Protein AF-0000000086529292 (afdb_homodimer)

Structure (mmCIF, N/CA/C/O backbone):
data_AF-0000000086529292-model_v1
#
loop_
_entity.id
_entity.type
_entity.pdbx_description
1 polymer 'Molybdopterin molybdenumtransferase'
#
loop_
_atom_site.group_PDB
_atom_site.id
_atom_site.type_symbol
_atom_site.label_atom_id
_atom_site.label_alt_id
_atom_site.label_comp_id
_atom_site.label_asym_id
_atom_site.label_entity_id
_atom_site.label_seq_id
_atom_site.pdbx_PDB_ins_code
_atom_site.Cartn_x
_atom_site.Cartn_y
_atom_site.Cartn_z
_atom_site.occupancy
_atom_site.B_iso_or_equiv
_atom_site.auth_seq_id
_atom_site.auth_comp_id
_atom_site.auth_asym_id
_atom_site.auth_atom_id
_atom_site.pdbx_PDB_model_num
ATOM 1 N N . MET A 1 1 ? -21.625 -10.523 17.156 1 22.22 1 MET A N 1
ATOM 2 C CA . MET A 1 1 ? -20.375 -10.18 17.812 1 22.22 1 MET A CA 1
ATOM 3 C C . MET A 1 1 ? -19.688 -9.008 17.125 1 22.22 1 MET A C 1
ATOM 5 O O . MET A 1 1 ? -19.406 -9.07 15.922 1 22.22 1 MET A O 1
ATOM 9 N N . ASN A 1 2 ? -20.062 -7.785 17.391 1 30.23 2 ASN A N 1
ATOM 10 C CA . ASN A 1 2 ? -19.75 -6.531 16.703 1 30.23 2 ASN A CA 1
ATOM 11 C C . ASN A 1 2 ? -18.266 -6.43 16.359 1 30.23 2 ASN A C 1
ATOM 13 O O . ASN A 1 2 ? -17.422 -6.496 17.234 1 30.23 2 ASN A O 1
ATOM 17 N N . ASP A 1 3 ? -17.781 -6.848 15.422 1 37.16 3 ASP A N 1
ATOM 18 C CA . ASP A 1 3 ? -16.406 -6.766 14.922 1 37.16 3 ASP A CA 1
ATOM 19 C C . ASP A 1 3 ? -15.781 -5.422 15.273 1 37.16 3 ASP A C 1
ATOM 21 O O . ASP A 1 3 ? -16.172 -4.387 14.727 1 37.16 3 ASP A O 1
ATOM 25 N N . HIS A 1 4 ? -15.703 -4.918 16.562 1 44.19 4 HIS A N 1
ATOM 26 C CA . HIS A 1 4 ? -15.102 -3.764 17.219 1 44.19 4 HIS A CA 1
ATOM 27 C C . HIS A 1 4 ? -13.984 -3.172 16.375 1 44.19 4 HIS A C 1
ATOM 29 O O . HIS A 1 4 ? -12.992 -3.844 16.078 1 44.19 4 HIS A O 1
ATOM 35 N N . GLU A 1 5 ? -14.406 -2.285 15.57 1 58.16 5 GLU A N 1
ATOM 36 C CA . GLU A 1 5 ? -13.508 -1.469 14.766 1 58.16 5 GLU A CA 1
ATOM 37 C C . GLU A 1 5 ? -12.391 -0.874 15.609 1 58.16 5 GLU A C 1
ATOM 39 O O . GLU A 1 5 ? -12.648 -0.312 16.688 1 58.16 5 GLU A O 1
ATOM 44 N N . ASN A 1 6 ? -11.297 -1.335 15.773 1 75.5 6 ASN A N 1
ATOM 45 C CA . ASN A 1 6 ? -10.094 -0.949 16.5 1 75.5 6 ASN A CA 1
ATOM 46 C C . ASN A 1 6 ? -9.594 0.424 16.062 1 75.5 6 ASN A C 1
ATOM 48 O O . ASN A 1 6 ? -8.719 0.522 15.203 1 75.5 6 ASN A O 1
ATOM 52 N N . PHE A 1 7 ? -10.484 1.601 16.656 1 86.69 7 PHE A N 1
ATOM 53 C CA . PHE A 1 7 ? -9.969 2.943 16.422 1 86.69 7 PHE A CA 1
ATOM 54 C C . PHE A 1 7 ? -10.023 3.77 17.703 1 86.69 7 PHE A C 1
ATOM 56 O O . PHE A 1 7 ? -10.703 3.393 18.672 1 86.69 7 PHE A O 1
ATOM 63 N N . PRO A 1 8 ? -9.273 4.82 17.844 1 92.5 8 PRO A N 1
ATOM 64 C CA . PRO A 1 8 ? -9.336 5.676 19.031 1 92.5 8 PRO A CA 1
ATOM 65 C C . PRO A 1 8 ? -10.75 6.16 19.344 1 92.5 8 PRO A C 1
ATOM 67 O O . PRO A 1 8 ? -11.461 6.617 18.438 1 92.5 8 PRO A O 1
ATOM 70 N N . PHE A 1 9 ? -11.125 6.145 20.547 1 89.56 9 PHE A N 1
ATOM 71 C CA . PHE A 1 9 ? -12.508 6.363 20.953 1 89.56 9 PHE A CA 1
ATOM 72 C C . PHE A 1 9 ? -12.961 7.773 20.594 1 89.56 9 PHE A C 1
ATOM 74 O O . PHE A 1 9 ? -14.141 8 20.312 1 89.56 9 PHE A O 1
ATOM 81 N N . TRP A 1 10 ? -12.062 8.766 20.625 1 92.62 10 TRP A N 1
ATOM 82 C CA . TRP A 1 10 ? -12.469 10.148 20.375 1 92.62 10 TRP A CA 1
ATOM 83 C C . TRP A 1 10 ? -12.742 10.367 18.891 1 92.62 10 TRP A C 1
ATOM 85 O O . TRP A 1 10 ? -13.234 11.43 18.5 1 92.62 10 TRP A O 1
ATOM 95 N N . LEU A 1 11 ? -12.469 9.414 18.047 1 94.94 11 LEU A N 1
ATOM 96 C CA . LEU A 1 11 ? -12.719 9.539 16.609 1 94.94 11 LEU A CA 1
ATOM 97 C C . LEU A 1 11 ? -14.078 8.953 16.25 1 94.94 11 LEU A C 1
ATOM 99 O O . LEU A 1 11 ? -14.5 9.023 15.086 1 94.94 11 LEU A O 1
ATOM 103 N N . ASP A 1 12 ? -14.766 8.461 17.156 1 89.06 12 ASP A N 1
ATOM 104 C CA . ASP A 1 12 ? -16.078 7.863 16.891 1 89.06 12 ASP A CA 1
ATOM 105 C C . ASP A 1 12 ? -17.031 8.891 16.312 1 89.06 12 ASP A C 1
ATOM 107 O O . ASP A 1 12 ? -17.641 8.656 15.258 1 89.06 12 ASP A O 1
ATOM 111 N N . GLN A 1 13 ? -17.172 10.016 16.953 1 87.25 13 GLN A N 1
ATOM 112 C CA . GLN A 1 13 ? -18.078 11.055 16.5 1 87.25 13 GLN A CA 1
ATOM 113 C C . GLN A 1 13 ? -17.656 11.602 15.133 1 87.25 13 GLN A C 1
ATOM 115 O O . GLN A 1 13 ? -18.484 11.695 14.219 1 87.25 13 GLN A O 1
ATOM 120 N N . PRO A 1 14 ? -16.375 11.945 14.977 1 92.06 14 PRO A N 1
ATOM 121 C CA . PRO A 1 14 ? -15.945 12.375 13.648 1 92.06 14 PRO A CA 1
ATOM 122 C C . PRO A 1 14 ? -16.281 11.352 12.555 1 92.06 14 PRO A C 1
ATOM 124 O O . PRO A 1 14 ? -16.703 11.734 11.461 1 92.06 14 PRO A O 1
ATOM 127 N N . TYR A 1 15 ? -16.109 10.102 12.789 1 91.75 15 TYR A N 1
ATOM 128 C CA . TYR A 1 15 ? -16.359 9.062 11.805 1 91.75 15 TYR A CA 1
ATOM 129 C C . TYR A 1 15 ? -17.844 8.969 11.477 1 91.75 15 TYR A C 1
ATOM 131 O O . TYR A 1 15 ? -18.219 8.758 10.32 1 91.75 15 TYR A O 1
ATOM 139 N N . LYS A 1 16 ? -18.672 9.148 12.422 1 85.81 16 LYS A N 1
ATOM 140 C CA . LYS A 1 16 ? -20.109 9.148 12.195 1 85.81 16 LYS A CA 1
ATOM 141 C C . LYS A 1 16 ? -20.531 10.336 11.336 1 85.81 16 LYS A C 1
ATOM 143 O O . LYS A 1 16 ? -21.359 10.195 10.438 1 85.81 16 LYS A O 1
ATOM 148 N N . LEU A 1 17 ? -19.906 11.422 11.633 1 86.19 17 LEU A N 1
ATOM 149 C CA . LEU A 1 17 ? -20.25 12.641 10.898 1 86.19 17 LEU A 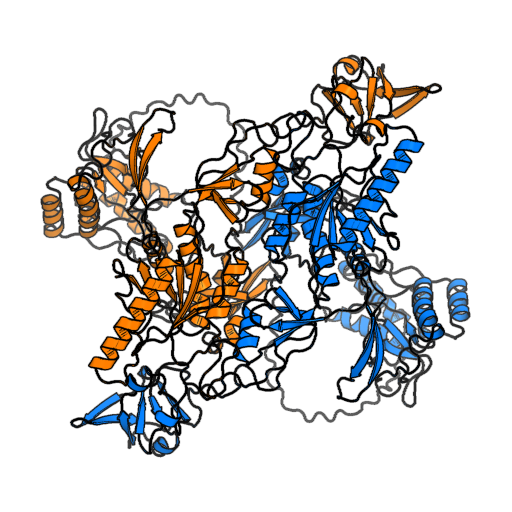CA 1
ATOM 150 C C . LEU A 1 17 ? -19.766 12.547 9.453 1 86.19 17 LEU A C 1
ATOM 152 O O . LEU A 1 17 ? -20.344 13.188 8.57 1 86.19 17 LEU A O 1
ATOM 156 N N . CYS A 1 18 ? -18.797 11.742 9.18 1 87.94 18 CYS A N 1
ATOM 157 C CA . CYS A 1 18 ? -18.281 11.57 7.824 1 87.94 18 CYS A CA 1
ATOM 158 C C . CYS A 1 18 ? -19.344 10.969 6.918 1 87.94 18 CYS A C 1
ATOM 160 O O . CYS A 1 18 ? -19.297 11.133 5.699 1 87.94 18 CYS A O 1
ATOM 162 N N . ARG A 1 19 ? -20.328 10.32 7.418 1 82.62 19 ARG A N 1
ATOM 163 C CA . ARG A 1 19 ? -21.406 9.727 6.621 1 82.62 19 ARG A CA 1
ATOM 164 C C . ARG A 1 19 ? -22.25 10.812 5.965 1 82.62 19 ARG A C 1
ATOM 166 O O . ARG A 1 19 ? -22.859 10.578 4.918 1 82.62 19 ARG A O 1
ATOM 173 N N . ARG A 1 20 ? -22.234 11.922 6.562 1 81.69 20 ARG A N 1
ATOM 174 C CA . ARG A 1 20 ? -23.047 13.023 6.074 1 81.69 20 ARG A CA 1
ATOM 175 C C . ARG A 1 20 ? -22.453 13.641 4.812 1 81.69 20 ARG A C 1
ATOM 177 O O . ARG A 1 20 ? -23.125 14.391 4.105 1 81.69 20 ARG A O 1
ATOM 184 N N . VAL A 1 21 ? -21.297 13.203 4.547 1 83.69 21 VAL A N 1
ATOM 185 C CA . VAL A 1 21 ? -20.625 13.742 3.367 1 83.69 21 VAL A CA 1
ATOM 186 C C . VAL A 1 21 ? -21.203 13.102 2.107 1 83.69 21 VAL A C 1
ATOM 188 O O . VAL A 1 21 ? -21.062 13.641 1.009 1 83.69 21 VAL A O 1
ATOM 191 N N . VAL A 1 22 ? -21.859 12.039 2.172 1 85.94 22 VAL A N 1
ATOM 192 C CA . VAL A 1 22 ? -22.328 11.25 1.041 1 85.94 22 VAL A CA 1
ATOM 193 C C . VAL A 1 22 ? -23.562 11.891 0.438 1 85.94 22 VAL A C 1
ATOM 195 O O . VAL A 1 22 ? -24.547 12.133 1.141 1 85.94 22 VAL A O 1
ATOM 198 N N . PRO A 1 23 ? -23.531 12.242 -0.928 1 85.06 23 PRO A N 1
ATOM 199 C CA . PRO A 1 23 ? -24.672 12.875 -1.575 1 85.06 23 PRO A CA 1
ATOM 200 C C . PRO A 1 23 ? -25.812 11.898 -1.842 1 85.06 23 PRO A C 1
ATOM 202 O O . PRO A 1 23 ? -26.203 11.688 -2.996 1 85.06 23 PRO A O 1
ATOM 205 N N . GLY A 1 24 ? -26.156 11.094 -0.945 1 85.38 24 GLY A N 1
ATOM 206 C CA . GLY A 1 24 ? -27.344 10.273 -1.109 1 85.38 24 GLY A CA 1
ATOM 207 C C . GLY A 1 24 ? -27.031 8.82 -1.379 1 85.38 24 GLY A C 1
ATOM 208 O O . GLY A 1 24 ? -26.078 8.266 -0.823 1 85.38 24 GLY A O 1
ATOM 209 N N . ALA A 1 25 ? -27.875 8.305 -2.322 1 84.56 25 ALA A N 1
ATOM 210 C CA . ALA A 1 25 ? -27.812 6.863 -2.549 1 84.56 25 ALA A CA 1
ATOM 211 C C . ALA A 1 25 ? -26.641 6.492 -3.449 1 84.56 25 ALA A C 1
ATOM 213 O O . ALA A 1 25 ? -26.141 7.332 -4.211 1 84.56 25 ALA A O 1
ATOM 214 N N . MET A 1 26 ? -26.344 5.234 -3.373 1 86.75 26 MET A N 1
ATOM 215 C CA . MET A 1 26 ? -25.234 4.676 -4.141 1 86.75 26 MET A CA 1
ATOM 216 C C . MET A 1 26 ? -25.516 4.781 -5.641 1 86.75 26 MET A C 1
ATOM 218 O O . MET A 1 26 ? -26.609 4.492 -6.098 1 86.75 26 MET A O 1
ATOM 222 N N . GLN A 1 27 ? -24.562 5.316 -6.32 1 88.88 27 GLN A N 1
ATOM 223 C CA . GLN A 1 27 ? -24.562 5.242 -7.777 1 88.88 27 GLN A CA 1
ATOM 224 C C . GLN A 1 27 ? -23.609 4.148 -8.266 1 88.88 27 GLN A C 1
ATOM 226 O O . GLN A 1 27 ? -22.547 3.941 -7.688 1 88.88 27 GLN A O 1
ATOM 231 N N . SER A 1 28 ? -24.078 3.402 -9.266 1 92.44 28 SER A N 1
ATOM 232 C CA . SER A 1 28 ? -23.266 2.27 -9.719 1 92.44 28 SER A CA 1
ATOM 233 C C . SER A 1 28 ? -23 2.342 -11.219 1 92.44 28 SER A C 1
ATOM 235 O O . SER A 1 28 ? -23.641 3.131 -11.93 1 92.44 28 SER A O 1
ATOM 237 N N . GLU A 1 29 ? -22 1.696 -11.68 1 95.75 29 GLU A N 1
ATOM 238 C CA . GLU A 1 29 ? -21.656 1.511 -13.086 1 95.75 29 GLU A CA 1
ATOM 239 C C . GLU A 1 29 ? -21.125 0.1 -13.344 1 95.75 29 GLU A C 1
ATOM 241 O O . GLU A 1 29 ? -20.656 -0.567 -12.422 1 95.75 29 GLU A O 1
ATOM 246 N N . THR A 1 30 ? -21.312 -0.378 -14.539 1 97.38 30 THR A N 1
ATOM 247 C CA . THR A 1 30 ? -20.812 -1.688 -14.938 1 97.38 30 THR A CA 1
ATOM 248 C C . THR A 1 30 ? -19.5 -1.554 -15.703 1 97.38 30 THR A C 1
ATOM 250 O O . THR A 1 30 ? -19.422 -0.794 -16.672 1 97.38 30 THR A O 1
ATOM 253 N N . ILE A 1 31 ? -18.516 -2.262 -15.227 1 96.62 31 ILE A N 1
ATOM 254 C CA . ILE A 1 31 ? -17.219 -2.189 -15.875 1 96.62 31 ILE A CA 1
ATOM 255 C C . ILE A 1 31 ? -16.656 -3.598 -16.078 1 96.62 31 ILE A C 1
ATOM 257 O O . ILE A 1 31 ? -17.125 -4.547 -15.438 1 96.62 31 ILE A O 1
ATOM 261 N N . PRO A 1 32 ? -15.711 -3.717 -17.016 1 94.94 32 PRO A N 1
ATOM 262 C CA . PRO A 1 32 ? -15.023 -5.004 -17.125 1 94.94 32 PRO A CA 1
ATOM 263 C C . PRO A 1 32 ? -14.258 -5.371 -15.852 1 94.94 32 PRO A C 1
ATOM 265 O O . PRO A 1 32 ? -13.68 -4.496 -15.203 1 94.94 32 PRO A O 1
ATOM 268 N N . VAL A 1 33 ? -14.219 -6.625 -15.469 1 95 33 VAL A N 1
ATOM 269 C CA . VAL A 1 33 ? -13.578 -7.09 -14.25 1 95 33 VAL A CA 1
ATOM 270 C C . VAL A 1 33 ? -12.094 -6.723 -14.273 1 95 33 VAL A C 1
ATOM 272 O O . VAL A 1 33 ? -11.5 -6.453 -13.227 1 95 33 VAL A O 1
ATOM 275 N N . GLU A 1 34 ? -11.484 -6.574 -15.422 1 90.81 34 GLU A N 1
ATOM 276 C CA . GLU A 1 34 ? -10.07 -6.238 -15.562 1 90.81 34 GLU A CA 1
ATOM 277 C C . GLU A 1 34 ? -9.781 -4.828 -15.055 1 90.81 34 GLU A C 1
ATOM 279 O O . GLU A 1 34 ? -8.656 -4.523 -14.664 1 90.81 34 GLU A O 1
ATOM 284 N N . ASP A 1 35 ? -10.766 -4.023 -15.031 1 91.94 35 ASP A N 1
ATOM 285 C CA . ASP A 1 35 ? -10.609 -2.629 -14.625 1 91.94 35 ASP A CA 1
ATOM 286 C C . ASP A 1 35 ? -11.18 -2.393 -13.234 1 91.94 35 ASP A C 1
ATOM 288 O O . ASP A 1 35 ? -11.32 -1.246 -12.797 1 91.94 35 ASP A O 1
ATOM 292 N N . ALA A 1 36 ? -11.438 -3.436 -12.523 1 95.12 36 ALA A N 1
ATOM 293 C CA . ALA A 1 36 ? -12.227 -3.285 -11.305 1 95.12 36 ALA A CA 1
ATOM 294 C C . ALA A 1 36 ? -11.328 -3.201 -10.07 1 95.12 36 ALA A C 1
ATOM 296 O O . ALA A 1 36 ? -11.82 -3.1 -8.945 1 95.12 36 ALA A O 1
ATOM 297 N N . LEU A 1 37 ? -10.039 -3.17 -10.258 1 93 37 LEU A N 1
ATOM 298 C CA . LEU A 1 37 ? -9.117 -3.115 -9.133 1 93 37 LEU A CA 1
ATOM 299 C C . LEU A 1 37 ? -9.414 -1.906 -8.25 1 93 37 LEU A C 1
ATOM 301 O O . LEU A 1 37 ? -9.602 -0.795 -8.75 1 93 37 LEU A O 1
ATOM 305 N N . THR A 1 38 ? -9.531 -2.084 -6.891 1 92.75 38 THR A N 1
ATOM 306 C CA . THR A 1 38 ? -9.695 -1.096 -5.832 1 92.75 38 THR A CA 1
ATOM 307 C C . THR A 1 38 ? -11.117 -0.537 -5.836 1 92.75 38 THR A C 1
ATOM 309 O O . THR A 1 38 ? -11.477 0.272 -4.977 1 92.75 38 THR A O 1
ATOM 312 N N . ARG A 1 39 ? -11.922 -0.928 -6.82 1 96.25 39 ARG A N 1
ATOM 313 C CA . ARG A 1 39 ? -13.32 -0.51 -6.828 1 96.25 39 ARG A CA 1
ATOM 314 C C . ARG A 1 39 ? -14.117 -1.249 -5.758 1 96.25 39 ARG A C 1
ATOM 316 O O . ARG A 1 39 ? -13.602 -2.164 -5.113 1 96.25 39 ARG A O 1
ATOM 323 N N . VAL A 1 40 ? -15.344 -0.766 -5.508 1 96.56 40 VAL A N 1
ATOM 324 C CA . VAL A 1 40 ? -16.234 -1.371 -4.516 1 96.56 40 VAL A CA 1
ATOM 325 C C . VAL A 1 40 ? -17.453 -1.966 -5.207 1 96.56 40 VAL A C 1
ATOM 327 O O . VAL A 1 40 ? -18.062 -1.317 -6.059 1 96.56 40 VAL A O 1
ATOM 330 N N . THR A 1 41 ? -17.766 -3.232 -4.879 1 97.5 41 THR A N 1
ATOM 331 C CA . THR A 1 41 ? -18.906 -3.889 -5.504 1 97.5 41 THR A CA 1
ATOM 332 C C . THR A 1 41 ? -20.203 -3.164 -5.152 1 97.5 41 THR A C 1
ATOM 334 O O . THR A 1 41 ? -20.422 -2.791 -3.994 1 97.5 41 THR A O 1
ATOM 337 N N . ALA A 1 42 ? -21.062 -2.947 -6.133 1 96.38 42 ALA A N 1
ATOM 338 C CA . ALA A 1 42 ? -22.359 -2.285 -5.922 1 96.38 42 ALA A CA 1
ATOM 339 C C . ALA A 1 42 ? -23.469 -3.305 -5.684 1 96.38 42 ALA A C 1
ATOM 341 O O . ALA A 1 42 ? -24.562 -2.945 -5.25 1 96.38 42 ALA A O 1
ATOM 342 N N . ALA A 1 43 ? -23.219 -4.562 -6.004 1 94.25 43 ALA A N 1
ATOM 343 C CA . ALA A 1 43 ? -24.156 -5.672 -5.82 1 94.25 43 ALA A CA 1
ATOM 344 C C . ALA A 1 43 ? -23.406 -6.961 -5.477 1 94.25 43 ALA A C 1
ATOM 346 O O . ALA A 1 43 ? -22.188 -7.047 -5.648 1 94.25 43 ALA A O 1
ATOM 347 N N . ASP A 1 44 ? -24.125 -7.879 -4.922 1 94.81 44 ASP A N 1
ATOM 348 C CA . ASP A 1 44 ? -23.547 -9.203 -4.715 1 94.81 44 ASP A CA 1
ATOM 349 C C . ASP A 1 44 ? -23.094 -9.812 -6.035 1 94.81 44 ASP A C 1
ATOM 351 O O . ASP A 1 44 ? -23.766 -9.688 -7.055 1 94.81 44 ASP A O 1
ATOM 355 N N . VAL A 1 45 ? -21.969 -10.422 -6.023 1 97.62 45 VAL A N 1
ATOM 356 C CA . VAL A 1 45 ? -21.438 -11.062 -7.223 1 97.62 45 VAL A CA 1
ATOM 357 C C . VAL A 1 45 ? -21.406 -12.57 -7.035 1 97.62 45 VAL A C 1
ATOM 359 O O . VAL A 1 45 ? -20.828 -13.078 -6.07 1 97.62 45 VAL A O 1
ATOM 362 N N . PHE A 1 46 ? -22.016 -13.297 -7.914 1 96.94 46 PHE A N 1
ATOM 363 C CA . PHE A 1 46 ? -22.109 -14.75 -7.848 1 96.94 46 PHE A CA 1
ATOM 364 C C . PHE A 1 46 ? -21.266 -15.398 -8.938 1 96.94 46 PHE A C 1
ATOM 366 O O . PHE A 1 46 ? -21.031 -14.797 -9.984 1 96.94 46 PHE A O 1
ATOM 373 N N . ALA A 1 47 ? -20.828 -16.578 -8.695 1 97 47 ALA A N 1
ATOM 374 C CA . ALA A 1 47 ? -20 -17.312 -9.648 1 97 47 ALA A CA 1
ATOM 375 C C . ALA A 1 47 ? -20.828 -17.828 -10.82 1 97 47 ALA A C 1
ATOM 377 O O . ALA A 1 47 ? -21.719 -18.672 -10.633 1 97 47 ALA A O 1
ATOM 378 N N . PRO A 1 48 ? -20.547 -17.422 -12.023 1 94.88 48 PRO A N 1
ATOM 379 C CA . PRO A 1 48 ? -21.266 -17.953 -13.18 1 94.88 48 PRO A CA 1
ATOM 380 C C . PRO A 1 48 ? -20.859 -19.391 -13.508 1 94.88 48 PRO A C 1
ATOM 382 O O . PRO A 1 48 ? -21.656 -20.141 -14.102 1 94.88 48 PRO A O 1
ATOM 385 N N . GLU A 1 49 ? -19.641 -19.766 -13.156 1 94.5 49 GLU A N 1
ATOM 386 C CA . GLU A 1 49 ? -19.109 -21.078 -13.5 1 94.5 49 GLU A CA 1
ATOM 387 C C . GLU A 1 49 ? -18.406 -21.719 -12.312 1 94.5 49 GLU A C 1
ATOM 389 O O . GLU A 1 49 ? -18.016 -21.031 -11.359 1 94.5 49 GLU A O 1
ATOM 394 N N . ASN A 1 50 ? -18.297 -23.047 -12.391 1 95.38 50 ASN A N 1
ATOM 395 C CA . ASN A 1 50 ? -17.484 -23.766 -11.422 1 95.38 50 ASN A CA 1
ATOM 396 C C . ASN A 1 50 ? -16 -23.469 -11.602 1 95.38 50 ASN A C 1
ATOM 398 O O . ASN A 1 50 ? -15.531 -23.281 -12.727 1 95.38 50 ASN A O 1
ATOM 402 N N . VAL A 1 51 ? -15.297 -23.438 -10.492 1 94 51 VAL A N 1
ATOM 403 C CA . VAL A 1 51 ? -13.844 -23.359 -10.516 1 94 51 VAL A CA 1
ATOM 404 C C . VAL A 1 51 ? -13.25 -24.531 -9.734 1 94 51 VAL A C 1
ATOM 406 O O . VAL A 1 51 ? -13.453 -24.641 -8.523 1 94 51 VAL A O 1
ATOM 409 N N . PRO A 1 52 ? -12.57 -25.359 -10.305 1 93.31 52 PRO A N 1
ATOM 410 C CA . PRO A 1 52 ? -12.406 -25.469 -11.758 1 93.31 52 PRO A CA 1
ATOM 411 C C . PRO A 1 52 ? -13.672 -25.953 -12.461 1 93.31 52 PRO A C 1
ATOM 413 O O . PRO A 1 52 ? -14.562 -26.516 -11.82 1 93.31 52 PRO A O 1
ATOM 416 N N . PRO A 1 53 ? -13.742 -25.688 -13.789 1 93.56 53 PRO A N 1
ATOM 417 C CA . PRO A 1 53 ? -14.938 -26.109 -14.523 1 93.56 53 PRO A CA 1
ATOM 418 C C . PRO A 1 53 ? -14.93 -27.609 -14.852 1 93.56 53 PRO A C 1
ATOM 420 O O . PRO A 1 53 ? -15.984 -28.172 -15.133 1 93.56 53 PRO A O 1
ATOM 423 N N . VAL A 1 54 ? -13.734 -28.234 -14.93 1 94.12 54 VAL A N 1
ATOM 424 C CA . VAL A 1 54 ? -13.555 -29.656 -15.211 1 94.12 54 VAL A CA 1
ATOM 425 C C . VAL A 1 54 ? -12.633 -30.281 -14.156 1 94.12 54 VAL A C 1
ATOM 427 O O . VAL A 1 54 ? -11.938 -29.562 -13.438 1 94.12 54 VAL A O 1
ATOM 430 N N . PRO A 1 55 ? -12.711 -31.578 -14 1 95.31 55 PRO A N 1
ATOM 431 C CA . PRO A 1 55 ? -11.797 -32.188 -13.039 1 95.31 55 PRO A CA 1
ATOM 432 C C . PRO A 1 55 ? -10.328 -32 -13.398 1 95.31 55 PRO A C 1
ATOM 434 O O . PRO A 1 55 ? -9.969 -32.094 -14.578 1 95.31 55 PRO A O 1
ATOM 437 N N . LEU A 1 56 ? -9.531 -31.703 -12.352 1 93.81 56 LEU A N 1
ATOM 438 C CA . LEU A 1 56 ? -8.094 -31.5 -12.539 1 93.81 56 LEU A CA 1
ATOM 439 C C . LEU A 1 56 ? -7.301 -32.531 -11.75 1 93.81 56 LEU A C 1
ATOM 441 O O . LEU A 1 56 ? -7.805 -33.094 -10.773 1 93.81 56 LEU A O 1
ATOM 445 N N . ALA A 1 57 ? -6.086 -32.719 -12.234 1 93 57 ALA A N 1
ATOM 446 C CA . ALA A 1 57 ? -5.164 -33.562 -11.461 1 93 57 ALA A CA 1
ATOM 447 C C . ALA A 1 57 ? -4.641 -32.812 -10.242 1 93 57 ALA A C 1
ATOM 449 O O . ALA A 1 57 ? -4.129 -31.688 -10.367 1 93 57 ALA A O 1
ATOM 450 N N . ALA A 1 58 ? -4.699 -33.406 -9.078 1 91.44 58 ALA A N 1
ATOM 451 C CA . ALA A 1 58 ? -4.227 -32.75 -7.855 1 91.44 58 ALA A CA 1
ATOM 452 C C . ALA A 1 58 ? -2.717 -32.906 -7.703 1 91.44 58 ALA A C 1
ATOM 454 O O . ALA A 1 58 ? -2.074 -32.125 -7.008 1 91.44 58 ALA A O 1
ATOM 455 N N . VAL A 1 59 ? -2.193 -33.938 -8.312 1 88.38 59 VAL A N 1
ATOM 456 C CA . VAL A 1 59 ? -0.771 -34.25 -8.211 1 88.38 59 VAL A CA 1
ATOM 457 C C . VAL A 1 59 ? -0.226 -34.656 -9.578 1 88.38 59 VAL A C 1
ATOM 459 O O . VAL A 1 59 ? -0.993 -34.969 -10.492 1 88.38 59 VAL A O 1
ATOM 462 N N . GLU A 1 60 ? 1.076 -34.562 -9.641 1 87.81 60 GLU A N 1
ATOM 463 C CA . GLU A 1 60 ? 1.722 -35.156 -10.812 1 87.81 60 GLU A CA 1
ATOM 464 C C . GLU A 1 60 ? 1.661 -36.656 -10.773 1 87.81 60 GLU A C 1
ATOM 466 O O . GLU A 1 60 ? 2.014 -37.281 -9.766 1 87.81 60 GLU A O 1
ATOM 471 N N . GLY A 1 61 ? 1.169 -37.25 -11.812 1 90.5 61 GLY A N 1
ATOM 472 C CA . GLY A 1 61 ? 1.083 -38.688 -11.828 1 90.5 61 GLY A CA 1
ATOM 473 C C . GLY A 1 61 ? 0.426 -39.25 -13.078 1 90.5 61 GLY A C 1
ATOM 474 O O . GLY A 1 61 ? 0.697 -38.781 -14.18 1 90.5 61 GLY A O 1
ATOM 475 N N . TYR A 1 62 ? -0.321 -40.312 -12.852 1 92.69 62 TYR A N 1
ATOM 476 C CA . TYR A 1 62 ? -0.957 -41.031 -13.953 1 92.69 62 TYR A CA 1
ATOM 477 C C . TYR A 1 62 ? -2.469 -41.094 -13.773 1 92.69 62 TYR A C 1
ATOM 479 O O . TYR A 1 62 ? -2.965 -41.562 -12.75 1 92.69 62 TYR A O 1
ATOM 487 N N . ALA A 1 63 ? -3.119 -40.562 -14.797 1 94.88 63 ALA A N 1
ATOM 488 C CA . ALA A 1 63 ? -4.578 -40.594 -14.789 1 94.88 63 ALA A CA 1
ATOM 489 C C . ALA A 1 63 ? -5.121 -41.906 -15.328 1 94.88 63 ALA A C 1
ATOM 491 O O . ALA A 1 63 ? -4.594 -42.438 -16.297 1 94.88 63 ALA A O 1
ATOM 492 N N . MET A 1 64 ? -6.141 -42.406 -14.688 1 95.69 64 MET A N 1
ATOM 493 C CA . MET A 1 64 ? -6.723 -43.688 -15.07 1 95.69 64 MET A CA 1
ATOM 494 C C . MET A 1 64 ? -8.164 -43.781 -14.578 1 95.69 64 MET A C 1
ATOM 496 O O . MET A 1 64 ? -8.648 -42.906 -13.867 1 95.69 64 MET A O 1
ATOM 500 N N . ARG A 1 65 ? -8.797 -44.875 -15.062 1 96.31 65 ARG A N 1
ATOM 501 C CA . ARG A 1 65 ? -10.117 -45.219 -14.539 1 96.31 65 ARG A CA 1
ATOM 502 C C . ARG A 1 65 ? -10.008 -46 -13.25 1 96.31 65 ARG A C 1
ATOM 504 O O . ARG A 1 65 ? -9.391 -47.094 -13.227 1 96.31 65 ARG A O 1
ATOM 511 N N . ALA A 1 66 ? -10.656 -45.531 -12.25 1 95.75 66 ALA A N 1
ATOM 512 C CA . ALA A 1 66 ? -10.625 -46.219 -10.977 1 95.75 66 ALA A CA 1
ATOM 513 C C . ALA A 1 66 ? -11.188 -47.656 -11.125 1 95.75 66 ALA A C 1
ATOM 515 O O . ALA A 1 66 ? -10.695 -48.594 -10.492 1 95.75 66 ALA A O 1
ATOM 516 N N . SER A 1 67 ? -12.18 -47.844 -11.914 1 95.38 67 SER A N 1
ATOM 517 C CA . SER A 1 67 ? -12.852 -49.125 -12.117 1 95.38 67 SER A CA 1
ATOM 518 C C . SER A 1 67 ? -11.891 -50.156 -12.664 1 95.38 67 SER A C 1
ATOM 520 O O . SER A 1 67 ? -12.055 -51.375 -12.406 1 95.38 67 SER A O 1
ATOM 522 N N . ASP A 1 68 ? -10.883 -49.688 -13.406 1 95.44 68 ASP A N 1
ATOM 523 C CA . ASP A 1 68 ? -9.914 -50.625 -14 1 95.44 68 ASP A CA 1
ATOM 524 C C . ASP A 1 68 ? -8.977 -51.188 -12.945 1 95.44 68 ASP A C 1
ATOM 526 O O . ASP A 1 68 ? -8.266 -52.156 -13.195 1 95.44 68 ASP A O 1
ATOM 530 N N . THR A 1 69 ? -8.984 -50.625 -11.742 1 93.38 69 THR A N 1
ATOM 531 C CA . THR A 1 69 ? -8.07 -51.062 -10.695 1 93.38 69 THR A CA 1
ATOM 532 C C . THR A 1 69 ? -8.812 -51.844 -9.609 1 93.38 69 THR A C 1
ATOM 534 O O . THR A 1 69 ? -8.219 -52.219 -8.594 1 93.38 69 THR A O 1
ATOM 537 N N . ALA A 1 70 ? -10.125 -52.062 -9.742 1 91.94 70 ALA A N 1
ATOM 538 C CA . ALA A 1 70 ? -11.008 -52.594 -8.703 1 91.94 70 ALA A CA 1
ATOM 539 C C . ALA A 1 70 ? -10.492 -53.938 -8.188 1 91.94 70 ALA A C 1
ATOM 541 O O . ALA A 1 70 ? -10.664 -54.25 -7.008 1 91.94 70 ALA A O 1
ATOM 542 N N . HIS A 1 71 ? -9.828 -54.688 -8.953 1 90.94 71 HIS A N 1
ATOM 543 C CA . HIS A 1 71 ? -9.422 -56.031 -8.57 1 90.94 71 HIS A CA 1
ATOM 544 C C . HIS A 1 71 ? -7.941 -56.094 -8.203 1 90.94 71 HIS A C 1
ATOM 546 O O . HIS A 1 71 ? -7.379 -57.188 -8.031 1 90.94 71 HIS A O 1
ATOM 552 N N . ALA A 1 72 ? -7.332 -54.969 -8.164 1 91.5 72 ALA A N 1
ATOM 553 C CA . ALA A 1 72 ? -5.914 -54.938 -7.812 1 91.5 72 ALA A CA 1
ATOM 554 C C . ALA A 1 72 ? -5.688 -55.406 -6.379 1 91.5 72 ALA A C 1
ATOM 556 O O . ALA A 1 72 ? -6.426 -55 -5.469 1 91.5 72 ALA A O 1
ATOM 557 N N . ALA A 1 73 ? -4.773 -56.281 -6.168 1 89.75 73 ALA A N 1
ATOM 558 C CA . ALA A 1 73 ? -4.395 -56.781 -4.852 1 89.75 73 ALA A CA 1
ATOM 559 C C . ALA A 1 73 ? -2.889 -57 -4.766 1 89.75 73 ALA A C 1
ATOM 561 O O . ALA A 1 73 ? -2.203 -57.062 -5.789 1 89.75 73 ALA A O 1
ATOM 562 N N . GLN A 1 74 ? -2.318 -57.062 -3.535 1 87.38 74 GLN A N 1
ATOM 563 C CA . GLN A 1 74 ? -0.889 -57.25 -3.309 1 87.38 74 GLN A CA 1
ATOM 564 C C . GLN A 1 74 ? -0.383 -58.5 -4.004 1 87.38 74 GLN A C 1
ATOM 566 O O . GLN A 1 74 ? 0.704 -58.5 -4.586 1 87.38 74 GLN A O 1
ATOM 571 N N . GLY A 1 75 ? -1.138 -59.562 -3.863 1 84.31 75 GLY A N 1
ATOM 572 C CA . GLY A 1 75 ? -0.726 -60.812 -4.473 1 84.31 75 GLY A CA 1
ATOM 573 C C . GLY A 1 75 ? -1.106 -60.938 -5.938 1 84.31 75 GLY A C 1
ATOM 574 O O . GLY A 1 75 ? -0.591 -61.781 -6.66 1 84.31 75 GLY A O 1
ATOM 575 N N . ALA A 1 76 ? -2.004 -60.031 -6.395 1 90.69 76 ALA A N 1
ATOM 576 C CA . ALA A 1 76 ? -2.482 -60.062 -7.777 1 90.69 76 ALA A CA 1
ATOM 577 C C . ALA A 1 76 ? -2.6 -58.625 -8.32 1 90.69 76 ALA A C 1
ATOM 579 O O . ALA A 1 76 ? -3.707 -58.094 -8.484 1 90.69 76 ALA A O 1
ATOM 580 N N . PRO A 1 77 ? -1.458 -58.062 -8.695 1 89.5 77 PRO A N 1
ATOM 581 C CA . PRO A 1 77 ? -1.489 -56.656 -9.18 1 89.5 77 PRO A CA 1
ATOM 582 C C . PRO A 1 77 ? -2.164 -56.531 -10.539 1 89.5 77 PRO A C 1
ATOM 584 O O . PRO A 1 77 ? -2.18 -57.5 -11.32 1 89.5 77 PRO A O 1
ATOM 587 N N . VAL A 1 78 ? -2.764 -55.438 -10.812 1 91.5 78 VAL A N 1
ATOM 588 C CA . VAL A 1 78 ? -3.367 -55.125 -12.102 1 91.5 78 VAL A CA 1
ATOM 589 C C . VAL A 1 78 ? -2.377 -54.312 -12.945 1 91.5 78 VAL A C 1
ATOM 591 O O . VAL A 1 78 ? -1.663 -53.438 -12.438 1 91.5 78 VAL A O 1
ATOM 594 N N . GLU A 1 79 ? -2.369 -54.656 -14.211 1 90.25 79 GLU A N 1
ATOM 595 C CA . GLU A 1 79 ? -1.479 -53.969 -15.148 1 90.25 79 GLU A CA 1
ATOM 596 C C . GLU A 1 79 ? -2.26 -53.094 -16.094 1 90.25 79 GLU A C 1
ATOM 598 O O . GLU A 1 79 ? -3.219 -53.531 -16.734 1 90.25 79 GLU A O 1
ATOM 603 N N . LEU A 1 80 ? -1.82 -51.844 -16.109 1 92.12 80 LEU A N 1
ATOM 604 C CA . LEU A 1 80 ? -2.42 -50.906 -17.047 1 92.12 80 LEU A CA 1
ATOM 605 C C . LEU A 1 80 ? -1.399 -50.438 -18.078 1 92.12 80 LEU A C 1
ATOM 607 O O . LEU A 1 80 ? -0.235 -50.219 -17.75 1 92.12 80 LEU A O 1
ATOM 611 N N . GLU A 1 81 ? -1.873 -50.406 -19.344 1 90.94 81 GLU A N 1
ATOM 612 C CA . GLU A 1 81 ? -0.999 -49.844 -20.391 1 90.94 81 GLU A CA 1
ATOM 613 C C . GLU A 1 81 ? -0.817 -48.344 -20.219 1 90.94 81 GLU A C 1
ATOM 615 O O . GLU A 1 81 ? -1.782 -47.625 -19.953 1 90.94 81 GLU A O 1
ATOM 620 N N . PHE A 1 82 ? 0.409 -48 -20.297 1 85.44 82 PHE A N 1
ATOM 621 C CA . PHE A 1 82 ? 0.767 -46.594 -20.047 1 85.44 82 PHE A CA 1
ATOM 622 C C . PHE A 1 82 ? 1.235 -45.938 -21.328 1 85.44 82 PHE A C 1
ATOM 624 O O . PHE A 1 82 ? 1.98 -46.531 -22.109 1 85.44 82 PHE A O 1
ATOM 631 N N . GLN A 1 83 ? 0.653 -44.688 -21.594 1 80.94 83 GLN A N 1
ATOM 632 C CA . GLN A 1 83 ? 1.105 -43.875 -22.719 1 80.94 83 GLN A CA 1
ATOM 633 C C . GLN A 1 83 ? 1.484 -42.469 -22.266 1 80.94 83 GLN A C 1
ATOM 635 O O . GLN A 1 83 ? 0.955 -41.969 -21.266 1 80.94 83 GLN A O 1
ATOM 640 N N . PHE A 1 84 ? 2.471 -41.906 -22.953 1 77.69 84 PHE A N 1
ATOM 641 C CA . PHE A 1 84 ? 2.865 -40.531 -22.672 1 77.69 84 PHE A CA 1
ATOM 642 C C . PHE A 1 84 ? 1.956 -39.562 -23.406 1 77.69 84 PHE A C 1
ATOM 644 O O . PHE A 1 84 ? 1.581 -39.781 -24.547 1 77.69 84 PHE A O 1
ATOM 651 N N . SER A 1 85 ? 1.43 -38.594 -22.672 1 75.31 85 SER A N 1
ATOM 652 C CA . SER A 1 85 ? 0.529 -37.625 -23.25 1 75.31 85 SER A CA 1
ATOM 653 C C . SER A 1 85 ? 1.207 -36.25 -23.359 1 75.31 85 SER A C 1
ATOM 655 O O . SER A 1 85 ? 0.548 -35.25 -23.641 1 75.31 85 SER A O 1
ATOM 657 N N . ARG A 1 86 ? 2.449 -36.219 -23.25 1 74.81 86 ARG A N 1
ATOM 658 C CA . ARG A 1 86 ? 3.16 -34.938 -23.109 1 74.81 86 ARG A CA 1
ATOM 659 C C . ARG A 1 86 ? 2.986 -34.062 -24.359 1 74.81 86 ARG A C 1
ATOM 661 O O . ARG A 1 86 ? 2.758 -32.875 -24.25 1 74.81 86 ARG A O 1
ATOM 668 N N . ARG A 1 87 ? 3.029 -34.656 -25.469 1 77 87 ARG A N 1
ATOM 669 C CA . ARG A 1 87 ? 2.918 -33.906 -26.719 1 77 87 ARG A CA 1
ATOM 670 C C . ARG A 1 87 ? 1.52 -33.312 -26.875 1 77 87 ARG A C 1
ATOM 672 O O . ARG A 1 87 ? 1.364 -32.188 -27.328 1 77 87 ARG A O 1
ATOM 679 N N . ALA A 1 88 ? 0.574 -34.094 -26.438 1 81.44 88 ALA A N 1
ATOM 680 C CA . ALA A 1 88 ? -0.806 -33.625 -26.562 1 81.44 88 ALA A CA 1
ATOM 681 C C . ALA A 1 88 ? -1.083 -32.469 -25.609 1 81.44 88 ALA A C 1
ATOM 683 O O . ALA A 1 88 ? -1.854 -31.562 -25.922 1 81.44 88 ALA A O 1
ATOM 684 N N . LEU A 1 89 ? -0.413 -32.5 -24.516 1 84.62 89 LEU A N 1
ATOM 685 C CA . LEU A 1 89 ? -0.589 -31.453 -23.516 1 84.62 89 LEU A CA 1
ATOM 686 C C . LEU A 1 89 ? 0.024 -30.141 -24 1 84.62 89 LEU A C 1
ATOM 688 O O . LEU A 1 89 ? -0.424 -29.062 -23.609 1 84.62 89 LEU A O 1
ATOM 692 N N . ALA A 1 90 ? 1.042 -30.297 -24.812 1 84.5 90 ALA A N 1
ATOM 693 C CA . ALA A 1 90 ? 1.738 -29.141 -25.359 1 84.5 90 ALA A CA 1
ATOM 694 C C . ALA A 1 90 ? 1.153 -28.734 -26.719 1 84.5 90 ALA A C 1
ATOM 696 O O . ALA A 1 90 ? 1.891 -28.531 -27.688 1 84.5 90 ALA A O 1
ATOM 697 N N . SER A 1 91 ? -0.167 -28.766 -26.766 1 85 91 SER A N 1
ATOM 698 C CA . SER A 1 91 ? -0.891 -28.438 -27.984 1 85 91 SER A CA 1
ATOM 699 C C . SER A 1 91 ? -2.246 -27.812 -27.672 1 85 91 SER A C 1
ATOM 701 O O . SER A 1 91 ? -2.875 -28.156 -26.672 1 85 91 SER A O 1
ATOM 703 N N . PRO A 1 92 ? -2.646 -26.859 -28.531 1 81.31 92 PRO A N 1
ATOM 704 C CA . PRO A 1 92 ? -3.994 -26.297 -28.359 1 81.31 92 PRO A CA 1
ATOM 705 C C . PRO A 1 92 ? -5.086 -27.359 -28.531 1 81.31 92 PRO A C 1
ATOM 707 O O . PRO A 1 92 ? -6.238 -27.125 -28.156 1 81.31 92 PRO A O 1
ATOM 710 N N . ALA A 1 93 ? -4.746 -28.469 -29.078 1 77.62 93 ALA A N 1
ATOM 711 C CA . ALA A 1 93 ? -5.707 -29.547 -29.328 1 77.62 93 ALA A CA 1
ATOM 712 C C . ALA A 1 93 ? -5.742 -30.531 -28.156 1 77.62 93 ALA A C 1
ATOM 714 O O . ALA A 1 93 ? -6.352 -31.594 -28.266 1 77.62 93 ALA A O 1
ATOM 715 N N . GLY A 1 94 ? -5.164 -30.141 -27.109 1 80 94 GLY A N 1
ATOM 716 C CA . GLY A 1 94 ? -5.02 -31.062 -26 1 80 94 GLY A CA 1
ATOM 717 C C . GLY A 1 94 ? -6.211 -31.062 -25.047 1 80 94 GLY A C 1
ATOM 718 O O . GLY A 1 94 ? -6.043 -31.062 -23.828 1 80 94 GLY A O 1
ATOM 719 N N . SER A 1 95 ? -7.449 -31.109 -25.625 1 87.25 95 SER A N 1
ATOM 720 C CA . SER A 1 95 ? -8.664 -31.156 -24.812 1 87.25 95 SER A CA 1
ATOM 721 C C . SER A 1 95 ? -8.812 -32.5 -24.125 1 87.25 95 SER A C 1
ATOM 723 O O . SER A 1 95 ? -8.211 -33.5 -24.531 1 87.25 95 SER A O 1
ATOM 725 N N . PRO A 1 96 ? -9.508 -32.469 -23.016 1 91 96 PRO A N 1
ATOM 726 C CA . PRO A 1 96 ? -9.766 -33.75 -22.344 1 91 96 PRO A CA 1
ATOM 727 C C . PRO A 1 96 ? -10.359 -34.781 -23.281 1 91 96 PRO A C 1
ATOM 729 O O . PRO A 1 96 ? -10 -35.969 -23.203 1 91 96 PRO A O 1
ATOM 732 N N . ALA A 1 97 ? -11.164 -34.344 -24.172 1 90.69 97 ALA A N 1
ATOM 733 C CA . ALA A 1 97 ? -11.781 -35.25 -25.125 1 90.69 97 ALA A CA 1
ATOM 734 C C . ALA A 1 97 ? -10.75 -35.844 -26.094 1 90.69 97 ALA A C 1
ATOM 736 O O . ALA A 1 97 ? -10.789 -37.031 -26.438 1 90.69 97 ALA A O 1
ATOM 737 N N . ALA A 1 98 ? -9.867 -35 -26.547 1 88.5 98 ALA A N 1
ATOM 738 C CA . ALA A 1 98 ? -8.836 -35.438 -27.484 1 88.5 98 ALA A CA 1
ATOM 739 C C . ALA A 1 98 ? -7.84 -36.375 -26.812 1 88.5 98 ALA A C 1
ATOM 741 O O . ALA A 1 98 ? -7.203 -37.188 -27.484 1 88.5 98 ALA A O 1
ATOM 742 N N . ARG A 1 99 ? -7.777 -36.312 -25.516 1 90 99 ARG A N 1
ATOM 743 C CA . ARG A 1 99 ? -6.84 -37.156 -24.75 1 90 99 ARG A CA 1
ATOM 744 C C . ARG A 1 99 ? -7.566 -38.281 -24.031 1 90 99 ARG A C 1
ATOM 746 O O . ARG A 1 99 ? -7.039 -38.844 -23.078 1 90 99 ARG A O 1
ATOM 753 N N . ALA A 1 100 ? -8.688 -38.562 -24.5 1 92.56 100 ALA A N 1
ATOM 754 C CA . ALA A 1 100 ? -9.508 -39.562 -23.828 1 92.56 100 ALA A CA 1
ATOM 755 C C . ALA A 1 100 ? -8.773 -40.906 -23.719 1 92.56 100 ALA A C 1
ATOM 757 O O . ALA A 1 100 ? -8.078 -41.312 -24.641 1 92.56 100 ALA A O 1
ATOM 758 N N . ILE A 1 101 ? -8.977 -41.594 -22.562 1 93.75 101 ILE A N 1
ATOM 759 C CA . ILE A 1 101 ? -8.289 -42.875 -22.391 1 93.75 101 ILE A CA 1
ATOM 760 C C . ILE A 1 101 ? -9.297 -44 -22.484 1 93.75 101 ILE A C 1
ATOM 762 O O . ILE A 1 101 ? -10.477 -43.844 -22.156 1 93.75 101 ILE A O 1
ATOM 766 N N . GLY A 1 102 ? -8.805 -45.156 -23 1 91.94 102 GLY A N 1
ATOM 767 C CA . GLY A 1 102 ? -9.602 -46.375 -23.031 1 91.94 102 GLY A CA 1
ATOM 768 C C . GLY A 1 102 ? -9.484 -47.188 -21.75 1 91.94 102 GLY A C 1
ATOM 769 O O . GLY A 1 102 ? -8.883 -46.75 -20.781 1 91.94 102 GLY A O 1
ATOM 770 N N . ALA A 1 103 ? -10.125 -48.375 -21.781 1 93 103 ALA A N 1
ATOM 771 C CA . ALA A 1 103 ? -10.047 -49.281 -20.656 1 93 103 ALA A CA 1
ATOM 772 C C . ALA A 1 103 ? -8.617 -49.781 -20.453 1 93 103 ALA A C 1
ATOM 774 O O . ALA A 1 103 ? -7.895 -50.031 -21.422 1 93 103 ALA A O 1
ATOM 775 N N . GLN A 1 104 ? -8.211 -49.938 -19.203 1 93.25 104 GLN A N 1
ATOM 776 C CA . GLN A 1 104 ? -6.922 -50.5 -18.797 1 93.25 104 GLN A CA 1
ATOM 777 C C . GLN A 1 104 ? -5.766 -49.688 -19.344 1 93.25 104 GLN A C 1
ATOM 779 O O . GLN A 1 104 ? -4.75 -50.219 -19.766 1 93.25 104 GLN A O 1
ATOM 784 N N . CYS A 1 105 ? -6.055 -48.438 -19.484 1 92.94 105 CYS A N 1
ATOM 785 C CA . CYS A 1 105 ? -5.023 -47.5 -19.953 1 92.94 105 CYS A CA 1
ATOM 786 C C . CYS A 1 105 ? -4.789 -46.406 -18.953 1 92.94 105 CYS A C 1
ATOM 788 O O . CYS A 1 105 ? -5.707 -46 -18.234 1 92.94 105 CYS A O 1
ATOM 790 N N . ALA A 1 106 ? -3.57 -45.938 -18.844 1 93.06 106 ALA A N 1
ATOM 791 C CA . ALA A 1 106 ? -3.18 -44.781 -18.016 1 93.06 106 ALA A CA 1
ATOM 792 C C . ALA A 1 106 ? -2.336 -43.812 -18.812 1 93.06 106 ALA A C 1
ATOM 794 O O . ALA A 1 106 ? -1.659 -44.188 -19.766 1 93.06 106 ALA A O 1
ATOM 795 N N . VAL A 1 107 ? -2.461 -42.594 -18.484 1 91.44 107 VAL A N 1
ATOM 796 C CA . VAL A 1 107 ? -1.672 -41.562 -19.141 1 91.44 107 VAL A CA 1
ATOM 797 C C . VAL A 1 107 ? -1.054 -40.625 -18.094 1 91.44 107 VAL A C 1
ATOM 799 O O . VAL A 1 107 ? -1.629 -40.438 -17.031 1 91.44 107 VAL A O 1
ATOM 802 N N . ASP A 1 108 ? 0.095 -40.094 -18.422 1 89.56 108 ASP A N 1
ATOM 803 C CA . ASP A 1 108 ? 0.732 -39.156 -17.5 1 89.56 108 ASP A CA 1
ATOM 804 C C . ASP A 1 108 ? 0.029 -37.781 -17.531 1 89.56 108 ASP A C 1
ATOM 806 O O . ASP A 1 108 ? -0.455 -37.375 -18.578 1 89.56 108 ASP A O 1
ATOM 810 N N . VAL A 1 109 ? -0.025 -37.094 -16.391 1 90.5 109 VAL A N 1
ATOM 811 C CA . VAL A 1 109 ? -0.688 -35.812 -16.281 1 90.5 109 VAL A CA 1
ATOM 812 C C . VAL A 1 109 ? 0.04 -34.938 -15.266 1 90.5 109 VAL A C 1
ATOM 814 O O . VAL A 1 109 ? 0.419 -35.406 -14.188 1 90.5 109 VAL A O 1
ATOM 817 N N . PRO A 1 110 ? 0.346 -33.688 -15.625 1 89.06 110 PRO A N 1
ATOM 818 C CA . PRO A 1 110 ? 0.904 -32.75 -14.641 1 89.06 110 PRO A CA 1
ATOM 819 C C . PRO A 1 110 ? -0.135 -32.25 -13.633 1 89.06 110 PRO A C 1
ATOM 821 O O . PRO A 1 110 ? -1.337 -32.438 -13.844 1 89.06 110 PRO A O 1
ATOM 824 N N . PRO A 1 111 ? 0.386 -31.672 -12.547 1 88.62 111 PRO A N 1
ATOM 825 C CA . PRO A 1 111 ? -0.563 -31.141 -11.562 1 88.62 111 PRO A CA 1
ATOM 826 C C . PRO A 1 111 ? -1.413 -30 -12.125 1 88.62 111 PRO A C 1
ATOM 828 O O . PRO A 1 111 ? -0.919 -29.172 -12.898 1 88.62 111 PRO A O 1
ATOM 831 N N . TYR A 1 112 ? -2.691 -29.984 -11.734 1 89.38 112 TYR A N 1
ATOM 832 C CA . TYR A 1 112 ? -3.66 -28.922 -11.961 1 89.38 112 TYR A CA 1
ATOM 833 C C . TYR A 1 112 ? -4.07 -28.859 -13.43 1 89.38 112 TYR A C 1
ATOM 835 O O . TYR A 1 112 ? -4.637 -27.859 -13.883 1 89.38 112 TYR A O 1
ATOM 843 N N . PHE A 1 113 ? -3.762 -29.875 -14.172 1 90.5 113 PHE A N 1
ATOM 844 C CA . PHE A 1 113 ? -4.234 -29.969 -15.555 1 90.5 113 PHE A CA 1
ATOM 845 C C . PHE A 1 113 ? -5.531 -30.766 -15.625 1 90.5 113 PHE A C 1
ATOM 847 O O . PHE A 1 113 ? -5.77 -31.641 -14.797 1 90.5 113 PHE A O 1
ATOM 854 N N . PRO A 1 114 ? -6.332 -30.5 -16.656 1 92.69 114 PRO A N 1
ATOM 855 C CA . PRO A 1 114 ? -7.562 -31.266 -16.812 1 92.69 114 PRO A CA 1
ATOM 856 C C . PRO A 1 114 ? -7.293 -32.75 -17.031 1 92.69 114 PRO A C 1
ATOM 858 O O . PRO A 1 114 ? -6.352 -33.125 -17.75 1 92.69 114 PRO A O 1
ATOM 861 N N . LEU A 1 115 ? -8.133 -33.562 -16.453 1 94.94 115 LEU A N 1
ATOM 862 C CA . LEU A 1 115 ? -8.039 -35 -16.656 1 94.94 115 LEU A CA 1
ATOM 863 C C . LEU A 1 115 ? -8.523 -35.375 -18.047 1 94.94 115 LEU A C 1
ATOM 865 O O . LEU A 1 115 ? -9.453 -34.75 -18.578 1 94.94 115 LEU A O 1
ATOM 869 N N . PRO A 1 116 ? -7.816 -36.344 -18.609 1 94.88 116 PRO A N 1
ATOM 870 C CA . PRO A 1 116 ? -8.391 -36.875 -19.844 1 94.88 116 PRO A CA 1
ATOM 871 C C . PRO A 1 116 ? -9.789 -37.469 -19.641 1 94.88 116 PRO A C 1
ATOM 873 O O . PRO A 1 116 ? -10.109 -37.969 -18.562 1 94.88 116 PRO A O 1
ATOM 876 N N . GLU A 1 117 ? -10.531 -37.344 -20.734 1 94.44 117 GLU A N 1
ATOM 877 C CA . GLU A 1 117 ? -11.883 -37.906 -20.656 1 94.44 117 GLU A CA 1
ATOM 878 C C . GLU A 1 117 ? -11.867 -39.375 -20.234 1 94.44 117 GLU A C 1
ATOM 880 O O . GLU A 1 117 ? -11 -40.125 -20.672 1 94.44 117 GLU A O 1
ATOM 885 N N . ASN A 1 118 ? -12.703 -39.781 -19.328 1 95.44 118 ASN A N 1
ATOM 886 C CA . ASN A 1 118 ? -12.93 -41.125 -18.812 1 95.44 118 ASN A CA 1
ATOM 887 C C . ASN A 1 118 ? -12.016 -41.438 -17.625 1 95.44 118 ASN A C 1
ATOM 889 O O . ASN A 1 118 ? -12.156 -42.469 -16.984 1 95.44 118 ASN A O 1
ATOM 893 N N . ALA A 1 119 ? -11.039 -40.625 -17.391 1 96.12 119 ALA A N 1
ATOM 894 C CA . ALA A 1 119 ? -10.219 -40.812 -16.203 1 96.12 119 ALA A CA 1
ATOM 895 C C . ALA A 1 119 ? -10.883 -40.156 -14.984 1 96.12 119 ALA A C 1
ATOM 897 O O . ALA A 1 119 ? -11.461 -39.094 -15.086 1 96.12 119 ALA A O 1
ATOM 898 N N . ASP A 1 120 ? -10.781 -40.844 -13.797 1 96.62 120 ASP A N 1
ATOM 899 C CA . ASP A 1 120 ? -11.414 -40.281 -12.609 1 96.62 120 ASP A CA 1
ATOM 900 C C . ASP A 1 120 ? -10.531 -40.469 -11.375 1 96.62 120 ASP A C 1
ATOM 902 O O . ASP A 1 120 ? -10.977 -40.281 -10.25 1 96.62 120 ASP A O 1
ATOM 906 N N . ALA A 1 121 ? -9.328 -40.875 -11.609 1 96.06 121 ALA A N 1
ATOM 907 C CA . ALA A 1 121 ? -8.359 -41 -10.531 1 96.06 121 ALA A CA 1
ATOM 908 C C . ALA A 1 121 ? -6.941 -40.75 -11.031 1 96.06 121 ALA A C 1
ATOM 910 O O . ALA A 1 121 ? -6.66 -40.906 -12.227 1 96.06 121 ALA A O 1
ATOM 911 N N . VAL A 1 122 ? -6.125 -40.312 -10.148 1 95.12 122 VAL A N 1
ATOM 912 C CA . VAL A 1 122 ? -4.719 -40.094 -10.469 1 95.12 122 VAL A CA 1
ATOM 913 C C . VAL A 1 122 ? -3.838 -40.781 -9.422 1 95.12 122 VAL A C 1
ATOM 915 O O . VAL A 1 122 ? -4.098 -40.688 -8.219 1 95.12 122 VAL A O 1
ATOM 918 N N . VAL A 1 123 ? -2.869 -41.5 -9.836 1 92.62 123 VAL A N 1
ATOM 919 C CA . VAL A 1 123 ? -1.866 -42.062 -8.953 1 92.62 123 VAL A CA 1
ATOM 920 C C . VAL A 1 123 ? -0.573 -41.25 -9.031 1 92.62 123 VAL A C 1
ATOM 922 O O . VAL A 1 123 ? -0.072 -41 -10.125 1 92.62 123 VAL A O 1
ATOM 925 N N . PRO A 1 124 ? -0.058 -40.906 -7.875 1 90.5 124 PRO A N 1
ATOM 926 C CA . PRO A 1 124 ? 1.177 -40.125 -7.895 1 90.5 124 PRO A CA 1
ATOM 927 C C . PRO A 1 124 ? 2.344 -40.875 -8.531 1 90.5 124 PRO A C 1
ATOM 929 O O . PRO A 1 124 ? 2.449 -42.094 -8.398 1 90.5 124 PRO A O 1
ATOM 932 N N . LYS A 1 125 ? 3.199 -40.094 -9.195 1 84.12 125 LYS A N 1
ATOM 933 C CA . LYS A 1 125 ? 4.348 -40.656 -9.914 1 84.12 125 LYS A CA 1
ATOM 934 C C . LYS A 1 125 ? 5.289 -41.375 -8.953 1 84.12 125 LYS A C 1
ATOM 936 O O . LYS A 1 125 ? 5.91 -42.375 -9.328 1 84.12 125 LYS A O 1
ATOM 941 N N . SER A 1 126 ? 5.457 -40.875 -7.746 1 76.25 126 SER A N 1
ATOM 942 C CA . SER A 1 126 ? 6.383 -41.438 -6.773 1 76.25 126 SER A CA 1
ATOM 943 C C . SER A 1 126 ? 5.957 -42.844 -6.344 1 76.25 126 SER A C 1
ATOM 945 O O . SER A 1 126 ? 6.785 -43.656 -5.914 1 76.25 126 SER A O 1
ATOM 947 N N . ASP A 1 127 ? 4.836 -43.25 -6.609 1 68.38 127 ASP A N 1
ATOM 948 C CA . ASP A 1 127 ? 4.273 -44.469 -6.035 1 68.38 127 ASP A CA 1
ATOM 949 C C . ASP A 1 127 ? 4.277 -45.625 -7.051 1 68.38 127 ASP A C 1
ATOM 951 O O . ASP A 1 127 ? 3.83 -46.719 -6.746 1 68.38 127 ASP A O 1
ATOM 955 N N . LEU A 1 128 ? 4.77 -45.406 -8.18 1 71.94 128 LEU A N 1
ATOM 956 C CA . LEU A 1 128 ? 4.43 -46.469 -9.117 1 71.94 128 LEU A CA 1
ATOM 957 C C . LEU A 1 128 ? 5.676 -46.969 -9.828 1 71.94 128 LEU A C 1
ATOM 959 O O . LEU A 1 128 ? 6.613 -46.219 -10.078 1 71.94 128 LEU A O 1
ATOM 963 N N . GLU A 1 129 ? 5.617 -48.281 -9.992 1 72.94 129 GLU A N 1
ATOM 964 C CA . GLU A 1 129 ? 6.613 -49.031 -10.766 1 72.94 129 GLU A CA 1
ATOM 965 C C . GLU A 1 129 ? 6.203 -49.125 -12.227 1 72.94 129 GLU A C 1
ATOM 967 O O . GLU A 1 129 ? 5.059 -49.469 -12.531 1 72.94 129 GLU A O 1
ATOM 972 N N . VAL A 1 130 ? 7.02 -48.625 -13.117 1 77 130 VAL A N 1
ATOM 973 C CA . VAL A 1 130 ? 6.766 -48.781 -14.547 1 77 130 VAL A CA 1
ATOM 974 C C . VAL A 1 130 ? 7.531 -49.969 -15.094 1 77 130 VAL A C 1
ATOM 976 O O . VAL A 1 130 ? 8.719 -50.156 -14.812 1 77 130 VAL A O 1
ATOM 979 N N . SER A 1 131 ? 6.832 -50.875 -15.656 1 78.94 131 SER A N 1
ATOM 980 C CA . SER A 1 131 ? 7.469 -52 -16.328 1 78.94 131 SER A CA 1
ATOM 981 C C . SER A 1 131 ? 7.41 -51.844 -17.844 1 78.94 131 SER A C 1
ATOM 983 O O . SER A 1 131 ? 6.5 -51.219 -18.375 1 78.94 131 SER A O 1
ATOM 985 N N . TYR A 1 132 ? 8.406 -52.312 -18.5 1 80 132 TYR A N 1
ATOM 986 C CA . TYR A 1 132 ? 8.508 -52.188 -19.953 1 80 132 TYR A CA 1
ATOM 987 C C . TYR A 1 132 ? 8.461 -53.562 -20.609 1 80 132 TYR A C 1
ATOM 989 O O . TYR A 1 132 ? 9.062 -54.5 -20.109 1 80 132 TYR A O 1
ATOM 997 N N . ARG A 1 133 ? 7.535 -53.688 -21.562 1 78.88 133 ARG A N 1
ATOM 998 C CA . ARG A 1 133 ? 7.504 -54.844 -22.438 1 78.88 133 ARG A CA 1
ATOM 999 C C . ARG A 1 133 ? 7.598 -54.438 -23.891 1 78.88 133 ARG A C 1
ATOM 1001 O O . ARG A 1 133 ? 6.594 -54.062 -24.5 1 78.88 133 ARG A O 1
ATOM 1008 N N . GLY A 1 134 ? 8.68 -54.562 -24.531 1 72.94 134 GLY A N 1
ATOM 1009 C CA . GLY A 1 134 ? 8.898 -54.062 -25.875 1 72.94 134 GLY A CA 1
ATOM 1010 C C . GLY A 1 134 ? 8.758 -52.562 -25.969 1 72.94 134 GLY A C 1
ATOM 1011 O O . GLY A 1 134 ? 9.43 -51.812 -25.234 1 72.94 134 GLY A O 1
ATOM 1012 N N . ALA A 1 135 ? 7.867 -52.219 -26.844 1 77.44 135 ALA A N 1
ATOM 1013 C CA . ALA A 1 135 ? 7.641 -50.812 -27.062 1 77.44 135 ALA A CA 1
ATOM 1014 C C . ALA A 1 135 ? 6.516 -50.281 -26.172 1 77.44 135 ALA A C 1
ATOM 1016 O O . ALA A 1 135 ? 6.199 -49.094 -26.203 1 77.44 135 ALA A O 1
ATOM 1017 N N . ARG A 1 136 ? 6.023 -51.281 -25.391 1 82.06 136 ARG A N 1
ATOM 1018 C CA . ARG A 1 136 ? 4.879 -50.875 -24.562 1 82.06 136 ARG A CA 1
ATOM 1019 C C . ARG A 1 136 ? 5.277 -50.75 -23.094 1 82.06 136 ARG A C 1
ATOM 1021 O O . ARG A 1 136 ? 6.176 -51.469 -22.625 1 82.06 136 ARG A O 1
ATOM 1028 N N . SER A 1 137 ? 4.734 -49.75 -22.438 1 86.25 137 SER A N 1
ATOM 1029 C CA . SER A 1 137 ? 4.965 -49.531 -21.016 1 86.25 137 SER A CA 1
ATOM 1030 C C . SER A 1 137 ? 3.723 -49.844 -20.203 1 86.25 137 SER A C 1
ATOM 1032 O O . SER A 1 137 ? 2.598 -49.594 -20.641 1 86.25 137 SER A O 1
ATOM 1034 N N . PHE A 1 138 ? 3.98 -50.469 -19.047 1 88.88 138 PHE A N 1
ATOM 1035 C CA . PHE A 1 138 ? 2.863 -50.844 -18.188 1 88.88 138 PHE A CA 1
ATOM 1036 C C . PHE A 1 138 ? 3.061 -50.344 -16.766 1 88.88 138 PHE A C 1
ATOM 1038 O O . PHE A 1 138 ? 4.191 -50.281 -16.281 1 88.88 138 PHE A O 1
ATOM 1045 N N . LEU A 1 139 ? 1.954 -49.906 -16.125 1 90.31 139 LEU A N 1
ATOM 1046 C CA . LEU A 1 139 ? 1.916 -49.531 -14.719 1 90.31 139 LEU A CA 1
ATOM 1047 C C . LEU A 1 139 ? 1.332 -50.688 -13.875 1 90.31 139 LEU A C 1
ATOM 1049 O O . LEU A 1 139 ? 0.314 -51.25 -14.242 1 90.31 139 LEU A O 1
ATOM 1053 N N . LEU A 1 140 ? 2.029 -51 -12.82 1 89.31 140 LEU A N 1
ATOM 1054 C CA . LEU A 1 140 ? 1.554 -52.031 -11.922 1 89.31 140 LEU A CA 1
ATOM 1055 C C . LEU A 1 140 ? 0.921 -51.438 -10.672 1 89.31 140 LEU A C 1
ATOM 1057 O O . LEU A 1 140 ? 1.55 -50.656 -9.977 1 89.31 140 LEU A O 1
ATOM 1061 N N . LEU A 1 141 ? -0.331 -51.812 -10.453 1 90.94 141 LEU A N 1
ATOM 1062 C CA . LEU A 1 141 ? -1.037 -51.344 -9.266 1 90.94 141 LEU A CA 1
ATOM 1063 C C . LEU A 1 141 ? -1.312 -52.5 -8.305 1 90.94 141 LEU A C 1
ATOM 1065 O O . LEU A 1 141 ? -1.862 -53.531 -8.703 1 90.94 141 LEU A O 1
ATOM 1069 N N . HIS A 1 142 ? -0.987 -52.281 -7.047 1 90.38 142 HIS A N 1
ATOM 1070 C CA . HIS A 1 142 ? -1.096 -53.344 -6.047 1 90.38 142 HIS A CA 1
ATOM 1071 C C . HIS A 1 142 ? -2.32 -53.125 -5.16 1 90.38 142 HIS A C 1
ATOM 1073 O O . HIS A 1 142 ? -2.584 -53.938 -4.27 1 90.38 142 HIS A O 1
ATOM 1079 N N . ALA A 1 143 ? -3.033 -52.125 -5.309 1 90.81 143 ALA A N 1
ATOM 1080 C CA . ALA A 1 143 ? -4.254 -51.812 -4.566 1 90.81 143 ALA A CA 1
ATOM 1081 C C . ALA A 1 143 ? -5.238 -51.031 -5.43 1 90.81 143 ALA A C 1
ATOM 1083 O O . ALA A 1 143 ? -4.832 -50.281 -6.328 1 90.81 143 ALA A O 1
ATOM 1084 N N . PRO A 1 144 ? -6.516 -51.25 -5.184 1 93.12 144 PRO A N 1
ATOM 1085 C CA . PRO A 1 144 ? -7.508 -50.469 -5.945 1 93.12 144 PRO A CA 1
ATOM 1086 C C . PRO A 1 144 ? -7.5 -49 -5.598 1 93.12 144 PRO A C 1
ATOM 1088 O O . PRO A 1 144 ? -7.129 -48.625 -4.484 1 93.12 144 PRO A O 1
ATOM 1091 N N . LEU A 1 145 ? -7.844 -48.188 -6.617 1 92.88 145 LEU A N 1
ATOM 1092 C CA . LEU A 1 145 ? -8.023 -46.781 -6.414 1 92.88 145 LEU A CA 1
ATOM 1093 C C . LEU A 1 145 ? -9.5 -46.406 -6.324 1 92.88 145 LEU A C 1
ATOM 1095 O O . LEU A 1 145 ? -10.344 -47.062 -6.953 1 92.88 145 LEU A O 1
ATOM 1099 N N . SER A 1 146 ? -9.773 -45.406 -5.527 1 94.19 146 SER A N 1
ATOM 1100 C CA . SER A 1 146 ? -11.141 -44.906 -5.457 1 94.19 146 SER A CA 1
ATOM 1101 C C . SER A 1 146 ? -11.367 -43.781 -6.48 1 94.19 146 SER A C 1
ATOM 1103 O O . SER A 1 146 ? -10.469 -43 -6.754 1 94.19 146 SER A O 1
ATOM 1105 N N . ALA A 1 147 ? -12.594 -43.844 -7.008 1 94.75 147 ALA A N 1
ATOM 1106 C CA . ALA A 1 147 ? -12.945 -42.719 -7.875 1 94.75 147 ALA A CA 1
ATOM 1107 C C . ALA A 1 147 ? -12.797 -41.406 -7.137 1 94.75 147 ALA A C 1
ATOM 1109 O O . ALA A 1 147 ? -13.258 -41.25 -5.996 1 94.75 147 ALA A O 1
ATOM 1110 N N . GLY A 1 148 ? -12.086 -40.375 -7.766 1 94.69 148 GLY A N 1
ATOM 1111 C CA . GLY A 1 148 ? -11.898 -39.062 -7.152 1 94.69 148 GLY A CA 1
ATOM 1112 C C . GLY A 1 148 ? -10.578 -38.938 -6.41 1 94.69 148 GLY A C 1
ATOM 1113 O O . GLY A 1 148 ? -10.211 -37.844 -5.965 1 94.69 148 GLY A O 1
ATOM 1114 N N . GLN A 1 149 ? -9.922 -40.062 -6.336 1 94.38 149 GLN A N 1
ATOM 1115 C CA . GLN A 1 149 ? -8.648 -40 -5.621 1 94.38 149 GLN A CA 1
ATOM 1116 C C . GLN A 1 149 ? -7.645 -39.125 -6.336 1 94.38 149 GLN A C 1
ATOM 1118 O O . GLN A 1 149 ? -7.375 -39.281 -7.527 1 94.38 149 GLN A O 1
ATOM 1123 N N . HIS A 1 150 ? -7.117 -38.125 -5.609 1 94.12 150 HIS A N 1
ATOM 1124 C CA . HIS A 1 150 ? -6.152 -37.156 -6.105 1 94.12 150 HIS A CA 1
ATOM 1125 C C . HIS A 1 150 ? -6.711 -36.375 -7.301 1 94.12 150 HIS A C 1
ATOM 1127 O O . HIS A 1 150 ? -6.008 -36.156 -8.289 1 94.12 150 HIS A O 1
ATOM 1133 N N . VAL A 1 151 ? -7.973 -36.125 -7.246 1 95.19 151 VAL A N 1
ATOM 1134 C CA . VAL A 1 151 ? -8.664 -35.344 -8.258 1 95.19 151 VAL A CA 1
ATOM 1135 C C . VAL A 1 151 ? -9.281 -34.094 -7.617 1 95.19 151 VAL A C 1
ATOM 1137 O O . VAL A 1 151 ? -9.844 -34.188 -6.523 1 95.19 151 VAL A O 1
ATOM 1140 N N . ILE A 1 152 ? -9.047 -33 -8.211 1 94.25 152 ILE A N 1
ATOM 1141 C CA . ILE A 1 152 ? -9.734 -31.781 -7.812 1 94.25 152 ILE A CA 1
ATOM 1142 C C . ILE A 1 152 ? -11.078 -31.688 -8.523 1 94.25 152 ILE A C 1
ATOM 1144 O O . ILE A 1 152 ? -11.141 -31.516 -9.742 1 94.25 152 ILE A O 1
ATOM 1148 N N . ALA A 1 153 ? -12.109 -31.781 -7.75 1 94.38 153 ALA A N 1
ATOM 1149 C CA . ALA A 1 153 ? -13.461 -31.844 -8.312 1 94.38 153 ALA A CA 1
ATOM 1150 C C . ALA A 1 153 ? -13.891 -30.5 -8.867 1 94.38 153 ALA A C 1
ATOM 1152 O O . ALA A 1 153 ? -13.469 -29.453 -8.367 1 94.38 153 ALA A O 1
ATOM 1153 N N . PRO A 1 154 ? -14.742 -30.531 -9.961 1 94.38 154 PRO A N 1
ATOM 1154 C CA . PRO A 1 154 ? -15.312 -29.25 -10.43 1 94.38 154 PRO A CA 1
ATOM 1155 C C . PRO A 1 154 ? -16.047 -28.5 -9.328 1 94.38 154 PRO A C 1
ATOM 1157 O O . PRO A 1 154 ? -16.766 -29.109 -8.531 1 94.38 154 PRO A O 1
ATOM 1160 N N . GLY A 1 155 ? -15.758 -27.156 -9.203 1 94 155 GLY A N 1
ATOM 1161 C CA . GLY A 1 155 ? -16.469 -26.312 -8.25 1 94 155 GLY A CA 1
ATOM 1162 C C . GLY A 1 155 ? -15.906 -26.422 -6.84 1 94 155 GLY A C 1
ATOM 1163 O O . GLY A 1 155 ? -16.469 -25.859 -5.898 1 94 155 GLY A O 1
ATOM 1164 N N . SER A 1 156 ? -14.867 -27.172 -6.691 1 91.62 156 SER A N 1
ATOM 1165 C CA . SER A 1 156 ? -14.297 -27.375 -5.363 1 91.62 156 SER A CA 1
ATOM 1166 C C . SER A 1 156 ? -13.781 -26.062 -4.777 1 91.62 156 SER A C 1
ATOM 1168 O O . SER A 1 156 ? -13.797 -25.875 -3.561 1 91.62 156 SER A O 1
ATOM 1170 N N . GLU A 1 157 ? -13.328 -25.172 -5.598 1 92.25 157 GLU A N 1
ATOM 1171 C CA . GLU A 1 157 ? -12.852 -23.875 -5.129 1 92.25 157 GLU A CA 1
ATOM 1172 C C . GLU A 1 157 ? -13.984 -22.859 -5.035 1 92.25 157 GLU A C 1
ATOM 1174 O O . GLU A 1 157 ? -14.188 -22.234 -3.99 1 92.25 157 GLU A O 1
ATOM 1179 N N . PHE A 1 158 ? -14.633 -22.641 -6.133 1 93.81 158 PHE A N 1
ATOM 1180 C CA . PHE A 1 158 ? -15.828 -21.812 -6.195 1 93.81 158 PHE A CA 1
ATOM 1181 C C . PHE A 1 158 ? -16.953 -22.547 -6.922 1 93.81 158 PHE A C 1
ATOM 1183 O O . PHE A 1 158 ? -16.781 -23 -8.055 1 93.81 158 PHE A O 1
ATOM 1190 N N . ARG A 1 159 ? -18.016 -22.578 -6.297 1 95.12 159 ARG A N 1
ATOM 1191 C CA . ARG A 1 159 ? -19.156 -23.297 -6.855 1 95.12 159 ARG A CA 1
ATOM 1192 C C . ARG A 1 159 ? -20.047 -22.359 -7.672 1 95.12 159 ARG A C 1
ATOM 1194 O O . ARG A 1 159 ? -20.312 -21.234 -7.262 1 95.12 159 ARG A O 1
ATOM 1201 N N . GLN A 1 160 ? -20.469 -22.906 -8.836 1 96.06 160 GLN A N 1
ATOM 1202 C CA . GLN A 1 160 ? -21.422 -22.156 -9.641 1 96.06 160 GLN A CA 1
ATOM 1203 C C . GLN A 1 160 ? -22.641 -21.75 -8.805 1 96.06 160 GLN A C 1
ATOM 1205 O O . GLN A 1 160 ? -23.203 -22.578 -8.086 1 96.06 160 GLN A O 1
ATOM 1210 N N . GLY A 1 161 ? -22.875 -20.484 -8.844 1 95.38 161 GLY A N 1
ATOM 1211 C CA . GLY A 1 161 ? -24.016 -19.969 -8.078 1 95.38 161 GLY A CA 1
ATOM 1212 C C . GLY A 1 161 ? -23.625 -19.5 -6.691 1 95.38 161 GLY A C 1
ATOM 1213 O O . GLY A 1 161 ? -24.422 -18.844 -6.012 1 95.38 161 GLY A O 1
ATOM 1214 N N . GLY A 1 162 ? -22.438 -19.828 -6.289 1 94.69 162 GLY A N 1
ATOM 1215 C CA . GLY A 1 162 ? -21.984 -19.391 -4.977 1 94.69 162 GLY A CA 1
ATOM 1216 C C . GLY A 1 162 ? -21.641 -17.922 -4.93 1 94.69 162 GLY A C 1
ATOM 1217 O O . GLY A 1 162 ? -21.281 -17.328 -5.953 1 94.69 162 GLY A O 1
ATOM 1218 N N . LEU A 1 163 ? -21.719 -17.281 -3.756 1 94.81 163 LEU A N 1
ATOM 1219 C CA . LEU A 1 163 ? -21.359 -15.875 -3.555 1 94.81 163 LEU A CA 1
ATOM 1220 C C . LEU A 1 163 ? -19.844 -15.695 -3.58 1 94.81 163 LEU A C 1
ATOM 1222 O O . LEU A 1 163 ? -19.125 -16.344 -2.812 1 94.81 163 LEU A O 1
ATOM 1226 N N . LEU A 1 164 ? -19.375 -14.938 -4.512 1 95.81 164 LEU A N 1
ATOM 1227 C CA . LEU A 1 164 ? -17.938 -14.641 -4.59 1 95.81 164 LEU A CA 1
ATOM 1228 C C . LEU A 1 164 ? -17.578 -13.438 -3.727 1 95.81 164 LEU A C 1
ATOM 1230 O O . LEU A 1 164 ? -16.672 -13.508 -2.898 1 95.81 164 LEU A O 1
ATOM 1234 N N . LEU A 1 165 ? -18.312 -12.289 -3.939 1 95.81 165 LEU A N 1
ATOM 1235 C CA . LEU A 1 165 ? -18.109 -11.055 -3.186 1 95.81 165 LEU A CA 1
ATOM 1236 C C . LEU A 1 165 ? -19.453 -10.414 -2.834 1 95.81 165 LEU A C 1
ATOM 1238 O O . LEU A 1 165 ? -20.328 -10.273 -3.695 1 95.81 165 LEU A O 1
ATOM 1242 N N . PRO A 1 166 ? -19.594 -10.055 -1.622 1 94.06 166 PRO A N 1
ATOM 1243 C CA . PRO A 1 166 ? -20.812 -9.328 -1.257 1 94.06 166 PRO A CA 1
ATOM 1244 C C . PRO A 1 166 ? -20.781 -7.867 -1.717 1 94.06 166 PRO A C 1
ATOM 1246 O O . PRO A 1 166 ? -19.719 -7.34 -2.041 1 94.06 166 PRO A O 1
ATOM 1249 N N . ARG A 1 167 ? -21.922 -7.336 -1.743 1 94.38 167 ARG A N 1
ATOM 1250 C CA . ARG A 1 167 ? -22.047 -5.898 -1.984 1 94.38 167 ARG A CA 1
ATOM 1251 C C . ARG A 1 167 ? -21.234 -5.102 -0.974 1 94.38 167 ARG A C 1
ATOM 1253 O O . ARG A 1 167 ? -21.219 -5.43 0.215 1 94.38 167 ARG A O 1
ATOM 1260 N N . GLY A 1 168 ? -20.5 -4.039 -1.46 1 94.94 168 GLY A N 1
ATOM 1261 C CA . GLY A 1 168 ? -19.734 -3.174 -0.58 1 94.94 168 GLY A CA 1
ATOM 1262 C C . GLY A 1 168 ? -18.312 -3.662 -0.353 1 94.94 168 GLY A C 1
ATOM 1263 O O . GLY A 1 168 ? -17.594 -3.129 0.496 1 94.94 168 GLY A O 1
ATOM 1264 N N . SER A 1 169 ? -17.875 -4.684 -1.138 1 94.31 169 SER A N 1
ATOM 1265 C CA . SER A 1 169 ? -16.531 -5.23 -0.99 1 94.31 169 SER A CA 1
ATOM 1266 C C . SER A 1 169 ? -15.547 -4.516 -1.907 1 94.31 169 SER A C 1
ATOM 1268 O O . SER A 1 169 ? -15.828 -4.312 -3.09 1 94.31 169 SER A O 1
ATOM 1270 N N . ARG A 1 170 ? -14.484 -4.129 -1.289 1 94.56 170 ARG A N 1
ATOM 1271 C CA . ARG A 1 170 ? -13.406 -3.594 -2.119 1 94.56 170 ARG A CA 1
ATOM 1272 C C . ARG A 1 170 ? -12.703 -4.707 -2.891 1 94.56 170 ARG A C 1
ATOM 1274 O O . ARG A 1 170 ? -12.336 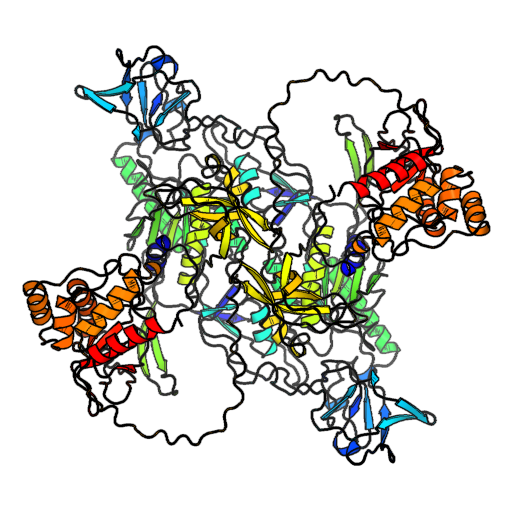-5.73 -2.312 1 94.56 170 ARG A O 1
ATOM 1281 N N . ILE A 1 171 ? -12.477 -4.539 -4.145 1 95.62 171 ILE A N 1
ATOM 1282 C CA . ILE A 1 171 ? -11.891 -5.555 -5.008 1 95.62 171 ILE A CA 1
ATOM 1283 C C . ILE A 1 171 ? -10.367 -5.43 -4.988 1 95.62 171 ILE A C 1
ATOM 1285 O O . ILE A 1 171 ? -9.805 -4.535 -5.625 1 95.62 171 ILE A O 1
ATOM 1289 N N . THR A 1 172 ? -9.766 -6.328 -4.262 1 93.5 172 THR A N 1
ATOM 1290 C CA . THR A 1 172 ? -8.312 -6.418 -4.227 1 93.5 172 THR A CA 1
ATOM 1291 C C . THR A 1 172 ? -7.793 -7.266 -5.383 1 93.5 172 THR A C 1
ATOM 1293 O O . THR A 1 172 ? -8.578 -7.816 -6.156 1 93.5 172 THR A O 1
ATOM 1296 N N . ALA A 1 173 ? -6.465 -7.309 -5.543 1 94.19 173 ALA A N 1
ATOM 1297 C CA . ALA A 1 173 ? -5.871 -8.141 -6.586 1 94.19 173 ALA A CA 1
ATOM 1298 C C . ALA A 1 173 ? -6.297 -9.602 -6.43 1 94.19 173 ALA A C 1
ATOM 1300 O O . ALA A 1 173 ? -6.605 -10.273 -7.414 1 94.19 173 ALA A O 1
ATOM 1301 N N . GLU A 1 174 ? -6.352 -10.055 -5.219 1 94.25 174 GLU A N 1
ATOM 1302 C CA . GLU A 1 174 ? -6.727 -11.43 -4.902 1 94.25 174 GLU A CA 1
ATOM 1303 C C . GLU A 1 174 ? -8.195 -11.695 -5.23 1 94.25 174 GLU A C 1
ATOM 1305 O O . GLU A 1 174 ? -8.523 -12.711 -5.844 1 94.25 174 GLU A O 1
ATOM 1310 N N . ARG A 1 175 ? -9 -10.773 -4.918 1 95 175 ARG A N 1
ATOM 1311 C CA . ARG A 1 175 ? -10.43 -10.93 -5.172 1 95 175 ARG A CA 1
ATOM 1312 C C . ARG A 1 175 ? -10.742 -10.82 -6.66 1 95 175 ARG A C 1
ATOM 1314 O O . ARG A 1 175 ? -11.641 -11.492 -7.164 1 95 175 ARG A O 1
ATOM 1321 N N . GLN A 1 176 ? -10.023 -10.008 -7.324 1 95.62 176 GLN A N 1
ATOM 1322 C CA . GLN A 1 176 ? -10.219 -9.844 -8.766 1 95.62 176 GLN A CA 1
ATOM 1323 C C . GLN A 1 176 ? -9.961 -11.156 -9.5 1 95.62 176 GLN A C 1
ATOM 1325 O O . GLN A 1 176 ? -10.68 -11.492 -10.445 1 95.62 176 GLN A O 1
ATOM 1330 N N . ILE A 1 177 ? -8.945 -11.867 -9.109 1 93.81 177 ILE A N 1
ATOM 1331 C CA . ILE A 1 177 ? -8.641 -13.086 -9.852 1 93.81 177 ILE A CA 1
ATOM 1332 C C . ILE A 1 177 ? -9.68 -14.156 -9.531 1 93.81 177 ILE A C 1
ATOM 1334 O O . ILE A 1 177 ? -9.969 -15.016 -10.359 1 93.81 177 ILE A O 1
ATOM 1338 N N . ALA A 1 178 ? -10.258 -14.102 -8.297 1 95.38 178 ALA A N 1
ATOM 1339 C CA . ALA A 1 178 ? -11.375 -14.992 -8 1 95.38 178 ALA A CA 1
ATOM 1340 C C . ALA A 1 178 ? -12.547 -14.742 -8.953 1 95.38 178 ALA A C 1
ATOM 1342 O O . ALA A 1 178 ? -13.133 -15.68 -9.492 1 95.38 178 ALA A O 1
ATOM 1343 N N . LEU A 1 179 ? -12.836 -13.477 -9.164 1 96.5 179 LEU A N 1
ATOM 1344 C CA . LEU A 1 179 ? -13.898 -13.094 -10.086 1 96.5 179 LEU A CA 1
ATOM 1345 C C . LEU A 1 179 ? -13.594 -13.578 -11.5 1 96.5 179 LEU A C 1
ATOM 1347 O O . LEU A 1 179 ? -14.453 -14.188 -12.148 1 96.5 179 LEU A O 1
ATOM 1351 N N . THR A 1 180 ? -12.383 -13.383 -11.906 1 94.69 180 THR A N 1
ATOM 1352 C CA . THR A 1 180 ? -11.961 -13.773 -13.25 1 94.69 180 THR A CA 1
ATOM 1353 C C . THR A 1 180 ? -12.031 -15.289 -13.414 1 94.69 180 THR A C 1
ATOM 1355 O O . THR A 1 180 ? -12.547 -15.781 -14.414 1 94.69 180 THR A O 1
ATOM 1358 N N . ALA A 1 181 ? -11.523 -15.977 -12.445 1 94 181 ALA A N 1
ATOM 1359 C CA . ALA A 1 181 ? -11.5 -17.438 -12.5 1 94 181 ALA A CA 1
ATOM 1360 C C . ALA A 1 181 ? -12.914 -18 -12.602 1 94 181 ALA A C 1
ATOM 1362 O O . ALA A 1 181 ? -13.133 -19.016 -13.289 1 94 181 ALA A O 1
ATOM 1363 N N . ALA A 1 182 ? -13.812 -17.359 -11.93 1 95 182 ALA A N 1
ATOM 1364 C CA . ALA A 1 182 ? -15.188 -17.859 -11.883 1 95 182 ALA A CA 1
ATOM 1365 C C . ALA A 1 182 ? -15.961 -17.453 -13.133 1 95 182 ALA A C 1
ATOM 1367 O O . ALA A 1 182 ? -17.141 -17.766 -13.266 1 95 182 ALA A O 1
ATOM 1368 N N . GLY A 1 183 ? -15.359 -16.703 -14.008 1 93.25 183 GLY A N 1
ATOM 1369 C CA . GLY A 1 183 ? -15.969 -16.406 -15.289 1 93.25 183 GLY A CA 1
ATOM 1370 C C . GLY A 1 183 ? -16.703 -15.078 -15.305 1 93.25 183 GLY A C 1
ATOM 1371 O O . GLY A 1 183 ? -17.484 -14.812 -16.219 1 93.25 183 GLY A O 1
ATOM 1372 N N . VAL A 1 184 ? -16.5 -14.273 -14.305 1 95.5 184 VAL A N 1
ATOM 1373 C CA . VAL A 1 184 ? -17.141 -12.961 -14.281 1 95.5 184 VAL A CA 1
ATOM 1374 C C . VAL A 1 184 ? -16.484 -12.055 -15.32 1 95.5 184 VAL A C 1
ATOM 1376 O O . VAL A 1 184 ? -15.258 -11.875 -15.328 1 95.5 184 VAL A O 1
ATOM 1379 N N . ARG A 1 185 ? -17.266 -11.469 -16.203 1 93.88 185 ARG A N 1
ATOM 1380 C CA . ARG A 1 185 ? -16.734 -10.617 -17.266 1 93.88 185 ARG A CA 1
ATOM 1381 C C . ARG A 1 185 ? -16.938 -9.141 -16.922 1 93.88 185 ARG A C 1
ATOM 1383 O O . ARG A 1 185 ? -16 -8.344 -17.047 1 93.88 185 ARG A O 1
ATOM 1390 N N . ASP A 1 186 ? -18.141 -8.883 -16.531 1 96 186 ASP A N 1
ATOM 1391 C CA . ASP A 1 186 ? -18.516 -7.535 -16.109 1 96 186 ASP A CA 1
ATOM 1392 C C . ASP A 1 186 ? -19 -7.512 -14.664 1 96 186 ASP A C 1
ATOM 1394 O O . ASP A 1 186 ? -19.516 -8.508 -14.164 1 96 186 ASP A O 1
ATOM 1398 N N . ILE A 1 187 ? -18.781 -6.457 -14.047 1 97.06 187 ILE A N 1
ATOM 1399 C CA . ILE A 1 187 ? -19.141 -6.348 -12.633 1 97.06 187 ILE A CA 1
ATOM 1400 C C . ILE A 1 187 ? -19.75 -4.973 -12.359 1 97.06 187 ILE A C 1
ATOM 1402 O O . ILE A 1 187 ? -19.297 -3.969 -12.922 1 97.06 187 ILE A O 1
ATOM 1406 N N . GLU A 1 188 ? -20.75 -4.934 -11.562 1 97.75 188 GLU A N 1
ATOM 1407 C CA . GLU A 1 188 ? -21.344 -3.68 -11.117 1 97.75 188 GLU A CA 1
ATOM 1408 C C . GLU A 1 188 ? -20.609 -3.119 -9.906 1 97.75 188 GLU A C 1
ATOM 1410 O O . GLU A 1 188 ? -20.547 -3.771 -8.859 1 97.75 188 GLU A O 1
ATOM 1415 N N . VAL A 1 189 ? -20.031 -1.936 -10.023 1 97.94 189 VAL A N 1
ATOM 1416 C CA . VAL A 1 189 ? -19.266 -1.301 -8.953 1 97.94 189 VAL A CA 1
ATOM 1417 C C . VAL A 1 189 ? -19.828 0.09 -8.672 1 97.94 189 VAL A C 1
ATOM 1419 O O . VAL A 1 189 ? -20.578 0.64 -9.484 1 97.94 189 VAL A O 1
ATOM 1422 N N . THR A 1 190 ? -19.516 0.6 -7.516 1 96.25 190 THR A N 1
ATOM 1423 C CA . THR A 1 190 ? -19.906 1.966 -7.188 1 96.25 190 THR A CA 1
ATOM 1424 C C . THR A 1 190 ? -19.141 2.971 -8.055 1 96.25 190 THR A C 1
ATOM 1426 O O . THR A 1 190 ? -17.984 2.732 -8.422 1 96.25 190 THR A O 1
ATOM 1429 N N . LYS A 1 191 ? -19.828 4.035 -8.367 1 94.44 191 LYS A N 1
ATOM 1430 C CA . LYS A 1 191 ? -19.172 5.078 -9.141 1 94.44 191 LYS A CA 1
ATOM 1431 C C . LYS A 1 191 ? -18 5.676 -8.367 1 94.44 191 LYS A C 1
ATOM 1433 O O . LYS A 1 191 ? -18.141 5.996 -7.184 1 94.44 191 LYS A O 1
ATOM 1438 N N . ARG A 1 192 ? -16.922 5.715 -8.992 1 94.44 192 ARG A N 1
ATOM 1439 C CA . ARG A 1 192 ? -15.727 6.301 -8.383 1 94.44 192 ARG A CA 1
ATOM 1440 C C . ARG A 1 192 ? -15.75 7.82 -8.484 1 94.44 192 ARG A C 1
ATOM 1442 O O . ARG A 1 192 ? -15.969 8.375 -9.562 1 94.44 192 ARG A O 1
ATOM 1449 N N . PRO A 1 193 ? -15.484 8.531 -7.43 1 95.56 193 PRO A N 1
ATOM 1450 C CA . PRO A 1 193 ? -15.523 10 -7.48 1 95.56 193 PRO A CA 1
ATOM 1451 C C . PRO A 1 193 ? -14.328 10.594 -8.227 1 95.56 193 PRO A C 1
ATOM 1453 O O . PRO A 1 193 ? -13.203 10.109 -8.078 1 95.56 193 PRO A O 1
ATOM 1456 N N . ARG A 1 194 ? -14.594 11.594 -9.078 1 96.56 194 ARG A N 1
ATOM 1457 C CA . ARG A 1 194 ? -13.531 12.445 -9.602 1 96.56 194 ARG A CA 1
ATOM 1458 C C . ARG A 1 194 ? -13 13.383 -8.523 1 96.56 194 ARG A C 1
ATOM 1460 O O . ARG A 1 194 ? -13.734 14.234 -8.008 1 96.56 194 ARG A O 1
ATOM 1467 N N . ILE A 1 195 ? -11.688 13.219 -8.172 1 98.06 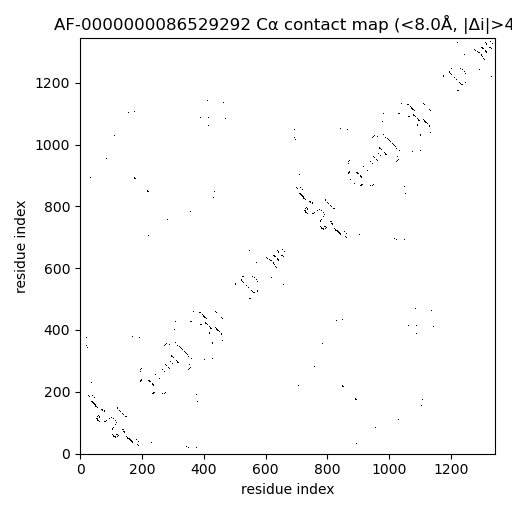195 ILE A N 1
ATOM 1468 C CA . ILE A 1 195 ? -11.141 13.914 -7.012 1 98.06 195 ILE A CA 1
ATOM 1469 C C . ILE A 1 195 ? -10.297 15.102 -7.473 1 98.06 195 ILE A C 1
ATOM 1471 O O . ILE A 1 195 ? -9.461 14.961 -8.367 1 98.06 195 ILE A O 1
ATOM 1475 N N . GLY A 1 196 ? -10.547 16.297 -6.938 1 97.81 196 GLY A N 1
ATOM 1476 C CA . GLY A 1 196 ? -9.703 17.469 -7.086 1 97.81 196 GLY A CA 1
ATOM 1477 C C . GLY A 1 196 ? -9.07 17.922 -5.785 1 97.81 196 GLY A C 1
ATOM 1478 O O . GLY A 1 196 ? -9.695 17.859 -4.727 1 97.81 196 GLY A O 1
ATOM 1479 N N . VAL A 1 197 ? -7.805 18.25 -5.852 1 97.88 197 VAL A N 1
ATOM 1480 C CA . VAL A 1 197 ? -7.094 18.812 -4.703 1 97.88 197 VAL A CA 1
ATOM 1481 C C . VAL A 1 197 ? -6.977 20.328 -4.855 1 97.88 197 VAL A C 1
ATOM 1483 O O . VAL A 1 197 ? -6.488 20.812 -5.875 1 97.88 197 VAL A O 1
ATOM 1486 N N . VAL A 1 198 ? -7.398 21.062 -3.834 1 96.44 198 VAL A N 1
ATOM 1487 C CA . VAL A 1 198 ? -7.453 22.516 -3.914 1 96.44 198 VAL A CA 1
ATOM 1488 C C . VAL A 1 198 ? -6.734 23.125 -2.713 1 96.44 198 VAL A C 1
ATOM 1490 O O . VAL A 1 198 ? -7.031 22.781 -1.565 1 96.44 198 VAL A O 1
ATOM 1493 N N . ILE A 1 199 ? -5.852 23.984 -2.957 1 95.81 199 ILE A N 1
ATOM 1494 C CA . ILE A 1 199 ? -5.133 24.703 -1.909 1 95.81 199 ILE A CA 1
ATOM 1495 C C . ILE A 1 199 ? -5.527 26.172 -1.928 1 95.81 199 ILE A C 1
ATOM 1497 O O . ILE A 1 199 ? -5.398 26.844 -2.955 1 95.81 199 ILE A O 1
ATOM 1501 N N . ALA A 1 200 ? -6.078 26.656 -0.862 1 92.56 200 ALA A N 1
ATOM 1502 C CA . ALA A 1 200 ? -6.434 28.062 -0.7 1 92.56 200 ALA A CA 1
ATOM 1503 C C . ALA A 1 200 ? -5.605 28.719 0.402 1 92.56 200 ALA A C 1
ATOM 1505 O O . ALA A 1 200 ? -5.777 28.406 1.583 1 92.56 200 ALA A O 1
ATOM 1506 N N . GLY A 1 201 ? -4.707 29.516 0.065 1 88.06 201 GLY A N 1
ATOM 1507 C CA . GLY A 1 201 ? -3.854 30.203 1.026 1 88.06 201 GLY A CA 1
ATOM 1508 C C . GLY A 1 201 ? -3.105 31.375 0.43 1 88.06 201 GLY A C 1
ATOM 1509 O O . GLY A 1 201 ? -3.33 31.734 -0.726 1 88.06 201 GLY A O 1
ATOM 1510 N N . TYR A 1 202 ? -2.303 32.031 1.313 1 84.56 202 TYR A N 1
ATOM 1511 C CA . TYR A 1 202 ? -1.559 33.219 0.896 1 84.56 202 TYR A CA 1
ATOM 1512 C C . TYR A 1 202 ? -0.07 32.906 0.78 1 84.56 202 TYR A C 1
ATOM 1514 O O . TYR A 1 202 ? 0.608 33.438 -0.11 1 84.56 202 TYR A O 1
ATOM 1522 N N . GLU A 1 203 ? 0.348 32.125 1.712 1 84.31 203 GLU A N 1
ATOM 1523 C CA . GLU A 1 203 ? 1.781 31.875 1.86 1 84.31 203 GLU A CA 1
ATOM 1524 C C . GLU A 1 203 ? 2.244 30.719 0.997 1 84.31 203 GLU A C 1
ATOM 1526 O O . GLU A 1 203 ? 3.391 30.688 0.542 1 84.31 203 GLU A O 1
ATOM 1531 N N . GLN A 1 204 ? 1.438 29.766 0.85 1 85.94 204 GLN A N 1
ATOM 1532 C CA . GLN A 1 204 ? 1.8 28.562 0.111 1 85.94 204 GLN A CA 1
ATOM 1533 C C . GLN A 1 204 ? 1.627 28.766 -1.392 1 85.94 204 GLN A C 1
ATOM 1535 O O . GLN A 1 204 ? 0.574 29.219 -1.845 1 85.94 204 GLN A O 1
ATOM 1540 N N . CYS A 1 205 ? 2.703 28.453 -2.096 1 88.56 205 CYS A N 1
ATOM 1541 C CA . CYS A 1 205 ? 2.699 28.672 -3.537 1 88.56 205 CYS A CA 1
ATOM 1542 C C . CYS A 1 205 ? 2.855 27.344 -4.289 1 88.56 205 CYS A C 1
ATOM 1544 O O . CYS A 1 205 ? 3.43 26.391 -3.762 1 88.56 205 CYS A O 1
ATOM 1546 N N . ALA A 1 206 ? 2.262 27.406 -5.496 1 87.69 206 ALA A N 1
ATOM 1547 C CA . ALA A 1 206 ? 2.477 26.266 -6.375 1 87.69 206 ALA A CA 1
ATOM 1548 C C . ALA A 1 206 ? 3.965 26.031 -6.617 1 87.69 206 ALA A C 1
ATOM 1550 O O . ALA A 1 206 ? 4.754 26.984 -6.625 1 87.69 206 ALA A O 1
ATOM 1551 N N . PRO A 1 207 ? 4.199 24.734 -6.848 1 78.06 207 PRO A N 1
ATOM 1552 C CA . PRO A 1 207 ? 5.602 24.453 -7.16 1 78.06 207 PRO A CA 1
ATOM 1553 C C . PRO A 1 207 ? 6.07 25.156 -8.438 1 78.06 207 PRO A C 1
ATOM 1555 O O . PRO A 1 207 ? 5.285 25.344 -9.367 1 78.06 207 PRO A O 1
ATOM 1558 N N . ARG A 1 208 ? 7.184 25.719 -8.547 1 79.75 208 ARG A N 1
ATOM 1559 C CA . ARG A 1 208 ? 7.848 26.297 -9.711 1 79.75 208 ARG A CA 1
ATOM 1560 C C . ARG A 1 208 ? 7.359 27.719 -9.953 1 79.75 208 ARG A C 1
ATOM 1562 O O . ARG A 1 208 ? 7.52 28.25 -11.055 1 79.75 208 ARG A O 1
ATOM 1569 N N . THR A 1 209 ? 6.664 28.25 -9.094 1 82.62 209 THR A N 1
ATOM 1570 C CA . THR A 1 209 ? 6.254 29.641 -9.211 1 82.62 209 THR A CA 1
ATOM 1571 C C . THR A 1 209 ? 7.262 30.562 -8.523 1 82.62 209 THR A C 1
ATOM 1573 O O . THR A 1 209 ? 7.934 30.156 -7.578 1 82.62 209 THR A O 1
ATOM 1576 N N . VAL A 1 210 ? 7.348 31.688 -9.102 1 84.12 210 VAL A N 1
ATOM 1577 C CA . VAL A 1 210 ? 8.18 32.719 -8.469 1 84.12 210 VAL A CA 1
ATOM 1578 C C . VAL A 1 210 ? 7.543 33.156 -7.152 1 84.12 210 VAL A C 1
ATOM 1580 O O . VAL A 1 210 ? 6.332 33.375 -7.082 1 84.12 210 VAL A O 1
ATOM 1583 N N . ARG A 1 211 ? 8.406 33.125 -6.152 1 86 211 ARG A N 1
ATOM 1584 C CA . ARG A 1 211 ? 7.879 33.469 -4.832 1 86 211 ARG A CA 1
ATOM 1585 C C . ARG A 1 211 ? 8.852 34.344 -4.055 1 86 211 ARG A C 1
ATOM 1587 O O . ARG A 1 211 ? 10.055 34.344 -4.324 1 86 211 ARG A O 1
ATOM 1594 N N . GLU A 1 212 ? 8.242 35.125 -3.17 1 87.44 212 GLU A N 1
ATOM 1595 C CA . GLU A 1 212 ? 9.078 35.875 -2.217 1 87.44 212 GLU A CA 1
ATOM 1596 C C . GLU A 1 212 ? 9.68 34.906 -1.18 1 87.44 212 GLU A C 1
ATOM 1598 O O . GLU A 1 212 ? 9.219 33.781 -1.02 1 87.44 212 GLU A O 1
ATOM 1603 N N . ARG A 1 213 ? 10.625 35.375 -0.51 1 84.69 213 ARG A N 1
ATOM 1604 C CA . ARG A 1 213 ? 11.367 34.5 0.417 1 84.69 213 ARG A CA 1
ATOM 1605 C C . ARG A 1 213 ? 10.461 34 1.522 1 84.69 213 ARG A C 1
ATOM 1607 O O . ARG A 1 213 ? 10.656 32.875 2.018 1 84.69 213 ARG A O 1
ATOM 1614 N N . TRP A 1 214 ? 9.516 34.844 1.874 1 87.69 214 TRP A N 1
ATOM 1615 C CA . TRP A 1 214 ? 8.672 34.469 3.002 1 87.69 214 TRP A CA 1
ATOM 1616 C C . TRP A 1 214 ? 7.582 33.5 2.564 1 87.69 214 TRP A C 1
ATOM 1618 O O . TRP A 1 214 ? 6.953 32.844 3.398 1 87.69 214 TRP A O 1
ATOM 1628 N N . GLN A 1 215 ? 7.402 33.469 1.265 1 89.75 215 GLN A N 1
ATOM 1629 C CA . GLN A 1 215 ? 6.469 32.469 0.716 1 89.75 215 GLN A CA 1
ATOM 1630 C C . GLN A 1 215 ? 7.133 31.109 0.566 1 89.75 215 GLN A C 1
ATOM 1632 O O . GLN A 1 215 ? 8.312 31.031 0.216 1 89.75 215 GLN A O 1
ATOM 1637 N N . ARG A 1 216 ? 6.41 30.109 0.894 1 90.19 216 ARG A N 1
ATOM 1638 C CA . ARG A 1 216 ? 6.953 28.75 0.878 1 90.19 216 ARG A CA 1
ATOM 1639 C C . ARG A 1 216 ? 6.262 27.891 -0.182 1 90.19 216 ARG A C 1
ATOM 1641 O O . ARG A 1 216 ? 5.086 28.109 -0.485 1 90.19 216 ARG A O 1
ATOM 1648 N N . PRO A 1 217 ? 7.02 26.938 -0.74 1 92.56 217 PRO A N 1
ATOM 1649 C CA . PRO A 1 217 ? 6.344 25.984 -1.625 1 92.56 217 PRO A CA 1
ATOM 1650 C C . PRO A 1 217 ? 5.262 25.172 -0.909 1 92.56 217 PRO A C 1
ATOM 1652 O O . PRO A 1 217 ? 5.445 24.781 0.243 1 92.56 217 PRO A O 1
ATOM 1655 N N . ASP A 1 218 ? 4.18 25.016 -1.615 1 94.12 218 ASP A N 1
ATOM 1656 C CA . ASP A 1 218 ? 3.094 24.219 -1.05 1 94.12 218 ASP A CA 1
ATOM 1657 C C . ASP A 1 218 ? 3.504 22.75 -0.897 1 94.12 218 ASP A C 1
ATOM 1659 O O . ASP A 1 218 ? 3.975 22.125 -1.853 1 94.12 218 ASP A O 1
ATOM 1663 N N . THR A 1 219 ? 3.314 22.234 0.29 1 94.5 219 THR A N 1
ATOM 1664 C CA . THR A 1 219 ? 3.617 20.828 0.545 1 94.5 219 THR A CA 1
ATOM 1665 C C . THR A 1 219 ? 2.34 20.031 0.821 1 94.5 219 THR A C 1
ATOM 1667 O O . THR A 1 219 ? 2.32 18.812 0.699 1 94.5 219 THR A O 1
ATOM 1670 N N . SER A 1 220 ? 1.292 20.688 1.14 1 95.56 220 SER A N 1
ATOM 1671 C CA . SER A 1 220 ? 0.049 20 1.486 1 95.56 220 SER A CA 1
ATOM 1672 C C . SER A 1 220 ? -0.602 19.375 0.255 1 95.56 220 SER A C 1
ATOM 1674 O O . SER A 1 220 ? -0.99 18.203 0.274 1 95.56 220 SER A O 1
ATOM 1676 N N . GLY A 1 221 ? -0.712 20.188 -0.764 1 96 221 GLY A N 1
ATOM 1677 C CA . GLY A 1 221 ? -1.321 19.703 -1.994 1 96 221 GLY A CA 1
ATOM 1678 C C . GLY A 1 221 ? -0.645 18.469 -2.553 1 96 221 GLY A C 1
ATOM 1679 O O . GLY A 1 221 ? -1.283 17.422 -2.713 1 96 221 GLY A O 1
ATOM 1680 N N . PRO A 1 222 ? 0.633 18.547 -2.771 1 94.81 222 PRO A N 1
ATOM 1681 C CA . PRO A 1 222 ? 1.363 17.391 -3.271 1 94.81 222 PRO A CA 1
ATOM 1682 C C . PRO A 1 222 ? 1.244 16.172 -2.35 1 94.81 222 PRO A C 1
ATOM 1684 O O . PRO A 1 222 ? 1.167 15.039 -2.822 1 94.81 222 PRO A O 1
ATOM 1687 N N . TYR A 1 223 ? 1.29 16.375 -1.063 1 96.25 223 TYR A N 1
ATOM 1688 C CA . TYR A 1 223 ? 1.151 15.266 -0.138 1 96.25 223 TYR A CA 1
ATOM 1689 C C . TYR A 1 223 ? -0.203 14.586 -0.302 1 96.25 223 TYR A C 1
ATOM 1691 O O . TYR A 1 223 ? -0.282 13.359 -0.394 1 96.25 223 TYR A O 1
ATOM 1699 N N . ILE A 1 224 ? -1.234 15.383 -0.305 1 97.5 224 ILE A N 1
ATOM 1700 C CA . ILE A 1 224 ? -2.584 14.859 -0.484 1 97.5 224 ILE A CA 1
ATOM 1701 C C . ILE A 1 224 ? -2.66 14.062 -1.785 1 97.5 224 ILE A C 1
ATOM 1703 O O . ILE A 1 224 ? -3.143 12.93 -1.798 1 97.5 224 ILE A O 1
ATOM 1707 N N . ARG A 1 225 ? -2.217 14.672 -2.84 1 96.44 225 ARG A N 1
ATOM 1708 C CA . ARG A 1 225 ? -2.242 14.031 -4.152 1 96.44 225 ARG A CA 1
ATOM 1709 C C . ARG A 1 225 ? -1.487 12.711 -4.129 1 96.44 225 ARG A C 1
ATOM 1711 O O . ARG A 1 225 ? -1.994 11.695 -4.609 1 96.44 225 ARG A O 1
ATOM 1718 N N . ALA A 1 226 ? -0.347 12.719 -3.549 1 94.44 226 ALA A N 1
ATOM 1719 C CA . ALA A 1 226 ? 0.504 11.531 -3.523 1 94.44 226 ALA A CA 1
ATOM 1720 C C . ALA A 1 226 ? -0.152 10.406 -2.73 1 94.44 226 ALA A C 1
ATOM 1722 O O . ALA A 1 226 ? -0.125 9.242 -3.15 1 94.44 226 ALA A O 1
ATOM 1723 N N . VAL A 1 227 ? -0.688 10.695 -1.57 1 95.12 227 VAL A N 1
ATOM 1724 C CA . VAL A 1 227 ? -1.309 9.688 -0.717 1 95.12 227 VAL A CA 1
ATOM 1725 C C . VAL A 1 227 ? -2.543 9.109 -1.408 1 95.12 227 VAL A C 1
ATOM 1727 O O . VAL A 1 227 ? -2.77 7.902 -1.381 1 95.12 227 VAL A O 1
ATOM 1730 N N . LEU A 1 228 ? -3.328 9.961 -2.088 1 95.81 228 LEU A N 1
ATOM 1731 C CA . LEU A 1 228 ? -4.492 9.492 -2.828 1 95.81 228 LEU A CA 1
ATOM 1732 C C . LEU A 1 228 ? -4.078 8.57 -3.965 1 95.81 228 LEU A C 1
ATOM 1734 O O . LEU A 1 228 ? -4.723 7.543 -4.207 1 95.81 228 LEU A O 1
ATOM 1738 N N . GLN A 1 229 ? -3.029 8.898 -4.633 1 92.06 229 GLN A N 1
ATOM 1739 C CA . GLN A 1 229 ? -2.518 8.047 -5.699 1 92.06 229 GLN A CA 1
ATOM 1740 C C . GLN A 1 229 ? -2.066 6.695 -5.156 1 92.06 229 GLN A C 1
ATOM 1742 O O . GLN A 1 229 ? -2.342 5.656 -5.762 1 92.06 229 GLN A O 1
ATOM 1747 N N . ARG A 1 230 ? -1.44 6.758 -4.086 1 89 230 ARG A N 1
ATOM 1748 C CA . ARG A 1 230 ? -1.028 5.516 -3.441 1 89 230 ARG A CA 1
ATOM 1749 C C . ARG A 1 230 ? -2.234 4.641 -3.117 1 89 230 ARG A C 1
ATOM 1751 O O . ARG A 1 230 ? -2.152 3.41 -3.189 1 89 230 ARG A O 1
ATOM 1758 N N . TRP A 1 231 ? -3.289 5.27 -2.762 1 91 231 TRP A N 1
ATOM 1759 C CA . TRP A 1 231 ? -4.5 4.539 -2.404 1 91 231 TRP A CA 1
ATOM 1760 C C . TRP A 1 231 ? -5.262 4.102 -3.65 1 91 231 TRP A C 1
ATOM 1762 O O . TRP A 1 231 ? -6.348 3.525 -3.555 1 91 231 TRP A O 1
ATOM 1772 N N . GLY A 1 232 ? -4.777 4.395 -4.859 1 88 232 GLY A N 1
ATOM 1773 C CA . GLY A 1 232 ? -5.32 3.852 -6.094 1 88 232 GLY A CA 1
ATOM 1774 C C . GLY A 1 232 ? -6.219 4.824 -6.832 1 88 232 GLY A C 1
ATOM 1775 O O . GLY A 1 232 ? -6.871 4.457 -7.809 1 88 232 GLY A O 1
ATOM 1776 N N . TYR A 1 233 ? -6.273 6.086 -6.434 1 93.62 233 TYR A N 1
ATOM 1777 C CA . TYR A 1 233 ? -7.133 7.062 -7.09 1 93.62 233 TYR A CA 1
ATOM 1778 C C . TYR A 1 233 ? -6.363 7.836 -8.156 1 93.62 233 TYR A C 1
ATOM 1780 O O . TYR A 1 233 ? -5.152 8.031 -8.039 1 93.62 233 TYR A O 1
ATOM 1788 N N . GLU A 1 234 ? -7.09 8.203 -9.164 1 91.56 234 GLU A N 1
ATOM 1789 C CA . GLU A 1 234 ? -6.547 9.125 -10.164 1 91.56 234 GLU A CA 1
ATOM 1790 C C . GLU A 1 234 ? -6.773 10.578 -9.758 1 91.56 234 GLU A C 1
ATOM 1792 O O . GLU A 1 234 ? -7.914 11 -9.547 1 91.56 234 GLU A O 1
ATOM 1797 N N . VAL A 1 235 ? -5.648 11.25 -9.578 1 94.75 235 VAL A N 1
ATOM 1798 C CA . VAL A 1 235 ? -5.746 12.633 -9.141 1 94.75 235 VAL A CA 1
ATOM 1799 C C . VAL A 1 235 ? -4.949 13.531 -10.086 1 94.75 235 VAL A C 1
ATOM 1801 O O . VAL A 1 235 ? -3.777 13.273 -10.359 1 94.75 235 VAL A O 1
ATOM 1804 N N . GLY A 1 236 ? -5.602 14.586 -10.609 1 91.75 236 GLY A N 1
ATOM 1805 C CA . GLY A 1 236 ? -4.938 15.555 -11.477 1 91.75 236 GLY A CA 1
ATOM 1806 C C . GLY A 1 236 ? -4.027 16.5 -10.719 1 91.75 236 GLY A C 1
ATOM 1807 O O . GLY A 1 236 ? -3.682 16.25 -9.562 1 91.75 236 GLY A O 1
ATOM 1808 N N . SER A 1 237 ? -3.641 17.531 -11.359 1 93 237 SER A N 1
ATOM 1809 C CA . SER A 1 237 ? -2.768 18.531 -10.758 1 93 237 SER A CA 1
ATOM 1810 C C . SER A 1 237 ? -3.494 19.312 -9.664 1 93 237 SER A C 1
ATOM 1812 O O . SER A 1 237 ? -4.719 19.453 -9.703 1 93 237 SER A O 1
ATOM 1814 N N . VAL A 1 238 ? -2.725 19.844 -8.727 1 95.38 238 VAL A N 1
ATOM 1815 C CA . VAL A 1 238 ? -3.271 20.609 -7.617 1 95.38 238 VAL A CA 1
ATOM 1816 C C . VAL A 1 238 ? -3.771 21.953 -8.117 1 95.38 238 VAL A C 1
ATOM 1818 O O . VAL A 1 238 ? -3.111 22.609 -8.938 1 95.38 238 VAL A O 1
ATOM 1821 N N . GLU A 1 239 ? -4.969 22.328 -7.695 1 94.69 239 GLU A N 1
ATOM 1822 C CA . GLU A 1 239 ? -5.543 23.641 -8 1 94.69 239 GLU A CA 1
ATOM 1823 C C . GLU A 1 239 ? -5.27 24.641 -6.875 1 94.69 239 GLU A C 1
ATOM 1825 O O . GLU A 1 239 ? -5.477 24.328 -5.699 1 94.69 239 GLU A O 1
ATOM 1830 N N . TYR A 1 240 ? -4.805 25.766 -7.285 1 93.31 240 TYR A N 1
ATOM 1831 C CA . TYR A 1 240 ? -4.535 26.828 -6.312 1 93.31 240 TYR A CA 1
ATOM 1832 C C . TYR A 1 240 ? -5.504 27.984 -6.484 1 93.31 240 TYR A C 1
ATOM 1834 O O . TYR A 1 240 ? -5.656 28.516 -7.586 1 93.31 240 TYR A O 1
ATOM 1842 N N . ILE A 1 241 ? -6.168 28.359 -5.363 1 91.88 241 ILE A N 1
ATOM 1843 C CA . ILE A 1 241 ? -7.086 29.484 -5.406 1 91.88 241 ILE A CA 1
ATOM 1844 C C . ILE A 1 241 ? -6.754 30.469 -4.281 1 91.88 241 ILE A C 1
ATOM 1846 O O . ILE A 1 241 ? -6.309 30.062 -3.207 1 91.88 241 ILE A O 1
ATOM 1850 N N . GLU A 1 242 ? -7.02 31.703 -4.512 1 88.94 242 GLU A N 1
ATOM 1851 C CA . GLU A 1 242 ? -6.727 32.75 -3.52 1 88.94 242 GLU A CA 1
ATOM 1852 C C . GLU A 1 242 ? -7.953 33.031 -2.666 1 88.94 242 GLU A C 1
ATOM 1854 O O . GLU A 1 242 ? -9.023 33.344 -3.197 1 88.94 242 GLU A O 1
ATOM 1859 N N . PRO A 1 243 ? -7.727 32.969 -1.39 1 90.81 243 PRO A N 1
ATOM 1860 C CA . PRO A 1 243 ? -8.836 33.375 -0.532 1 90.81 243 PRO A CA 1
ATOM 1861 C C . PRO A 1 243 ? -9.062 34.906 -0.57 1 90.81 243 PRO A C 1
ATOM 1863 O O . PRO A 1 243 ? -8.211 35.625 -1.063 1 90.81 243 PRO A O 1
ATOM 1866 N N . PRO A 1 244 ? -10.211 35.312 -0.072 1 90.19 244 PRO A N 1
ATOM 1867 C CA . PRO A 1 244 ? -10.492 36.75 -0.051 1 90.19 244 PRO A CA 1
ATOM 1868 C C . PRO A 1 244 ? -9.453 37.531 0.735 1 90.19 244 PRO A C 1
ATOM 1870 O O . PRO A 1 244 ? -9.023 37.094 1.806 1 90.19 244 PRO A O 1
ATOM 1873 N N . ASP A 1 245 ? -9.039 38.688 0.171 1 90.56 245 ASP A N 1
ATOM 1874 C CA . ASP A 1 245 ? -8.078 39.562 0.812 1 90.56 245 ASP A CA 1
ATOM 1875 C C . ASP A 1 245 ? -8.758 40.469 1.854 1 90.56 245 ASP A C 1
ATOM 1877 O O . ASP A 1 245 ? -9.398 41.438 1.51 1 90.56 245 ASP A O 1
ATOM 1881 N N . MET A 1 246 ? -8.438 40.219 3.072 1 87.62 246 MET A N 1
ATOM 1882 C CA . MET A 1 246 ? -9.156 40.875 4.156 1 87.62 246 MET A CA 1
ATOM 1883 C C . MET A 1 246 ? -8.562 42.25 4.434 1 87.62 246 MET A C 1
ATOM 1885 O O . MET A 1 246 ? -9.148 43.062 5.18 1 87.62 246 MET A O 1
ATOM 1889 N N . ALA A 1 247 ? -7.398 42.5 3.818 1 85.69 247 ALA A N 1
ATOM 1890 C CA . ALA A 1 247 ? -6.777 43.812 4.016 1 85.69 247 ALA A CA 1
ATOM 1891 C C . ALA A 1 247 ? -7.434 44.875 3.133 1 85.69 247 ALA A C 1
ATOM 1893 O O . ALA A 1 247 ? -7.234 46.062 3.338 1 85.69 247 ALA A O 1
ATOM 1894 N N . ARG A 1 248 ? -8.344 44.5 2.26 1 88.31 248 ARG A N 1
ATOM 1895 C CA . ARG A 1 248 ? -8.992 45.406 1.32 1 88.31 248 ARG A CA 1
ATOM 1896 C C . ARG A 1 248 ? -10.242 46.031 1.936 1 88.31 248 ARG A C 1
ATOM 1898 O O . ARG A 1 248 ? -10.727 45.562 2.971 1 88.31 248 ARG A O 1
ATOM 1905 N N . PRO A 1 249 ? -10.711 47.031 1.263 1 90.44 249 PRO A N 1
ATOM 1906 C CA . PRO A 1 249 ? -11.969 47.625 1.74 1 90.44 249 PRO A CA 1
ATOM 1907 C C . PRO A 1 249 ? -13.133 46.656 1.654 1 90.44 249 PRO A C 1
ATOM 1909 O O . PRO A 1 249 ? -13.109 45.719 0.846 1 90.44 249 PRO A O 1
ATOM 1912 N N . PRO A 1 250 ? -14.125 46.875 2.449 1 90 250 PRO A N 1
ATOM 1913 C CA . PRO A 1 250 ? -15.227 45.938 2.604 1 90 250 PRO A CA 1
ATOM 1914 C C . PRO A 1 250 ? -15.867 45.562 1.272 1 90 250 PRO A C 1
ATOM 1916 O O . PRO A 1 250 ? -16.188 44.375 1.041 1 90 250 PRO A O 1
ATOM 1919 N N . LEU A 1 251 ? -16.062 46.562 0.396 1 91 251 LEU A N 1
ATOM 1920 C CA . LEU A 1 251 ? -16.688 46.25 -0.883 1 91 251 LEU A CA 1
ATOM 1921 C C . LEU A 1 251 ? -15.828 45.344 -1.722 1 91 251 LEU A C 1
ATOM 1923 O O . LEU A 1 251 ? -16.344 44.438 -2.398 1 91 251 LEU A O 1
ATOM 1927 N N . GLU A 1 252 ? -14.531 45.562 -1.64 1 91.12 252 GLU A N 1
ATOM 1928 C CA . GLU A 1 252 ? -13.609 44.719 -2.385 1 91.12 252 GLU A CA 1
ATOM 1929 C C . GLU A 1 252 ? -13.523 43.344 -1.762 1 91.12 252 GLU A C 1
ATOM 1931 O O . GLU A 1 252 ? -13.367 42.344 -2.473 1 91.12 252 GLU A O 1
ATOM 1936 N N . VAL A 1 253 ? -13.609 43.281 -0.471 1 89.62 253 VAL A N 1
ATOM 1937 C CA . VAL A 1 253 ? -13.625 41.969 0.215 1 89.62 253 VAL A CA 1
ATOM 1938 C C . VAL A 1 253 ? -14.836 41.188 -0.225 1 89.62 253 VAL A C 1
ATOM 1940 O O . VAL A 1 253 ? -14.734 39.969 -0.474 1 89.62 253 VAL A O 1
ATOM 1943 N N . GLN A 1 254 ? -15.93 41.812 -0.354 1 90.31 254 GLN A N 1
ATOM 1944 C CA . GLN A 1 254 ? -17.156 41.156 -0.794 1 90.31 254 GLN A CA 1
ATOM 1945 C C . GLN A 1 254 ? -17.016 40.656 -2.221 1 90.31 254 GLN A C 1
ATOM 1947 O O . GLN A 1 254 ? -17.484 39.562 -2.537 1 90.31 254 GLN A O 1
ATOM 1952 N N . GLN A 1 255 ? -16.359 41.469 -3.006 1 92.12 255 GLN A N 1
ATOM 1953 C CA . GLN A 1 255 ? -16.109 41.031 -4.379 1 92.12 255 GLN A CA 1
ATOM 1954 C C . GLN A 1 255 ? -15.18 39.844 -4.422 1 92.12 255 GLN A C 1
ATOM 1956 O O . GLN A 1 255 ? -15.383 38.906 -5.223 1 92.12 255 GLN A O 1
ATOM 1961 N N . ASN A 1 256 ? -14.211 39.844 -3.555 1 90.94 256 ASN A N 1
ATOM 1962 C CA . ASN A 1 256 ? -13.297 38.719 -3.457 1 90.94 256 ASN A CA 1
ATOM 1963 C C . ASN A 1 256 ? -14.023 37.438 -2.992 1 90.94 256 ASN A C 1
ATOM 1965 O O . ASN A 1 256 ? -13.75 36.344 -3.482 1 90.94 256 ASN A O 1
ATOM 1969 N N . GLU A 1 257 ? -14.859 37.625 -2.074 1 88.88 257 GLU A N 1
ATOM 1970 C CA . GLU A 1 257 ? -15.633 36.5 -1.561 1 88.88 257 GLU A CA 1
ATOM 1971 C C . GLU A 1 257 ? -16.516 35.875 -2.65 1 88.88 257 GLU A C 1
ATOM 1973 O O . GLU A 1 257 ? -16.594 34.656 -2.764 1 88.88 257 GLU A O 1
ATOM 1978 N N . TYR A 1 258 ? -17.125 36.75 -3.367 1 90.31 258 TYR A N 1
ATOM 1979 C CA . TYR A 1 258 ? -17.953 36.281 -4.473 1 90.31 258 TYR A CA 1
ATOM 1980 C C . TYR A 1 258 ? -17.109 35.531 -5.5 1 90.31 258 TYR A C 1
ATOM 1982 O O . TYR A 1 258 ? -17.516 34.469 -5.984 1 90.31 258 TYR A O 1
ATOM 1990 N N . ALA A 1 259 ? -16 36.062 -5.812 1 92.38 259 ALA A N 1
ATOM 1991 C CA . ALA A 1 259 ? -15.109 35.438 -6.773 1 92.38 259 ALA A CA 1
ATOM 1992 C C . ALA A 1 259 ? -14.641 34.062 -6.27 1 92.38 259 ALA A C 1
ATOM 1994 O O . ALA A 1 259 ? -14.523 33.125 -7.047 1 92.38 259 ALA A O 1
ATOM 1995 N N . PHE A 1 260 ? -14.391 34 -5.098 1 92.56 260 PHE A N 1
ATOM 1996 C CA . PHE A 1 260 ? -13.953 32.781 -4.469 1 92.56 260 PHE A CA 1
ATOM 1997 C C . PHE A 1 260 ? -15.039 31.703 -4.559 1 92.56 260 PHE A C 1
ATOM 1999 O O . PHE A 1 260 ? -14.766 30.562 -4.934 1 92.56 260 PHE A O 1
ATOM 2006 N N . LYS A 1 261 ? -16.188 32.031 -4.211 1 88.88 261 LYS A N 1
ATOM 2007 C CA . LYS A 1 261 ? -17.312 31.109 -4.266 1 88.88 261 LYS A CA 1
ATOM 2008 C C . LYS A 1 261 ? -17.578 30.656 -5.699 1 88.88 261 LYS A C 1
ATOM 2010 O O . LYS A 1 261 ? -17.938 29.5 -5.93 1 88.88 261 LYS A O 1
ATOM 2015 N N . LYS A 1 262 ? -17.484 31.594 -6.582 1 91.62 262 LYS A N 1
ATOM 2016 C CA . LYS A 1 262 ? -17.656 31.25 -7.992 1 91.62 262 LYS A CA 1
ATOM 2017 C C . LYS A 1 262 ? -16.641 30.219 -8.445 1 91.62 262 LYS A C 1
ATOM 2019 O O . LYS A 1 262 ? -16.969 29.281 -9.172 1 91.62 262 LYS A O 1
ATOM 2024 N N . LYS A 1 263 ? -15.438 30.406 -8.062 1 93.81 263 LYS A N 1
ATOM 2025 C CA . LYS A 1 263 ? -14.391 29.453 -8.398 1 93.81 263 LYS A CA 1
ATOM 2026 C C . LYS A 1 263 ? -14.688 28.078 -7.809 1 93.81 263 LYS A C 1
ATOM 2028 O O . LYS A 1 263 ? -14.477 27.062 -8.461 1 93.81 263 LYS A O 1
ATOM 2033 N N . LEU A 1 264 ? -15.133 28.047 -6.633 1 91.75 264 LEU A N 1
ATOM 2034 C CA . LEU A 1 264 ? -15.484 26.781 -5.984 1 91.75 264 LEU A CA 1
ATOM 2035 C C . LEU A 1 264 ? -16.641 26.094 -6.715 1 91.75 264 LEU A C 1
ATOM 2037 O O . LEU A 1 264 ? -16.656 24.875 -6.832 1 91.75 264 LEU A O 1
ATOM 2041 N N . ALA A 1 265 ? -17.562 26.891 -7.137 1 92.12 265 ALA A N 1
ATOM 2042 C CA . ALA A 1 265 ? -18.688 26.344 -7.906 1 92.12 265 ALA A CA 1
ATOM 2043 C C . ALA A 1 265 ? -18.203 25.719 -9.211 1 92.12 265 ALA A C 1
ATOM 2045 O O . ALA A 1 265 ? -18.703 24.688 -9.633 1 92.12 265 ALA A O 1
ATOM 2046 N N . GLU A 1 266 ? -17.266 26.391 -9.82 1 95 266 GLU A N 1
ATOM 2047 C CA . GLU A 1 266 ? -16.672 25.844 -11.039 1 95 266 GLU A CA 1
ATOM 2048 C C . GLU A 1 266 ? -15.969 24.516 -10.773 1 95 266 GLU A C 1
ATOM 2050 O O . GLU A 1 266 ? -16.094 23.578 -11.562 1 95 266 GLU A O 1
ATOM 2055 N N . LEU A 1 267 ? -15.258 24.469 -9.719 1 94.81 267 LEU A N 1
ATOM 2056 C CA . LEU A 1 267 ? -14.562 23.234 -9.352 1 94.81 267 LEU A CA 1
ATOM 2057 C C . LEU A 1 267 ? -15.555 22.125 -9.023 1 94.81 267 LEU A C 1
ATOM 2059 O O . LEU A 1 267 ? -15.312 20.953 -9.336 1 94.81 267 LEU A O 1
ATOM 2063 N N . ALA A 1 268 ? -16.656 22.484 -8.453 1 93.12 268 ALA A N 1
ATOM 2064 C CA . ALA A 1 268 ? -17.688 21.516 -8.109 1 93.12 268 ALA A CA 1
ATOM 2065 C C . ALA A 1 268 ? -18.281 20.875 -9.359 1 93.12 268 ALA A C 1
ATOM 2067 O O . ALA A 1 268 ? -18.859 19.781 -9.305 1 93.12 268 ALA A O 1
ATOM 2068 N N . GLN A 1 269 ? -18.234 21.594 -10.477 1 95 269 GLN A N 1
ATOM 2069 C CA . GLN A 1 269 ? -18.719 21.031 -11.742 1 95 269 GLN A CA 1
ATOM 2070 C C . GLN A 1 269 ? -17.75 20.016 -12.305 1 95 269 GLN A C 1
ATOM 2072 O O . GLN A 1 269 ? -18.141 19.094 -13.023 1 95 269 GLN A O 1
ATOM 2077 N N . ARG A 1 270 ? -16.547 20.109 -11.906 1 95.81 270 ARG A N 1
ATOM 2078 C CA . ARG A 1 270 ? -15.484 19.281 -12.484 1 95.81 270 ARG A CA 1
ATOM 2079 C C . ARG A 1 270 ? -15.219 18.062 -11.617 1 95.81 270 ARG A C 1
ATOM 2081 O O . ARG A 1 270 ? -14.836 17 -12.133 1 95.81 270 ARG A O 1
ATOM 2088 N N . TYR A 1 271 ? -15.367 18.219 -10.336 1 96.44 271 TYR A N 1
ATOM 2089 C CA . TYR A 1 271 ? -14.977 17.156 -9.406 1 96.44 271 TYR A CA 1
ATOM 2090 C C . TYR A 1 271 ? -16.172 16.703 -8.57 1 96.44 271 TYR A C 1
ATOM 2092 O O . TYR A 1 271 ? -17.078 17.484 -8.297 1 96.44 271 TYR A O 1
ATOM 2100 N N . ASP A 1 272 ? -16.172 15.422 -8.203 1 95.62 272 ASP A N 1
ATOM 2101 C CA . ASP A 1 272 ? -17.172 14.875 -7.289 1 95.62 272 ASP A CA 1
ATOM 2102 C C . ASP A 1 272 ? -16.734 15.023 -5.836 1 95.62 272 ASP A C 1
ATOM 2104 O O . ASP A 1 272 ? -17.562 15.078 -4.93 1 95.62 272 ASP A O 1
ATOM 2108 N N . LEU A 1 273 ? -15.469 15.016 -5.605 1 96.38 273 LEU A N 1
ATOM 2109 C CA . LEU A 1 273 ? -14.852 15.234 -4.297 1 96.38 273 LEU A CA 1
ATOM 2110 C C . LEU A 1 273 ? -13.727 16.266 -4.395 1 96.38 273 LEU A C 1
ATOM 2112 O O . LEU A 1 273 ? -12.812 16.109 -5.211 1 96.38 273 LEU A O 1
ATOM 2116 N N . ILE A 1 274 ? -13.82 17.297 -3.637 1 95.88 274 ILE A N 1
ATOM 2117 C CA . ILE A 1 274 ? -12.773 18.297 -3.527 1 95.88 274 ILE A CA 1
ATOM 2118 C C . ILE A 1 274 ? -12.102 18.203 -2.156 1 95.88 274 ILE A C 1
ATOM 2120 O O . ILE A 1 274 ? -12.766 18.375 -1.127 1 95.88 274 ILE A O 1
ATOM 2124 N N . VAL A 1 275 ? -10.852 17.844 -2.143 1 97.25 275 VAL A N 1
ATOM 2125 C CA . VAL A 1 275 ? -10.062 17.844 -0.915 1 97.25 275 VAL A CA 1
ATOM 2126 C C . VAL A 1 275 ? -9.289 19.156 -0.806 1 97.25 275 VAL A C 1
ATOM 2128 O O . VAL A 1 275 ? -8.406 19.438 -1.624 1 97.25 275 VAL A O 1
ATOM 2131 N N . GLY A 1 276 ? -9.602 19.906 0.19 1 95.19 276 GLY A N 1
ATOM 2132 C CA . GLY A 1 276 ? -9.016 21.234 0.338 1 95.19 276 GLY A CA 1
ATOM 2133 C C . GLY A 1 276 ? -8.055 21.328 1.507 1 95.19 276 GLY A C 1
ATOM 2134 O O . GLY A 1 276 ? -8.156 20.562 2.465 1 95.19 276 GLY A O 1
ATOM 2135 N N . ALA A 1 277 ? -7.109 22.203 1.406 1 95.06 277 ALA A N 1
ATOM 2136 C CA . ALA A 1 277 ? -6.18 22.594 2.463 1 95.06 277 ALA A CA 1
ATOM 2137 C C . ALA A 1 277 ? -5.625 24 2.219 1 95.06 277 ALA A C 1
ATOM 2139 O O . ALA A 1 277 ? -6.039 24.672 1.279 1 95.06 277 ALA A O 1
ATOM 2140 N N . GLY A 1 278 ? -4.754 24.469 3.186 1 90.94 278 GLY A N 1
ATOM 2141 C CA . GLY A 1 278 ? -4.082 25.734 2.957 1 90.94 278 GLY A CA 1
ATOM 2142 C C . GLY A 1 278 ? -4.02 26.609 4.195 1 90.94 278 GLY A C 1
ATOM 2143 O O . GLY A 1 278 ? -2.945 27.078 4.574 1 90.94 278 GLY A O 1
ATOM 2144 N N . LEU A 1 279 ? -5.18 26.969 4.734 1 88.06 279 LEU A N 1
ATOM 2145 C CA . LEU A 1 279 ? -5.219 27.828 5.914 1 88.06 279 LEU A CA 1
ATOM 2146 C C . LEU A 1 279 ? -5.523 27.016 7.168 1 88.06 279 LEU A C 1
ATOM 2148 O O . LEU A 1 279 ? -6.32 26.078 7.129 1 88.06 279 LEU A O 1
ATOM 2152 N N . PRO A 1 280 ? -4.891 27.422 8.234 1 86.75 280 PRO A N 1
ATOM 2153 C CA . PRO A 1 280 ? -5.262 26.766 9.484 1 86.75 280 PRO A CA 1
ATOM 2154 C C . PRO A 1 280 ? -6.629 27.203 10 1 86.75 280 PRO A C 1
ATOM 2156 O O . PRO A 1 280 ? -7.18 28.203 9.531 1 86.75 280 PRO A O 1
ATOM 2159 N N . ALA A 1 281 ? -7.141 26.422 10.891 1 84.19 281 ALA A N 1
ATOM 2160 C CA . ALA A 1 281 ? -8.445 26.75 11.469 1 84.19 281 ALA A CA 1
ATOM 2161 C C . ALA A 1 281 ? -8.289 27.5 12.789 1 84.19 281 ALA A C 1
ATOM 2163 O O . ALA A 1 281 ? -8.867 27.109 13.805 1 84.19 281 ALA A O 1
ATOM 2164 N N . VAL A 1 282 ? -7.5 28.453 12.758 1 79.62 282 VAL A N 1
ATOM 2165 C CA . VAL A 1 282 ? -7.277 29.312 13.914 1 79.62 282 VAL A CA 1
ATOM 2166 C C . VAL A 1 282 ? -7.555 30.766 13.539 1 79.62 282 VAL A C 1
ATOM 2168 O O . VAL A 1 282 ? -7.551 31.125 12.352 1 79.62 282 VAL A O 1
ATOM 2171 N N . PRO A 1 283 ? -7.906 31.547 14.516 1 76.38 283 PRO A N 1
ATOM 2172 C CA . PRO A 1 283 ? -8.055 32.969 14.188 1 76.38 283 PRO A CA 1
ATOM 2173 C C . PRO A 1 283 ? -6.797 33.562 13.547 1 76.38 283 PRO A C 1
ATOM 2175 O O . PRO A 1 283 ? -5.68 33.219 13.93 1 76.38 283 PRO A O 1
ATOM 2178 N N . PRO A 1 284 ? -7 34.344 12.555 1 78.12 284 PRO A N 1
ATOM 2179 C CA . PRO A 1 284 ? -8.219 34.875 11.961 1 78.12 284 PRO A CA 1
ATOM 2180 C C . PRO A 1 284 ? -8.75 34.031 10.805 1 78.12 284 PRO A C 1
ATOM 2182 O O . PRO A 1 284 ? -9.656 34.469 10.086 1 78.12 284 PRO A O 1
ATOM 2185 N N . PHE A 1 285 ? -8.25 32.906 10.68 1 84.75 285 PHE A N 1
ATOM 2186 C CA . PHE A 1 285 ? -8.508 32.125 9.469 1 84.75 285 PHE A CA 1
ATOM 2187 C C . PHE A 1 285 ? -9.711 31.219 9.648 1 84.75 285 PHE A C 1
ATOM 2189 O O . PHE A 1 285 ? -10.117 30.531 8.711 1 84.75 285 PHE A O 1
ATOM 2196 N N . ARG A 1 286 ? -10.32 31.203 10.75 1 78.38 286 ARG A N 1
ATOM 2197 C CA . ARG A 1 286 ? -11.359 30.234 11.094 1 78.38 286 ARG A CA 1
ATOM 2198 C C . ARG A 1 286 ? -12.523 30.312 10.117 1 78.38 286 ARG A C 1
ATOM 2200 O O . ARG A 1 286 ? -13.164 29.312 9.828 1 78.38 286 ARG A O 1
ATOM 2207 N N . ASN A 1 287 ? -12.789 31.469 9.625 1 80.88 287 ASN A N 1
ATOM 2208 C CA . ASN A 1 287 ? -13.906 31.656 8.703 1 80.88 287 ASN A CA 1
ATOM 2209 C C . ASN A 1 287 ? -13.445 32.25 7.383 1 80.88 287 ASN A C 1
ATOM 2211 O O . ASN A 1 287 ? -14.133 33.094 6.812 1 80.88 287 ASN A O 1
ATOM 2215 N N . LEU A 1 288 ? -12.305 31.828 7.027 1 85.81 288 LEU A N 1
ATOM 2216 C CA . LEU A 1 288 ? -11.742 32.344 5.789 1 85.81 288 LEU A CA 1
ATOM 2217 C C . LEU A 1 288 ? -11.43 31.219 4.816 1 85.81 288 LEU A C 1
ATOM 2219 O O . LEU A 1 288 ? -11.055 30.125 5.234 1 85.81 288 LEU A O 1
ATOM 2223 N N . GLY A 1 289 ? -11.57 31.5 3.518 1 87.06 289 GLY A N 1
ATOM 2224 C CA . GLY A 1 289 ? -11.258 30.5 2.5 1 87.06 289 GLY A CA 1
ATOM 2225 C C . GLY A 1 289 ? -12.109 29.25 2.604 1 87.06 289 GLY A C 1
ATOM 2226 O O . GLY A 1 289 ? -13.336 29.344 2.668 1 87.06 289 GLY A O 1
ATOM 2227 N N . LEU A 1 290 ? -11.438 28.109 2.691 1 87.69 290 LEU A N 1
ATOM 2228 C CA . LEU A 1 290 ? -12.148 26.844 2.723 1 87.69 290 LEU A CA 1
ATOM 2229 C C . LEU A 1 290 ? -12.656 26.531 4.129 1 87.69 290 LEU A C 1
ATOM 2231 O O . LEU A 1 290 ? -13.43 25.594 4.324 1 87.69 290 LEU A O 1
ATOM 2235 N N . ASN A 1 291 ? -12.258 27.375 5.051 1 83 291 ASN A N 1
ATOM 2236 C CA . ASN A 1 291 ? -12.734 27.219 6.422 1 83 291 ASN A CA 1
ATOM 2237 C C . ASN A 1 291 ? -14.102 27.859 6.613 1 83 291 ASN A C 1
ATOM 2239 O O . ASN A 1 291 ? -14.719 27.719 7.672 1 83 291 ASN A O 1
ATOM 2243 N N . MET A 1 292 ? -14.555 28.453 5.539 1 78.56 292 MET A N 1
ATOM 2244 C CA . MET A 1 292 ? -15.844 29.141 5.637 1 78.56 292 MET A CA 1
ATOM 2245 C C . MET A 1 292 ? -16.984 28.141 5.816 1 78.56 292 MET A C 1
ATOM 2247 O O . MET A 1 292 ? -17.016 27.109 5.148 1 78.56 292 MET A O 1
ATOM 2251 N N . PRO A 1 293 ? -17.781 28.344 6.77 1 64.81 293 PRO A N 1
ATOM 2252 C CA . PRO A 1 293 ? -18.906 27.422 6.973 1 64.81 293 PRO A CA 1
ATOM 2253 C C . PRO A 1 293 ? -19.797 27.297 5.734 1 64.81 293 PRO A C 1
ATOM 2255 O O . PRO A 1 293 ? -20.297 26.203 5.449 1 64.81 293 PRO A O 1
ATOM 2258 N N . LEU A 1 294 ? -20.078 28.328 5.086 1 63.34 294 LEU A N 1
ATOM 2259 C CA . LEU A 1 294 ? -21.062 28.25 4 1 63.34 294 LEU A CA 1
ATOM 2260 C C . LEU A 1 294 ? -20.375 28.391 2.645 1 63.34 294 LEU A C 1
ATOM 2262 O O . LEU A 1 294 ? -20.656 29.328 1.893 1 63.34 294 LEU A O 1
ATOM 2266 N N . VAL A 1 295 ? -19.453 27.375 2.557 1 65.44 295 VAL A N 1
ATOM 2267 C CA . VAL A 1 295 ? -18.844 27.391 1.23 1 65.44 295 VAL A CA 1
ATOM 2268 C C . VAL A 1 295 ? -19.828 26.828 0.204 1 65.44 295 VAL A C 1
ATOM 2270 O O . VAL A 1 295 ? -19.906 27.344 -0.917 1 65.44 295 VAL A O 1
ATOM 2273 N N . TYR A 1 296 ? -20.516 25.797 0.641 1 68.69 296 TYR A N 1
ATOM 2274 C CA . TYR A 1 296 ? -21.562 25.219 -0.19 1 68.69 296 TYR A CA 1
ATOM 2275 C C . TYR A 1 296 ? -22.906 25.266 0.514 1 68.69 296 TYR A C 1
ATOM 2277 O O . TYR A 1 296 ? -22.984 25.594 1.703 1 68.69 296 TYR A O 1
ATOM 2285 N N . ALA A 1 297 ? -23.906 25.141 -0.243 1 56.94 297 ALA A N 1
ATOM 2286 C CA . ALA A 1 297 ? -25.297 25.312 0.192 1 56.94 297 ALA A CA 1
ATOM 2287 C C . ALA A 1 297 ? -25.625 24.375 1.355 1 56.94 297 ALA A C 1
ATOM 2289 O O . ALA A 1 297 ? -26.391 24.75 2.252 1 56.94 297 ALA A O 1
ATOM 2290 N N . TYR A 1 298 ? -25.125 23.156 1.266 1 57.22 298 TYR A N 1
ATOM 2291 C CA . TYR A 1 298 ? -25.469 22.172 2.279 1 57.22 298 TYR A CA 1
ATOM 2292 C C . TYR A 1 298 ? -24.297 21.938 3.223 1 57.22 298 TYR A C 1
ATOM 2294 O O . TYR A 1 298 ? -23.781 20.812 3.312 1 57.22 298 TYR A O 1
ATOM 2302 N N . ASP A 1 299 ? -23.469 23.125 3.777 1 59.69 299 ASP A N 1
ATOM 2303 C CA . ASP A 1 299 ? -22.109 23.172 4.316 1 59.69 299 ASP A CA 1
ATOM 2304 C C . ASP A 1 299 ? -22.125 22.969 5.828 1 59.69 299 ASP A C 1
ATOM 2306 O O . ASP A 1 299 ? -21.062 22.922 6.457 1 59.69 299 ASP A O 1
ATOM 2310 N N . GLU A 1 300 ? -23.141 22.859 6.602 1 56.81 300 GLU A N 1
ATOM 2311 C CA . GLU A 1 300 ? -22.938 23.375 7.953 1 56.81 300 GLU A CA 1
ATOM 2312 C C . GLU A 1 300 ? -21.969 22.5 8.742 1 56.81 300 GLU A C 1
ATOM 2314 O O . GLU A 1 300 ? -21.844 22.641 9.961 1 56.81 300 GLU A O 1
ATOM 2319 N N . THR A 1 301 ? -20.891 21.734 8.031 1 71 301 THR A N 1
ATOM 2320 C CA . THR A 1 301 ? -20.547 20.906 9.188 1 71 301 THR A CA 1
ATOM 2321 C C . THR A 1 301 ? -19.047 21 9.477 1 71 301 THR A C 1
ATOM 2323 O O . THR A 1 301 ? -18.219 20.828 8.578 1 71 301 THR A O 1
ATOM 2326 N N . THR A 1 302 ? -18.672 22 10.383 1 82.5 302 THR A N 1
ATOM 2327 C CA . THR A 1 302 ? -17.375 21.938 11.055 1 82.5 302 THR A CA 1
ATOM 2328 C C . THR A 1 302 ? -17.375 20.812 12.086 1 82.5 302 THR A C 1
ATOM 2330 O O . THR A 1 302 ? -18.281 20.719 12.922 1 82.5 302 THR A O 1
ATOM 2333 N N . VAL A 1 303 ? -16.391 19.969 11.883 1 88.06 303 VAL A N 1
ATOM 2334 C CA . VAL A 1 303 ? -16.25 18.859 12.812 1 88.06 303 VAL A CA 1
ATOM 2335 C C . VAL A 1 303 ? -15.055 19.109 13.734 1 88.06 303 VAL A C 1
ATOM 2337 O O . VAL A 1 303 ? -13.906 19.141 13.273 1 88.06 303 VAL A O 1
ATOM 2340 N N . ASP A 1 304 ? -15.32 19.328 15.016 1 89.19 304 ASP A N 1
ATOM 2341 C CA . ASP A 1 304 ? -14.266 19.469 16.016 1 89.19 304 ASP A CA 1
ATOM 2342 C C . ASP A 1 304 ? -13.859 18.109 16.578 1 89.19 304 ASP A C 1
ATOM 2344 O O . ASP A 1 304 ? -14.719 17.281 16.906 1 89.19 304 ASP A O 1
ATOM 2348 N N . ILE A 1 305 ? -12.609 17.891 16.609 1 93.38 305 ILE A N 1
ATOM 2349 C CA . ILE A 1 305 ? -12.055 16.672 17.188 1 93.38 305 ILE A CA 1
ATOM 2350 C C . ILE A 1 305 ? -11.305 17.016 18.484 1 93.38 305 ILE A C 1
ATOM 2352 O O . ILE A 1 305 ? -10.469 17.906 18.5 1 93.38 305 ILE A O 1
ATOM 2356 N N . LYS A 1 306 ? -11.523 16.344 19.531 1 91.56 306 LYS A N 1
ATOM 2357 C CA . LYS A 1 306 ? -10.875 16.609 20.812 1 91.56 306 LYS A CA 1
ATOM 2358 C C . LYS A 1 306 ? -9.445 16.078 20.828 1 91.56 306 LYS A C 1
ATOM 2360 O O . LYS A 1 306 ? -9.117 15.164 21.594 1 91.56 306 LYS A O 1
ATOM 2365 N N . GLN A 1 307 ? -8.68 16.672 19.938 1 93.19 307 GLN A N 1
ATOM 2366 C CA . GLN A 1 307 ? -7.281 16.281 19.828 1 93.19 307 GLN A CA 1
ATOM 2367 C C . GLN A 1 307 ? -6.406 17.453 19.391 1 93.19 307 GLN A C 1
ATOM 2369 O O . GLN A 1 307 ? -6.918 18.484 18.953 1 93.19 307 GLN A O 1
ATOM 2374 N N . THR A 1 308 ? -5.086 17.297 19.625 1 87.81 308 THR A N 1
ATOM 2375 C CA . THR A 1 308 ? -4.07 18.188 19.078 1 87.81 308 THR A CA 1
ATOM 2376 C C . THR A 1 308 ? -2.875 17.391 18.547 1 87.81 308 THR A C 1
ATOM 2378 O O . THR A 1 308 ? -2.48 16.391 19.141 1 87.81 308 THR A O 1
ATOM 2381 N N . PRO A 1 309 ? -2.236 17.75 17.406 1 89.31 309 PRO A N 1
ATOM 2382 C CA . PRO A 1 309 ? -2.76 18.688 16.406 1 89.31 309 PRO A CA 1
ATOM 2383 C C . PRO A 1 309 ? -3.902 18.078 15.586 1 89.31 309 PRO A C 1
ATOM 2385 O O . PRO A 1 309 ? -4.352 16.969 15.875 1 89.31 309 PRO A O 1
ATOM 2388 N N . ALA A 1 310 ? -4.422 18.812 14.57 1 90 310 ALA A N 1
ATOM 2389 C CA . ALA A 1 310 ? -5.434 18.328 13.633 1 90 310 ALA A CA 1
ATOM 2390 C C . ALA A 1 310 ? -6.777 18.141 14.32 1 90 310 ALA A C 1
ATOM 2392 O O . ALA A 1 310 ? -7.387 17.078 14.227 1 90 310 ALA A O 1
ATOM 2393 N N . ASP A 1 311 ? -7.277 19.234 14.867 1 91.31 311 ASP A N 1
ATOM 2394 C CA . ASP A 1 311 ? -8.414 19.141 15.781 1 91.31 311 ASP A CA 1
ATOM 2395 C C . ASP A 1 311 ? -9.719 19.5 15.078 1 91.31 311 ASP A C 1
ATOM 2397 O O . ASP A 1 311 ? -10.773 19.578 15.711 1 91.31 311 ASP A O 1
ATOM 2401 N N . ARG A 1 312 ? -9.578 19.734 13.852 1 90.44 312 ARG A N 1
ATOM 2402 C CA . ARG A 1 312 ? -10.805 20.141 13.18 1 90.44 312 ARG A CA 1
ATOM 2403 C C . ARG A 1 312 ? -10.719 19.891 11.68 1 90.44 312 ARG A C 1
ATOM 2405 O O . ARG A 1 312 ? -9.633 19.906 11.102 1 90.44 312 ARG A O 1
ATOM 2412 N N . PHE A 1 313 ? -11.891 19.656 11.078 1 90.56 313 PHE A N 1
ATOM 2413 C CA . PHE A 1 313 ? -12.047 19.703 9.633 1 90.56 313 PHE A CA 1
ATOM 2414 C C . PHE A 1 313 ? -13.469 20.094 9.258 1 90.56 313 PHE A C 1
ATOM 2416 O O . PHE A 1 313 ? -14.352 20.141 10.117 1 90.56 313 PHE A O 1
ATOM 2423 N N . ASN A 1 314 ? -13.703 20.484 8.094 1 87.5 314 ASN A N 1
ATOM 2424 C CA . ASN A 1 314 ? -15.062 20.844 7.699 1 87.5 314 ASN A CA 1
ATOM 2425 C C . ASN A 1 314 ? -15.414 20.266 6.328 1 87.5 314 ASN A C 1
ATOM 2427 O O . ASN A 1 314 ? -14.523 19.906 5.559 1 87.5 314 ASN A O 1
ATOM 2431 N N . PHE A 1 315 ? -16.656 20.094 6.141 1 87.56 315 PHE A N 1
ATOM 2432 C CA . PHE A 1 315 ? -17.109 19.578 4.855 1 87.56 315 PHE A CA 1
ATOM 2433 C C . PHE A 1 315 ? -18.391 20.281 4.41 1 87.56 315 PHE A C 1
ATOM 2435 O O . PHE A 1 315 ? -19.062 20.938 5.207 1 87.56 315 PHE A O 1
ATOM 2442 N N . GLY A 1 316 ? -18.578 20.219 3.152 1 87.19 316 GLY A N 1
ATOM 2443 C CA . GLY A 1 316 ? -19.766 20.766 2.52 1 87.19 316 GLY A CA 1
ATOM 2444 C C . GLY A 1 316 ? -20.125 20.094 1.212 1 87.19 316 GLY A C 1
ATOM 2445 O O . GLY A 1 316 ? -19.312 19.344 0.656 1 87.19 316 GLY A O 1
ATOM 2446 N N . ARG A 1 317 ? -21.406 20.281 0.804 1 89.5 317 ARG A N 1
ATOM 2447 C CA . ARG A 1 317 ? -21.875 19.75 -0.467 1 89.5 317 ARG A CA 1
ATOM 2448 C C . ARG A 1 317 ? -22.375 20.859 -1.381 1 89.5 317 ARG A C 1
ATOM 2450 O O . ARG A 1 317 ? -23.031 21.797 -0.921 1 89.5 317 ARG A O 1
ATOM 2457 N N . SER A 1 318 ? -22.109 20.734 -2.621 1 90 318 SER A N 1
ATOM 2458 C CA . SER A 1 318 ? -22.516 21.734 -3.607 1 90 318 SER A CA 1
ATOM 2459 C C . SER A 1 318 ? -24 21.641 -3.912 1 90 318 SER A C 1
ATOM 2461 O O . SER A 1 318 ? -24.688 20.75 -3.426 1 90 318 SER A O 1
ATOM 2463 N N . ASP A 1 319 ? -24.328 22.609 -4.719 1 87.88 319 ASP A N 1
ATOM 2464 C CA . ASP A 1 319 ? -25.656 22.5 -5.324 1 87.88 319 ASP A CA 1
ATOM 2465 C C . ASP A 1 319 ? -25.734 21.312 -6.277 1 87.88 319 ASP A C 1
ATOM 2467 O O . ASP A 1 319 ? -24.703 20.812 -6.734 1 87.88 319 ASP A O 1
ATOM 2471 N N . ASN A 1 320 ? -27.016 20.891 -6.539 1 90.38 320 ASN A N 1
ATOM 2472 C CA . ASN A 1 320 ? -27.219 19.797 -7.488 1 90.38 320 ASN A CA 1
ATOM 2473 C C . ASN A 1 320 ? -26.766 20.188 -8.891 1 90.38 320 ASN A C 1
ATOM 2475 O O . ASN A 1 320 ? -27.141 21.234 -9.414 1 90.38 320 ASN A O 1
ATOM 2479 N N . ARG A 1 321 ? -25.906 19.344 -9.484 1 91.62 321 ARG A N 1
ATOM 2480 C CA . ARG A 1 321 ? -25.484 19.562 -10.859 1 91.62 321 ARG A CA 1
ATOM 2481 C C . ARG A 1 321 ? -26.562 19.125 -11.844 1 91.62 321 ARG A C 1
ATOM 2483 O O . ARG A 1 321 ? -26.625 19.656 -12.961 1 91.62 321 ARG A O 1
ATOM 2490 N N . SER A 1 322 ? -27.328 18.109 -11.484 1 91.31 322 SER A N 1
ATOM 2491 C CA . SER A 1 322 ? -28.469 17.562 -12.219 1 91.31 322 SER A CA 1
ATOM 2492 C C . SER A 1 322 ? -29.594 17.188 -11.266 1 91.31 322 SER A C 1
ATOM 2494 O O . SER A 1 322 ? -29.391 17.094 -10.055 1 91.31 322 SER A O 1
ATOM 2496 N N . PRO A 1 323 ? -30.781 17.047 -11.734 1 90.44 323 PRO A N 1
ATOM 2497 C CA . PRO A 1 323 ? -31.875 16.672 -10.844 1 90.44 323 PRO A CA 1
ATOM 2498 C C . PRO A 1 323 ? -31.625 15.359 -10.117 1 90.44 323 PRO A C 1
ATOM 2500 O O . PRO A 1 323 ? -31.047 14.43 -10.688 1 90.44 323 PRO A O 1
ATOM 2503 N N . PRO A 1 324 ? -31.984 15.328 -8.875 1 89.38 324 PRO A N 1
ATOM 2504 C CA . PRO A 1 324 ? -31.812 14.094 -8.102 1 89.38 324 PRO A CA 1
ATOM 2505 C C . PRO A 1 324 ? -32.469 12.883 -8.773 1 89.38 324 PRO A C 1
ATOM 2507 O O . PRO A 1 324 ? -33.531 13.008 -9.391 1 89.38 324 PRO A O 1
ATOM 2510 N N . LYS A 1 325 ? -31.781 11.758 -8.734 1 86.19 325 LYS A N 1
ATOM 2511 C CA . LYS A 1 325 ? -32.281 10.508 -9.289 1 86.19 325 LYS A CA 1
ATOM 2512 C C . LYS A 1 325 ? -32.938 9.648 -8.203 1 86.19 325 LYS A C 1
ATOM 2514 O O . LYS A 1 325 ? -32.312 9.383 -7.168 1 86.19 325 LYS A O 1
ATOM 2519 N N . LYS A 1 326 ? -34.156 9.148 -8.508 1 83 326 LYS A N 1
ATOM 2520 C CA . LYS A 1 326 ? -34.875 8.32 -7.566 1 83 326 LYS A CA 1
ATOM 2521 C C . LYS A 1 326 ? -35 6.879 -8.07 1 83 326 LYS A C 1
ATOM 2523 O O . LYS A 1 326 ? -35.312 6.645 -9.234 1 83 326 LYS A O 1
ATOM 2528 N N . THR A 1 327 ? -34.344 6.027 -7.344 1 78.06 327 THR A N 1
ATOM 2529 C CA . THR A 1 327 ? -34.406 4.613 -7.699 1 78.06 327 THR A CA 1
ATOM 2530 C C . THR A 1 327 ? -35.188 3.824 -6.641 1 78.06 327 THR A C 1
ATOM 2532 O O . THR A 1 327 ? -34.938 3.98 -5.445 1 78.06 327 THR A O 1
ATOM 2535 N N . MET A 1 328 ? -36.031 3.004 -7.18 1 73.88 328 MET A N 1
ATOM 2536 C CA . MET A 1 328 ? -36.844 2.156 -6.289 1 73.88 328 MET A CA 1
ATOM 2537 C C . MET A 1 328 ? -36.125 0.822 -6.051 1 73.88 328 MET A C 1
ATOM 2539 O O . MET A 1 328 ? -35.75 0.14 -7 1 73.88 328 MET A O 1
ATOM 2543 N N . LEU A 1 329 ? -35.656 0.604 -4.945 1 68.69 329 LEU A N 1
ATOM 2544 C CA . LEU A 1 329 ? -35.031 -0.683 -4.625 1 68.69 329 LEU A CA 1
ATOM 2545 C C . LEU A 1 329 ? -36.062 -1.615 -3.971 1 68.69 329 LEU A C 1
ATOM 2547 O O . LEU A 1 329 ? -36.75 -1.218 -3.041 1 68.69 329 LEU A O 1
ATOM 2551 N N . THR A 1 330 ? -36.156 -2.77 -4.688 1 65.62 330 THR A N 1
ATOM 2552 C CA . THR A 1 330 ? -37.031 -3.797 -4.137 1 65.62 330 THR A CA 1
ATOM 2553 C C . THR A 1 330 ? -36.312 -4.594 -3.051 1 65.62 330 THR A C 1
ATOM 2555 O O . THR A 1 330 ? -35.219 -5.094 -3.266 1 65.62 330 THR A O 1
ATOM 2558 N N . LEU A 1 331 ? -36.688 -4.398 -1.91 1 59.19 331 LEU A N 1
ATOM 2559 C CA . LEU A 1 331 ? -36.094 -5.141 -0.803 1 59.19 331 LEU A CA 1
ATOM 2560 C C . LEU A 1 331 ? -36.531 -6.594 -0.815 1 59.19 331 LEU A C 1
ATOM 2562 O O . LEU A 1 331 ? -37.719 -6.883 -1.064 1 59.19 331 LEU A O 1
ATOM 2566 N N . THR A 1 332 ? -35.594 -7.5 -1.232 1 58.09 332 THR A N 1
ATOM 2567 C CA . THR A 1 332 ? -35.938 -8.922 -1.163 1 58.09 332 THR A CA 1
ATOM 2568 C C . THR A 1 332 ? -35.625 -9.469 0.23 1 58.09 332 THR A C 1
ATOM 2570 O O . THR A 1 332 ? -34.562 -9.227 0.791 1 58.09 332 THR A O 1
ATOM 2573 N N . ARG A 1 333 ? -36.562 -9.977 0.825 1 46.88 333 ARG A N 1
ATOM 2574 C CA . ARG A 1 333 ? -36.375 -10.633 2.121 1 46.88 333 ARG A CA 1
ATOM 2575 C C . ARG A 1 333 ? -35.438 -11.812 2.02 1 46.88 333 ARG A C 1
ATOM 2577 O O . ARG A 1 333 ? -35.219 -12.344 0.931 1 46.88 333 ARG A O 1
ATOM 2584 N N . PRO A 1 334 ? -34.531 -12.039 3.012 1 48.22 334 PRO A N 1
ATOM 2585 C CA . PRO A 1 334 ? -33.625 -13.18 2.934 1 48.22 334 PRO A CA 1
ATOM 2586 C C . PRO A 1 334 ? -34.281 -14.43 2.354 1 48.22 334 PRO A C 1
ATOM 2588 O O . PRO A 1 334 ? -33.594 -15.25 1.724 1 48.22 334 PRO A O 1
ATOM 2591 N N . ASP A 1 335 ? -35.594 -14.664 2.473 1 46.31 335 ASP A N 1
ATOM 2592 C CA . ASP A 1 335 ? -36.281 -15.852 1.983 1 46.31 335 ASP A CA 1
ATOM 2593 C C . ASP A 1 335 ? -36.625 -15.719 0.501 1 46.31 335 ASP A C 1
ATOM 2595 O O . ASP A 1 335 ? -37.219 -16.609 -0.087 1 46.31 335 ASP A O 1
ATOM 2599 N N . GLY A 1 336 ? -36.219 -14.742 -0.152 1 51.72 336 GLY A N 1
ATOM 2600 C CA . GLY A 1 336 ? -36.438 -14.578 -1.581 1 51.72 336 GLY A CA 1
ATOM 2601 C C . GLY A 1 336 ? -37.719 -13.805 -1.908 1 51.72 336 GLY A C 1
ATOM 2602 O O . GLY A 1 336 ? -37.969 -13.508 -3.074 1 51.72 336 GLY A O 1
ATOM 2603 N N . THR A 1 337 ? -38.562 -13.711 -0.96 1 56.75 337 THR A N 1
ATOM 2604 C CA . THR A 1 337 ? -39.812 -13.039 -1.238 1 56.75 337 THR A CA 1
ATOM 2605 C C . THR A 1 337 ? -39.625 -11.531 -1.354 1 56.75 337 THR A C 1
ATOM 2607 O O . THR A 1 337 ? -38.688 -10.969 -0.75 1 56.75 337 THR A O 1
ATOM 2610 N N . GLN A 1 338 ? -40.281 -10.977 -2.402 1 55.84 338 GLN A N 1
ATOM 2611 C CA . GLN A 1 338 ? -40.125 -9.562 -2.729 1 55.84 338 GLN A CA 1
ATOM 2612 C C . GLN A 1 338 ? -40.625 -8.68 -1.574 1 55.84 338 GLN A C 1
ATOM 2614 O O . GLN A 1 338 ? -41.719 -8.844 -1.085 1 55.84 338 GLN A O 1
ATOM 2619 N N . GLY A 1 339 ? -39.812 -8.148 -0.732 1 56.28 339 GLY A N 1
ATOM 2620 C CA . GLY A 1 339 ? -40.156 -7.188 0.295 1 56.28 339 GLY A CA 1
ATOM 2621 C C . GLY A 1 339 ? -40.531 -5.828 -0.264 1 56.28 339 GLY A C 1
ATOM 2622 O O . GLY A 1 339 ? -40.719 -5.676 -1.474 1 56.28 339 GLY A O 1
ATOM 2623 N N . GLY A 1 340 ? -40.812 -4.781 0.664 1 61.72 340 GLY A N 1
ATOM 2624 C CA . GLY A 1 340 ? -41.188 -3.432 0.277 1 61.72 340 GLY A CA 1
ATOM 2625 C C . GLY A 1 340 ? -40.125 -2.736 -0.561 1 61.72 340 GLY A C 1
ATOM 2626 O O . GLY A 1 340 ? -39.156 -3.363 -0.981 1 61.72 340 GLY A O 1
ATOM 2627 N N . THR A 1 341 ? -40.625 -1.702 -1.312 1 65.31 341 THR A N 1
ATOM 2628 C CA . THR A 1 341 ? -39.719 -0.896 -2.131 1 65.31 341 THR A CA 1
ATOM 2629 C C . THR A 1 341 ? -39.188 0.293 -1.338 1 65.31 341 THR A C 1
ATOM 2631 O O . THR A 1 341 ? -39.906 0.84 -0.482 1 65.31 341 THR A O 1
ATOM 2634 N N . THR A 1 342 ? -37.938 0.452 -1.149 1 68.5 342 THR A N 1
ATOM 2635 C CA . THR A 1 342 ? -37.344 1.646 -0.579 1 68.5 342 THR A CA 1
ATOM 2636 C C . THR A 1 342 ? -36.844 2.574 -1.682 1 68.5 342 THR A C 1
ATOM 2638 O O . THR A 1 342 ? -36.312 2.113 -2.701 1 68.5 342 THR A O 1
ATOM 2641 N N . LEU A 1 343 ? -37.344 3.889 -1.428 1 75.94 343 LEU A N 1
ATOM 2642 C CA . LEU A 1 343 ? -36.875 4.887 -2.389 1 75.94 343 LEU A CA 1
ATOM 2643 C C . LEU A 1 343 ? -35.469 5.375 -2.037 1 75.94 343 LEU A C 1
ATOM 2645 O O . LEU A 1 343 ? -35.219 5.82 -0.914 1 75.94 343 LEU A O 1
ATOM 2649 N N . LEU A 1 344 ? -34.594 5.125 -2.875 1 80.88 344 LEU A N 1
ATOM 2650 C CA . LEU A 1 344 ? -33.25 5.641 -2.736 1 80.88 344 LEU A CA 1
ATOM 2651 C C . LEU A 1 344 ? -33.031 6.848 -3.646 1 80.88 344 LEU A C 1
ATOM 2653 O O . LEU A 1 344 ? -33.406 6.82 -4.82 1 80.88 344 LEU A O 1
ATOM 2657 N N . THR A 1 345 ? -32.656 8.016 -3.035 1 84.69 345 THR A N 1
ATOM 2658 C CA . THR A 1 345 ? -32.375 9.211 -3.814 1 84.69 345 THR A CA 1
ATOM 2659 C C . THR A 1 345 ? -30.891 9.477 -3.885 1 84.69 345 THR A C 1
ATOM 2661 O O . THR A 1 345 ? -30.188 9.398 -2.871 1 84.69 345 THR A O 1
ATOM 2664 N N . SER A 1 346 ? -30.422 9.664 -5.078 1 86.81 346 SER A N 1
ATOM 2665 C CA . SER A 1 346 ? -29.031 10.047 -5.293 1 86.81 346 SER A CA 1
ATOM 2666 C C . SER A 1 346 ? -28.922 11.484 -5.809 1 86.81 346 SER A C 1
ATOM 2668 O O . SER A 1 346 ? -29.734 11.914 -6.633 1 86.81 346 SER A O 1
ATOM 2670 N N . TYR A 1 347 ? -28 12.25 -5.219 1 87.94 347 TYR A N 1
ATOM 2671 C CA . TYR A 1 347 ? -27.781 13.633 -5.613 1 87.94 347 TYR A CA 1
ATOM 2672 C C . TYR A 1 347 ? -26.469 13.766 -6.383 1 87.94 347 TYR A C 1
ATOM 2674 O O . TYR A 1 347 ? -25.453 13.164 -6.016 1 87.94 347 TYR A O 1
ATOM 2682 N N . ASP A 1 348 ? -26.578 14.484 -7.473 1 90.81 348 ASP A N 1
ATOM 2683 C CA . ASP A 1 348 ? -25.375 14.812 -8.234 1 90.81 348 ASP A CA 1
ATOM 2684 C C . ASP A 1 348 ? -24.703 16.078 -7.695 1 90.81 348 ASP A C 1
ATOM 2686 O O . ASP A 1 348 ? -24.875 17.156 -8.258 1 90.81 348 ASP A O 1
ATOM 2690 N N . GLN A 1 349 ? -24 15.906 -6.609 1 91.19 349 GLN A N 1
ATOM 2691 C CA . GLN A 1 349 ? -23.344 17 -5.898 1 91.19 349 GLN A CA 1
ATOM 2692 C C . GLN A 1 349 ? -21.844 16.719 -5.719 1 91.19 349 GLN A C 1
ATOM 2694 O O . GLN A 1 349 ? -21.422 15.562 -5.723 1 91.19 349 GLN A O 1
ATOM 2699 N N . ALA A 1 350 ? -21.172 17.797 -5.648 1 92.38 350 ALA A N 1
ATOM 2700 C CA . ALA A 1 350 ? -19.781 17.688 -5.23 1 92.38 350 ALA A CA 1
ATOM 2701 C C . ALA A 1 350 ? -19.656 17.797 -3.713 1 92.38 350 ALA A C 1
ATOM 2703 O O . ALA A 1 350 ? -20.359 18.594 -3.082 1 92.38 350 ALA A O 1
ATOM 2704 N N . THR A 1 351 ? -18.828 17.016 -3.207 1 92.25 351 THR A N 1
ATOM 2705 C CA . THR A 1 351 ? -18.5 17.094 -1.788 1 92.25 351 THR A CA 1
ATOM 2706 C C . THR A 1 351 ? -17.141 17.766 -1.583 1 92.25 351 THR A C 1
ATOM 2708 O O . THR A 1 351 ? -16.188 17.5 -2.311 1 92.25 351 THR A O 1
ATOM 2711 N N . LEU A 1 352 ? -17.078 18.703 -0.62 1 93.12 352 LEU A N 1
ATOM 2712 C CA . LEU A 1 352 ? -15.828 19.344 -0.217 1 93.12 352 LEU A CA 1
ATOM 2713 C C . LEU A 1 352 ? -15.414 18.891 1.18 1 93.12 352 LEU A C 1
ATOM 2715 O O . LEU A 1 352 ? -16.234 18.875 2.104 1 93.12 352 LEU A O 1
ATOM 2719 N N . ILE A 1 353 ? -14.219 18.406 1.303 1 94 353 ILE A N 1
ATOM 2720 C CA . ILE A 1 353 ? -13.586 18.156 2.596 1 94 353 ILE A CA 1
ATOM 2721 C C . ILE A 1 353 ? -12.352 19.047 2.742 1 94 353 ILE A C 1
ATOM 2723 O O . ILE A 1 353 ? -11.398 18.922 1.971 1 94 353 ILE A O 1
ATOM 2727 N N . ASN A 1 354 ? -12.398 19.891 3.713 1 94.19 354 ASN A N 1
ATOM 2728 C CA . ASN A 1 354 ? -11.273 20.781 3.982 1 94.19 354 ASN A CA 1
ATOM 2729 C C . ASN A 1 354 ? -10.445 20.297 5.168 1 94.19 354 ASN A C 1
ATOM 2731 O O . ASN A 1 354 ? -10.977 20.062 6.254 1 94.19 354 ASN A O 1
ATOM 2735 N N . LEU A 1 355 ? -9.18 20.125 4.918 1 95.44 355 LEU A N 1
ATOM 2736 C CA . LEU A 1 355 ? -8.227 19.703 5.945 1 95.44 355 LEU A CA 1
ATOM 2737 C C . LEU A 1 355 ? -7.363 20.891 6.383 1 95.44 355 LEU A C 1
ATOM 2739 O O . LEU A 1 355 ? -6.277 21.109 5.836 1 95.44 355 LEU A O 1
ATOM 2743 N N . PRO A 1 356 ? -7.734 21.562 7.426 1 92.06 356 PRO A N 1
ATOM 2744 C CA . PRO A 1 356 ? -7.016 22.781 7.812 1 92.06 356 PRO A CA 1
ATOM 2745 C C . PRO A 1 356 ? -5.695 22.484 8.516 1 92.06 356 PRO A C 1
ATOM 2747 O O . PRO A 1 356 ? -5.547 21.438 9.141 1 92.06 356 PRO A O 1
ATOM 2750 N N . GLY A 1 357 ? -4.77 23.438 8.367 1 87.06 357 GLY A N 1
ATOM 2751 C CA . GLY A 1 357 ? -3.539 23.344 9.133 1 87.06 357 GLY A CA 1
ATOM 2752 C C . GLY A 1 357 ? -2.293 23.328 8.266 1 87.06 357 GLY A C 1
ATOM 2753 O O . GLY A 1 357 ? -2.373 23.516 7.055 1 87.06 357 GLY A O 1
ATOM 2754 N N . HIS A 1 358 ? -1.203 23.219 9.055 1 89.12 358 HIS A N 1
ATOM 2755 C CA . HIS A 1 358 ? 0.068 23.016 8.367 1 89.12 358 HIS A CA 1
ATOM 2756 C C . HIS A 1 358 ? 0.203 21.578 7.875 1 89.12 358 HIS A C 1
ATOM 2758 O O . HIS A 1 358 ? -0.645 20.734 8.172 1 89.12 358 HIS A O 1
ATOM 2764 N N . THR A 1 359 ? 1.199 21.344 7.109 1 92.62 359 THR A N 1
ATOM 2765 C CA . THR A 1 359 ? 1.333 20.094 6.391 1 92.62 359 THR A CA 1
ATOM 2766 C C . THR A 1 359 ? 1.213 18.906 7.344 1 92.62 359 THR A C 1
ATOM 2768 O O . THR A 1 359 ? 0.599 17.891 7.012 1 92.62 359 THR A O 1
ATOM 2771 N N . SER A 1 360 ? 1.794 18.984 8.5 1 93.94 360 SER A N 1
ATOM 2772 C CA . SER A 1 360 ? 1.72 17.891 9.461 1 93.94 360 SER A CA 1
ATOM 2773 C C . SER A 1 360 ? 0.278 17.609 9.867 1 93.94 360 SER A C 1
ATOM 2775 O O . SER A 1 360 ? -0.149 16.453 9.914 1 93.94 360 SER A O 1
ATOM 2777 N N . ALA A 1 361 ? -0.441 18.656 10.188 1 94.5 361 ALA A N 1
ATOM 2778 C CA . ALA A 1 361 ? -1.847 18.5 10.547 1 94.5 361 ALA A CA 1
ATOM 2779 C C . ALA A 1 361 ? -2.65 17.922 9.383 1 94.5 361 ALA A C 1
ATOM 2781 O O . ALA A 1 361 ? -3.512 17.062 9.578 1 94.5 361 ALA A O 1
ATOM 2782 N N . VAL A 1 362 ? -2.389 18.453 8.234 1 96.31 362 VAL A N 1
ATOM 2783 C CA . VAL A 1 362 ? -3.047 17.953 7.031 1 96.31 362 VAL A CA 1
ATOM 2784 C C . VAL A 1 362 ? -2.775 16.453 6.883 1 96.31 362 VAL A C 1
ATOM 2786 O O . VAL A 1 362 ? -3.693 15.68 6.613 1 96.31 362 VAL A O 1
ATOM 2789 N N . ALA A 1 363 ? -1.543 16.047 7.074 1 96.88 363 ALA A N 1
ATOM 2790 C CA . ALA A 1 363 ? -1.161 14.641 6.957 1 96.88 363 ALA A CA 1
ATOM 2791 C C . ALA A 1 363 ? -1.893 13.789 7.988 1 96.88 363 ALA A C 1
ATOM 2793 O O . ALA A 1 363 ? -2.357 12.688 7.676 1 96.88 363 ALA A O 1
ATOM 2794 N N . MET A 1 364 ? -2.002 14.281 9.164 1 96.88 364 MET A N 1
ATOM 2795 C CA . MET A 1 364 ? -2.695 13.555 10.227 1 96.88 364 MET A CA 1
ATOM 2796 C C . MET A 1 364 ? -4.164 13.344 9.867 1 96.88 364 MET A C 1
ATOM 2798 O O . MET A 1 364 ? -4.688 12.234 10 1 96.88 364 MET A O 1
ATOM 2802 N N . LEU A 1 365 ? -4.758 14.352 9.375 1 97 365 LEU A N 1
ATOM 2803 C CA . LEU A 1 365 ? -6.164 14.242 8.992 1 97 365 LEU A CA 1
ATOM 2804 C C . LEU A 1 365 ? -6.324 13.352 7.77 1 97 365 LEU A C 1
ATOM 2806 O O . LEU A 1 365 ? -7.312 12.617 7.656 1 97 365 LEU A O 1
ATOM 2810 N N . MET A 1 366 ? -5.363 13.43 6.871 1 96.88 366 MET A N 1
ATOM 2811 C CA . MET A 1 366 ? -5.383 12.57 5.695 1 96.88 366 MET A CA 1
ATOM 2812 C C . MET A 1 366 ? -5.445 11.094 6.094 1 96.88 366 MET A C 1
ATOM 2814 O O . MET A 1 366 ? -6.234 10.328 5.539 1 96.88 366 MET A O 1
ATOM 2818 N N . HIS A 1 367 ? -4.699 10.727 7.016 1 96.62 367 HIS A N 1
ATOM 2819 C CA . HIS A 1 367 ? -4.605 9.32 7.383 1 96.62 367 HIS A CA 1
ATOM 2820 C C . HIS A 1 367 ? -5.719 8.922 8.352 1 96.62 367 HIS A C 1
ATOM 2822 O O . HIS A 1 367 ? -6.242 7.812 8.281 1 96.62 367 HIS A O 1
ATOM 2828 N N . ALA A 1 368 ? -6.141 9.828 9.195 1 96.44 368 ALA A N 1
ATOM 2829 C CA . ALA A 1 368 ? -7.09 9.477 10.25 1 96.44 368 ALA A CA 1
ATOM 2830 C C . ALA A 1 368 ? -8.531 9.625 9.758 1 96.44 368 ALA A C 1
ATOM 2832 O O . ALA A 1 368 ? -9.43 8.93 10.242 1 96.44 368 ALA A O 1
ATOM 2833 N N . ILE A 1 369 ? -8.789 10.477 8.82 1 96.12 369 ILE A N 1
ATOM 2834 C CA . ILE A 1 369 ? -10.172 10.828 8.523 1 96.12 369 ILE A CA 1
ATOM 2835 C C . ILE A 1 369 ? -10.5 10.469 7.074 1 96.12 369 ILE A C 1
ATOM 2837 O O . ILE A 1 369 ? -11.555 9.898 6.793 1 96.12 369 ILE A O 1
ATOM 2841 N N . MET A 1 370 ? -9.648 10.742 6.133 1 96.5 370 MET A N 1
ATOM 2842 C CA . MET A 1 370 ? -9.938 10.711 4.703 1 96.5 370 MET A CA 1
ATOM 2843 C C . MET A 1 370 ? -10.336 9.305 4.258 1 96.5 370 MET A C 1
ATOM 2845 O O . MET A 1 370 ? -11.219 9.141 3.416 1 96.5 370 MET A O 1
ATOM 2849 N N . PRO A 1 371 ? -9.672 8.25 4.816 1 95.75 371 PRO A N 1
ATOM 2850 C CA . PRO A 1 371 ? -10.133 6.922 4.41 1 95.75 371 PRO A CA 1
ATOM 2851 C C . PRO A 1 371 ? -11.609 6.691 4.703 1 95.75 371 PRO A C 1
ATOM 2853 O O . PRO A 1 371 ? -12.312 6.074 3.898 1 95.75 371 PRO A O 1
ATOM 2856 N N . ARG A 1 372 ? -12.062 7.176 5.816 1 94.38 372 ARG A N 1
ATOM 2857 C CA . ARG A 1 372 ? -13.469 7.043 6.184 1 94.38 372 ARG A CA 1
ATOM 2858 C C . ARG A 1 372 ? -14.367 7.766 5.184 1 94.38 372 ARG A C 1
ATOM 2860 O O . ARG A 1 372 ? -15.406 7.242 4.785 1 94.38 372 ARG A O 1
ATOM 2867 N N . VAL A 1 373 ? -13.953 8.922 4.793 1 94.75 373 VAL A N 1
ATOM 2868 C CA . VAL A 1 373 ? -14.703 9.727 3.834 1 94.75 373 VAL A CA 1
ATOM 2869 C C . VAL A 1 373 ? -14.773 9 2.494 1 94.75 373 VAL A C 1
ATOM 2871 O O . VAL A 1 373 ? -15.859 8.844 1.92 1 94.75 373 VAL A O 1
ATOM 2874 N N . LEU A 1 374 ? -13.68 8.539 2.025 1 95.88 374 LEU A N 1
ATOM 2875 C CA . LEU A 1 374 ? -13.602 7.883 0.728 1 95.88 374 LEU A CA 1
ATOM 2876 C C . LEU A 1 374 ? -14.43 6.602 0.718 1 95.88 374 LEU A C 1
ATOM 2878 O O . LEU A 1 374 ? -15.203 6.363 -0.216 1 95.88 374 LEU A O 1
ATOM 2882 N N . ASP A 1 375 ? -14.266 5.805 1.747 1 94.62 375 ASP A N 1
ATOM 2883 C CA . ASP A 1 375 ? -15.023 4.559 1.85 1 94.62 375 ASP A CA 1
ATOM 2884 C C . ASP A 1 375 ? -16.516 4.828 1.925 1 94.62 375 ASP A C 1
ATOM 2886 O O . ASP A 1 375 ? -17.328 4.066 1.377 1 94.62 375 ASP A O 1
ATOM 2890 N N . SER A 1 376 ? -16.859 5.887 2.604 1 93.38 376 SER A N 1
ATOM 2891 C CA . SER A 1 376 ? -18.281 6.258 2.686 1 93.38 376 SER A CA 1
ATOM 2892 C C . SER A 1 376 ? -18.812 6.676 1.323 1 93.38 376 SER A C 1
ATOM 2894 O O . SER A 1 376 ? -19.906 6.246 0.922 1 93.38 376 SER A O 1
ATOM 2896 N N . LEU A 1 377 ? -18.109 7.484 0.604 1 94.38 377 LEU A N 1
ATOM 2897 C CA . LEU A 1 377 ? -18.531 7.957 -0.711 1 94.38 377 LEU A CA 1
ATOM 2898 C C . LEU A 1 377 ? -18.688 6.789 -1.681 1 94.38 377 LEU A C 1
ATOM 2900 O O . LEU A 1 377 ? -19.562 6.824 -2.557 1 94.38 377 LEU A O 1
ATOM 2904 N N . GLU A 1 378 ? -17.891 5.77 -1.45 1 94.81 378 GLU A N 1
ATOM 2905 C CA . GLU A 1 378 ? -17.938 4.613 -2.344 1 94.81 378 GLU A CA 1
ATOM 2906 C C . GLU A 1 378 ? -18.812 3.502 -1.769 1 94.81 378 GLU A C 1
ATOM 2908 O O . GLU A 1 378 ? -18.906 2.42 -2.35 1 94.81 378 GLU A O 1
ATOM 2913 N N . HIS A 1 379 ? -19.344 3.703 -0.629 1 93.56 379 HIS A N 1
ATOM 2914 C CA . HIS A 1 379 ? -20.297 2.803 0.012 1 93.56 379 HIS A CA 1
ATOM 2915 C C . HIS A 1 379 ? -19.656 1.465 0.349 1 93.56 379 HIS A C 1
ATOM 2917 O O . HIS A 1 379 ? -20.25 0.408 0.122 1 93.56 379 HIS A O 1
ATOM 2923 N N . ALA A 1 380 ? -18.453 1.541 0.8 1 93.19 380 ALA A N 1
ATOM 2924 C CA . ALA A 1 380 ? -17.797 0.329 1.295 1 93.19 380 ALA A CA 1
ATOM 2925 C C . ALA A 1 380 ? -18.484 -0.179 2.562 1 93.19 380 ALA A C 1
ATOM 2927 O O . ALA A 1 380 ? -18.844 0.61 3.436 1 93.19 380 ALA A O 1
ATOM 2928 N N . SER A 1 381 ? -18.625 -1.465 2.709 1 89.69 381 SER A N 1
ATOM 2929 C CA . SER A 1 381 ? -19.359 -2.055 3.83 1 89.69 381 SER A CA 1
ATOM 2930 C C . SER A 1 381 ? -18.531 -1.989 5.113 1 89.69 381 SER A C 1
ATOM 2932 O O . SER A 1 381 ? -19.094 -1.945 6.211 1 89.69 381 SER A O 1
ATOM 2934 N N . THR A 1 382 ? -17.219 -1.998 5.004 1 86.94 382 THR A N 1
ATOM 2935 C CA . THR A 1 382 ? -16.297 -1.9 6.141 1 86.94 382 THR A CA 1
ATOM 2936 C C . THR A 1 382 ? -15.344 -0.726 5.965 1 86.94 382 THR A C 1
ATOM 2938 O O . THR A 1 382 ? -14.18 -0.915 5.605 1 86.94 382 THR A O 1
ATOM 2941 N N . PRO A 1 383 ? -15.844 0.434 6.281 1 89.62 383 PRO A N 1
ATOM 2942 C CA . PRO A 1 383 ? -15.016 1.615 6.027 1 89.62 383 PRO A CA 1
ATOM 2943 C C . PRO A 1 383 ? -13.82 1.711 6.969 1 89.62 383 PRO A C 1
ATOM 2945 O O . PRO A 1 383 ? -13.922 1.36 8.148 1 89.62 383 PRO A O 1
ATOM 2948 N N . GLY A 1 384 ? -12.758 2.047 6.461 1 89.44 384 GLY A N 1
ATOM 2949 C CA . GLY A 1 384 ? -11.562 2.314 7.25 1 89.44 384 GLY A CA 1
ATOM 2950 C C . GLY A 1 384 ? -11.555 3.699 7.863 1 89.44 384 GLY A C 1
ATOM 2951 O O . GLY A 1 384 ? -12.594 4.359 7.941 1 89.44 384 GLY A O 1
ATOM 2952 N N . PRO A 1 385 ? -10.367 4.129 8.414 1 91.69 385 PRO A N 1
ATOM 2953 C CA . PRO A 1 385 ? -9.117 3.365 8.484 1 91.69 385 PRO A CA 1
ATOM 2954 C C . PRO A 1 385 ? -9.133 2.311 9.586 1 91.69 385 PRO A C 1
ATOM 2956 O O . PRO A 1 385 ? -9.867 2.449 10.57 1 91.69 385 PRO A O 1
ATOM 2959 N N . HIS A 1 386 ? -8.328 1.328 9.391 1 86.38 386 HIS A N 1
ATOM 2960 C CA . HIS A 1 386 ? -8.18 0.278 10.391 1 86.38 386 HIS A CA 1
ATOM 2961 C C . HIS A 1 386 ? -6.906 0.472 11.211 1 86.38 386 HIS A C 1
ATOM 2963 O O . HIS A 1 386 ? -5.801 0.36 10.68 1 86.38 386 HIS A O 1
ATOM 2969 N N . TRP A 1 387 ? -7.102 0.761 12.453 1 90.19 387 TRP A N 1
ATOM 2970 C CA . TRP A 1 387 ? -5.992 1.044 13.359 1 90.19 387 TRP A CA 1
ATOM 2971 C C . TRP A 1 387 ? -5.391 -0.247 13.906 1 90.19 387 TRP A C 1
ATOM 2973 O O . TRP A 1 387 ? -6.109 -1.21 14.172 1 90.19 387 TRP A O 1
ATOM 2983 N N . GLU A 1 388 ? -4.102 -0.26 14.023 1 84.38 388 GLU A N 1
ATOM 2984 C CA . GLU A 1 388 ? -3.381 -1.39 14.602 1 84.38 388 GLU A CA 1
ATOM 2985 C C . GLU A 1 388 ? -2.934 -1.087 16.031 1 84.38 388 GLU A C 1
ATOM 2987 O O . GLU A 1 388 ? -2.811 0.078 16.406 1 84.38 388 GLU A O 1
ATOM 2992 N N . SER A 1 389 ? -2.684 -2.127 16.75 1 83.56 389 SER A N 1
ATOM 2993 C CA . SER A 1 389 ? -2.236 -1.968 18.125 1 83.56 389 SER A CA 1
ATOM 2994 C C . SER A 1 389 ? -0.751 -2.281 18.266 1 83.56 389 SER A C 1
ATOM 2996 O O . SER A 1 389 ? -0.237 -3.186 17.609 1 83.56 389 SER A O 1
ATOM 2998 N N . GLY A 1 390 ? -0.083 -1.517 19.047 1 83.81 390 GLY A N 1
ATOM 2999 C CA . GLY A 1 390 ? 1.299 -1.723 19.453 1 83.81 390 GLY A CA 1
ATOM 3000 C C . GLY A 1 390 ? 1.599 -1.19 20.844 1 83.81 390 GLY A C 1
ATOM 3001 O O . GLY A 1 390 ? 0.688 -0.788 21.562 1 83.81 390 GLY A O 1
ATOM 3002 N N . ILE A 1 391 ? 2.91 -1.308 21.25 1 84.94 391 ILE A N 1
ATOM 3003 C CA . ILE A 1 391 ? 3.293 -0.8 22.562 1 84.94 391 ILE A CA 1
ATOM 3004 C C . ILE A 1 391 ? 4.332 0.307 22.406 1 84.94 391 ILE A C 1
ATOM 3006 O O . ILE A 1 391 ? 5.137 0.283 21.469 1 84.94 391 ILE A O 1
ATOM 3010 N N . VAL A 1 392 ? 4.273 1.248 23.297 1 89.06 392 VAL A N 1
ATOM 3011 C CA . VAL A 1 392 ? 5.285 2.301 23.281 1 89.06 392 VAL A CA 1
ATOM 3012 C C . VAL A 1 392 ? 6.523 1.836 24.047 1 89.06 392 VAL A C 1
ATOM 3014 O O . VAL A 1 392 ? 6.41 1.107 25.031 1 89.06 392 VAL A O 1
ATOM 3017 N N . ASP A 1 393 ? 7.648 2.307 23.594 1 83.44 393 ASP A N 1
ATOM 3018 C CA . ASP A 1 393 ? 8.883 1.812 24.188 1 83.44 393 ASP A CA 1
ATOM 3019 C C . ASP A 1 393 ? 9.383 2.75 25.297 1 83.44 393 ASP A C 1
ATOM 3021 O O . ASP A 1 393 ? 10.414 2.502 25.906 1 83.44 393 ASP A O 1
ATOM 3025 N N . HIS A 1 394 ? 8.727 3.914 25.5 1 89.06 394 HIS A N 1
ATOM 3026 C CA . HIS A 1 394 ? 9.117 4.906 26.5 1 89.06 394 HIS A CA 1
ATOM 3027 C C . HIS A 1 394 ? 7.895 5.602 27.094 1 89.06 394 HIS A C 1
ATOM 3029 O O . HIS A 1 394 ? 6.773 5.398 26.625 1 89.06 394 HIS A O 1
ATOM 3035 N N . GLY A 1 395 ? 8.25 6.246 28.203 1 90.94 395 GLY A N 1
ATOM 3036 C CA . GLY A 1 395 ? 7.18 7.051 28.766 1 90.94 395 GLY A CA 1
ATOM 3037 C C . GLY A 1 395 ? 6.754 8.195 27.875 1 90.94 395 GLY A C 1
ATOM 3038 O O . GLY A 1 395 ? 7.59 8.836 27.234 1 90.94 395 GLY A O 1
ATOM 3039 N N . VAL A 1 396 ? 5.414 8.359 27.875 1 92.56 396 VAL A N 1
ATOM 3040 C CA . VAL A 1 396 ? 4.883 9.406 27 1 92.56 396 VAL A CA 1
ATOM 3041 C C . VAL A 1 396 ? 4.074 10.406 27.828 1 92.56 396 VAL A C 1
ATOM 3043 O O . VAL A 1 396 ? 3.117 10.031 28.516 1 92.56 396 VAL A O 1
ATOM 3046 N N . GLU A 1 397 ? 4.516 11.664 27.719 1 90.88 397 GLU A N 1
ATOM 3047 C CA . GLU A 1 397 ? 3.74 12.719 28.375 1 90.88 397 GLU A CA 1
ATOM 3048 C C . GLU A 1 397 ? 2.381 12.898 27.703 1 90.88 397 GLU A C 1
ATOM 3050 O O . GLU A 1 397 ? 2.271 12.805 26.484 1 90.88 397 GLU A O 1
ATOM 3055 N N . ARG A 1 398 ? 1.399 13.109 28.578 1 90.94 398 ARG A N 1
ATOM 3056 C CA . ARG A 1 398 ? 0.037 13.258 28.078 1 90.94 398 ARG A CA 1
ATOM 3057 C C . ARG A 1 398 ? -0.571 14.578 28.531 1 90.94 398 ARG A C 1
ATOM 3059 O O . ARG A 1 398 ? -0.214 15.102 29.578 1 90.94 398 ARG A O 1
ATOM 3066 N N . ASP A 1 399 ? -1.354 15.094 27.625 1 90.44 399 ASP A N 1
ATOM 3067 C CA . ASP A 1 399 ? -2.195 16.219 28.016 1 90.44 399 ASP A CA 1
ATOM 3068 C C . ASP A 1 399 ? -3.428 15.75 28.781 1 90.44 399 ASP A C 1
ATOM 3070 O O . ASP A 1 399 ? -4.012 14.719 28.453 1 90.44 399 ASP A O 1
ATOM 3074 N N . ALA A 1 400 ? -3.818 16.547 29.766 1 89.19 400 ALA A N 1
ATOM 3075 C CA . ALA A 1 400 ? -4.922 16.141 30.641 1 89.19 400 ALA A CA 1
ATOM 3076 C C . ALA A 1 400 ? -6.262 16.297 29.922 1 89.19 400 ALA A C 1
ATOM 3078 O O . ALA A 1 400 ? -7.219 15.57 30.219 1 89.19 400 ALA A O 1
ATOM 3079 N N . ARG A 1 401 ? -6.305 17.141 29 1 89.06 401 ARG A N 1
ATOM 3080 C CA . ARG A 1 401 ? -7.605 17.484 28.438 1 89.06 401 ARG A CA 1
ATOM 3081 C C . ARG A 1 401 ? -7.727 17.031 27 1 89.06 401 ARG A C 1
ATOM 3083 O O . ARG A 1 401 ? -8.812 16.656 26.547 1 89.06 401 ARG A O 1
ATOM 3090 N N . LEU A 1 402 ? -6.676 17.078 26.312 1 93.31 402 LEU A N 1
ATOM 3091 C CA . LEU A 1 402 ? -6.738 16.812 24.875 1 93.31 402 LEU A CA 1
ATOM 3092 C C . LEU A 1 402 ? -5.984 15.539 24.516 1 93.31 402 LEU A C 1
ATOM 3094 O O . LEU A 1 402 ? -4.914 15.273 25.078 1 93.31 402 LEU A O 1
ATOM 3098 N N . ASN A 1 403 ? -6.68 14.75 23.656 1 95.62 403 ASN A N 1
ATOM 3099 C CA . ASN A 1 403 ? -5.961 13.633 23.047 1 95.62 403 ASN A CA 1
ATOM 3100 C C . ASN A 1 403 ? -4.895 14.125 22.062 1 95.62 403 ASN A C 1
ATOM 3102 O O . ASN A 1 403 ? -4.883 15.297 21.688 1 95.62 403 ASN A O 1
ATOM 3106 N N . ALA A 1 404 ? -3.994 13.18 21.719 1 94.88 404 ALA A N 1
ATOM 3107 C CA . ALA A 1 404 ? -2.906 13.633 20.859 1 94.88 404 ALA A CA 1
ATOM 3108 C C . ALA A 1 404 ? -2.684 12.672 19.703 1 94.88 404 ALA A C 1
ATOM 3110 O O . ALA A 1 404 ? -2.838 11.453 19.859 1 94.88 404 ALA A O 1
ATOM 3111 N N . MET A 1 405 ? -2.422 13.25 18.594 1 95.56 405 MET A N 1
ATOM 3112 C CA . MET A 1 405 ? -1.862 12.539 17.453 1 95.56 405 MET A CA 1
ATOM 3113 C C . MET A 1 405 ? -0.37 12.82 17.312 1 95.56 405 MET A C 1
ATOM 3115 O O . MET A 1 405 ? 0.039 13.977 17.188 1 95.56 405 MET A O 1
ATOM 3119 N N . ARG A 1 406 ? 0.428 11.711 17.297 1 95.62 406 ARG A N 1
ATOM 3120 C CA . ARG A 1 406 ? 1.878 11.875 17.281 1 95.62 406 ARG A CA 1
ATOM 3121 C C . ARG A 1 406 ? 2.512 11.031 16.188 1 95.62 406 ARG A C 1
ATOM 3123 O O . ARG A 1 406 ? 1.976 9.984 15.805 1 95.62 406 ARG A O 1
ATOM 3130 N N . TRP A 1 407 ? 3.627 11.539 15.727 1 95.75 407 TRP A N 1
ATOM 3131 C CA . TRP A 1 407 ? 4.406 10.773 14.766 1 95.75 407 TRP A CA 1
ATOM 3132 C C . TRP A 1 407 ? 5.355 9.812 15.477 1 95.75 407 TRP A C 1
ATOM 3134 O O . TRP A 1 407 ? 5.926 10.156 16.516 1 95.75 407 TRP A O 1
ATOM 3144 N N . GLY A 1 408 ? 5.52 8.609 14.883 1 94.5 408 GLY A N 1
ATOM 3145 C CA . GLY A 1 408 ? 6.422 7.641 15.484 1 94.5 408 GLY A CA 1
ATOM 3146 C C . GLY A 1 408 ? 7.051 6.703 14.469 1 94.5 408 GLY A C 1
ATOM 3147 O O . GLY A 1 408 ? 6.797 6.816 13.273 1 94.5 408 GLY A O 1
ATOM 3148 N N . ASN A 1 409 ? 7.961 5.938 14.961 1 92.88 409 ASN A N 1
ATOM 3149 C CA . ASN A 1 409 ? 8.617 4.879 14.195 1 92.88 409 ASN A CA 1
ATOM 3150 C C . ASN A 1 409 ? 8.266 3.496 14.742 1 92.88 409 ASN A C 1
ATOM 3152 O O . ASN A 1 409 ? 8.039 3.334 15.938 1 92.88 409 ASN A O 1
ATOM 3156 N N . LEU A 1 410 ? 8.172 2.592 13.789 1 88.12 410 LEU A N 1
ATOM 3157 C CA . LEU A 1 410 ? 7.809 1.223 14.141 1 88.12 410 LEU A CA 1
ATOM 3158 C C . LEU A 1 410 ? 9.047 0.345 14.258 1 88.12 410 LEU A C 1
ATOM 3160 O O . LEU A 1 410 ? 9.898 0.344 13.367 1 88.12 410 LEU A O 1
ATOM 3164 N N . HIS A 1 411 ? 9.125 -0.302 15.359 1 82.75 411 HIS A N 1
ATOM 3165 C CA . HIS A 1 411 ? 10.219 -1.226 15.633 1 82.75 411 HIS A CA 1
ATOM 3166 C C . HIS A 1 411 ? 9.695 -2.605 16.016 1 82.75 411 HIS A C 1
ATOM 3168 O O . HIS A 1 411 ? 8.531 -2.75 16.391 1 82.75 411 HIS A O 1
ATOM 3174 N N . ARG A 1 412 ? 10.594 -3.539 15.789 1 74.69 412 ARG A N 1
ATOM 3175 C CA . ARG A 1 412 ? 10.266 -4.891 16.234 1 74.69 412 ARG A CA 1
ATOM 3176 C C . ARG A 1 412 ? 10.945 -5.203 17.562 1 74.69 412 ARG A C 1
ATOM 3178 O O . ARG A 1 412 ? 12.164 -5.082 17.688 1 74.69 412 ARG A O 1
ATOM 3185 N N . GLY A 1 413 ? 10.062 -5.516 18.438 1 65.12 413 GLY A N 1
ATOM 3186 C CA . GLY A 1 413 ? 10.594 -5.891 19.734 1 65.12 413 GLY A CA 1
ATOM 3187 C C . GLY A 1 413 ? 11.156 -7.301 19.766 1 65.12 413 GLY A C 1
ATOM 3188 O O . GLY A 1 413 ? 10.969 -8.07 18.828 1 65.12 413 GLY A O 1
ATOM 3189 N N . VAL A 1 414 ? 11.938 -7.656 20.875 1 57.47 414 VAL A N 1
ATOM 3190 C CA . VAL A 1 414 ? 12.562 -8.961 21.078 1 57.47 414 VAL A CA 1
ATOM 3191 C C . VAL A 1 414 ? 11.484 -10.047 21.141 1 57.47 414 VAL A C 1
ATOM 3193 O O . VAL A 1 414 ? 11.695 -11.156 20.656 1 57.47 414 VAL A O 1
ATOM 3196 N N . ASP A 1 415 ? 10.352 -9.586 21.641 1 55.41 415 ASP A N 1
ATOM 3197 C CA . ASP A 1 415 ? 9.266 -10.555 21.812 1 55.41 415 ASP A CA 1
ATOM 3198 C C . ASP A 1 415 ? 8.367 -10.602 20.578 1 55.41 415 ASP A C 1
ATOM 3200 O O . ASP A 1 415 ? 7.348 -11.289 20.578 1 55.41 415 ASP A O 1
ATOM 3204 N N . GLY A 1 416 ? 8.734 -9.883 19.547 1 63.12 416 GLY A N 1
ATOM 3205 C CA . GLY A 1 416 ? 7.938 -9.883 18.328 1 63.12 416 GLY A CA 1
ATOM 3206 C C . GLY A 1 416 ? 6.859 -8.82 18.328 1 63.12 416 GLY A C 1
ATOM 3207 O O . GLY A 1 416 ? 6.152 -8.641 17.344 1 63.12 416 GLY A O 1
ATOM 3208 N N . ASN A 1 417 ? 6.754 -8.172 19.438 1 67.69 417 ASN A N 1
ATOM 3209 C CA . ASN A 1 417 ? 5.758 -7.109 19.516 1 67.69 417 ASN A CA 1
ATOM 3210 C C . ASN A 1 417 ? 6.145 -5.918 18.641 1 67.69 417 ASN A C 1
ATOM 3212 O O . ASN A 1 417 ? 7.332 -5.66 18.422 1 67.69 417 ASN A O 1
ATOM 3216 N N . LEU A 1 418 ? 5.031 -5.371 18.125 1 80.38 418 LEU A N 1
ATOM 3217 C CA . LEU A 1 418 ? 5.277 -4.109 17.438 1 80.38 418 LEU A CA 1
ATOM 3218 C C . LEU A 1 418 ? 5.504 -2.979 18.438 1 80.38 418 LEU A C 1
ATOM 3220 O O . LEU A 1 418 ? 4.656 -2.723 19.281 1 80.38 418 LEU A O 1
ATOM 3224 N N . VAL A 1 419 ? 6.641 -2.422 18.391 1 85.69 419 VAL A N 1
ATOM 3225 C CA . VAL A 1 419 ? 7.027 -1.36 19.312 1 85.69 419 VAL A CA 1
ATOM 3226 C C . VAL A 1 419 ? 7.035 -0.018 18.578 1 85.69 419 VAL A C 1
ATOM 3228 O O . VAL A 1 419 ? 7.637 0.109 17.516 1 85.69 419 VAL A O 1
ATOM 3231 N N . VAL A 1 420 ? 6.363 0.91 19.219 1 91.19 420 VAL A N 1
ATOM 3232 C CA . VAL A 1 420 ? 6.289 2.254 18.656 1 91.19 420 VAL A CA 1
ATOM 3233 C C . VAL A 1 420 ? 7.195 3.195 19.453 1 91.19 420 VAL A C 1
ATOM 3235 O O . VAL A 1 420 ? 7.141 3.238 20.688 1 91.19 420 VAL A O 1
ATOM 3238 N N . ARG A 1 421 ? 8.039 3.906 18.766 1 91.88 421 ARG A N 1
ATOM 3239 C CA . ARG A 1 421 ? 8.844 4.98 19.344 1 91.88 421 ARG A CA 1
ATOM 3240 C C . ARG A 1 421 ? 8.422 6.336 18.781 1 91.88 421 ARG A C 1
ATOM 3242 O O . ARG A 1 421 ? 8.5 6.57 17.578 1 91.88 421 ARG A O 1
ATOM 3249 N N . LEU A 1 422 ? 8.039 7.207 19.672 1 93.81 422 LEU A N 1
ATOM 3250 C CA . LEU A 1 422 ? 7.578 8.523 19.234 1 93.81 422 LEU A CA 1
ATOM 3251 C C . LEU A 1 422 ? 8.758 9.406 18.844 1 93.81 422 LEU A C 1
ATOM 3253 O O . LEU A 1 422 ? 9.812 9.359 19.484 1 93.81 422 LEU A O 1
ATOM 3257 N N . LEU A 1 423 ? 8.531 10.141 17.828 1 91.31 423 LEU A N 1
ATOM 3258 C CA . LEU A 1 423 ? 9.477 11.195 17.5 1 91.31 423 LEU A CA 1
ATOM 3259 C C . LEU A 1 423 ? 9.398 12.336 18.516 1 91.31 423 LEU A C 1
ATOM 3261 O O . LEU A 1 423 ? 8.414 12.453 19.25 1 91.31 423 LEU A O 1
ATOM 3265 N N . PRO A 1 424 ? 10.484 13.094 18.531 1 84.19 424 PRO A N 1
ATOM 3266 C CA . PRO A 1 424 ? 10.414 14.242 19.438 1 84.19 424 PRO A CA 1
ATOM 3267 C C . PRO A 1 424 ? 9.234 15.164 19.141 1 84.19 424 PRO A C 1
ATOM 3269 O O . PRO A 1 424 ? 8.883 15.352 17.984 1 84.19 424 PRO A O 1
ATOM 3272 N N . SER A 1 425 ? 8.695 15.719 20.203 1 72.94 425 SER A N 1
ATOM 3273 C CA . SER A 1 425 ? 7.445 16.469 20.109 1 72.94 425 SER A CA 1
ATOM 3274 C C . SER A 1 425 ? 7.586 17.672 19.188 1 72.94 425 SER A C 1
ATOM 3276 O O . SER A 1 425 ? 6.621 18.078 18.547 1 72.94 425 SER A O 1
ATOM 3278 N N . ASP A 1 426 ? 8.68 18.234 19.234 1 69.44 426 ASP A N 1
ATOM 3279 C CA . ASP A 1 426 ? 8.875 19.406 18.391 1 69.44 426 ASP A CA 1
ATOM 3280 C C . ASP A 1 426 ? 8.766 19.031 16.906 1 69.44 426 ASP A C 1
ATOM 3282 O O . ASP A 1 426 ? 8.586 19.906 16.062 1 69.44 426 ASP A O 1
ATOM 3286 N N . ALA A 1 427 ? 8.625 17.781 16.734 1 70.56 427 ALA A N 1
ATOM 3287 C CA . ALA A 1 427 ? 8.578 17.312 15.359 1 70.56 427 ALA A CA 1
ATOM 3288 C C . ALA A 1 427 ? 7.133 17.156 14.883 1 70.56 427 ALA A C 1
ATOM 3290 O O . ALA A 1 427 ? 6.879 17.062 13.68 1 70.56 427 ALA A O 1
ATOM 3291 N N . ASP A 1 428 ? 6.18 17.312 15.703 1 74.06 428 ASP A N 1
ATOM 3292 C CA . ASP A 1 428 ? 4.812 16.938 15.352 1 74.06 428 ASP A CA 1
ATOM 3293 C C . ASP A 1 428 ? 4.172 18 14.445 1 74.06 428 ASP A C 1
ATOM 3295 O O . ASP A 1 428 ? 3.242 17.688 13.695 1 74.06 428 ASP A O 1
ATOM 3299 N N . GLY A 1 429 ? 4.734 19.141 14.477 1 75.31 429 GLY A N 1
ATOM 3300 C CA . GLY A 1 429 ? 4.141 20.188 13.648 1 75.31 429 GLY A CA 1
ATOM 3301 C C . GLY A 1 429 ? 4.949 20.484 12.398 1 75.31 429 GLY A C 1
ATOM 3302 O O . GLY A 1 429 ? 4.527 21.281 11.555 1 75.31 429 GLY A O 1
ATOM 3303 N N . LEU A 1 430 ? 6.008 19.797 12.289 1 85.88 430 LEU A N 1
ATOM 3304 C CA . LEU A 1 430 ? 6.953 20.156 11.234 1 85.88 430 LEU A CA 1
ATOM 3305 C C . LEU A 1 430 ? 6.953 19.125 10.125 1 85.88 430 LEU A C 1
ATOM 3307 O O . LEU A 1 430 ? 6.508 17.984 10.328 1 85.88 430 LEU A O 1
ATOM 3311 N N . ILE A 1 431 ? 7.312 19.547 8.984 1 91.12 431 ILE A N 1
ATOM 3312 C CA . ILE A 1 431 ? 7.391 18.672 7.812 1 91.12 431 ILE A CA 1
ATOM 3313 C C . ILE A 1 431 ? 8.359 17.531 8.078 1 91.12 431 ILE A C 1
ATOM 3315 O O . ILE A 1 431 ? 8.117 16.391 7.645 1 91.12 431 ILE A O 1
ATOM 3319 N N . SER A 1 432 ? 9.367 17.828 8.828 1 89.38 432 SER A N 1
ATOM 3320 C CA . SER A 1 432 ? 10.383 16.828 9.133 1 89.38 432 SER A CA 1
ATOM 3321 C C . SER A 1 432 ? 9.797 15.672 9.93 1 89.38 432 SER A C 1
ATOM 3323 O O . SER A 1 432 ? 10.234 14.523 9.789 1 89.38 432 SER A O 1
ATOM 3325 N N . GLY A 1 433 ? 8.859 15.969 10.781 1 91.06 433 GLY A N 1
ATOM 3326 C CA . GLY A 1 433 ? 8.188 14.914 11.523 1 91.06 433 GLY A CA 1
ATOM 3327 C C . GLY A 1 433 ? 7.473 13.922 10.617 1 91.06 433 GLY A C 1
ATOM 3328 O O . GLY A 1 433 ? 7.586 12.711 10.812 1 91.06 433 GLY A O 1
ATOM 3329 N N . VAL A 1 434 ? 6.789 14.406 9.641 1 93.75 434 VAL A N 1
ATOM 3330 C CA . VAL A 1 434 ? 6.078 13.562 8.68 1 93.75 434 VAL A CA 1
ATOM 3331 C C . VAL A 1 434 ? 7.074 12.719 7.898 1 93.75 434 VAL A C 1
ATOM 3333 O O . VAL A 1 434 ? 6.859 11.516 7.699 1 93.75 434 VAL A O 1
ATOM 3336 N N . VAL A 1 435 ? 8.133 13.328 7.516 1 92.31 435 VAL A N 1
ATOM 3337 C CA . VAL A 1 435 ? 9.125 12.695 6.652 1 92.31 435 VAL A CA 1
ATOM 3338 C C . VAL A 1 435 ? 9.812 11.555 7.402 1 92.31 435 VAL A C 1
ATOM 3340 O O . VAL A 1 435 ? 10.117 10.516 6.816 1 92.31 435 VAL A O 1
ATOM 3343 N N . ARG A 1 436 ? 9.992 11.688 8.641 1 90.44 436 ARG A N 1
ATOM 3344 C CA . ARG A 1 436 ? 10.742 10.719 9.43 1 90.44 436 ARG A CA 1
ATOM 3345 C C . ARG A 1 436 ? 9.812 9.648 10 1 90.44 436 ARG A C 1
ATOM 3347 O O . ARG A 1 436 ? 10.281 8.633 10.523 1 90.44 436 ARG A O 1
ATOM 3354 N N . ALA A 1 437 ? 8.578 9.812 9.859 1 93.62 437 ALA A N 1
ATOM 3355 C CA . ALA A 1 437 ? 7.609 8.945 10.539 1 93.62 437 ALA A CA 1
ATOM 3356 C C . ALA A 1 437 ? 7.301 7.707 9.703 1 93.62 437 ALA A C 1
ATOM 3358 O O . ALA A 1 437 ? 7.285 7.77 8.469 1 93.62 437 ALA A O 1
ATOM 3359 N N . ASP A 1 438 ? 6.965 6.594 10.469 1 91.44 438 ASP A N 1
ATOM 3360 C CA . ASP A 1 438 ? 6.406 5.387 9.875 1 91.44 438 ASP A CA 1
ATOM 3361 C C . ASP A 1 438 ? 4.91 5.27 10.164 1 91.44 438 ASP A C 1
ATOM 3363 O O . ASP A 1 438 ? 4.176 4.633 9.406 1 91.44 438 ASP A O 1
ATOM 3367 N N . VAL A 1 439 ? 4.621 5.836 11.297 1 94.19 439 VAL A N 1
ATOM 3368 C CA . VAL A 1 439 ? 3.256 5.609 11.758 1 94.19 439 VAL A CA 1
ATOM 3369 C C . VAL A 1 439 ? 2.703 6.891 12.383 1 94.19 439 VAL A C 1
ATOM 3371 O O . VAL A 1 439 ? 3.467 7.762 12.805 1 94.19 439 VAL A O 1
ATOM 3374 N N . LEU A 1 440 ? 1.41 7.023 12.352 1 96.44 440 LEU A N 1
ATOM 3375 C CA . LEU A 1 440 ? 0.636 7.973 13.141 1 96.44 440 LEU A CA 1
ATOM 3376 C C . LEU A 1 440 ? 0.092 7.305 14.406 1 96.44 440 LEU A C 1
ATOM 3378 O O . LEU A 1 440 ? -0.598 6.285 14.32 1 96.44 440 LEU A O 1
ATOM 3382 N N . VAL A 1 441 ? 0.367 7.859 15.586 1 95.88 441 VAL A N 1
ATOM 3383 C CA . VAL A 1 441 ? 0.048 7.223 16.859 1 95.88 441 VAL A CA 1
ATOM 3384 C C . VAL A 1 441 ? -1.009 8.039 17.594 1 95.88 441 VAL A C 1
ATOM 3386 O O . VAL A 1 441 ? -0.899 9.266 17.688 1 95.88 441 VAL A O 1
ATOM 3389 N N . ALA A 1 442 ? -1.977 7.355 18.094 1 96.75 442 ALA A N 1
ATOM 3390 C CA . ALA A 1 442 ? -3.02 7.98 18.906 1 96.75 442 ALA A CA 1
ATOM 3391 C C . ALA A 1 442 ? -2.703 7.867 20.391 1 96.75 442 ALA A C 1
ATOM 3393 O O . ALA A 1 442 ? -2.555 6.766 20.922 1 96.75 442 ALA A O 1
ATOM 3394 N N . ILE A 1 443 ? -2.639 9.016 21.062 1 95.81 443 ILE A N 1
ATOM 3395 C CA . ILE A 1 443 ? -2.363 9.062 22.484 1 95.81 443 ILE A CA 1
ATOM 3396 C C . ILE A 1 443 ? -3.574 9.633 23.234 1 95.81 443 ILE A C 1
ATOM 3398 O O . ILE A 1 443 ? -3.883 10.82 23.109 1 95.81 443 ILE A O 1
ATOM 3402 N N . PRO A 1 444 ? -4.164 8.859 24 1 94.81 444 PRO A N 1
ATOM 3403 C CA . PRO A 1 444 ? -5.316 9.367 24.75 1 94.81 444 PRO A CA 1
ATOM 3404 C C . PRO A 1 444 ? -4.918 10.344 25.859 1 94.81 444 PRO A C 1
ATOM 3406 O O . PRO A 1 444 ? -3.834 10.219 26.438 1 94.81 444 PRO A O 1
ATOM 3409 N N . SER A 1 445 ? -5.801 11.273 26.078 1 94.19 445 SER A N 1
ATOM 3410 C CA . SER A 1 445 ? -5.582 12.211 27.172 1 94.19 445 SER A CA 1
ATOM 3411 C C . SER A 1 445 ? -5.547 11.492 28.516 1 94.19 445 SER A C 1
ATOM 3413 O O . SER A 1 445 ? -6.047 10.375 28.641 1 94.19 445 SER A O 1
ATOM 3415 N N . GLY A 1 446 ? -4.734 12.172 29.422 1 91.31 446 GLY A N 1
ATOM 3416 C CA . GLY A 1 446 ? -4.609 11.594 30.75 1 91.31 446 GLY A CA 1
ATOM 3417 C C . GLY A 1 446 ? -3.822 12.461 31.719 1 91.31 446 GLY A C 1
ATOM 3418 O O . GLY A 1 446 ? -3.035 13.312 31.281 1 91.31 446 GLY A O 1
ATOM 3419 N N . GLU A 1 447 ? -4.016 12.219 33 1 88.56 447 GLU A N 1
ATOM 3420 C CA . GLU A 1 447 ? -3.365 13.016 34.031 1 88.56 447 GLU A CA 1
ATOM 3421 C C . GLU A 1 447 ? -1.923 12.562 34.25 1 88.56 447 GLU A C 1
ATOM 3423 O O . GLU A 1 447 ? -1.072 13.359 34.656 1 88.56 447 GLU A O 1
ATOM 3428 N N . PHE A 1 448 ? -1.673 11.336 33.938 1 90.06 448 PHE A N 1
ATOM 3429 C CA . PHE A 1 448 ? -0.335 10.797 34.156 1 90.06 448 PHE A CA 1
ATOM 3430 C C . PHE A 1 448 ? 0.26 10.312 32.844 1 90.06 448 PHE A C 1
ATOM 3432 O O . PHE A 1 448 ? -0.474 9.945 31.906 1 90.06 448 PHE A O 1
ATOM 3439 N N . PRO A 1 449 ? 1.556 10.359 32.781 1 92.25 449 PRO A N 1
ATOM 3440 C CA . PRO A 1 449 ? 2.199 9.867 31.547 1 92.25 449 PRO A CA 1
ATOM 3441 C C . PRO A 1 449 ? 1.918 8.391 31.281 1 92.25 449 PRO A C 1
ATOM 3443 O O . PRO A 1 449 ? 1.656 7.633 32.219 1 92.25 449 PRO A O 1
ATOM 3446 N N . LEU A 1 450 ? 1.866 8.047 29.984 1 91.81 450 LEU A N 1
ATOM 3447 C CA . LEU A 1 450 ? 1.794 6.641 29.609 1 91.81 450 LEU A CA 1
ATOM 3448 C C . LEU A 1 450 ? 3.1 5.922 29.922 1 91.81 450 LEU A C 1
ATOM 3450 O O . LEU A 1 450 ? 4.18 6.406 29.594 1 91.81 450 LEU A O 1
ATOM 3454 N N . ALA A 1 451 ? 2.998 4.812 30.578 1 90 451 ALA A N 1
ATOM 3455 C CA . ALA A 1 451 ? 4.184 4.043 30.938 1 90 451 ALA A CA 1
ATOM 3456 C C . ALA A 1 451 ? 4.734 3.285 29.719 1 90 451 ALA A C 1
ATOM 3458 O O . ALA A 1 451 ? 3.996 2.988 28.781 1 90 451 ALA A O 1
ATOM 3459 N N . ALA A 1 452 ? 6.016 3.105 29.812 1 88.69 452 ALA A N 1
ATOM 3460 C CA . ALA A 1 452 ? 6.602 2.221 28.797 1 88.69 452 ALA A CA 1
ATOM 3461 C C . ALA A 1 452 ? 5.902 0.865 28.797 1 88.69 452 ALA A C 1
ATOM 3463 O O . ALA A 1 452 ? 5.582 0.318 29.844 1 88.69 452 ALA A O 1
ATOM 3464 N N . GLY A 1 453 ? 5.598 0.418 27.609 1 83.19 453 GLY A N 1
ATOM 3465 C CA . GLY A 1 453 ? 4.906 -0.855 27.484 1 83.19 453 GLY A CA 1
ATOM 3466 C C . GLY A 1 453 ? 3.404 -0.706 27.328 1 83.19 453 GLY A C 1
ATOM 3467 O O . GLY A 1 453 ? 2.705 -1.676 27.031 1 83.19 453 GLY A O 1
ATOM 3468 N N . ALA A 1 454 ? 2.977 0.457 27.484 1 86.62 454 ALA A N 1
ATOM 3469 C CA . ALA A 1 454 ? 1.541 0.69 27.359 1 86.62 454 ALA A CA 1
ATOM 3470 C C . ALA A 1 454 ? 1.09 0.497 25.906 1 86.62 454 ALA A C 1
ATOM 3472 O O . ALA A 1 454 ? 1.839 0.79 24.969 1 86.62 454 ALA A O 1
ATOM 3473 N N . SER A 1 455 ? -0.171 0.004 25.766 1 86.06 455 SER A N 1
ATOM 3474 C CA . SER A 1 455 ? -0.744 -0.221 24.438 1 86.06 455 SER A CA 1
ATOM 3475 C C . SER A 1 455 ? -1.22 1.086 23.812 1 86.06 455 SER A C 1
ATOM 3477 O O . SER A 1 455 ? -1.796 1.934 24.5 1 86.06 455 SER A O 1
ATOM 3479 N N . VAL A 1 456 ? -0.894 1.229 22.531 1 91.38 456 VAL A N 1
ATOM 3480 C CA . VAL A 1 456 ? -1.355 2.389 21.781 1 91.38 456 VAL A CA 1
ATOM 3481 C C . VAL A 1 456 ? -1.871 1.939 20.406 1 91.38 456 VAL A C 1
ATOM 3483 O O . VAL A 1 456 ? -1.542 0.846 19.938 1 91.38 456 VAL A O 1
ATOM 3486 N N . LEU A 1 457 ? -2.76 2.744 19.875 1 91.94 457 LEU A N 1
ATOM 3487 C CA . LEU A 1 457 ? -3.24 2.523 18.516 1 91.94 457 LEU A CA 1
ATOM 3488 C C . LEU A 1 457 ? -2.449 3.361 17.516 1 91.94 457 LEU A C 1
ATOM 3490 O O . LEU A 1 457 ? -2.096 4.508 17.797 1 91.94 457 LEU A O 1
ATOM 3494 N N . PHE A 1 458 ? -2.131 2.729 16.359 1 93.06 458 PHE A N 1
ATOM 3495 C CA . PHE A 1 458 ? -1.395 3.482 15.359 1 93.06 458 PHE A CA 1
ATOM 3496 C C . PHE A 1 458 ? -1.859 3.111 13.953 1 93.06 458 PHE A C 1
ATOM 3498 O O . PHE A 1 458 ? -2.527 2.092 13.766 1 93.06 458 PHE A O 1
ATOM 3505 N N . LEU A 1 459 ? -1.577 3.994 12.953 1 94 459 LEU A N 1
ATOM 3506 C CA . LEU A 1 459 ? -1.786 3.791 11.523 1 94 459 LEU A CA 1
ATOM 3507 C C . LEU A 1 459 ? -0.459 3.805 10.773 1 94 459 LEU A C 1
ATOM 3509 O O . LEU A 1 459 ? 0.338 4.73 10.93 1 94 459 LEU A O 1
ATOM 3513 N N . ARG A 1 460 ? -0.252 2.764 9.977 1 91.56 460 ARG A N 1
ATOM 3514 C CA . ARG A 1 460 ? 0.923 2.791 9.109 1 91.56 460 ARG A CA 1
ATOM 3515 C C . ARG A 1 460 ? 0.743 3.791 7.977 1 91.56 460 ARG A C 1
ATOM 3517 O O . ARG A 1 460 ? -0.34 3.893 7.395 1 91.56 460 ARG A O 1
ATOM 3524 N N . LEU A 1 461 ? 1.798 4.527 7.691 1 91.88 461 LEU A N 1
ATOM 3525 C CA . LEU A 1 461 ? 1.711 5.527 6.633 1 91.88 461 LEU A CA 1
ATOM 3526 C C . LEU A 1 461 ? 1.796 4.875 5.258 1 91.88 461 LEU A C 1
ATOM 3528 O O . LEU A 1 461 ? 1.272 5.406 4.277 1 91.88 461 LEU A O 1
ATOM 3532 N N . ASP A 1 462 ? 2.381 3.719 5.141 1 85.06 462 ASP A N 1
ATOM 3533 C CA . ASP A 1 462 ? 2.578 3.055 3.857 1 85.06 462 ASP A CA 1
ATOM 3534 C C . ASP A 1 462 ? 1.437 2.084 3.559 1 85.06 462 ASP A C 1
ATOM 3536 O O . ASP A 1 462 ? 1.543 1.251 2.656 1 85.06 462 ASP A O 1
ATOM 3540 N N . ARG A 1 463 ? 0.366 2.195 4.172 1 80.06 463 ARG A N 1
ATOM 3541 C CA . ARG A 1 463 ? -0.747 1.263 4.027 1 80.06 463 ARG A CA 1
ATOM 3542 C C . ARG A 1 463 ? -1.555 1.564 2.77 1 80.06 463 ARG A C 1
ATOM 3544 O O . ARG A 1 463 ? -1.55 2.695 2.277 1 80.06 463 ARG A O 1
ATOM 3551 N N . ASP A 1 464 ? -2.201 0.478 2.334 1 74.25 464 ASP A N 1
ATOM 3552 C CA . ASP A 1 464 ? -3.221 0.627 1.301 1 74.25 464 ASP A CA 1
ATOM 3553 C C . ASP A 1 464 ? -4.602 0.834 1.919 1 74.25 464 ASP A C 1
ATOM 3555 O O . ASP A 1 464 ? -4.805 0.564 3.105 1 74.25 464 ASP A O 1
ATOM 3559 N N . LEU A 1 465 ? -5.492 1.391 1.108 1 66.94 465 LEU A N 1
ATOM 3560 C CA . LEU A 1 465 ? -6.84 1.65 1.6 1 66.94 465 LEU A CA 1
ATOM 3561 C C . LEU A 1 465 ? -7.551 0.347 1.953 1 66.94 465 LEU A C 1
ATOM 3563 O O . LEU A 1 465 ? -8.43 0.33 2.814 1 66.94 465 LEU A O 1
ATOM 3567 N N . ALA A 1 466 ? -7.152 -0.741 1.305 1 67 466 ALA A N 1
ATOM 3568 C CA . ALA A 1 466 ? -7.852 -2.012 1.486 1 67 466 ALA A CA 1
ATOM 3569 C C . ALA A 1 466 ? -7.199 -2.844 2.588 1 67 466 ALA A C 1
ATOM 3571 O O . ALA A 1 466 ? -7.684 -3.926 2.926 1 67 466 ALA A O 1
ATOM 3572 N N . SER A 1 467 ? -6.184 -2.316 3.156 1 69.5 467 SER A N 1
ATOM 3573 C CA . SER A 1 467 ? -5.449 -3.094 4.148 1 69.5 467 SER A CA 1
ATOM 3574 C C . SER A 1 467 ? -6.277 -3.301 5.41 1 69.5 467 SER A C 1
ATOM 3576 O O . SER A 1 467 ? -6.895 -2.361 5.918 1 69.5 467 SER A O 1
ATOM 3578 N N . GLU A 1 468 ? -6.477 -4.582 5.703 1 65.06 468 GLU A N 1
ATOM 3579 C CA . GLU A 1 468 ? -7.152 -4.926 6.949 1 65.06 468 GLU A CA 1
ATOM 3580 C C . GLU A 1 468 ? -6.148 -5.344 8.023 1 65.06 468 GLU A C 1
ATOM 3582 O O . GLU A 1 468 ? -5.129 -5.961 7.715 1 65.06 468 GLU A O 1
ATOM 3587 N N . PRO A 1 469 ? -6.34 -4.848 9.211 1 58.88 469 PRO A N 1
ATOM 3588 C CA . PRO A 1 469 ? -5.449 -5.281 10.289 1 58.88 469 PRO A CA 1
ATOM 3589 C C . PRO A 1 469 ? -5.547 -6.777 10.562 1 58.88 469 PRO A C 1
ATOM 3591 O O . PRO A 1 469 ? -6.543 -7.414 10.211 1 58.88 469 PRO A O 1
ATOM 3594 N N . PRO A 1 470 ? -4.441 -7.293 11.109 1 60.16 470 PRO A N 1
ATOM 3595 C CA . PRO A 1 470 ? -4.504 -8.695 11.516 1 60.16 470 PRO A CA 1
ATOM 3596 C C . PRO A 1 470 ? -5.691 -8.992 12.43 1 60.16 470 PRO A C 1
ATOM 3598 O O . PRO A 1 470 ? -6.047 -8.164 13.273 1 60.16 470 PRO A O 1
ATOM 3601 N N . ARG A 1 471 ? -6.402 -10.102 12.148 1 63.94 471 ARG A N 1
ATOM 3602 C CA . ARG A 1 471 ? -7.562 -10.547 12.906 1 63.94 471 ARG A CA 1
ATOM 3603 C C . ARG A 1 471 ? -7.152 -11.047 14.289 1 63.94 471 ARG A C 1
ATOM 3605 O O . ARG A 1 471 ? -6.047 -11.562 14.469 1 63.94 471 ARG A O 1
ATOM 3612 N N . PRO A 1 472 ? -7.898 -10.734 15.352 1 53.09 472 PRO A N 1
ATOM 3613 C CA . PRO A 1 472 ? -7.566 -11.297 16.656 1 53.09 472 PRO A CA 1
ATOM 3614 C C . PRO A 1 472 ? -7.574 -12.82 16.672 1 53.09 472 PRO A C 1
ATOM 3616 O O . PRO A 1 472 ? -8.352 -13.438 15.93 1 53.09 472 PRO A O 1
ATOM 3619 N N . VAL A 1 473 ? -6.523 -13.555 17.219 1 49.5 473 VAL A N 1
ATOM 3620 C CA . VAL A 1 473 ? -6.5 -15.008 17.328 1 49.5 473 VAL A CA 1
ATOM 3621 C C . VAL A 1 473 ? -7.758 -15.492 18.047 1 49.5 473 VAL A C 1
ATOM 3623 O O . VAL A 1 473 ? -8.102 -15 19.125 1 49.5 473 VAL A O 1
ATOM 3626 N N . ALA A 1 474 ? -8.688 -16.125 17.438 1 40.97 474 ALA A N 1
ATOM 3627 C CA . ALA A 1 474 ? -9.781 -16.75 18.188 1 40.97 474 ALA A CA 1
ATOM 3628 C C . ALA A 1 474 ? -9.242 -17.672 19.281 1 40.97 474 ALA A C 1
ATOM 3630 O O . ALA A 1 474 ? -8.266 -18.406 19.062 1 40.97 474 ALA A O 1
ATOM 3631 N N . ALA A 1 475 ? -9.516 -17.703 20.562 1 34.31 475 ALA A N 1
ATOM 3632 C CA . ALA A 1 475 ? -9.25 -18.734 21.562 1 34.31 475 ALA A CA 1
ATOM 3633 C C . ALA A 1 475 ? -9.586 -20.125 21 1 34.31 475 ALA A C 1
ATOM 3635 O O . ALA A 1 475 ? -10.648 -20.312 20.406 1 34.31 475 ALA A O 1
ATOM 3636 N N . ALA A 1 476 ? -8.688 -21.078 20.891 1 30.41 476 ALA A N 1
ATOM 3637 C CA . ALA A 1 476 ? -8.938 -22.484 20.594 1 30.41 476 ALA A CA 1
ATOM 3638 C C . ALA A 1 476 ? -10.211 -22.984 21.281 1 30.41 476 ALA A C 1
ATOM 3640 O O . ALA A 1 476 ? -10.273 -23 22.516 1 30.41 476 ALA A O 1
ATOM 3641 N N . VAL A 1 477 ? -11.297 -23.078 20.844 1 27.72 477 VAL A N 1
ATOM 3642 C CA . VAL A 1 477 ? -12.328 -23.953 21.391 1 27.72 477 VAL A CA 1
ATOM 3643 C C . VAL A 1 477 ? -11.789 -25.391 21.484 1 27.72 477 VAL A C 1
ATOM 3645 O O . VAL A 1 477 ? -11.25 -25.922 20.516 1 27.72 477 VAL A O 1
ATOM 3648 N N . GLU A 1 478 ? -11.312 -25.969 22.625 1 28.22 478 GLU A N 1
ATOM 3649 C CA . GLU A 1 478 ? -11.211 -27.406 22.875 1 28.22 478 GLU A CA 1
ATOM 3650 C C . GLU A 1 478 ? -12.266 -28.188 22.109 1 28.22 478 GLU A C 1
ATOM 3652 O O . GLU A 1 478 ? -13.453 -27.859 22.172 1 28.22 478 GLU A O 1
ATOM 3657 N N . ALA A 1 479 ? -11.844 -28.953 21.172 1 29.56 479 ALA A N 1
ATOM 3658 C CA . ALA A 1 479 ? -12.695 -29.969 20.562 1 29.56 479 ALA A CA 1
ATOM 3659 C C . ALA A 1 479 ? -13.523 -30.688 21.625 1 29.56 479 ALA A C 1
ATOM 3661 O O . ALA A 1 479 ? -12.977 -31.422 22.453 1 29.56 479 ALA A O 1
ATOM 3662 N N . ALA A 1 480 ? -14.586 -30.281 22.203 1 27.77 480 ALA A N 1
ATOM 3663 C CA . ALA A 1 480 ? -15.531 -31.141 22.906 1 27.77 480 ALA A CA 1
ATOM 3664 C C . ALA A 1 480 ? -15.797 -32.438 22.125 1 27.77 480 ALA A C 1
ATOM 3666 O O . ALA A 1 480 ? -15.93 -32.406 20.906 1 27.77 480 ALA A O 1
ATOM 3667 N N . THR A 1 481 ? -15.305 -33.594 22.531 1 28.52 481 THR A N 1
ATOM 3668 C CA . THR A 1 481 ? -15.789 -34.906 22.219 1 28.52 481 THR A CA 1
ATOM 3669 C C . THR A 1 481 ? -17.266 -34.875 21.844 1 28.52 481 THR A C 1
ATOM 3671 O O . THR A 1 481 ? -18.047 -34.156 22.438 1 28.52 481 THR A O 1
ATOM 3674 N N . PRO A 1 482 ? -17.531 -35.438 20.625 1 25.72 482 PRO A N 1
ATOM 3675 C CA . PRO A 1 482 ? -18.953 -35.469 20.25 1 25.72 482 PRO A CA 1
ATOM 3676 C C . PRO A 1 482 ? -19.844 -35.969 21.391 1 25.72 482 PRO A C 1
ATOM 3678 O O . PRO A 1 482 ? -19.641 -37.062 21.906 1 25.72 482 PRO A O 1
ATOM 3681 N N . SER A 1 483 ? -20.062 -35.344 22.422 1 26.59 483 SER A N 1
ATOM 3682 C CA . SER A 1 483 ? -21.016 -35.906 23.359 1 26.59 483 SER A CA 1
ATOM 3683 C C . SER A 1 483 ? -22.188 -36.562 22.625 1 26.59 483 SER A C 1
ATOM 3685 O O . SER A 1 483 ? -22.547 -36.125 21.516 1 26.59 483 SER A O 1
ATOM 3687 N N . PRO A 1 484 ? -22.438 -37.906 22.828 1 27.03 484 PRO A N 1
ATOM 3688 C CA . PRO A 1 484 ? -23.578 -38.594 22.25 1 27.03 484 PRO A CA 1
ATOM 3689 C C . PRO A 1 484 ? -24.766 -37.688 21.938 1 27.03 484 PRO A C 1
ATOM 3691 O O . PRO A 1 484 ? -24.906 -36.625 22.562 1 27.03 484 PRO A O 1
ATOM 3694 N N . VAL A 1 485 ? -25.125 -37.75 20.719 1 25.64 485 VAL A N 1
ATOM 3695 C CA . VAL A 1 485 ? -26.391 -37.156 20.266 1 25.64 485 VAL A CA 1
ATOM 3696 C C . VAL A 1 485 ? -27.469 -37.344 21.328 1 25.64 485 VAL A C 1
ATOM 3698 O O . VAL A 1 485 ? -27.938 -38.469 21.547 1 25.64 485 VAL A O 1
ATOM 3701 N N . VAL A 1 486 ? -27.156 -37.062 22.578 1 24.3 486 VAL A N 1
ATOM 3702 C CA . VAL A 1 486 ? -28.312 -37.188 23.453 1 24.3 486 VAL A CA 1
ATOM 3703 C C . VAL A 1 486 ? -29.516 -36.469 22.797 1 24.3 486 VAL A C 1
ATOM 3705 O O . VAL A 1 486 ? -29.375 -35.375 22.281 1 24.3 486 VAL A O 1
ATOM 3708 N N . ASP A 1 487 ? -30.469 -37.312 22.141 1 24.12 487 ASP A N 1
ATOM 3709 C CA . ASP A 1 487 ? -31.844 -37.031 21.75 1 24.12 487 ASP A CA 1
ATOM 3710 C C . ASP A 1 487 ? -32.469 -36 22.672 1 24.12 487 ASP A C 1
ATOM 3712 O O . ASP A 1 487 ? -33 -36.312 23.734 1 24.12 487 ASP A O 1
ATOM 3716 N N . ALA A 1 488 ? -31.719 -35.125 23.016 1 22.56 488 ALA A N 1
ATOM 3717 C CA . ALA A 1 488 ? -32.375 -34.281 24 1 22.56 488 ALA A CA 1
ATOM 3718 C C . ALA A 1 488 ? -33.656 -33.656 23.422 1 22.56 488 ALA A C 1
ATOM 3720 O O . ALA A 1 488 ? -33.625 -32.938 22.422 1 22.56 488 ALA A O 1
ATOM 3721 N N . ARG A 1 489 ? -34.719 -34.438 23.516 1 24.73 489 ARG A N 1
ATOM 3722 C CA . ARG A 1 489 ? -36.062 -33.906 23.625 1 24.73 489 ARG A CA 1
ATOM 3723 C C . ARG A 1 489 ? -36.062 -32.531 24.281 1 24.73 489 ARG A C 1
ATOM 3725 O O . ARG A 1 489 ? -35.625 -32.375 25.406 1 24.73 489 ARG A O 1
ATOM 3732 N N . VAL A 1 490 ? -35.75 -31.594 23.516 1 24.05 490 VAL A N 1
ATOM 3733 C CA . VAL A 1 490 ? -36.094 -30.203 23.844 1 24.05 490 VAL A CA 1
ATOM 3734 C C . VAL A 1 490 ? -37.438 -30.188 24.594 1 24.05 490 VAL A C 1
ATOM 3736 O O . VAL A 1 490 ? -38.469 -30.5 24.016 1 24.05 490 VAL A O 1
ATOM 3739 N N . THR A 1 491 ? -37.344 -30.875 25.719 1 23.47 491 THR A N 1
ATOM 3740 C CA . THR A 1 491 ? -38.469 -30.562 26.594 1 23.47 491 THR A CA 1
ATOM 3741 C C . THR A 1 491 ? -38.656 -29.047 26.688 1 23.47 491 THR A C 1
ATOM 3743 O O . THR A 1 491 ? -37.688 -28.297 26.859 1 23.47 491 THR A O 1
ATOM 3746 N N . THR A 1 492 ? -39.688 -28.516 26.031 1 25.81 492 THR A N 1
ATOM 3747 C CA . THR A 1 492 ? -40.438 -27.281 26.281 1 25.81 492 THR A CA 1
ATOM 3748 C C . THR A 1 492 ? -40.438 -26.953 27.781 1 25.81 492 THR A C 1
ATOM 3750 O O . THR A 1 492 ? -41.25 -27.516 28.531 1 25.81 492 THR A O 1
ATOM 3753 N N . ARG A 1 493 ? -39.312 -27.125 28.391 1 25.36 493 ARG A N 1
ATOM 3754 C CA . ARG A 1 493 ? -39.469 -26.766 29.797 1 25.36 493 ARG A CA 1
ATOM 3755 C C . ARG A 1 493 ? -40.219 -25.438 29.922 1 25.36 493 ARG A C 1
ATOM 3757 O O . ARG A 1 493 ? -40 -24.516 29.141 1 25.36 493 ARG A O 1
ATOM 3764 N N . ASN A 1 494 ? -41.375 -25.562 30.594 1 27.55 494 ASN A N 1
ATOM 3765 C CA . ASN A 1 494 ? -42.219 -24.469 31.047 1 27.55 494 ASN A CA 1
ATOM 3766 C C . ASN A 1 494 ? -41.375 -23.312 31.625 1 27.55 494 ASN A C 1
ATOM 3768 O O . ASN A 1 494 ? -40.656 -23.5 32.594 1 27.55 494 ASN A O 1
ATOM 3772 N N . ILE A 1 495 ? -40.781 -22.578 30.891 1 30 495 ILE A N 1
ATOM 3773 C CA . ILE A 1 495 ? -40.188 -21.266 31.141 1 30 495 ILE A CA 1
ATOM 3774 C C . ILE A 1 495 ? -40.938 -20.578 32.281 1 30 495 ILE A C 1
ATOM 3776 O O . ILE A 1 495 ? -40.75 -19.391 32.531 1 30 495 ILE A O 1
ATOM 3780 N N . ASP A 1 496 ? -42.031 -21.375 32.812 1 30 496 ASP A N 1
ATOM 3781 C CA . ASP A 1 496 ? -42.812 -20.703 33.812 1 30 496 ASP A CA 1
ATOM 3782 C C . ASP A 1 496 ? -42.062 -20.609 35.125 1 30 496 ASP A C 1
ATOM 3784 O O . ASP A 1 496 ? -42.688 -20.359 36.188 1 30 496 ASP A O 1
ATOM 3788 N N . ASP A 1 497 ? -41 -21.281 35.312 1 32.94 497 ASP A N 1
ATOM 3789 C CA . ASP A 1 497 ? -40.719 -21.141 36.75 1 32.94 497 ASP A CA 1
ATOM 3790 C C . ASP A 1 497 ? -40.562 -19.672 37.125 1 32.94 497 ASP A C 1
ATOM 3792 O O . ASP A 1 497 ? -39.5 -19.078 36.875 1 32.94 497 ASP A O 1
ATOM 3796 N N . ALA A 1 498 ? -41.562 -18.953 37.469 1 34.81 498 ALA A N 1
ATOM 3797 C CA . ALA A 1 498 ? -41.781 -17.625 38.031 1 34.81 498 ALA A CA 1
ATOM 3798 C C . ALA A 1 498 ? -41 -17.469 39.344 1 34.81 498 ALA A C 1
ATOM 3800 O O . ALA A 1 498 ? -41.562 -17.578 40.438 1 34.81 498 ALA A O 1
ATOM 3801 N N . ARG A 1 499 ? -39.875 -18.078 39.562 1 38.28 499 ARG A N 1
ATOM 3802 C CA . ARG A 1 499 ? -39.281 -17.562 40.781 1 38.28 499 ARG A CA 1
ATOM 3803 C C . ARG A 1 499 ? -39.188 -16.031 40.75 1 38.28 499 ARG A C 1
ATOM 3805 O O . ARG A 1 499 ? -38.938 -15.445 39.688 1 38.28 499 ARG A O 1
ATOM 3812 N N . SER A 1 500 ? -39.781 -15.359 41.562 1 53.72 500 SER A N 1
ATOM 3813 C CA . SER A 1 500 ? -39.844 -13.914 41.781 1 53.72 500 SER A CA 1
ATOM 3814 C C . SER A 1 500 ? -38.438 -13.312 41.75 1 53.72 500 SER A C 1
ATOM 3816 O O . SER A 1 500 ? -37.594 -13.617 42.594 1 53.72 500 SER A O 1
ATOM 3818 N N . ILE A 1 501 ? -37.812 -13.047 40.625 1 66.75 501 ILE A N 1
ATOM 3819 C CA . ILE A 1 501 ? -36.531 -12.336 40.469 1 66.75 501 ILE A CA 1
ATOM 3820 C C . ILE A 1 501 ? -36.625 -11 41.219 1 66.75 501 ILE A C 1
ATOM 3822 O O . ILE A 1 501 ? -37.469 -10.172 40.938 1 66.75 501 ILE A O 1
ATOM 3826 N N . ASP A 1 502 ? -35.938 -11.039 42.344 1 77.5 502 ASP A N 1
ATOM 3827 C CA . ASP A 1 502 ? -35.812 -9.805 43.094 1 77.5 502 ASP A CA 1
ATOM 3828 C C . ASP A 1 502 ? -34.875 -8.812 42.406 1 77.5 502 ASP A C 1
ATOM 3830 O O . ASP A 1 502 ? -33.688 -9.023 42.344 1 77.5 502 ASP A O 1
ATOM 3834 N N . LEU A 1 503 ? -35.438 -7.848 41.781 1 85.12 503 LEU A N 1
ATOM 3835 C CA . LEU A 1 503 ? -34.75 -6.82 41 1 85.12 503 LEU A CA 1
ATOM 3836 C C . LEU A 1 503 ? -33.656 -6.16 41.844 1 85.12 503 LEU A C 1
ATOM 3838 O O . LEU A 1 503 ? -32.562 -5.895 41.312 1 85.12 503 LEU A O 1
ATOM 3842 N N . ARG A 1 504 ? -33.875 -5.945 43.094 1 84.12 504 ARG A N 1
ATOM 3843 C CA . ARG A 1 504 ? -32.906 -5.285 43.969 1 84.12 504 ARG A CA 1
ATOM 3844 C C . ARG A 1 504 ? -31.688 -6.172 44.188 1 84.12 504 ARG A C 1
ATOM 3846 O O . ARG A 1 504 ? -30.547 -5.688 44.219 1 84.12 504 ARG A O 1
ATOM 3853 N N . ASP A 1 505 ? -31.984 -7.387 44.375 1 82.5 505 ASP A N 1
ATOM 3854 C CA . ASP A 1 505 ? -30.875 -8.32 44.531 1 82.5 505 ASP A CA 1
ATOM 3855 C C . ASP A 1 505 ? -30.031 -8.406 43.25 1 82.5 505 ASP A C 1
ATOM 3857 O O . ASP A 1 505 ? -28.797 -8.484 43.312 1 82.5 505 ASP A O 1
ATOM 3861 N N . THR A 1 506 ? -30.703 -8.406 42.156 1 85.56 506 THR A N 1
ATOM 3862 C CA . THR A 1 506 ? -29.984 -8.461 40.875 1 85.56 506 THR A CA 1
ATOM 3863 C C . THR A 1 506 ? -29.109 -7.23 40.688 1 85.56 506 THR A C 1
ATOM 3865 O O . THR A 1 506 ? -27.953 -7.348 40.281 1 85.56 506 THR A O 1
ATOM 3868 N N . TRP A 1 507 ? -29.578 -6.078 41 1 90.25 507 TRP A N 1
ATOM 3869 C CA . TRP A 1 507 ? -28.781 -4.855 40.875 1 90.25 507 TRP A CA 1
ATOM 3870 C C . TRP A 1 507 ? -27.641 -4.852 41.875 1 90.25 507 TRP A C 1
ATOM 3872 O O . TRP A 1 507 ? -26.531 -4.406 41.562 1 90.25 507 TRP A O 1
ATOM 3882 N N . ARG A 1 508 ? -27.875 -5.367 43.062 1 84.62 508 ARG A N 1
ATOM 3883 C CA . ARG A 1 508 ? -26.797 -5.48 44.062 1 84.62 508 ARG A CA 1
ATOM 3884 C C . ARG A 1 508 ? -25.656 -6.363 43.531 1 84.62 508 ARG A C 1
ATOM 3886 O O . ARG A 1 508 ? -24.484 -6.055 43.719 1 84.62 508 ARG A O 1
ATOM 3893 N N . GLN A 1 509 ? -26.094 -7.406 42.906 1 83.62 509 GLN A N 1
ATOM 3894 C CA . GLN A 1 509 ? -25.109 -8.281 42.281 1 83.62 509 GLN A CA 1
ATOM 3895 C C . GLN A 1 509 ? -24.312 -7.555 41.188 1 83.62 509 GLN A C 1
ATOM 3897 O O . GLN A 1 509 ? -23.094 -7.668 41.125 1 83.62 509 GLN A O 1
ATOM 3902 N N . LEU A 1 510 ? -24.953 -6.824 40.375 1 86.88 510 LEU A N 1
ATOM 3903 C CA . LEU A 1 510 ? -24.312 -6.09 39.281 1 86.88 510 LEU A CA 1
ATOM 3904 C C . LEU A 1 510 ? -23.406 -4.984 39.844 1 86.88 510 LEU A C 1
ATOM 3906 O O . LEU A 1 510 ? -22.281 -4.801 39.375 1 86.88 510 LEU A O 1
ATOM 3910 N N . GLU A 1 511 ? -23.922 -4.305 40.812 1 85.44 511 GLU A N 1
ATOM 3911 C CA . GLU A 1 511 ? -23.141 -3.27 41.5 1 85.44 511 GLU A CA 1
ATOM 3912 C C . GLU A 1 511 ? -21.859 -3.848 42.094 1 85.44 511 GLU A C 1
ATOM 3914 O O . GLU A 1 511 ? -20.781 -3.252 41.969 1 85.44 511 GLU A O 1
ATOM 3919 N N . ALA A 1 512 ? -22.031 -4.961 42.688 1 81.06 512 ALA A N 1
ATOM 3920 C CA . ALA A 1 512 ? -20.875 -5.633 43.281 1 81.06 512 ALA A CA 1
ATOM 3921 C C . ALA A 1 512 ? -19.875 -6.047 42.188 1 81.06 512 ALA A C 1
ATOM 3923 O O . ALA A 1 512 ? -18.672 -5.918 42.375 1 81.06 512 ALA A O 1
ATOM 3924 N N . ALA A 1 513 ? -20.406 -6.508 41.156 1 81.06 513 ALA A N 1
ATOM 3925 C CA . ALA A 1 513 ? -19.547 -6.918 40.031 1 81.06 513 ALA A CA 1
ATOM 3926 C C . ALA A 1 513 ? -18.797 -5.723 39.469 1 81.06 513 ALA A C 1
ATOM 3928 O O . ALA A 1 513 ? -17.609 -5.82 39.156 1 81.06 513 ALA A O 1
ATOM 3929 N N . PHE A 1 514 ? -19.453 -4.609 39.312 1 81.19 514 PHE A N 1
ATOM 3930 C CA . PHE A 1 514 ? -18.844 -3.408 38.75 1 81.19 514 PHE A CA 1
ATOM 3931 C C . PHE A 1 514 ? -17.844 -2.807 39.75 1 81.19 514 PHE A C 1
ATOM 3933 O O . PHE A 1 514 ? -16.844 -2.225 39.344 1 81.19 514 PHE A O 1
ATOM 3940 N N . ALA A 1 515 ? -18.172 -2.971 41 1 78.25 515 ALA A N 1
ATOM 3941 C CA . ALA A 1 515 ? -17.266 -2.504 42.031 1 78.25 515 ALA A CA 1
ATOM 3942 C C . ALA A 1 515 ? -16.016 -3.375 42.094 1 78.25 515 ALA A C 1
ATOM 3944 O O . ALA A 1 515 ? -14.914 -2.875 42.344 1 78.25 515 ALA A O 1
ATOM 3945 N N . ALA A 1 516 ? -16.203 -4.609 41.812 1 78 516 ALA A N 1
ATOM 3946 C CA . ALA A 1 516 ? -15.078 -5.547 41.875 1 78 516 ALA A CA 1
ATOM 3947 C C . ALA A 1 516 ? -14.156 -5.344 40.656 1 78 516 ALA A C 1
ATOM 3949 O O . ALA A 1 516 ? -12.938 -5.523 40.781 1 78 516 ALA A O 1
ATOM 3950 N N . ASP A 1 517 ? -14.766 -4.984 39.562 1 75.75 517 ASP A N 1
ATOM 3951 C CA . ASP A 1 517 ? -14 -4.738 38.344 1 75.75 517 ASP A CA 1
ATOM 3952 C C . ASP A 1 517 ? -14.516 -3.502 37.625 1 75.75 517 ASP A C 1
ATOM 3954 O O . ASP A 1 517 ? -15.453 -3.59 36.844 1 75.75 517 ASP A O 1
ATOM 3958 N N . ALA A 1 518 ? -13.875 -2.48 37.812 1 70.94 518 ALA A N 1
ATOM 3959 C CA . ALA A 1 518 ? -14.297 -1.193 37.25 1 70.94 518 ALA A CA 1
ATOM 3960 C C . ALA A 1 518 ? -14.141 -1.155 35.75 1 70.94 518 ALA A C 1
ATOM 3962 O O . ALA A 1 518 ? -14.766 -0.337 35.062 1 70.94 518 ALA A O 1
ATOM 3963 N N . SER A 1 519 ? -13.375 -1.998 35.281 1 72.44 519 SER A N 1
ATOM 3964 C CA . SER A 1 519 ? -13.156 -2.014 33.844 1 72.44 519 SER A CA 1
ATOM 3965 C C . SER A 1 519 ? -14.383 -2.539 33.094 1 72.44 519 SER A C 1
ATOM 3967 O O . SER A 1 519 ? -14.531 -2.311 31.891 1 72.44 519 SER A O 1
ATOM 3969 N N . ARG A 1 520 ? -15.266 -3.066 33.812 1 75.62 520 ARG A N 1
ATOM 3970 C CA . ARG A 1 520 ? -16.453 -3.646 33.188 1 75.62 520 ARG A CA 1
ATOM 3971 C C . ARG A 1 520 ? -17.422 -2.557 32.75 1 75.62 520 ARG A C 1
ATOM 3973 O O . ARG A 1 520 ? -18.109 -2.707 31.734 1 75.62 520 ARG A O 1
ATOM 3980 N N . LEU A 1 521 ? -17.484 -1.526 33.562 1 78.56 521 LEU A N 1
ATOM 3981 C CA . LEU A 1 521 ? -18.312 -0.378 33.188 1 78.56 521 LEU A CA 1
ATOM 3982 C C . LEU A 1 521 ? -17.656 0.924 33.625 1 78.56 521 LEU A C 1
ATOM 3984 O O . LEU A 1 521 ? -17.969 1.449 34.719 1 78.56 521 LEU A O 1
ATOM 3988 N N . PRO A 1 522 ? -16.797 1.305 32.75 1 73.19 522 PRO A N 1
ATOM 3989 C CA . PRO A 1 522 ? -16.141 2.561 33.094 1 73.19 522 PRO A CA 1
ATOM 3990 C C . PRO A 1 522 ? -17.109 3.729 33.219 1 73.19 522 PRO A C 1
ATOM 3992 O O . PRO A 1 522 ? -17.984 3.904 32.375 1 73.19 522 PRO A O 1
ATOM 3995 N N . GLY A 1 523 ? -17.094 4.539 34.344 1 76.69 523 GLY A N 1
ATOM 3996 C CA . GLY A 1 523 ? -17.984 5.637 34.656 1 76.69 523 GLY A CA 1
ATOM 3997 C C . GLY A 1 523 ? -19.125 5.242 35.594 1 76.69 523 GLY A C 1
ATOM 3998 O O . GLY A 1 523 ? -19.75 6.105 36.219 1 76.69 523 GLY A O 1
ATOM 3999 N N . GLY A 1 524 ? -19.422 3.959 35.469 1 81.5 524 GLY A N 1
ATOM 4000 C CA . GLY A 1 524 ? -20.391 3.418 36.406 1 81.5 524 GLY A CA 1
ATOM 4001 C C . GLY A 1 524 ? -21.828 3.729 36.031 1 81.5 524 GLY A C 1
ATOM 4002 O O . GLY A 1 524 ? -22.125 4 34.875 1 81.5 524 GLY A O 1
ATOM 4003 N N . LEU A 1 525 ? -22.75 3.637 37.062 1 86.94 525 LEU A N 1
ATOM 4004 C CA . LEU A 1 525 ? -24.188 3.795 36.875 1 86.94 525 LEU A CA 1
ATOM 4005 C C . LEU A 1 525 ? -24.656 5.141 37.438 1 86.94 525 LEU A C 1
ATOM 4007 O O . LEU A 1 525 ? -24.062 5.68 38.375 1 86.94 525 LEU A O 1
ATOM 4011 N N . ASN A 1 526 ? -25.625 5.684 36.781 1 88.12 526 ASN A N 1
ATOM 4012 C CA . ASN A 1 526 ? -26.234 6.91 37.25 1 88.12 526 ASN A CA 1
ATOM 4013 C C . ASN A 1 526 ? -27.031 6.668 38.531 1 88.12 526 ASN A C 1
ATOM 4015 O O . ASN A 1 526 ? -27.422 5.535 38.812 1 88.12 526 ASN A O 1
ATOM 4019 N N . GLY A 1 527 ? -27.172 7.695 39.312 1 84 527 GLY A N 1
ATOM 4020 C CA . GLY A 1 527 ? -28.078 7.629 40.438 1 84 527 GLY A CA 1
ATOM 4021 C C . GLY A 1 527 ? -29.516 7.383 40.031 1 84 527 GLY A C 1
ATOM 4022 O O . GLY A 1 527 ? -29.812 7.188 38.844 1 84 527 GLY A O 1
ATOM 4023 N N . PRO A 1 528 ? -30.453 7.402 40.969 1 86.06 528 PRO A N 1
ATOM 4024 C CA . PRO A 1 528 ? -31.859 7.109 40.688 1 86.06 528 PRO A CA 1
ATOM 4025 C C . PRO A 1 528 ? -32.531 8.227 39.906 1 86.06 528 PRO A C 1
ATOM 4027 O O . PRO A 1 528 ? -32.188 9.398 40.062 1 86.06 528 PRO A O 1
ATOM 4030 N N . ALA A 1 529 ? -33.438 7.828 39.094 1 90.5 529 ALA A N 1
ATOM 4031 C CA . ALA A 1 529 ? -34.344 8.781 38.469 1 90.5 529 ALA A CA 1
ATOM 4032 C C . ALA A 1 529 ? -35.406 9.258 39.469 1 90.5 529 ALA A C 1
ATOM 4034 O O . ALA A 1 529 ? -35.875 8.469 40.281 1 90.5 529 ALA A O 1
ATOM 4035 N N . SER A 1 530 ? -35.781 10.516 39.438 1 87 530 SER A N 1
ATOM 4036 C CA . SER A 1 530 ? -36.812 11.047 40.312 1 87 530 SER A CA 1
ATOM 4037 C C . SER A 1 530 ? -38.188 10.602 39.875 1 87 530 SER A C 1
ATOM 4039 O O . SER A 1 530 ? -38.406 10.242 38.719 1 87 530 SER A O 1
ATOM 4041 N N . ASP A 1 531 ? -39.125 10.586 40.781 1 85.25 531 ASP A N 1
ATOM 4042 C CA . ASP A 1 531 ? -40.5 10.234 40.469 1 85.25 531 ASP A CA 1
ATOM 4043 C C . ASP A 1 531 ? -41.094 11.172 39.438 1 85.25 531 ASP A C 1
ATOM 4045 O O . ASP A 1 531 ? -41.844 10.742 38.562 1 85.25 531 ASP A O 1
ATOM 4049 N N . ASP A 1 532 ? -40.625 12.438 39.469 1 84.19 532 ASP A N 1
ATOM 4050 C CA . ASP A 1 532 ? -41.094 13.406 38.5 1 84.19 532 ASP A CA 1
ATOM 4051 C C . ASP A 1 532 ? -40.594 13.062 37.094 1 84.19 532 ASP A C 1
ATOM 4053 O O . ASP A 1 532 ? -41.312 13.18 36.094 1 84.19 532 ASP A O 1
ATOM 4057 N N . GLU A 1 533 ? -39.375 12.656 37.062 1 85.44 533 GLU A N 1
ATOM 4058 C CA . GLU A 1 533 ? -38.75 12.281 35.781 1 85.44 533 GLU A CA 1
ATOM 4059 C C . GLU A 1 533 ? -39.438 11.055 35.188 1 85.44 533 GLU A C 1
ATOM 4061 O O . GLU A 1 533 ? -39.688 10.992 34 1 85.44 533 GLU A O 1
ATOM 4066 N N . ILE A 1 534 ? -39.75 10.125 36.031 1 90.31 534 ILE A N 1
ATOM 4067 C CA . ILE A 1 534 ? -40.375 8.883 35.594 1 90.31 534 ILE A CA 1
ATOM 4068 C C . ILE A 1 534 ? -41.812 9.164 35.156 1 90.31 534 ILE A C 1
ATOM 4070 O O . ILE A 1 534 ? -42.25 8.648 34.125 1 90.31 534 ILE A O 1
ATOM 4074 N N . ALA A 1 535 ? -42.469 10.062 35.906 1 88.06 535 ALA A N 1
ATOM 4075 C CA . ALA A 1 535 ? -43.844 10.461 35.531 1 88.06 535 ALA A CA 1
ATOM 4076 C C . ALA A 1 535 ? -43.844 11.203 34.188 1 88.06 535 ALA A C 1
ATOM 4078 O O . ALA A 1 535 ? -44.688 10.961 33.344 1 88.06 535 ALA A O 1
ATOM 4079 N N . ALA A 1 536 ? -42.875 12.094 34.062 1 84.06 536 ALA A N 1
ATOM 4080 C CA . ALA A 1 536 ? -42.719 12.828 32.812 1 84.06 536 ALA A CA 1
ATOM 4081 C C . ALA A 1 536 ? -42.469 11.883 31.625 1 84.06 536 ALA A C 1
ATOM 4083 O O . ALA A 1 536 ? -43.031 12.07 30.547 1 84.06 536 ALA A O 1
ATOM 4084 N N . LEU A 1 537 ? -41.719 10.875 31.844 1 91.25 537 LEU A N 1
ATOM 4085 C CA . LEU A 1 537 ? -41.406 9.891 30.812 1 91.25 537 LEU A CA 1
ATOM 4086 C C . LEU A 1 537 ? -42.688 9.117 30.422 1 91.25 537 LEU A C 1
ATOM 4088 O O . LEU A 1 537 ? -43 9.008 29.234 1 91.25 537 LEU A O 1
ATOM 4092 N N . GLN A 1 538 ? -43.406 8.617 31.391 1 90.94 538 GLN A N 1
ATOM 4093 C CA . GLN A 1 538 ? -44.594 7.82 31.125 1 90.94 538 GLN A CA 1
ATOM 4094 C C . GLN A 1 538 ? -45.656 8.664 30.438 1 90.94 538 GLN A C 1
ATOM 4096 O O . GLN A 1 538 ? -46.375 8.18 29.562 1 90.94 538 GLN A O 1
ATOM 4101 N N . THR A 1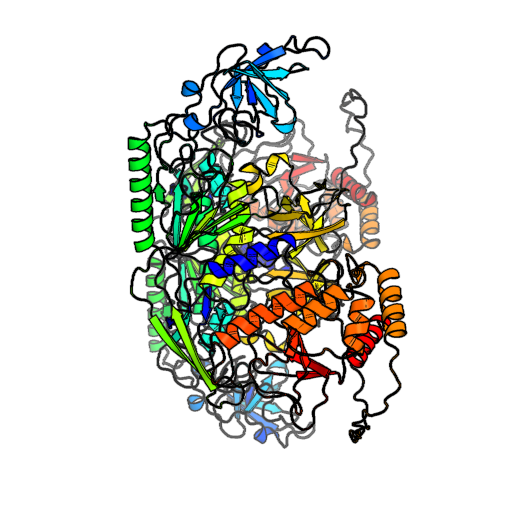 539 ? -45.719 9.945 30.797 1 88.56 539 THR A N 1
ATOM 4102 C CA . THR A 1 539 ? -46.656 10.859 30.156 1 88.56 539 THR A CA 1
ATOM 4103 C C . THR A 1 539 ? -46.281 11.094 28.703 1 88.56 539 THR A C 1
ATOM 4105 O O . THR A 1 539 ? -47.156 11.047 27.812 1 88.56 539 THR A O 1
ATOM 4108 N N . ALA A 1 540 ? -45 11.32 28.469 1 85.31 540 ALA A N 1
ATOM 4109 C CA . ALA A 1 540 ? -44.5 11.578 27.109 1 85.31 540 ALA A CA 1
ATOM 4110 C C . ALA A 1 540 ? -44.719 10.359 26.219 1 85.31 540 ALA A C 1
ATOM 4112 O O . ALA A 1 540 ? -45.062 10.492 25.047 1 85.31 540 ALA A O 1
ATOM 4113 N N . LEU A 1 541 ? -44.562 9.18 26.734 1 89.5 541 LEU A N 1
ATOM 4114 C CA . LEU A 1 541 ? -44.656 7.934 25.984 1 89.5 541 LEU A CA 1
ATOM 4115 C C . LEU A 1 541 ? -46.125 7.535 25.828 1 89.5 541 LEU A C 1
ATOM 4117 O O . LEU A 1 541 ? -46.469 6.668 25.016 1 89.5 541 LEU A O 1
ATOM 4121 N N . ARG A 1 542 ? -47.031 8.133 26.594 1 82.31 542 ARG A N 1
ATOM 4122 C CA . ARG A 1 542 ? -48.469 7.855 26.625 1 82.31 542 ARG A CA 1
ATOM 4123 C C . ARG A 1 542 ? -48.719 6.391 26.953 1 82.31 542 ARG A C 1
ATOM 4125 O O . ARG A 1 542 ? -49.625 5.773 26.391 1 82.31 542 ARG A O 1
ATOM 4132 N N . THR A 1 543 ? -47.812 5.809 27.734 1 84.88 543 THR A N 1
ATOM 4133 C CA . THR A 1 543 ? -47.969 4.422 28.156 1 84.88 543 THR A CA 1
ATOM 4134 C C . THR A 1 543 ? -47.406 4.215 29.547 1 84.88 543 THR A C 1
ATOM 4136 O O . THR A 1 543 ? -46.562 4.996 30 1 84.88 543 THR A O 1
ATOM 4139 N N . GLN A 1 544 ? -47.938 3.254 30.281 1 83.81 544 GLN A N 1
ATOM 4140 C CA . GLN A 1 544 ? -47.406 2.861 31.562 1 83.81 544 GLN A CA 1
ATOM 4141 C C . GLN A 1 544 ? -46.281 1.824 31.406 1 83.81 544 GLN A C 1
ATOM 4143 O O . GLN A 1 544 ? -46.469 0.828 30.703 1 83.81 544 GLN A O 1
ATOM 4148 N N . LEU A 1 545 ? -45.156 2.113 31.984 1 92.06 545 LEU A N 1
ATOM 4149 C CA . LEU A 1 545 ? -44.031 1.19 31.953 1 92.06 545 LEU A CA 1
ATOM 4150 C C . LEU A 1 545 ? -44.188 0.096 33 1 92.06 545 LEU A C 1
ATOM 4152 O O . LEU A 1 545 ? -44.844 0.3 34.031 1 92.06 545 LEU A O 1
ATOM 4156 N N . PRO A 1 546 ? -43.625 -1.115 32.75 1 90.94 546 PRO A N 1
ATOM 4157 C CA . PRO A 1 546 ? -43.688 -2.189 33.75 1 90.94 546 PRO A CA 1
ATOM 4158 C C . PRO A 1 546 ? -43.094 -1.802 35.094 1 90.94 546 PRO A C 1
ATOM 4160 O O . PRO A 1 546 ? -42.062 -1.106 35.125 1 90.94 546 PRO A O 1
ATOM 4163 N N . ASP A 1 547 ? -43.656 -2.281 36.125 1 87.12 547 ASP A N 1
ATOM 4164 C CA . ASP A 1 547 ? -43.25 -1.921 37.469 1 87.12 547 ASP A CA 1
ATOM 4165 C C . ASP A 1 547 ? -41.781 -2.242 37.719 1 87.12 547 ASP A C 1
ATOM 4167 O O . ASP A 1 547 ? -41.031 -1.444 38.312 1 87.12 547 ASP A O 1
ATOM 4171 N N . ALA A 1 548 ? -41.406 -3.398 37.219 1 87.44 548 ALA A N 1
ATOM 4172 C CA . ALA A 1 548 ? -40 -3.801 37.438 1 87.44 548 ALA A CA 1
ATOM 4173 C C . ALA A 1 548 ? -39.031 -2.818 36.781 1 87.44 548 ALA A C 1
ATOM 4175 O O . ALA A 1 548 ? -37.969 -2.516 37.312 1 87.44 548 ALA A O 1
ATOM 4176 N N . PHE A 1 549 ? -39.438 -2.279 35.625 1 93.5 549 PHE A N 1
ATOM 4177 C CA . PHE A 1 549 ? -38.594 -1.342 34.938 1 93.5 549 PHE A CA 1
ATOM 4178 C C . PHE A 1 549 ? -38.562 0.011 35.625 1 93.5 549 PHE A C 1
ATOM 4180 O O . PHE A 1 549 ? -37.5 0.619 35.781 1 93.5 549 PHE A O 1
ATOM 4187 N N . VAL A 1 550 ? -39.688 0.429 36.031 1 91.94 550 VAL A N 1
ATOM 4188 C CA . VAL A 1 550 ? -39.781 1.681 36.781 1 91.94 550 VAL A CA 1
ATOM 4189 C C . VAL A 1 550 ? -38.969 1.592 38.062 1 91.94 550 VAL A C 1
ATOM 4191 O O . VAL A 1 550 ? -38.219 2.525 38.406 1 91.94 550 VAL A O 1
ATOM 4194 N N . ASP A 1 551 ? -39 0.455 38.75 1 90.06 551 ASP A N 1
ATOM 4195 C CA . ASP A 1 551 ? -38.219 0.241 39.938 1 90.06 551 ASP A CA 1
ATOM 4196 C C . ASP A 1 551 ? -36.719 0.273 39.625 1 90.06 551 ASP A C 1
ATOM 4198 O O . ASP A 1 551 ? -35.938 0.794 40.406 1 90.06 551 ASP A O 1
ATOM 4202 N N . SER A 1 552 ? -36.438 -0.311 38.438 1 91.62 552 SER A N 1
ATOM 4203 C CA . SER A 1 552 ? -35.031 -0.295 38.031 1 91.62 552 SER A CA 1
ATOM 4204 C C . SER A 1 552 ? -34.531 1.132 37.812 1 91.62 552 SER A C 1
ATOM 4206 O O . SER A 1 552 ? -33.438 1.476 38.25 1 91.62 552 SER A O 1
ATOM 4208 N N . LEU A 1 553 ? -35.312 1.974 37.188 1 92.81 553 LEU A N 1
ATOM 4209 C CA . LEU A 1 553 ? -34.969 3.371 36.969 1 92.81 553 LEU A CA 1
ATOM 4210 C C . LEU A 1 553 ? -34.812 4.109 38.281 1 92.81 553 LEU A C 1
ATOM 4212 O O . LEU A 1 553 ? -34 5.039 38.406 1 92.81 553 LEU A O 1
ATOM 4216 N N . ARG A 1 554 ? -35.469 3.627 39.344 1 90.31 554 ARG A N 1
ATOM 4217 C CA . ARG A 1 554 ? -35.406 4.223 40.656 1 90.31 554 ARG A CA 1
ATOM 4218 C C . ARG A 1 554 ? -34.125 3.791 41.375 1 90.31 554 ARG A C 1
ATOM 4220 O O . ARG A 1 554 ? -33.719 4.387 42.375 1 90.31 554 ARG A O 1
ATOM 4227 N N . ILE A 1 555 ? -33.5 2.791 40.875 1 90.81 555 ILE A N 1
ATOM 4228 C CA . ILE A 1 555 ? -32.219 2.357 41.406 1 90.81 555 ILE A CA 1
ATOM 4229 C C . ILE A 1 555 ? -31.094 3.016 40.656 1 90.81 555 ILE A C 1
ATOM 4231 O O . ILE A 1 555 ? -30.234 3.68 41.25 1 90.81 555 ILE A O 1
ATOM 4235 N N . HIS A 1 556 ? -31.125 2.855 39.281 1 91.06 556 HIS A N 1
ATOM 4236 C CA . HIS A 1 556 ? -30.156 3.488 38.406 1 91.06 556 HIS A CA 1
ATOM 4237 C C . HIS A 1 556 ? -30.844 4.051 37.156 1 91.06 556 HIS A C 1
ATOM 4239 O O . HIS A 1 556 ? -31.531 3.32 36.438 1 91.06 556 HIS A O 1
ATOM 4245 N N . ASP A 1 557 ? -30.656 5.289 36.938 1 92.5 557 ASP A N 1
ATOM 4246 C CA . ASP A 1 557 ? -31.172 5.953 35.75 1 92.5 557 ASP A CA 1
ATOM 4247 C C . ASP A 1 557 ? -30.172 5.84 34.594 1 92.5 557 ASP A C 1
ATOM 4249 O O . ASP A 1 557 ? -29.625 6.848 34.125 1 92.5 557 ASP A O 1
ATOM 4253 N N . GLY A 1 558 ? -30 4.57 34.188 1 89.31 558 GLY A N 1
ATOM 4254 C CA . GLY A 1 558 ? -29.047 4.316 33.125 1 89.31 558 GLY A CA 1
ATOM 4255 C C . GLY A 1 558 ? -27.609 4.324 33.594 1 89.31 558 GLY A C 1
ATOM 4256 O O . GLY A 1 558 ? -27.328 4.164 34.781 1 89.31 558 GLY A O 1
ATOM 4257 N N . GLN A 1 559 ? -26.734 4.391 32.594 1 86.44 559 GLN A N 1
ATOM 4258 C CA . GLN A 1 559 ? -25.312 4.402 32.906 1 86.44 559 GLN A CA 1
ATOM 4259 C C . GLN A 1 559 ? -24.719 5.789 32.688 1 86.44 559 GLN A C 1
ATOM 4261 O O . GLN A 1 559 ? -25.312 6.629 32 1 86.44 559 GLN A O 1
ATOM 4266 N N . ALA A 1 560 ? -23.625 6.074 33.344 1 80.56 560 ALA A N 1
ATOM 4267 C CA . ALA A 1 560 ? -23.031 7.406 33.375 1 80.56 560 ALA A CA 1
ATOM 4268 C C . ALA A 1 560 ? -22.438 7.75 32 1 80.56 560 ALA A C 1
ATOM 4270 O O . ALA A 1 560 ? -22.578 8.883 31.516 1 80.56 560 ALA A O 1
ATOM 4271 N N . ASP A 1 561 ? -21.891 6.82 31.422 1 75.62 561 ASP A N 1
ATOM 4272 C CA . ASP A 1 561 ? -21.25 7.012 30.125 1 75.62 561 ASP A CA 1
ATOM 4273 C C . ASP A 1 561 ? -21.859 6.086 29.078 1 75.62 561 ASP A C 1
ATOM 4275 O O . ASP A 1 561 ? -21.656 4.871 29.125 1 75.62 561 ASP A O 1
ATOM 4279 N N . SER A 1 562 ? -22.562 6.719 28.109 1 73.19 562 SER A N 1
ATOM 4280 C CA . SER A 1 562 ? -23.312 5.965 27.109 1 73.19 562 SER A CA 1
ATOM 4281 C C . SER A 1 562 ? -22.375 5.312 26.094 1 73.19 562 SER A C 1
ATOM 4283 O O . SER A 1 562 ? -22.812 4.488 25.281 1 73.19 562 SER A O 1
ATOM 4285 N N . GLY A 1 563 ? -21.25 5.633 26.141 1 68.69 563 GLY A N 1
ATOM 4286 C CA . GLY A 1 563 ? -20.266 5.027 25.25 1 68.69 563 GLY A CA 1
ATOM 4287 C C . GLY A 1 563 ? -19.781 3.672 25.734 1 68.69 563 GLY A C 1
ATOM 4288 O O . GLY A 1 563 ? -19.219 2.902 24.969 1 68.69 563 GLY A O 1
ATOM 4289 N N . ASN A 1 564 ? -20.109 3.334 26.953 1 75.25 564 ASN A N 1
ATOM 4290 C CA . ASN A 1 564 ? -19.719 2.059 27.531 1 75.25 564 ASN A CA 1
ATOM 4291 C C . ASN A 1 564 ? -20.812 1.011 27.391 1 75.25 564 ASN A C 1
ATOM 4293 O O . ASN A 1 564 ? -22 1.351 27.328 1 75.25 564 ASN A O 1
ATOM 4297 N N . GLU A 1 565 ? -20.375 -0.262 27.312 1 79.56 565 GLU A N 1
ATOM 4298 C CA . GLU A 1 565 ? -21.328 -1.361 27.172 1 79.56 565 GLU A CA 1
ATOM 4299 C C . GLU A 1 565 ? -21.781 -1.881 28.531 1 79.56 565 GLU A C 1
ATOM 4301 O O . GLU A 1 565 ? -20.953 -2.172 29.391 1 79.56 565 GLU A O 1
ATOM 4306 N N . PHE A 1 566 ? -23.031 -1.949 28.688 1 86.44 566 PHE A N 1
ATOM 4307 C CA . PHE A 1 566 ? -23.641 -2.508 29.891 1 86.44 566 PHE A CA 1
ATOM 4308 C C . PHE A 1 566 ? -23.828 -4.012 29.75 1 86.44 566 PHE A C 1
ATOM 4310 O O . PHE A 1 566 ? -23.453 -4.781 30.641 1 86.44 566 PHE A O 1
ATOM 4317 N N . SER A 1 567 ? -24.391 -4.367 28.625 1 78.25 567 SER A N 1
ATOM 4318 C CA . SER A 1 567 ? -24.609 -5.77 28.281 1 78.25 567 SER A CA 1
ATOM 4319 C C . SER A 1 567 ? -24.391 -6.004 26.781 1 78.25 567 SER A C 1
ATOM 4321 O O . SER A 1 567 ? -25.062 -5.395 25.953 1 78.25 567 SER A O 1
ATOM 4323 N N . GLY A 1 568 ? -23.391 -6.828 26.547 1 71.56 568 GLY A N 1
ATOM 4324 C CA . GLY A 1 568 ? -23.047 -6.992 25.141 1 71.56 568 GLY A CA 1
ATOM 4325 C C . GLY A 1 568 ? -22.531 -5.723 24.5 1 71.56 568 GLY A C 1
ATOM 4326 O O . GLY A 1 568 ? -21.531 -5.152 24.953 1 71.56 568 GLY A O 1
ATOM 4327 N N . SER A 1 569 ? -23.312 -5.227 23.5 1 73.44 569 SER A N 1
ATOM 4328 C CA . SER A 1 569 ? -22.953 -3.994 22.812 1 73.44 569 SER A CA 1
ATOM 4329 C C . SER A 1 569 ? -23.891 -2.854 23.188 1 73.44 569 SER A C 1
ATOM 4331 O O . SER A 1 569 ? -23.797 -1.753 22.641 1 73.44 569 SER A O 1
ATOM 4333 N N . ASP A 1 570 ? -24.594 -3.037 24.219 1 85.56 570 ASP A N 1
ATOM 4334 C CA . ASP A 1 570 ? -25.656 -2.084 24.5 1 85.56 570 ASP A CA 1
ATOM 4335 C C . ASP A 1 570 ? -25.328 -1.226 25.719 1 85.56 570 ASP A C 1
ATOM 4337 O O . ASP A 1 570 ? -24.797 -1.728 26.703 1 85.56 570 ASP A O 1
ATOM 4341 N N . ALA A 1 571 ? -25.594 -0.012 25.609 1 89.25 571 ALA A N 1
ATOM 4342 C CA . ALA A 1 571 ? -25.562 0.906 26.75 1 89.25 571 ALA A CA 1
ATOM 4343 C C . ALA A 1 571 ? -26.953 1.07 27.359 1 89.25 571 ALA A C 1
ATOM 4345 O O . ALA A 1 571 ? -27.953 1.132 26.625 1 89.25 571 ALA A O 1
ATOM 4346 N N . LEU A 1 572 ? -26.938 1.172 28.641 1 91.81 572 LEU A N 1
ATOM 4347 C CA . LEU A 1 572 ? -28.188 1.378 29.359 1 91.81 572 LEU A CA 1
ATOM 4348 C C . LEU A 1 572 ? -28.609 2.844 29.312 1 91.81 572 LEU A C 1
ATOM 4350 O O . LEU A 1 572 ? -27.812 3.729 29.672 1 91.81 572 LEU A O 1
ATOM 4354 N N . LEU A 1 573 ? -29.828 3.078 28.922 1 90.94 573 LEU A N 1
ATOM 4355 C CA . LEU A 1 573 ? -30.312 4.441 28.703 1 90.94 573 LEU A CA 1
ATOM 4356 C C . LEU A 1 573 ? -30.938 4.996 29.984 1 90.94 573 LEU A C 1
ATOM 4358 O O . LEU A 1 573 ? -31.562 4.258 30.734 1 90.94 573 LEU A O 1
ATOM 4362 N N . SER A 1 574 ? -30.719 6.316 30.188 1 90 574 SER A N 1
ATOM 4363 C CA . SER A 1 574 ? -31.453 7.043 31.219 1 90 574 SER A CA 1
ATOM 4364 C C . SER A 1 574 ? -32.875 7.371 30.75 1 90 574 SER A C 1
ATOM 4366 O O . SER A 1 574 ? -33.188 7.219 29.578 1 90 574 SER A O 1
ATOM 4368 N N . ALA A 1 575 ? -33.688 7.848 31.703 1 91 575 ALA A N 1
ATOM 4369 C CA . ALA A 1 575 ? -35.062 8.242 31.391 1 91 575 ALA A CA 1
ATOM 4370 C C . ALA A 1 575 ? -35.062 9.297 30.281 1 91 575 ALA A C 1
ATOM 4372 O O . ALA A 1 575 ? -35.875 9.227 29.359 1 91 575 ALA A O 1
ATOM 4373 N N . HIS A 1 576 ? -34.125 10.172 30.422 1 87.31 576 HIS A N 1
ATOM 4374 C CA . HIS A 1 576 ? -34.031 11.234 29.422 1 87.31 576 HIS A CA 1
ATOM 4375 C C . HIS A 1 576 ? -33.625 10.688 28.062 1 87.31 576 HIS A C 1
ATOM 4377 O O . HIS A 1 576 ? -34.188 11.062 27.031 1 87.31 576 HIS A O 1
ATOM 4383 N N . GLU A 1 577 ? -32.719 9.805 28.094 1 87.38 577 GLU A N 1
ATOM 4384 C CA . GLU A 1 577 ? -32.219 9.219 26.844 1 87.38 577 GLU A CA 1
ATOM 4385 C C . GLU A 1 577 ? -33.25 8.305 26.203 1 87.38 577 GLU A C 1
ATOM 4387 O O . GLU A 1 577 ? -33.344 8.242 24.969 1 87.38 577 GLU A O 1
ATOM 4392 N N . ILE A 1 578 ? -34 7.637 26.984 1 92.19 578 ILE A N 1
ATOM 4393 C CA . ILE A 1 578 ? -35.062 6.793 26.484 1 92.19 578 ILE A CA 1
ATOM 4394 C C . ILE A 1 578 ? -36.062 7.641 25.703 1 92.19 578 ILE A C 1
ATOM 4396 O O . ILE A 1 578 ? -36.438 7.289 24.578 1 92.19 578 ILE A O 1
ATOM 4400 N N . LEU A 1 579 ? -36.438 8.703 26.266 1 88.38 579 LEU A N 1
ATOM 4401 C CA . LEU A 1 579 ? -37.375 9.594 25.609 1 88.38 579 LEU A CA 1
ATOM 4402 C C . LEU A 1 579 ? -36.781 10.148 24.312 1 88.38 579 LEU A C 1
ATOM 4404 O O . LEU A 1 579 ? -37.469 10.227 23.297 1 88.38 579 LEU A O 1
ATOM 4408 N N . ALA A 1 580 ? -35.531 10.516 24.375 1 84.19 580 ALA A N 1
ATOM 4409 C CA . ALA A 1 580 ? -34.875 11.062 23.203 1 84.19 580 ALA A CA 1
ATOM 4410 C C . ALA A 1 580 ? -34.844 10.047 22.062 1 84.19 580 ALA A C 1
ATOM 4412 O O . ALA A 1 580 ? -35.188 10.383 20.922 1 84.19 580 ALA A O 1
ATOM 4413 N N . GLN A 1 581 ? -34.469 8.836 22.359 1 86.62 581 GLN A N 1
ATOM 4414 C CA . GLN A 1 581 ? -34.438 7.785 21.344 1 86.62 581 GLN A CA 1
ATOM 4415 C C . GLN A 1 581 ? -35.812 7.469 20.828 1 86.62 581 GLN A C 1
ATOM 4417 O O . GLN A 1 581 ? -36.031 7.293 19.609 1 86.62 581 GLN A O 1
ATOM 4422 N N . TRP A 1 582 ? -36.781 7.441 21.656 1 89.75 582 TRP A N 1
ATOM 4423 C CA . TRP A 1 582 ? -38.156 7.16 21.297 1 89.75 582 TRP A CA 1
ATOM 4424 C C . TRP A 1 582 ? -38.719 8.25 20.375 1 89.75 582 TRP A C 1
ATOM 4426 O O . TRP A 1 582 ? -39.406 7.953 19.406 1 89.75 582 TRP A O 1
ATOM 4436 N N . ARG A 1 583 ? -38.344 9.422 20.609 1 84.62 583 ARG A N 1
ATOM 4437 C CA . ARG A 1 583 ? -38.812 10.539 19.797 1 84.62 583 ARG A CA 1
ATOM 4438 C C . ARG A 1 583 ? -38.281 10.453 18.375 1 84.62 583 ARG A C 1
ATOM 4440 O O . ARG A 1 583 ? -38.969 10.812 17.422 1 84.62 583 ARG A O 1
ATOM 4447 N N . ILE A 1 584 ? -37.094 10.008 18.328 1 81.94 584 ILE A N 1
ATOM 4448 C CA . ILE A 1 584 ? -36.5 9.82 17 1 81.94 584 ILE A CA 1
ATOM 4449 C C . ILE A 1 584 ? -37.344 8.82 16.203 1 81.94 584 ILE A C 1
ATOM 4451 O O . ILE A 1 584 ? -37.719 9.086 15.062 1 81.94 584 ILE A O 1
ATOM 4455 N N . TRP A 1 585 ? -37.688 7.734 16.797 1 86.44 585 TRP A N 1
ATOM 4456 C CA . TRP A 1 585 ? -38.469 6.703 16.141 1 86.44 585 TRP A CA 1
ATOM 4457 C C . TRP A 1 585 ? -39.906 7.188 15.898 1 86.44 585 TRP A C 1
ATOM 4459 O O . TRP A 1 585 ? -40.5 6.902 14.859 1 86.44 585 TRP A O 1
ATOM 4469 N N . LYS A 1 586 ? -40.438 7.902 16.844 1 85.81 586 LYS A N 1
ATOM 4470 C CA . LYS A 1 586 ? -41.75 8.477 16.672 1 85.81 586 LYS A CA 1
ATOM 4471 C C . LYS A 1 586 ? -41.781 9.406 15.453 1 85.81 586 LYS A C 1
ATOM 4473 O O . LYS A 1 586 ? -42.75 9.383 14.672 1 85.81 586 LYS A O 1
ATOM 4478 N N . GLY A 1 587 ? -40.781 10.227 15.383 1 78.81 587 GLY A N 1
ATOM 4479 C CA . GLY A 1 587 ? -40.688 11.094 14.219 1 78.81 587 GLY A CA 1
ATOM 4480 C C . GLY A 1 587 ? -40.688 10.32 12.906 1 78.81 587 GLY A C 1
ATOM 4481 O O . GLY A 1 587 ? -41.375 10.719 11.953 1 78.81 587 GLY A O 1
ATOM 4482 N N . LEU A 1 588 ? -40.031 9.258 12.914 1 79.81 588 LEU A N 1
ATOM 4483 C CA . LEU A 1 588 ? -39.969 8.422 11.727 1 79.81 588 LEU A CA 1
ATOM 4484 C C . LEU A 1 588 ? -41.312 7.75 11.445 1 79.81 588 LEU A C 1
ATOM 4486 O O . LEU A 1 588 ? -41.75 7.688 10.289 1 79.81 588 LEU A O 1
ATOM 4490 N N . VAL A 1 589 ? -41.969 7.289 12.43 1 82.56 589 VAL A N 1
ATOM 4491 C CA . VAL A 1 589 ? -43.25 6.625 12.297 1 82.56 589 VAL A CA 1
ATOM 4492 C C . VAL A 1 589 ? -44.312 7.641 11.883 1 82.56 589 VAL A C 1
ATOM 4494 O O . VAL A 1 589 ? -45.094 7.387 10.961 1 82.56 589 VAL A O 1
ATOM 4497 N N . ASP A 1 590 ? -44.219 8.766 12.531 1 79.88 590 ASP A N 1
ATOM 4498 C CA . ASP A 1 590 ? -45.188 9.812 12.219 1 79.88 590 ASP A CA 1
ATOM 4499 C C . ASP A 1 590 ? -44.969 10.352 10.805 1 79.88 590 ASP A C 1
ATOM 4501 O O . ASP A 1 590 ? -45.906 10.789 10.148 1 79.88 590 ASP A O 1
ATOM 4505 N N . GLY A 1 591 ? -43.75 10.406 10.477 1 71.69 591 GLY A N 1
ATOM 4506 C CA . GLY A 1 591 ? -43.375 10.875 9.148 1 71.69 591 GLY A CA 1
ATOM 4507 C C . GLY A 1 591 ? -43.719 9.891 8.047 1 71.69 591 GLY A C 1
ATOM 4508 O O . GLY A 1 591 ? -43.562 10.195 6.867 1 71.69 591 GLY A O 1
ATOM 4509 N N . GLY A 1 592 ? -44.125 8.656 8.445 1 73 592 GLY A N 1
ATOM 4510 C CA . GLY A 1 592 ? -44.5 7.625 7.5 1 73 592 GLY A CA 1
ATOM 4511 C C . GLY A 1 592 ? -43.344 6.855 6.926 1 73 592 GLY A C 1
ATOM 4512 O O . GLY A 1 592 ? -43.469 6.211 5.879 1 73 592 GLY A O 1
ATOM 4513 N N . ASP A 1 593 ? -42.281 6.973 7.602 1 70.06 593 ASP A N 1
ATOM 4514 C CA . ASP A 1 593 ? -41.062 6.395 7.082 1 70.06 593 ASP A CA 1
ATOM 4515 C C . ASP A 1 593 ? -41.156 4.871 7.02 1 70.06 593 ASP A C 1
ATOM 4517 O O . ASP A 1 593 ? -40.438 4.234 6.227 1 70.06 593 ASP A O 1
ATOM 4521 N N . PHE A 1 594 ? -42.125 4.34 7.801 1 75.69 594 PHE A N 1
ATOM 4522 C CA . PHE A 1 594 ? -42.219 2.887 7.898 1 75.69 594 PHE A CA 1
ATOM 4523 C C . PHE A 1 594 ? -43.562 2.395 7.41 1 75.69 594 PHE A C 1
ATOM 4525 O O . PHE A 1 594 ? -43.969 1.255 7.68 1 75.69 594 PHE A O 1
ATOM 4532 N N . ASP A 1 595 ? -44.219 3.27 6.738 1 71.75 595 ASP A N 1
ATOM 4533 C CA . ASP A 1 595 ? -45.531 2.873 6.227 1 71.75 595 ASP A CA 1
ATOM 4534 C C . ASP A 1 595 ? -45.406 1.728 5.223 1 71.75 595 ASP A C 1
ATOM 4536 O O . ASP A 1 595 ? -44.594 1.792 4.301 1 71.75 595 ASP A O 1
ATOM 4540 N N . GLY A 1 596 ? -46.094 0.624 5.43 1 71.44 596 GLY A N 1
ATOM 4541 C CA . GLY A 1 596 ? -46.094 -0.534 4.551 1 71.44 596 GLY A CA 1
ATOM 4542 C C . GLY A 1 596 ? -44.938 -1.475 4.812 1 71.44 596 GLY A C 1
ATOM 4543 O O . GLY A 1 596 ? -44.781 -2.484 4.121 1 71.44 596 GLY A O 1
ATOM 4544 N N . MET A 1 597 ? -44.125 -1.188 5.789 1 77.06 597 MET A N 1
ATOM 4545 C CA . MET A 1 597 ? -42.969 -2.033 6.148 1 77.06 597 MET A CA 1
ATOM 4546 C C . MET A 1 597 ? -43.344 -2.988 7.277 1 77.06 597 MET A C 1
ATOM 4548 O O . MET A 1 597 ? -44.031 -2.598 8.234 1 77.06 597 MET A O 1
ATOM 4552 N N . GLU A 1 598 ? -43.062 -4.293 7.016 1 80.56 598 GLU A N 1
ATOM 4553 C CA . GLU A 1 598 ? -43.25 -5.277 8.07 1 80.56 598 GLU A CA 1
ATOM 4554 C C . GLU A 1 598 ? -41.938 -5.902 8.523 1 80.56 598 GLU A C 1
ATOM 4556 O O . GLU A 1 598 ? -40.969 -5.926 7.766 1 80.56 598 GLU A O 1
ATOM 4561 N N . SER A 1 599 ? -41.875 -6.234 9.766 1 82 599 SER A N 1
ATOM 4562 C CA . SER A 1 599 ? -40.719 -6.922 10.352 1 82 599 SER A CA 1
ATOM 4563 C C . SER A 1 599 ? -40.938 -8.43 10.352 1 82 599 SER A C 1
ATOM 4565 O O . SER A 1 599 ? -41.969 -8.922 9.906 1 82 599 SER A O 1
ATOM 4567 N N . GLU A 1 600 ? -39.844 -9.227 10.641 1 79.62 600 GLU A N 1
ATOM 4568 C CA . GLU A 1 600 ? -39.875 -10.672 10.852 1 79.62 600 GLU A CA 1
ATOM 4569 C C . GLU A 1 600 ? -39.656 -11.016 12.328 1 79.62 600 GLU A C 1
ATOM 4571 O O . GLU A 1 600 ? -38.562 -11.398 12.719 1 79.62 600 GLU A O 1
ATOM 4576 N N . PRO A 1 601 ? -40.719 -10.984 12.953 1 86.75 601 PRO A N 1
ATOM 4577 C CA . PRO A 1 601 ? -40.562 -11.133 14.398 1 86.75 601 PRO A CA 1
ATOM 4578 C C . PRO A 1 601 ? -40.625 -12.594 14.852 1 86.75 601 PRO A C 1
ATOM 4580 O O . PRO A 1 601 ? -41.25 -13.43 14.188 1 86.75 601 PRO A O 1
ATOM 4583 N N . ASP A 1 602 ? -39.906 -12.922 15.898 1 86 602 ASP A N 1
ATOM 4584 C CA . ASP A 1 602 ? -40.156 -14.148 16.656 1 86 602 ASP A CA 1
ATOM 4585 C C . ASP A 1 602 ? -41.625 -14.227 17.094 1 86 602 ASP A C 1
ATOM 4587 O O . ASP A 1 602 ? -42.312 -13.195 17.172 1 86 602 ASP A O 1
ATOM 4591 N N . PRO A 1 603 ? -42.062 -15.469 17.312 1 82.69 603 PRO A N 1
ATOM 4592 C CA . PRO A 1 603 ? -43.438 -15.586 17.812 1 82.69 603 PRO A CA 1
ATOM 4593 C C . PRO A 1 603 ? -43.656 -14.742 19.062 1 82.69 603 PRO A C 1
ATOM 4595 O O . PRO A 1 603 ? -42.812 -14.68 19.953 1 82.69 603 PRO A O 1
ATOM 4598 N N . GLY A 1 604 ? -44.812 -14 19.047 1 88.06 604 GLY A N 1
ATOM 4599 C CA . GLY A 1 604 ? -45.188 -13.195 20.203 1 88.06 604 GLY A CA 1
ATOM 4600 C C . GLY A 1 604 ? -44.844 -11.727 20.047 1 88.06 604 GLY A C 1
ATOM 4601 O O . GLY A 1 604 ? -45.125 -10.922 20.938 1 88.06 604 GLY A O 1
ATOM 4602 N N . ILE A 1 605 ? -44.156 -11.359 18.938 1 90.88 605 ILE A N 1
ATOM 4603 C CA . ILE A 1 605 ? -43.812 -9.977 18.625 1 90.88 605 ILE A CA 1
ATOM 4604 C C . ILE A 1 605 ? -44.594 -9.492 17.422 1 90.88 605 ILE A C 1
ATOM 4606 O O . ILE A 1 605 ? -44.781 -10.234 16.453 1 90.88 605 ILE A O 1
ATOM 4610 N N . ARG A 1 606 ? -45.062 -8.266 17.516 1 91.25 606 ARG A N 1
ATOM 4611 C CA . ARG A 1 606 ? -45.812 -7.688 16.391 1 91.25 606 ARG A CA 1
ATOM 4612 C C . ARG A 1 606 ? -44.906 -7.504 15.18 1 91.25 606 ARG A C 1
ATOM 4614 O O . ARG A 1 606 ? -43.688 -7.324 15.328 1 91.25 606 ARG A O 1
ATOM 4621 N N . ASP A 1 607 ? -45.469 -7.465 14.062 1 86.12 607 ASP A N 1
ATOM 4622 C CA . ASP A 1 607 ? -44.688 -7.445 12.828 1 86.12 607 ASP A CA 1
ATOM 4623 C C . ASP A 1 607 ? -44.469 -6.016 12.344 1 86.12 607 ASP A C 1
ATOM 4625 O O . ASP A 1 607 ? -44.094 -5.801 11.188 1 86.12 607 ASP A O 1
ATOM 4629 N N . ASP A 1 608 ? -44.594 -5.043 13.094 1 87 608 ASP A N 1
ATOM 4630 C CA . ASP A 1 608 ? -44.281 -3.654 12.773 1 87 608 ASP A CA 1
ATOM 4631 C C . ASP A 1 608 ? -42.781 -3.473 12.523 1 87 608 ASP A C 1
ATOM 4633 O O . ASP A 1 608 ? -41.969 -4.164 13.125 1 87 608 ASP A O 1
ATOM 4637 N N . TRP A 1 609 ? -42.5 -2.604 11.609 1 85.88 609 TRP A N 1
ATOM 4638 C CA . TRP A 1 609 ? -41.094 -2.236 11.523 1 85.88 609 TRP A CA 1
ATOM 4639 C C . TRP A 1 609 ? -40.625 -1.577 12.812 1 85.88 609 TRP A C 1
ATOM 4641 O O . TRP A 1 609 ? -39.531 -1.891 13.312 1 85.88 609 TRP A O 1
ATOM 4651 N N . TYR A 1 610 ? -41.406 -0.638 13.242 1 87.88 610 TYR A N 1
ATOM 4652 C CA . TYR A 1 610 ? -41.281 -0.119 14.602 1 87.88 610 TYR A CA 1
ATOM 4653 C C . TYR A 1 610 ? -42.625 0.178 15.211 1 87.88 610 TYR A C 1
ATOM 4655 O O . TYR A 1 610 ? -43.531 0.678 14.531 1 87.88 610 TYR A O 1
ATOM 4663 N N . ASN A 1 611 ? -42.75 -0.204 16.422 1 89.75 611 ASN A N 1
ATOM 4664 C CA . ASN A 1 611 ? -43.969 -0.013 17.219 1 89.75 611 ASN A CA 1
ATOM 4665 C C . ASN A 1 611 ? -43.719 0.975 18.359 1 89.75 611 ASN A C 1
ATOM 4667 O O . ASN A 1 611 ? -42.781 0.806 19.156 1 89.75 611 ASN A O 1
ATOM 4671 N N . LEU A 1 612 ? -44.5 2.01 18.281 1 88.5 612 LEU A N 1
ATOM 4672 C CA . LEU A 1 612 ? -44.281 3.076 19.25 1 88.5 612 LEU A CA 1
ATOM 4673 C C . LEU A 1 612 ? -44.469 2.566 20.672 1 88.5 612 LEU A C 1
ATOM 4675 O O . LEU A 1 612 ? -44.094 3.238 21.641 1 88.5 612 LEU A O 1
ATOM 4679 N N . LYS A 1 613 ? -44.906 1.346 20.828 1 91.31 613 LYS A N 1
ATOM 4680 C CA . LYS A 1 613 ? -45.062 0.731 22.141 1 91.31 613 LYS A CA 1
ATOM 4681 C C . LYS A 1 613 ? -43.844 -0.165 22.453 1 91.31 613 LYS A C 1
ATOM 4683 O O . LYS A 1 613 ? -43.844 -0.855 23.469 1 91.31 613 LYS A O 1
ATOM 4688 N N . TRP A 1 614 ? -42.906 -0.19 21.562 1 92.75 614 TRP A N 1
ATOM 4689 C CA . TRP A 1 614 ? -41.594 -0.731 21.844 1 92.75 614 TRP A CA 1
ATOM 4690 C C . TRP A 1 614 ? -40.688 0.339 22.438 1 92.75 614 TRP A C 1
ATOM 4692 O O . TRP A 1 614 ? -40.156 1.181 21.703 1 92.75 614 TRP A O 1
ATOM 4702 N N . ILE A 1 615 ? -40.438 0.294 23.703 1 93.38 615 ILE A N 1
ATOM 4703 C CA . ILE A 1 615 ? -39.719 1.345 24.406 1 93.38 615 ILE A CA 1
ATOM 4704 C C . ILE A 1 615 ? -38.25 0.98 24.484 1 93.38 615 ILE A C 1
ATOM 4706 O O . ILE A 1 615 ? -37.875 0.024 25.172 1 93.38 615 ILE A O 1
ATOM 4710 N N . PRO A 1 616 ? -37.406 1.703 23.828 1 93.19 616 PRO A N 1
ATOM 4711 C CA . PRO A 1 616 ? -35.969 1.398 23.891 1 93.19 616 PRO A CA 1
ATOM 4712 C C . PRO A 1 616 ? -35.375 1.692 25.266 1 93.19 616 PRO A C 1
ATOM 4714 O O . PRO A 1 616 ? -35.688 2.729 25.875 1 93.19 616 PRO A O 1
ATOM 4717 N N . PHE A 1 617 ? -34.562 0.706 25.766 1 93.69 617 PHE A N 1
ATOM 4718 C CA . PHE A 1 617 ? -33.938 0.976 27.031 1 93.69 617 PHE A CA 1
ATOM 4719 C C . PHE A 1 617 ? -32.438 0.732 26.938 1 93.69 617 PHE A C 1
ATOM 4721 O O . PHE A 1 617 ? -31.688 0.959 27.906 1 93.69 617 PHE A O 1
ATOM 4728 N N . THR A 1 618 ? -32 0.323 25.828 1 92.12 618 THR A N 1
ATOM 4729 C CA . THR A 1 618 ? -30.594 0.269 25.531 1 92.12 618 THR A CA 1
ATOM 4730 C C . THR A 1 618 ? -30.312 0.816 24.125 1 92.12 618 THR A C 1
ATOM 4732 O O . THR A 1 618 ? -31.234 1.009 23.328 1 92.12 618 THR A O 1
ATOM 4735 N N . HIS A 1 619 ? -29.172 1.172 23.875 1 86.75 619 HIS A N 1
ATOM 4736 C CA . HIS A 1 619 ? -28.703 1.587 22.562 1 86.75 619 HIS A CA 1
ATOM 4737 C C . HIS A 1 619 ? -27.312 1.045 22.266 1 86.75 619 HIS A C 1
ATOM 4739 O O . HIS A 1 619 ? -26.438 1.045 23.141 1 86.75 619 HIS A O 1
ATOM 4745 N N . ASP A 1 620 ? -27.156 0.571 21.094 1 78.69 620 ASP A N 1
ATOM 4746 C CA . ASP A 1 620 ? -25.875 -0.042 20.797 1 78.69 620 ASP A CA 1
ATOM 4747 C C . ASP A 1 620 ? -24.969 0.915 20.016 1 78.69 620 ASP A C 1
ATOM 4749 O O . ASP A 1 620 ? -23.953 0.505 19.453 1 78.69 620 ASP A O 1
ATOM 4753 N N . GLY A 1 621 ? -25.422 2.146 19.875 1 70.94 621 GLY A N 1
ATOM 4754 C CA . GLY A 1 621 ? -24.641 3.164 19.172 1 70.94 621 GLY A CA 1
ATOM 4755 C C . GLY A 1 621 ? -24.875 3.158 17.672 1 70.94 621 GLY A C 1
ATOM 4756 O O . GLY A 1 621 ? -24.438 4.074 16.969 1 70.94 621 GLY A O 1
ATOM 4757 N N . SER A 1 622 ? -25.578 2.191 17.094 1 64.88 622 SER A N 1
ATOM 4758 C CA . SER A 1 622 ? -25.812 2.031 15.664 1 64.88 622 SER A CA 1
ATOM 4759 C C . SER A 1 622 ? -27.312 2.086 15.344 1 64.88 622 SER A C 1
ATOM 4761 O O . SER A 1 622 ? -27.75 1.578 14.312 1 64.88 622 SER A O 1
ATOM 4763 N N . GLY A 1 623 ? -28.031 2.535 16.203 1 74.31 623 GLY A N 1
ATOM 4764 C CA . GLY A 1 623 ? -29.453 2.689 15.992 1 74.31 623 GLY A CA 1
ATOM 4765 C C . GLY A 1 623 ? -30.266 1.462 16.391 1 74.31 623 GLY A C 1
ATOM 4766 O O . GLY A 1 623 ? -31.469 1.403 16.172 1 74.31 623 GLY A O 1
ATOM 4767 N N . ASN A 1 624 ? -29.641 0.477 16.969 1 82.62 624 ASN A N 1
ATOM 4768 C CA . ASN A 1 624 ? -30.344 -0.695 17.453 1 82.62 624 ASN A CA 1
ATOM 4769 C C . ASN A 1 624 ? -30.641 -0.583 18.953 1 82.62 624 ASN A C 1
ATOM 4771 O O . ASN A 1 624 ? -29.906 0.067 19.688 1 82.62 624 ASN A O 1
ATOM 4775 N N . HIS A 1 625 ? -31.734 -1.272 19.266 1 91.06 625 HIS A N 1
ATOM 4776 C CA . HIS A 1 625 ? -32.188 -1.151 20.656 1 91.06 625 HIS A CA 1
ATOM 4777 C C . HIS A 1 625 ? -32.656 -2.492 21.188 1 91.06 625 HIS A C 1
ATOM 4779 O O . HIS A 1 625 ? -33.156 -3.332 20.438 1 91.06 625 HIS A O 1
ATOM 4785 N N . LEU A 1 626 ? -32.406 -2.646 22.5 1 91.94 626 LEU A N 1
ATOM 4786 C CA . LEU A 1 626 ? -33.344 -3.484 23.25 1 91.94 626 LEU A CA 1
ATOM 4787 C C . LEU A 1 626 ? -34.562 -2.676 23.703 1 91.94 626 LEU A C 1
ATOM 4789 O O . LEU A 1 626 ? -34.406 -1.556 24.188 1 91.94 626 LEU A O 1
ATOM 4793 N N . CYS A 1 627 ? -35.656 -3.258 23.406 1 93.69 627 CYS A N 1
ATOM 4794 C CA . CYS A 1 627 ? -36.906 -2.553 23.734 1 93.69 627 CYS A CA 1
ATOM 4795 C C . CYS A 1 627 ? -37.75 -3.383 24.672 1 93.69 627 CYS A C 1
ATOM 4797 O O . CYS A 1 627 ? -37.75 -4.613 24.609 1 93.69 627 CYS A O 1
ATOM 4799 N N . ILE A 1 628 ? -38.469 -2.709 25.562 1 93.38 628 ILE A N 1
ATOM 4800 C CA . ILE A 1 628 ? -39.531 -3.312 26.328 1 93.38 628 ILE A CA 1
ATOM 4801 C C . ILE A 1 628 ? -40.812 -3.295 25.484 1 93.38 628 ILE A C 1
ATOM 4803 O O . ILE A 1 628 ? -41.312 -2.227 25.125 1 93.38 628 ILE A O 1
ATOM 4807 N N . ASP A 1 629 ? -41.312 -4.457 25.188 1 93.31 629 ASP A N 1
ATOM 4808 C CA . ASP A 1 629 ? -42.469 -4.617 24.344 1 93.31 629 ASP A CA 1
ATOM 4809 C C . ASP A 1 629 ? -43.75 -4.516 25.156 1 93.31 629 ASP A C 1
ATOM 4811 O O . ASP A 1 629 ? -44.094 -5.418 25.938 1 93.31 629 ASP A O 1
ATOM 4815 N N . LEU A 1 630 ? -44.469 -3.449 24.891 1 92.25 630 LEU A N 1
ATOM 4816 C CA . LEU A 1 630 ? -45.688 -3.221 25.641 1 92.25 630 LEU A CA 1
ATOM 4817 C C . LEU A 1 630 ? -46.906 -3.562 24.797 1 92.25 630 LEU A C 1
ATOM 4819 O O . LEU A 1 630 ? -48.031 -3.367 25.219 1 92.25 630 LEU A O 1
ATOM 4823 N N . ASP A 1 631 ? -46.625 -4.023 23.594 1 90.88 631 ASP A N 1
ATOM 4824 C CA . ASP A 1 631 ? -47.688 -4.434 22.672 1 90.88 631 ASP A CA 1
ATOM 4825 C C . ASP A 1 631 ? -47.344 -5.762 22 1 90.88 631 ASP A C 1
ATOM 4827 O O . ASP A 1 631 ? -47.125 -5.816 20.781 1 90.88 631 ASP A O 1
ATOM 4831 N N . PRO A 1 632 ? -47.281 -6.812 22.844 1 90.31 632 PRO A N 1
ATOM 4832 C CA . PRO A 1 632 ? -46.906 -8.109 22.266 1 90.31 632 PRO A CA 1
ATOM 4833 C C . PRO A 1 632 ? -48 -8.711 21.391 1 90.31 632 PRO A C 1
ATOM 4835 O O . PRO A 1 632 ? -49.188 -8.359 21.547 1 90.31 632 PRO A O 1
ATOM 4838 N N . ALA A 1 633 ? -47.656 -9.508 20.469 1 86.81 633 ALA A N 1
ATOM 4839 C CA . ALA A 1 633 ? -48.594 -10.273 19.656 1 86.81 633 ALA A CA 1
ATOM 4840 C C . ALA A 1 633 ? -49.031 -11.539 20.391 1 86.81 633 ALA A C 1
ATOM 4842 O O . ALA A 1 633 ? -48.656 -11.766 21.531 1 86.81 633 ALA A O 1
ATOM 4843 N N . GLU A 1 634 ? -49.969 -12.273 19.719 1 81.31 634 GLU A N 1
ATOM 4844 C CA . GLU A 1 634 ? -50.438 -13.523 20.312 1 81.31 634 GLU A CA 1
ATOM 4845 C C . GLU A 1 634 ? -49.281 -14.453 20.641 1 81.31 634 GLU A C 1
ATOM 4847 O O . GLU A 1 634 ? -48.375 -14.648 19.828 1 81.31 634 GLU A O 1
ATOM 4852 N N . GLY A 1 635 ? -49.188 -14.922 21.828 1 81.94 635 GLY A N 1
ATOM 4853 C CA . GLY A 1 635 ? -48.125 -15.797 22.281 1 81.94 635 GLY A CA 1
ATOM 4854 C C . GLY A 1 635 ? -47 -15.047 22.953 1 81.94 635 GLY A C 1
ATOM 4855 O O . GLY A 1 635 ? -46.062 -15.664 23.484 1 81.94 635 GLY A O 1
ATOM 4856 N N . GLY A 1 636 ? -47.125 -13.758 22.953 1 86.38 636 GLY A N 1
ATOM 4857 C CA . GLY A 1 636 ? -46.125 -12.953 23.625 1 86.38 636 GLY A CA 1
ATOM 4858 C C . GLY A 1 636 ? -46.5 -12.531 25.016 1 86.38 636 GLY A C 1
ATOM 4859 O O . GLY A 1 636 ? -47.625 -12.836 25.484 1 86.38 636 GLY A O 1
ATOM 4860 N N . PHE A 1 637 ? -45.531 -11.836 25.766 1 86.44 637 PHE A N 1
ATOM 4861 C CA . PHE A 1 637 ? -45.688 -11.367 27.141 1 86.44 637 PHE A CA 1
ATOM 4862 C C . PHE A 1 637 ? -45.531 -9.852 27.203 1 86.44 637 PHE A C 1
ATOM 4864 O O . PHE A 1 637 ? -44.562 -9.297 26.672 1 86.44 637 PHE A O 1
ATOM 4871 N N . PRO A 1 638 ? -46.625 -9.266 27.703 1 86.81 638 PRO A N 1
ATOM 4872 C CA . PRO A 1 638 ? -46.406 -7.832 27.922 1 86.81 638 PRO A CA 1
ATOM 4873 C C . PRO A 1 638 ? -45.188 -7.547 28.766 1 86.81 638 PRO A C 1
ATOM 4875 O O . PRO A 1 638 ? -45.031 -8.109 29.859 1 86.81 638 PRO A O 1
ATOM 4878 N N . GLY A 1 639 ? -44.281 -6.738 28.266 1 90.81 639 GLY A N 1
ATOM 4879 C CA . GLY A 1 639 ? -43.062 -6.418 28.984 1 90.81 639 GLY A CA 1
ATOM 4880 C C . GLY A 1 639 ? -41.875 -7.266 28.562 1 90.81 639 GLY A C 1
ATOM 4881 O O . GLY A 1 639 ? -40.781 -7.141 29.109 1 90.81 639 GLY A O 1
ATOM 4882 N N . GLN A 1 640 ? -42.125 -8.133 27.641 1 92.31 640 GLN A N 1
ATOM 4883 C CA . GLN A 1 640 ? -41 -8.906 27.125 1 92.31 640 GLN A CA 1
ATOM 4884 C C . GLN A 1 640 ? -39.938 -7.992 26.531 1 92.31 640 GLN A C 1
ATOM 4886 O O . GLN A 1 640 ? -40.219 -6.871 26.109 1 92.31 640 GLN A O 1
ATOM 4891 N N . VAL A 1 641 ? -38.688 -8.438 26.594 1 93.31 641 VAL A N 1
ATOM 4892 C CA . VAL A 1 641 ? -37.562 -7.703 26.031 1 93.31 641 VAL A CA 1
ATOM 4893 C C . VAL A 1 641 ? -37.25 -8.219 24.625 1 93.31 641 VAL A C 1
ATOM 4895 O O . VAL A 1 641 ? -37.062 -9.414 24.422 1 93.31 641 VAL A O 1
ATOM 4898 N N . ILE A 1 642 ? -37.219 -7.262 23.703 1 93.12 642 ILE A N 1
ATOM 4899 C CA . ILE A 1 642 ? -37 -7.645 22.328 1 93.12 642 ILE A CA 1
ATOM 4900 C C . ILE A 1 642 ? -35.844 -6.836 21.75 1 93.12 642 ILE A C 1
ATOM 4902 O O . ILE A 1 642 ? -35.562 -5.727 22.203 1 93.12 642 ILE A O 1
ATOM 4906 N N . ARG A 1 643 ? -35.188 -7.441 20.797 1 90.88 643 ARG A N 1
ATOM 4907 C CA . ARG A 1 643 ? -34.125 -6.758 20.047 1 90.88 643 ARG A CA 1
ATOM 4908 C C . ARG A 1 643 ? -34.688 -6.16 18.766 1 90.88 643 ARG A C 1
ATOM 4910 O O . ARG A 1 643 ? -35.344 -6.855 17.969 1 90.88 643 ARG A O 1
ATOM 4917 N N . VAL A 1 644 ? -34.469 -4.852 18.578 1 90.31 644 VAL A N 1
ATOM 4918 C CA . VAL A 1 644 ? -34.906 -4.105 17.406 1 90.31 644 VAL A CA 1
ATOM 4919 C C . VAL A 1 644 ? -33.719 -3.557 16.656 1 90.31 644 VAL A C 1
ATOM 4921 O O . VAL A 1 644 ? -32.875 -2.842 17.234 1 90.31 644 VAL A O 1
ATOM 4924 N N . TRP A 1 645 ? -33.656 -3.922 15.461 1 82.44 645 TRP A N 1
ATOM 4925 C CA . TRP A 1 645 ? -32.594 -3.434 14.586 1 82.44 645 TRP A CA 1
ATOM 4926 C C . TRP A 1 645 ? -33.125 -2.32 13.68 1 82.44 645 TRP A C 1
ATOM 4928 O O . TRP A 1 645 ? -34.25 -2.381 13.195 1 82.44 645 TRP A O 1
ATOM 4938 N N . HIS A 1 646 ? -32.281 -1.319 13.516 1 75.81 646 HIS A N 1
ATOM 4939 C CA . HIS A 1 646 ? -32.75 -0.174 12.727 1 75.81 646 HIS A CA 1
ATOM 4940 C C . HIS A 1 646 ? -32.75 -0.497 11.242 1 75.81 646 HIS A C 1
ATOM 4942 O O . HIS A 1 646 ? -33.531 0.076 10.477 1 75.81 646 HIS A O 1
ATOM 4948 N N . ASP A 1 647 ? -31.953 -1.431 10.875 1 67.44 647 ASP A N 1
ATOM 4949 C CA . ASP A 1 647 ? -31.797 -1.677 9.445 1 67.44 647 ASP A CA 1
ATOM 4950 C C . ASP A 1 647 ? -32 -3.15 9.117 1 67.44 647 ASP A C 1
ATOM 4952 O O . ASP A 1 647 ? -31.609 -3.615 8.047 1 67.44 647 ASP A O 1
ATOM 4956 N N . ASP A 1 648 ? -32.531 -3.93 10.062 1 77.38 648 ASP A N 1
ATOM 4957 C CA . ASP A 1 648 ? -32.844 -5.348 9.93 1 77.38 648 ASP A CA 1
ATOM 4958 C C . ASP A 1 648 ? -34.281 -5.633 10.344 1 77.38 648 ASP A C 1
ATOM 4960 O O . ASP A 1 648 ? -34.781 -5.062 11.32 1 77.38 648 ASP A O 1
ATOM 4964 N N . ALA A 1 649 ? -34.906 -6.508 9.555 1 78.25 649 ALA A N 1
ATOM 4965 C CA . ALA A 1 649 ? -36.312 -6.812 9.82 1 78.25 649 ALA A CA 1
ATOM 4966 C C . ALA A 1 649 ? -36.438 -7.781 10.984 1 78.25 649 ALA A C 1
ATOM 4968 O O . ALA A 1 649 ? -37.531 -7.918 11.562 1 78.25 649 ALA A O 1
ATOM 4969 N N . ARG A 1 650 ? -35.5 -8.383 11.422 1 82.88 650 ARG A N 1
ATOM 4970 C CA . ARG A 1 650 ? -35.594 -9.344 12.508 1 82.88 650 ARG A CA 1
ATOM 4971 C C . ARG A 1 650 ? -35.969 -8.656 13.82 1 82.88 650 ARG A C 1
ATOM 4973 O O . ARG A 1 650 ? -35.469 -7.57 14.125 1 82.88 650 ARG A O 1
ATOM 4980 N N . ARG A 1 651 ? -36.875 -9.312 14.391 1 89.5 651 ARG A N 1
ATOM 4981 C CA . ARG A 1 651 ? -37.219 -8.984 15.773 1 89.5 651 ARG A CA 1
ATOM 4982 C C . ARG A 1 651 ? -37.125 -10.219 16.656 1 89.5 651 ARG A C 1
ATOM 4984 O O . ARG A 1 651 ? -37.812 -11.219 16.422 1 89.5 651 ARG A O 1
ATOM 4991 N N . GLU A 1 652 ? -36.219 -10.102 17.609 1 88 652 GLU A N 1
ATOM 4992 C CA . GLU A 1 652 ? -35.969 -11.273 18.438 1 88 652 GLU A CA 1
ATOM 4993 C C . GLU A 1 652 ? -36.375 -11.047 19.891 1 88 652 GLU A C 1
ATOM 4995 O O . GLU A 1 652 ? -36.156 -9.961 20.438 1 88 652 GLU A O 1
ATOM 5000 N N . ARG A 1 653 ? -36.969 -12.133 20.422 1 89.5 653 ARG A N 1
ATOM 5001 C CA . ARG A 1 653 ? -37.219 -12.094 21.859 1 89.5 653 ARG A CA 1
ATOM 5002 C C . ARG A 1 653 ? -36 -12.484 22.656 1 89.5 653 ARG A C 1
ATOM 5004 O O . ARG A 1 653 ? -35.438 -13.578 22.484 1 89.5 653 ARG A O 1
ATOM 5011 N N . ILE A 1 654 ? -35.562 -11.617 23.438 1 90.69 654 ILE A N 1
ATOM 5012 C CA . ILE A 1 654 ? -34.344 -11.797 24.219 1 90.69 654 ILE A CA 1
ATOM 5013 C C . ILE A 1 654 ? -34.688 -12.336 25.609 1 90.69 654 ILE A C 1
ATOM 5015 O O . ILE A 1 654 ? -33.969 -13.164 26.156 1 90.69 654 ILE A O 1
ATOM 5019 N N . ALA A 1 655 ? -35.812 -11.82 26.188 1 89.12 655 ALA A N 1
ATOM 5020 C CA . ALA A 1 655 ? -36.219 -12.227 27.516 1 89.12 655 ALA A CA 1
ATOM 5021 C C . ALA A 1 655 ? -37.719 -11.984 27.703 1 89.12 655 ALA A C 1
ATOM 5023 O O . ALA A 1 655 ? -38.312 -11.18 26.984 1 89.12 655 ALA A O 1
ATOM 5024 N N . GLY A 1 656 ? -38.25 -12.758 28.641 1 88.19 656 GLY A N 1
ATOM 5025 C CA . GLY A 1 656 ? -39.656 -12.625 28.906 1 88.19 656 GLY A CA 1
ATOM 5026 C C . GLY A 1 656 ? -40 -11.367 29.688 1 88.19 656 GLY A C 1
ATOM 5027 O O . GLY A 1 656 ? -41.156 -10.938 29.703 1 88.19 656 GLY A O 1
ATOM 5028 N N . SER A 1 657 ? -39.094 -10.797 30.375 1 90 657 SER A N 1
ATOM 5029 C CA . SER A 1 657 ? -39.281 -9.562 31.125 1 90 657 SER A CA 1
ATOM 5030 C C . SER A 1 657 ? -37.938 -8.844 31.328 1 90 657 SER A C 1
ATOM 5032 O O . SER A 1 657 ? -36.875 -9.43 31.125 1 90 657 SER A O 1
ATOM 5034 N N . PHE A 1 658 ? -38.125 -7.547 31.609 1 92.62 658 PHE A N 1
ATOM 5035 C CA . PHE A 1 658 ? -36.906 -6.785 31.906 1 92.62 658 PHE A CA 1
ATOM 5036 C C . PHE A 1 658 ? -36.156 -7.43 33.062 1 92.62 658 PHE A C 1
ATOM 5038 O O . PHE A 1 658 ? -34.906 -7.543 33 1 92.62 658 PHE A O 1
ATOM 5045 N N . SER A 1 659 ? -36.844 -7.879 34.125 1 89.31 659 SER A N 1
ATOM 5046 C CA . SER A 1 659 ? -36.219 -8.508 35.25 1 89.31 659 SER A CA 1
ATOM 5047 C C . SER A 1 659 ? -35.469 -9.781 34.844 1 89.31 659 SER A C 1
ATOM 5049 O O . SER A 1 659 ? -34.344 -10.039 35.312 1 89.31 659 SER A O 1
ATOM 5051 N N . ALA A 1 660 ? -36.125 -10.5 34 1 88.25 660 ALA A N 1
ATOM 5052 C CA . ALA A 1 660 ? -35.469 -11.711 33.5 1 88.25 660 ALA A CA 1
ATOM 5053 C C . ALA A 1 660 ? -34.219 -11.391 32.719 1 88.25 660 ALA A C 1
ATOM 5055 O O . ALA A 1 660 ? -33.219 -12.07 32.844 1 88.25 660 ALA A O 1
ATOM 5056 N N . TRP A 1 661 ? -34.281 -10.383 31.875 1 91.62 661 TRP A N 1
ATOM 5057 C CA . TRP A 1 661 ? -33.125 -9.945 31.094 1 91.62 661 TRP A CA 1
ATOM 5058 C C . TRP A 1 661 ? -32 -9.508 32 1 91.62 661 TRP A C 1
ATOM 5060 O O . TRP A 1 661 ? -30.859 -9.93 31.828 1 91.62 661 TRP A O 1
ATOM 5070 N N . LEU A 1 662 ? -32.281 -8.625 32.938 1 90.62 662 LEU A N 1
ATOM 5071 C CA . LEU A 1 662 ? -31.266 -8.094 33.844 1 90.62 662 LEU A CA 1
ATOM 5072 C C . LEU A 1 662 ? -30.625 -9.211 34.656 1 90.62 662 LEU A C 1
ATOM 5074 O O . LEU A 1 662 ? -29.406 -9.195 34.906 1 90.62 662 LEU A O 1
ATOM 5078 N N . ALA A 1 663 ? -31.359 -10.156 35.031 1 86.19 663 ALA A N 1
ATOM 5079 C CA . ALA A 1 663 ? -30.844 -11.312 35.781 1 86.19 663 ALA A CA 1
ATOM 5080 C C . ALA A 1 663 ? -29.844 -12.094 34.906 1 86.19 663 ALA A C 1
ATOM 5082 O O . ALA A 1 663 ? -28.812 -12.547 35.406 1 86.19 663 ALA A O 1
ATOM 5083 N N . ARG A 1 664 ? -30.188 -12.211 33.688 1 84.5 664 ARG A N 1
ATOM 5084 C CA . ARG A 1 664 ? -29.281 -12.883 32.75 1 84.5 664 ARG A CA 1
ATOM 5085 C C . ARG A 1 664 ? -27.969 -12.117 32.625 1 84.5 664 ARG A C 1
ATOM 5087 O O . ARG A 1 664 ? -26.891 -12.719 32.562 1 84.5 664 ARG A O 1
ATOM 5094 N N . VAL A 1 665 ? -28.062 -10.859 32.5 1 87 665 VAL A N 1
ATOM 5095 C CA . VAL A 1 665 ? -26.875 -10.008 32.406 1 87 665 VAL A CA 1
ATOM 5096 C C . VAL A 1 665 ? -26.016 -10.195 33.656 1 87 665 VAL A C 1
ATOM 5098 O O . VAL A 1 665 ? -24.797 -10.297 33.562 1 87 665 VAL A O 1
ATOM 5101 N N . ALA A 1 666 ? -26.625 -10.258 34.781 1 83.06 666 ALA A N 1
ATOM 5102 C CA . ALA A 1 666 ? -25.906 -10.438 36.031 1 83.06 666 ALA A CA 1
ATOM 5103 C C . ALA A 1 666 ? -25.25 -11.805 36.094 1 83.06 666 ALA A C 1
ATOM 5105 O O . ALA A 1 666 ? -24.125 -11.938 36.625 1 83.06 666 ALA A O 1
ATOM 5106 N N . ASP A 1 667 ? -25.875 -12.75 35.531 1 78.44 667 ASP A N 1
ATOM 5107 C CA . ASP A 1 667 ? -25.344 -14.109 35.562 1 78.44 667 ASP A CA 1
ATOM 5108 C C . ASP A 1 667 ? -24.141 -14.234 34.625 1 78.44 667 ASP A C 1
ATOM 5110 O O . ASP A 1 667 ? -23.172 -14.938 34.938 1 78.44 667 ASP A O 1
ATOM 5114 N N . GLU A 1 668 ? -24.281 -13.633 33.469 1 71.25 668 GLU A N 1
ATOM 5115 C CA . GLU A 1 668 ? -23.188 -13.672 32.5 1 71.25 668 GLU A CA 1
ATOM 5116 C C . GLU A 1 668 ? -21.953 -12.953 33.031 1 71.25 668 GLU A C 1
ATOM 5118 O O . GLU A 1 668 ? -20.828 -13.32 32.719 1 71.25 668 GLU A O 1
ATOM 5123 N N . GLY A 1 669 ? -22.016 -12.047 33.75 1 59.31 669 GLY A N 1
ATOM 5124 C CA . GLY A 1 669 ? -20.938 -11.328 34.406 1 59.31 669 GLY A CA 1
ATOM 5125 C C . GLY A 1 669 ? -20.266 -12.125 35.5 1 59.31 669 GLY A C 1
ATOM 5126 O O . GLY A 1 669 ? -19.125 -11.836 35.875 1 59.31 669 GLY A O 1
ATOM 5127 N N . GLN A 1 670 ? -20.891 -13.055 36.094 1 53.94 670 GLN A N 1
ATOM 5128 C CA . GLN A 1 670 ? -20.312 -13.883 37.125 1 53.94 670 GLN A CA 1
ATOM 5129 C C . GLN A 1 670 ? -19.438 -14.984 36.531 1 53.94 670 GLN A C 1
ATOM 5131 O O . GLN A 1 670 ? -18.5 -15.469 37.188 1 53.94 670 GLN A O 1
ATOM 5136 N N . SER A 1 671 ? -19.641 -15.57 35.406 1 45.78 671 SER A N 1
ATOM 5137 C CA . SER A 1 671 ? -18.859 -16.672 34.844 1 45.78 671 SER A CA 1
ATOM 5138 C C . SER A 1 671 ? -17.578 -16.172 34.188 1 45.78 671 SER A C 1
ATOM 5140 O O . SER A 1 671 ? -16.75 -16.984 33.781 1 45.78 671 SER A O 1
ATOM 5142 N N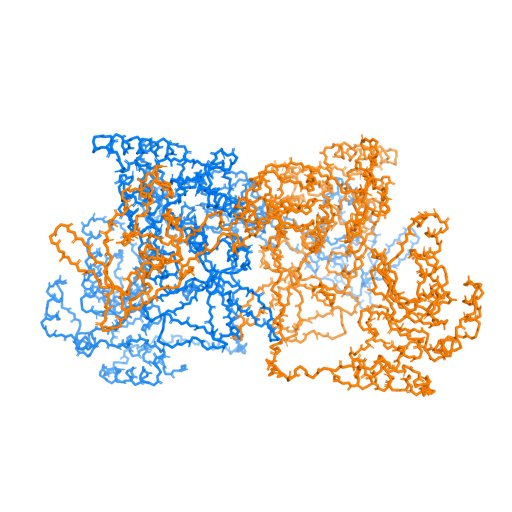 . SER A 1 672 ? -17.391 -15.117 33.812 1 37.06 672 SER A N 1
ATOM 5143 C CA . SER A 1 672 ? -16.078 -14.727 33.312 1 37.06 672 SER A CA 1
ATOM 5144 C C . SER A 1 672 ? -15.18 -14.219 34.438 1 37.06 672 SER A C 1
ATOM 5146 O O . SER A 1 672 ? -15.656 -13.562 35.375 1 37.06 672 SER A O 1
ATOM 5148 N N . MET B 1 1 ? 28 -2.488 10.336 1 22.36 1 MET B N 1
ATOM 5149 C CA . MET B 1 1 ? 27.031 -3.381 10.945 1 22.36 1 MET B CA 1
ATOM 5150 C C . MET B 1 1 ? 25.953 -3.783 9.93 1 22.36 1 MET B C 1
ATOM 5152 O O . MET B 1 1 ? 25.297 -2.924 9.352 1 22.36 1 MET B O 1
ATOM 5156 N N . ASN B 1 2 ? 26.188 -4.77 9.125 1 30.41 2 ASN B N 1
ATOM 5157 C CA . ASN B 1 2 ? 25.469 -5.199 7.926 1 30.41 2 ASN B CA 1
ATOM 5158 C C . ASN B 1 2 ? 23.953 -5.219 8.156 1 30.41 2 ASN B C 1
ATOM 5160 O O . ASN B 1 2 ? 23.469 -5.914 9.047 1 30.41 2 ASN B O 1
ATOM 5164 N N . ASP B 1 3 ? 23.25 -4.32 8.07 1 36.97 3 ASP B N 1
ATOM 5165 C CA . ASP B 1 3 ? 21.797 -4.219 8.172 1 36.97 3 ASP B CA 1
ATOM 5166 C C . ASP B 1 3 ? 21.125 -5.469 7.621 1 36.97 3 ASP B C 1
ATOM 5168 O O . ASP B 1 3 ? 21.141 -5.711 6.41 1 36.97 3 ASP B O 1
ATOM 5172 N N . HIS B 1 4 ? 21.438 -6.738 8.055 1 44.19 4 HIS B N 1
ATOM 5173 C CA . HIS B 1 4 ? 20.922 -8.078 7.812 1 44.19 4 HIS B CA 1
ATOM 5174 C C . HIS B 1 4 ? 19.5 -8.039 7.266 1 44.19 4 HIS B C 1
ATOM 5176 O O . HIS B 1 4 ? 18.578 -7.555 7.938 1 44.19 4 HIS B O 1
ATOM 5182 N N . GLU B 1 5 ? 19.469 -7.988 5.992 1 58.22 5 GLU B N 1
ATOM 5183 C CA . GLU B 1 5 ? 18.234 -8.086 5.215 1 58.22 5 GLU B CA 1
ATOM 5184 C C . GLU B 1 5 ? 17.391 -9.273 5.668 1 58.22 5 GLU B C 1
ATOM 5186 O O . GLU B 1 5 ? 17.906 -10.383 5.82 1 58.22 5 GLU B O 1
ATOM 5191 N N . ASN B 1 6 ? 16.5 -9.227 6.465 1 75.25 6 ASN B N 1
ATOM 5192 C CA . ASN B 1 6 ? 15.57 -10.203 7.023 1 75.25 6 ASN B CA 1
ATOM 5193 C C . ASN B 1 6 ? 14.75 -10.883 5.934 1 75.25 6 ASN B C 1
ATOM 5195 O O . ASN B 1 6 ? 13.641 -10.461 5.629 1 75.25 6 ASN B O 1
ATOM 5199 N N . PHE B 1 7 ? 15.594 -11.977 5.148 1 86.56 7 PHE B N 1
ATOM 5200 C CA . PHE B 1 7 ? 14.836 -12.797 4.215 1 86.56 7 PHE B CA 1
ATOM 5201 C C . PHE B 1 7 ? 15.188 -14.273 4.379 1 86.56 7 PHE B C 1
ATOM 5203 O O . PHE B 1 7 ? 16.188 -14.609 5.012 1 86.56 7 PHE B O 1
ATOM 5210 N N . PRO B 1 8 ? 14.383 -15.195 3.947 1 92.31 8 PRO B N 1
ATOM 5211 C CA . PRO B 1 8 ? 14.703 -16.625 4.027 1 92.31 8 PRO B CA 1
ATOM 5212 C C . PRO B 1 8 ? 16.047 -16.953 3.393 1 92.31 8 PRO B C 1
ATOM 5214 O O . PRO B 1 8 ? 16.344 -16.5 2.281 1 92.31 8 PRO B O 1
ATOM 5217 N N . PHE B 1 9 ? 16.797 -17.766 4.016 1 89.56 9 PHE B N 1
ATOM 5218 C CA . PHE B 1 9 ? 18.188 -18 3.645 1 89.56 9 PHE B CA 1
ATOM 5219 C C . PHE B 1 9 ? 18.281 -18.625 2.258 1 89.56 9 PHE B C 1
ATOM 5221 O O . PHE B 1 9 ? 19.25 -18.406 1.527 1 89.56 9 PHE B O 1
ATOM 5228 N N . TRP B 1 10 ? 17.297 -19.453 1.863 1 92.5 10 TRP B N 1
ATOM 5229 C CA . TRP B 1 10 ? 17.391 -20.156 0.58 1 92.5 10 TRP B CA 1
ATOM 5230 C C . TRP B 1 10 ? 17.109 -19.188 -0.573 1 92.5 10 TRP B C 1
ATOM 5232 O O . TRP B 1 10 ? 17.281 -19.547 -1.741 1 92.5 10 TRP B O 1
ATOM 5242 N N . LEU B 1 11 ? 16.703 -17.969 -0.307 1 94.81 11 LEU B N 1
ATOM 5243 C CA . LEU B 1 11 ? 16.438 -16.984 -1.351 1 94.81 11 LEU B CA 1
ATOM 5244 C C . LEU B 1 11 ? 17.672 -16.125 -1.608 1 94.81 11 LEU B C 1
ATOM 5246 O O . LEU B 1 11 ? 17.672 -15.273 -2.502 1 94.81 11 LEU B O 1
ATOM 5250 N N . ASP B 1 12 ? 18.703 -16.344 -0.931 1 88.94 12 ASP B N 1
ATOM 5251 C CA . ASP B 1 12 ? 19.922 -15.562 -1.098 1 88.94 12 ASP B CA 1
ATOM 5252 C C . ASP B 1 12 ? 20.469 -15.688 -2.518 1 88.94 12 ASP B C 1
ATOM 5254 O O . ASP B 1 12 ? 20.703 -14.688 -3.188 1 88.94 12 ASP B O 1
ATOM 5258 N N . GLN B 1 13 ? 20.625 -16.906 -2.982 1 86.88 13 GLN B N 1
ATOM 5259 C CA . GLN B 1 13 ? 21.172 -17.141 -4.316 1 86.88 13 GLN B CA 1
ATOM 5260 C C . GLN B 1 13 ? 20.234 -16.594 -5.395 1 86.88 13 GLN B C 1
ATOM 5262 O O . GLN B 1 13 ? 20.688 -15.867 -6.289 1 86.88 13 GLN B O 1
ATOM 5267 N N . PRO B 1 14 ? 18.938 -16.891 -5.301 1 91.81 14 PRO B N 1
ATOM 5268 C CA . PRO B 1 14 ? 18.031 -16.281 -6.273 1 91.81 14 PRO B CA 1
ATOM 5269 C C . PRO B 1 14 ? 18.125 -14.758 -6.312 1 91.81 14 PRO B C 1
ATOM 5271 O O . PRO B 1 14 ? 18.094 -14.164 -7.391 1 91.81 14 PRO B O 1
ATOM 5274 N N . TYR B 1 15 ? 18.25 -14.102 -5.215 1 91.56 15 TYR B N 1
ATOM 5275 C CA . TYR B 1 15 ? 18.312 -12.648 -5.145 1 91.56 15 TYR B CA 1
ATOM 5276 C C . TYR B 1 15 ? 19.594 -12.125 -5.777 1 91.56 15 TYR B C 1
ATOM 5278 O O . TYR B 1 15 ? 19.578 -11.094 -6.453 1 91.56 15 TYR B O 1
ATOM 5286 N N . LYS B 1 16 ? 20.641 -12.812 -5.613 1 85.56 16 LYS B N 1
ATOM 5287 C CA . LYS B 1 16 ? 21.906 -12.43 -6.234 1 85.56 16 LYS B CA 1
ATOM 5288 C C . LYS B 1 16 ? 21.828 -12.547 -7.754 1 85.56 16 LYS B C 1
ATOM 5290 O O . LYS B 1 16 ? 22.328 -11.68 -8.477 1 85.56 16 LYS B O 1
ATOM 5295 N N . LEU B 1 17 ? 21.188 -13.586 -8.133 1 85.81 17 LEU B N 1
ATOM 5296 C CA . LEU B 1 17 ? 21.062 -13.836 -9.562 1 85.81 17 LEU B CA 1
ATOM 5297 C C . LEU B 1 17 ? 20.172 -12.797 -10.219 1 85.81 17 LEU B C 1
ATOM 5299 O O . LEU B 1 17 ? 20.312 -12.5 -11.406 1 85.81 17 LEU B O 1
ATOM 5303 N N . CYS B 1 18 ? 19.281 -12.195 -9.484 1 87.69 18 CYS B N 1
ATOM 5304 C CA . CYS B 1 18 ? 18.391 -11.18 -10.016 1 87.69 18 CYS B CA 1
ATOM 5305 C C . CYS B 1 18 ? 19.172 -9.953 -10.477 1 87.69 18 CYS B C 1
ATOM 5307 O O . CYS B 1 18 ? 18.703 -9.195 -11.328 1 87.69 18 CYS B O 1
ATOM 5309 N N . ARG B 1 19 ? 20.344 -9.734 -10.031 1 82.5 19 ARG B N 1
ATOM 5310 C CA . ARG B 1 19 ? 21.156 -8.594 -10.438 1 82.5 19 ARG B CA 1
ATOM 5311 C C . ARG B 1 19 ? 21.578 -8.727 -11.898 1 82.5 19 ARG B C 1
ATOM 5313 O O . ARG B 1 19 ? 21.828 -7.723 -12.57 1 82.5 19 ARG B O 1
ATOM 5320 N N . ARG B 1 20 ? 21.594 -9.914 -12.344 1 81.44 20 ARG B N 1
ATOM 5321 C CA . ARG B 1 20 ? 22.047 -10.188 -13.703 1 81.44 20 ARG B CA 1
ATOM 5322 C C . ARG B 1 20 ? 20.969 -9.789 -14.719 1 81.44 20 ARG B C 1
ATOM 5324 O O . ARG B 1 20 ? 21.25 -9.688 -15.914 1 81.44 20 ARG B O 1
ATOM 5331 N N . VAL B 1 21 ? 19.859 -9.477 -14.18 1 83.62 21 VAL B N 1
ATOM 5332 C CA . VAL B 1 21 ? 18.766 -9.094 -15.062 1 83.62 21 VAL B CA 1
ATOM 5333 C C . VAL B 1 21 ? 18.984 -7.664 -15.555 1 83.62 21 VAL B C 1
ATOM 5335 O O . VAL B 1 21 ? 18.391 -7.254 -16.562 1 83.62 21 VAL B O 1
ATOM 5338 N N . VAL B 1 22 ? 19.766 -6.898 -14.961 1 85.88 22 VAL B N 1
ATOM 5339 C CA . VAL B 1 22 ? 19.938 -5.473 -15.234 1 85.88 22 VAL B CA 1
ATOM 5340 C C . VAL B 1 22 ? 20.797 -5.281 -16.484 1 85.88 22 VAL B C 1
ATOM 5342 O O . VAL B 1 22 ? 21.922 -5.797 -16.562 1 85.88 22 VAL B O 1
ATOM 5345 N N . PRO B 1 23 ? 20.25 -4.535 -17.531 1 84.94 23 PRO B N 1
ATOM 5346 C CA . PRO B 1 23 ? 21 -4.316 -18.766 1 84.94 23 PRO B CA 1
ATOM 5347 C C . PRO B 1 23 ? 22.125 -3.287 -18.594 1 84.94 23 PRO B C 1
ATOM 5349 O O . PRO B 1 23 ? 22.109 -2.242 -19.25 1 84.94 23 PRO B O 1
ATOM 5352 N N . GLY B 1 24 ? 22.891 -3.361 -17.625 1 85.12 24 GLY B N 1
ATOM 5353 C CA . GLY B 1 24 ? 24.062 -2.512 -17.531 1 85.12 24 GLY B CA 1
ATOM 5354 C C . GLY B 1 24 ? 23.906 -1.376 -16.531 1 85.12 24 GLY B C 1
ATOM 5355 O O . GLY B 1 24 ? 23.281 -1.548 -15.477 1 85.12 24 GLY B O 1
ATOM 5356 N N . ALA B 1 25 ? 24.422 -0.221 -17.016 1 84.38 25 ALA B N 1
ATOM 5357 C CA . ALA B 1 25 ? 24.516 0.909 -16.094 1 84.38 25 ALA B CA 1
ATOM 5358 C C . ALA B 1 25 ? 23.172 1.631 -15.977 1 84.38 25 ALA B C 1
ATOM 5360 O O . ALA B 1 25 ? 22.328 1.539 -16.875 1 84.38 25 ALA B O 1
ATOM 5361 N N . MET B 1 26 ? 23.109 2.383 -14.93 1 86.75 26 MET B N 1
ATOM 5362 C CA . MET B 1 26 ? 21.906 3.148 -14.617 1 86.75 26 MET B CA 1
ATOM 5363 C C . MET B 1 26 ? 21.641 4.199 -15.695 1 86.75 26 MET B C 1
ATOM 5365 O O . MET B 1 26 ? 22.562 4.895 -16.125 1 86.75 26 MET B O 1
ATOM 5369 N N . GLN B 1 27 ? 20.469 4.191 -16.188 1 88.94 27 GLN B N 1
ATOM 5370 C CA . GLN B 1 27 ? 19.984 5.289 -17.016 1 88.94 27 GLN B CA 1
ATOM 5371 C C . GLN B 1 27 ? 19.109 6.242 -16.203 1 88.94 27 GLN B C 1
ATOM 5373 O O . GLN B 1 27 ? 18.344 5.809 -15.344 1 88.94 27 GLN B O 1
ATOM 5378 N N . SER B 1 28 ? 19.312 7.531 -16.438 1 92.5 28 SER B N 1
ATOM 5379 C CA . SER B 1 28 ? 18.594 8.508 -15.625 1 92.5 28 SER B CA 1
ATOM 5380 C C . SER B 1 28 ? 17.844 9.5 -16.5 1 92.5 28 SER B C 1
ATOM 5382 O O . SER B 1 28 ? 18.062 9.57 -17.703 1 92.5 28 SER B O 1
ATOM 5384 N N . GLU B 1 29 ? 16.844 10.125 -15.977 1 95.81 29 GLU B N 1
ATOM 5385 C CA . GLU B 1 29 ? 16.078 11.211 -16.578 1 95.81 29 GLU B CA 1
ATOM 5386 C C . GLU B 1 29 ? 15.719 12.266 -15.539 1 95.81 29 GLU B C 1
ATOM 5388 O O . GLU B 1 29 ? 15.672 11.984 -14.344 1 95.81 29 GLU B O 1
ATOM 5393 N N . THR B 1 30 ? 15.57 13.484 -15.984 1 97.38 30 THR B N 1
ATOM 5394 C CA . THR B 1 30 ? 15.164 14.586 -15.109 1 97.38 30 THR B CA 1
ATOM 5395 C C . THR B 1 30 ? 13.672 14.852 -15.242 1 97.38 30 THR B C 1
ATOM 5397 O O . THR B 1 30 ? 13.156 15.023 -16.344 1 97.38 30 THR B O 1
ATOM 5400 N N . ILE B 1 31 ? 13.023 14.836 -14.109 1 96.69 31 ILE B N 1
ATOM 5401 C CA . ILE B 1 31 ? 11.578 15.055 -14.117 1 96.69 31 ILE B CA 1
ATOM 5402 C C . ILE B 1 31 ? 11.211 16.062 -13.039 1 96.69 31 ILE B C 1
ATOM 5404 O O . ILE B 1 31 ? 11.992 16.312 -12.117 1 96.69 31 ILE B O 1
ATOM 5408 N N . PRO B 1 32 ? 10.031 16.688 -13.211 1 95 32 PRO B N 1
ATOM 5409 C CA . PRO B 1 32 ? 9.547 17.531 -12.117 1 95 32 PRO B CA 1
ATOM 5410 C C . PRO B 1 32 ? 9.312 16.75 -10.828 1 95 32 PRO B C 1
ATOM 5412 O O . PRO B 1 32 ? 8.852 15.602 -10.875 1 95 32 PRO B O 1
ATOM 5415 N N . VAL B 1 33 ? 9.586 17.312 -9.688 1 95.06 33 VAL B N 1
ATOM 5416 C CA . VAL B 1 33 ? 9.461 16.656 -8.391 1 95.06 33 VAL B CA 1
ATOM 5417 C C . VAL B 1 33 ? 8.016 16.188 -8.18 1 95.06 33 VAL B C 1
ATOM 5419 O O . VAL B 1 33 ? 7.77 15.164 -7.543 1 95.06 33 VAL B O 1
ATOM 5422 N N . GLU B 1 34 ? 7.039 16.844 -8.773 1 90.94 34 GLU B N 1
ATOM 5423 C CA . GLU B 1 34 ? 5.629 16.5 -8.633 1 90.94 34 GLU B CA 1
ATOM 5424 C C . GLU B 1 34 ? 5.32 15.141 -9.242 1 90.94 34 GLU B C 1
ATOM 5426 O O . GLU B 1 34 ? 4.355 14.477 -8.852 1 90.94 34 GLU B O 1
ATOM 5431 N N . ASP B 1 35 ? 6.125 14.719 -10.125 1 92 35 ASP B N 1
ATOM 5432 C CA . ASP B 1 35 ? 5.902 13.461 -10.836 1 92 35 ASP B CA 1
ATOM 5433 C C . ASP B 1 35 ? 6.867 12.383 -10.352 1 92 35 ASP B C 1
ATOM 5435 O O . ASP B 1 35 ? 6.973 11.32 -10.961 1 92 35 ASP B O 1
ATOM 5439 N N . ALA B 1 36 ? 7.5 12.609 -9.266 1 95.25 36 ALA B N 1
ATOM 5440 C CA . ALA B 1 36 ? 8.625 11.742 -8.898 1 95.25 36 ALA B CA 1
ATOM 5441 C C . ALA B 1 36 ? 8.188 10.664 -7.914 1 95.25 36 ALA B C 1
ATOM 5443 O O . ALA B 1 36 ? 9 9.852 -7.469 1 95.25 36 ALA B O 1
ATOM 5444 N N . LEU B 1 37 ? 6.91 10.586 -7.613 1 93 37 LEU B N 1
ATOM 5445 C CA . LEU B 1 37 ? 6.422 9.602 -6.66 1 93 37 LEU B CA 1
ATOM 5446 C C . LEU B 1 37 ? 6.809 8.188 -7.094 1 93 37 LEU B C 1
ATOM 5448 O O . LEU B 1 37 ? 6.645 7.828 -8.258 1 93 37 LEU B O 1
ATOM 5452 N N . THR B 1 38 ? 7.391 7.352 -6.18 1 92.75 38 THR B N 1
ATOM 5453 C CA . THR B 1 38 ? 7.758 5.945 -6.301 1 92.75 38 THR B CA 1
ATOM 5454 C C . THR B 1 38 ? 8.992 5.781 -7.18 1 92.75 38 THR B C 1
ATOM 5456 O O . THR B 1 38 ? 9.492 4.668 -7.359 1 92.75 38 THR B O 1
ATOM 5459 N N . ARG B 1 39 ? 9.477 6.875 -7.766 1 96.25 39 ARG B N 1
ATOM 5460 C CA . ARG B 1 39 ? 10.711 6.809 -8.539 1 96.25 39 ARG B CA 1
ATOM 5461 C C . ARG B 1 39 ? 11.922 6.656 -7.621 1 96.25 39 ARG B C 1
ATOM 5463 O O . ARG B 1 39 ? 11.789 6.734 -6.398 1 96.25 39 ARG B O 1
ATOM 5470 N N . VAL B 1 40 ? 13.078 6.332 -8.227 1 96.56 40 VAL B N 1
ATOM 5471 C CA . VAL B 1 40 ? 14.32 6.156 -7.484 1 96.56 40 VAL B CA 1
ATOM 5472 C C . VAL B 1 40 ? 15.32 7.242 -7.883 1 96.56 40 VAL B C 1
ATOM 5474 O O . VAL B 1 40 ? 15.516 7.508 -9.07 1 96.56 40 VAL B O 1
ATOM 5477 N N . THR B 1 41 ? 15.898 7.91 -6.875 1 97.5 41 THR B N 1
ATOM 5478 C CA . THR B 1 41 ? 16.859 8.977 -7.164 1 97.5 41 THR B CA 1
ATOM 5479 C C . THR B 1 41 ? 18.078 8.422 -7.902 1 97.5 41 THR B C 1
ATOM 5481 O O . THR B 1 41 ? 18.609 7.371 -7.535 1 97.5 41 THR B O 1
ATOM 5484 N N . ALA B 1 42 ? 18.516 9.109 -8.945 1 96.38 42 ALA B N 1
ATOM 5485 C CA . ALA B 1 42 ? 19.688 8.703 -9.727 1 96.38 42 ALA B CA 1
ATOM 5486 C C . ALA B 1 42 ? 20.953 9.391 -9.211 1 96.38 42 ALA B C 1
ATOM 5488 O O . ALA B 1 42 ? 22.062 9 -9.578 1 96.38 42 ALA B O 1
ATOM 5489 N N . ALA B 1 43 ? 20.812 10.438 -8.422 1 94.25 43 ALA B N 1
ATOM 5490 C CA . ALA B 1 43 ? 21.906 11.203 -7.816 1 94.25 43 ALA B CA 1
ATOM 5491 C C . ALA B 1 43 ? 21.516 11.711 -6.43 1 94.25 43 ALA B C 1
ATOM 5493 O O . ALA B 1 43 ? 20.328 11.711 -6.07 1 94.25 43 ALA B O 1
ATOM 5494 N N . ASP B 1 44 ? 22.5 12.039 -5.66 1 94.75 44 ASP B N 1
ATOM 5495 C CA . ASP B 1 44 ? 22.234 12.703 -4.391 1 94.75 44 ASP B CA 1
ATOM 5496 C C . ASP B 1 44 ? 21.453 14 -4.598 1 94.75 44 ASP B C 1
ATOM 5498 O O . ASP B 1 44 ? 21.734 14.75 -5.539 1 94.75 44 ASP B O 1
ATOM 5502 N N . VAL B 1 45 ? 20.516 14.234 -3.781 1 97.62 45 VAL B N 1
ATOM 5503 C CA . VAL B 1 45 ? 19.719 15.453 -3.875 1 97.62 45 VAL B CA 1
ATOM 5504 C C . VAL B 1 45 ? 19.984 16.344 -2.662 1 97.62 45 VAL B C 1
ATOM 5506 O O . VAL B 1 45 ? 19.828 15.898 -1.519 1 97.62 45 VAL B O 1
ATOM 5509 N N . PHE B 1 46 ? 20.359 17.562 -2.865 1 96.94 46 PHE B N 1
ATOM 5510 C CA . PHE B 1 46 ? 20.688 18.516 -1.81 1 96.94 46 PHE B CA 1
ATOM 5511 C C . PHE B 1 46 ? 19.625 19.609 -1.726 1 96.94 46 PHE B C 1
ATOM 5513 O O . PHE B 1 46 ? 18.969 19.922 -2.721 1 96.94 46 PHE B O 1
ATOM 5520 N N . ALA B 1 47 ? 19.484 20.172 -0.595 1 97 47 ALA B N 1
ATOM 5521 C CA . ALA B 1 47 ? 18.5 21.234 -0.373 1 97 47 ALA B CA 1
ATOM 5522 C C . ALA B 1 47 ? 18.953 22.547 -0.981 1 97 47 ALA B C 1
ATOM 5524 O O . ALA B 1 47 ? 19.969 23.109 -0.555 1 97 47 ALA B O 1
ATOM 5525 N N . PRO B 1 48 ? 18.25 23.094 -1.903 1 95 48 PRO B N 1
ATOM 5526 C CA . PRO B 1 48 ? 18.594 24.406 -2.461 1 95 48 PRO B CA 1
ATOM 5527 C C . PRO B 1 48 ? 18.328 25.547 -1.487 1 95 48 PRO B C 1
ATOM 5529 O O . PRO B 1 48 ? 18.969 26.594 -1.571 1 95 48 PRO B O 1
ATOM 5532 N N . GLU B 1 49 ? 17.359 25.359 -0.599 1 94.56 49 GLU B N 1
ATOM 5533 C CA . GLU B 1 49 ? 16.938 26.406 0.317 1 94.56 49 GLU B CA 1
ATOM 5534 C C . GLU B 1 49 ? 16.781 25.875 1.738 1 94.56 49 GLU B C 1
ATOM 5536 O O . GLU B 1 49 ? 16.641 24.672 1.942 1 94.56 49 GLU B O 1
ATOM 5541 N N . ASN B 1 50 ? 16.844 26.828 2.674 1 95.5 50 ASN B N 1
ATOM 5542 C CA . ASN B 1 50 ? 16.531 26.5 4.059 1 95.5 50 ASN B CA 1
ATOM 5543 C C . ASN B 1 50 ? 15.039 26.203 4.23 1 95.5 50 ASN B C 1
ATOM 5545 O O . ASN B 1 50 ? 14.195 26.812 3.57 1 95.5 50 ASN B O 1
ATOM 5549 N N . VAL B 1 51 ? 14.758 25.266 5.121 1 94.06 51 VAL B N 1
ATOM 5550 C CA . VAL B 1 51 ? 13.383 25.016 5.539 1 94.06 51 VAL B CA 1
ATOM 5551 C C . VAL B 1 51 ? 13.273 25.156 7.055 1 94.06 51 VAL B C 1
ATOM 5553 O O . VAL B 1 51 ? 13.883 24.375 7.801 1 94.06 51 VAL B O 1
ATOM 5556 N N . PRO B 1 52 ? 12.578 26.031 7.539 1 93.62 52 PRO B N 1
ATOM 5557 C CA . PRO B 1 52 ? 11.953 27.141 6.793 1 93.62 52 PRO B CA 1
ATOM 5558 C C . PRO B 1 52 ? 12.969 28.156 6.285 1 93.62 52 PRO B C 1
ATOM 5560 O O . PRO B 1 52 ? 14.094 28.203 6.785 1 93.62 52 PRO B O 1
ATOM 5563 N N . PRO B 1 53 ? 12.547 28.938 5.266 1 93.69 53 PRO B N 1
ATOM 5564 C CA . PRO B 1 53 ? 13.477 29.938 4.723 1 93.69 53 PRO B CA 1
ATOM 5565 C C . PRO B 1 53 ? 13.586 31.188 5.602 1 93.69 53 PRO B C 1
ATOM 5567 O O . PRO B 1 53 ? 14.555 31.938 5.496 1 93.69 53 PRO B O 1
ATOM 5570 N N . VAL B 1 54 ? 12.547 31.484 6.418 1 94.44 54 VAL B N 1
ATOM 5571 C CA . VAL B 1 54 ? 12.5 32.625 7.336 1 94.44 54 VAL B CA 1
ATOM 5572 C C . VAL B 1 54 ? 12.094 32.125 8.727 1 94.44 54 VAL B C 1
ATOM 5574 O O . VAL B 1 54 ? 11.57 31.031 8.883 1 94.44 54 VAL B O 1
ATOM 5577 N N . PRO B 1 55 ? 12.398 32.906 9.742 1 95.44 55 PRO B N 1
ATOM 5578 C CA . PRO B 1 55 ? 11.969 32.5 11.078 1 95.44 55 PRO B CA 1
ATOM 5579 C C . PRO B 1 55 ? 10.453 32.406 11.203 1 95.44 55 PRO B C 1
ATOM 5581 O O . PRO B 1 55 ? 9.727 33.25 10.672 1 95.44 55 PRO B O 1
ATOM 5584 N N . LEU B 1 56 ? 10.016 31.312 11.891 1 94 56 LEU B N 1
ATOM 5585 C CA . LEU B 1 56 ? 8.594 31.109 12.117 1 94 56 LEU B CA 1
ATOM 5586 C C . LEU B 1 56 ? 8.266 31.109 13.609 1 94 56 LEU B C 1
ATOM 5588 O O . LEU B 1 56 ? 9.148 30.859 14.438 1 94 56 LEU B O 1
ATOM 5592 N N . ALA B 1 57 ? 6.996 31.422 13.859 1 93.12 57 ALA B N 1
ATOM 5593 C CA . ALA B 1 57 ? 6.52 31.281 15.227 1 93.12 57 ALA B CA 1
ATOM 5594 C C . ALA B 1 57 ? 6.332 29.812 15.594 1 93.12 57 ALA B C 1
ATOM 5596 O O . ALA B 1 57 ? 5.645 29.062 14.883 1 93.12 57 ALA B O 1
ATOM 5597 N N . ALA B 1 58 ? 6.859 29.375 16.703 1 91.56 58 ALA B N 1
ATOM 5598 C CA . ALA B 1 58 ? 6.738 27.984 17.141 1 91.56 58 ALA B CA 1
ATOM 5599 C C . ALA B 1 58 ? 5.406 27.75 17.844 1 91.56 58 ALA B C 1
ATOM 5601 O O . ALA B 1 58 ? 4.922 26.609 17.906 1 91.56 58 ALA B O 1
ATOM 5602 N N . VAL B 1 59 ? 4.875 28.812 18.406 1 88.5 59 VAL B N 1
ATOM 5603 C CA . VAL B 1 59 ? 3.633 28.734 19.156 1 88.5 59 VAL B CA 1
ATOM 5604 C C . VAL B 1 59 ? 2.729 29.906 18.812 1 88.5 59 VAL B C 1
ATOM 5606 O O . VAL B 1 59 ? 3.182 30.891 18.219 1 88.5 59 VAL B O 1
ATOM 5609 N N . GLU B 1 60 ? 1.479 29.703 19.141 1 87.94 60 GLU B N 1
ATOM 5610 C CA . GLU B 1 60 ? 0.573 30.844 19.078 1 87.94 60 GLU B CA 1
ATOM 5611 C C . GLU B 1 60 ? 0.873 31.844 20.188 1 87.94 60 GLU B C 1
ATOM 5613 O O . GLU B 1 60 ? 0.975 31.484 21.359 1 87.94 60 GLU B O 1
ATOM 5618 N N . GLY B 1 61 ? 1.074 33.062 19.797 1 90.62 61 GLY B N 1
ATOM 5619 C CA . GLY B 1 61 ? 1.369 34.062 20.812 1 90.62 61 GLY B CA 1
ATOM 5620 C C . GLY B 1 61 ? 1.646 35.438 20.234 1 90.62 61 GLY B C 1
ATOM 5621 O O . GLY B 1 61 ? 0.958 35.875 19.312 1 90.62 61 GLY B O 1
ATOM 5622 N N . TYR B 1 62 ? 2.57 36.125 20.906 1 92.75 62 TYR B N 1
ATOM 5623 C CA . TYR B 1 62 ? 2.9 37.5 20.531 1 92.75 62 TYR B CA 1
ATOM 5624 C C . TYR B 1 62 ? 4.375 37.625 20.172 1 92.75 62 TYR B C 1
ATOM 5626 O O . TYR B 1 62 ? 5.25 37.281 20.969 1 92.75 62 TYR B O 1
ATOM 5634 N N . ALA B 1 63 ? 4.562 38.125 18.969 1 94.88 63 ALA B N 1
ATOM 5635 C CA . ALA B 1 63 ? 5.926 38.344 18.484 1 94.88 63 ALA B CA 1
ATOM 5636 C C . ALA B 1 63 ? 6.445 39.688 18.938 1 94.88 63 ALA B C 1
ATOM 5638 O O . ALA B 1 63 ? 5.711 40.688 18.922 1 94.88 63 ALA B O 1
ATOM 5639 N N . MET B 1 64 ? 7.68 39.719 19.344 1 95.62 64 MET B N 1
ATOM 5640 C CA . MET B 1 64 ? 8.289 40.938 19.844 1 95.62 64 MET B CA 1
ATOM 5641 C C . MET B 1 64 ? 9.805 40.875 19.734 1 95.62 64 MET B C 1
ATOM 5643 O O . MET B 1 64 ? 10.367 39.844 19.344 1 95.62 64 MET B O 1
ATOM 5647 N N . ARG B 1 65 ? 10.383 42.062 20.016 1 96.31 65 ARG B N 1
ATOM 5648 C CA . ARG B 1 65 ? 11.836 42.125 20.141 1 96.31 65 ARG B CA 1
ATOM 5649 C C . ARG B 1 65 ? 12.297 41.719 21.531 1 96.31 65 ARG B C 1
ATOM 5651 O O . ARG B 1 65 ? 11.891 42.344 22.516 1 96.31 65 ARG B O 1
ATOM 5658 N N . ALA B 1 66 ? 13.156 40.75 21.562 1 95.75 66 ALA B N 1
ATOM 5659 C CA . ALA B 1 66 ? 13.664 40.312 22.859 1 95.75 66 ALA B CA 1
ATOM 5660 C C . ALA B 1 66 ? 14.344 41.469 23.609 1 95.75 66 ALA B C 1
ATOM 5662 O O . ALA B 1 66 ? 14.242 41.562 24.828 1 95.75 66 ALA B O 1
ATOM 5663 N N . SER B 1 67 ? 15.023 42.312 22.938 1 95.38 67 SER B N 1
ATOM 5664 C CA . SER B 1 67 ? 15.773 43.438 23.516 1 95.38 67 SER B CA 1
ATOM 5665 C C . SER B 1 67 ? 14.852 44.406 24.25 1 95.38 67 SER B C 1
ATOM 5667 O O . SER B 1 67 ? 15.266 45.031 25.219 1 95.38 67 SER B O 1
ATOM 5669 N N . ASP B 1 68 ? 13.594 44.469 23.797 1 95.44 68 ASP B N 1
ATOM 5670 C CA . ASP B 1 68 ? 12.633 45.344 24.422 1 95.44 68 ASP B CA 1
ATOM 5671 C C . ASP B 1 68 ? 12.195 44.844 25.797 1 95.44 68 ASP B C 1
ATOM 5673 O O . ASP B 1 68 ? 11.594 45.562 26.578 1 95.44 68 ASP B O 1
ATOM 5677 N N . THR B 1 69 ? 12.539 43.594 26.125 1 93.44 69 THR B N 1
ATOM 5678 C CA . THR B 1 69 ? 12.094 43 27.375 1 93.44 69 THR B CA 1
ATOM 5679 C C . THR B 1 69 ? 13.266 42.844 28.344 1 93.44 69 THR B C 1
ATOM 5681 O O . THR B 1 69 ? 13.117 42.281 29.438 1 93.44 69 THR B O 1
ATOM 5684 N N . ALA B 1 70 ? 14.469 43.281 27.984 1 91.81 70 ALA B N 1
ATOM 5685 C CA . ALA B 1 70 ? 15.719 43.031 28.703 1 91.81 70 ALA B CA 1
ATOM 5686 C C . ALA B 1 70 ? 15.609 43.5 30.156 1 91.81 70 ALA B C 1
ATOM 5688 O O . ALA B 1 70 ? 16.219 42.875 31.047 1 91.81 70 ALA B O 1
ATOM 5689 N N . HIS B 1 71 ? 14.852 44.469 30.469 1 90.81 71 HIS B N 1
ATOM 5690 C CA . HIS B 1 71 ? 14.805 45.031 31.812 1 90.81 71 HIS B CA 1
ATOM 5691 C C . HIS B 1 71 ? 13.555 44.594 32.562 1 90.81 71 HIS B C 1
ATOM 5693 O O . HIS B 1 71 ? 13.25 45.094 33.656 1 90.81 71 HIS B O 1
ATOM 5699 N N . ALA B 1 72 ? 12.852 43.688 31.984 1 91.5 72 ALA B N 1
ATOM 5700 C CA . ALA B 1 72 ? 11.641 43.219 32.625 1 91.5 72 ALA B CA 1
ATOM 5701 C C . ALA B 1 72 ? 11.977 42.438 33.906 1 91.5 72 ALA B C 1
ATOM 5703 O O . ALA B 1 72 ? 12.914 41.656 33.938 1 91.5 72 ALA B O 1
ATOM 5704 N N . ALA B 1 73 ? 11.32 42.781 35 1 89.88 73 ALA B N 1
ATOM 5705 C CA . ALA B 1 73 ? 11.484 42.125 36.281 1 89.88 73 ALA B CA 1
ATOM 5706 C C . ALA B 1 73 ? 10.148 41.969 37 1 89.88 73 ALA B C 1
ATOM 5708 O O . ALA B 1 73 ? 9.18 42.656 36.656 1 89.88 73 ALA B O 1
ATOM 5709 N N . GLN B 1 74 ? 10.039 41.031 37.969 1 87.44 74 GLN B N 1
ATOM 5710 C CA . GLN B 1 74 ? 8.812 40.781 38.719 1 87.44 74 GLN B CA 1
ATOM 5711 C C . GLN B 1 74 ? 8.297 42.062 39.375 1 87.44 74 GLN B C 1
ATOM 5713 O O . GLN B 1 74 ? 7.086 42.312 39.375 1 87.44 74 GLN B O 1
ATOM 5718 N N . GLY B 1 75 ? 9.203 42.781 39.969 1 84.44 75 GLY B N 1
ATOM 5719 C CA . GLY B 1 75 ? 8.797 44 40.625 1 84.44 75 GLY B CA 1
ATOM 5720 C C . GLY B 1 75 ? 8.672 45.188 39.688 1 84.44 75 GLY B C 1
ATOM 5721 O O . GLY B 1 75 ? 8.086 46.219 40.031 1 84.44 75 GLY B O 1
ATOM 5722 N N . ALA B 1 76 ? 9.234 45.062 38.469 1 90.81 76 ALA B N 1
ATOM 5723 C CA . ALA B 1 76 ? 9.211 46.125 37.5 1 90.81 76 ALA B CA 1
ATOM 5724 C C . ALA B 1 76 ? 8.93 45.562 36.094 1 90.81 76 ALA B C 1
ATOM 5726 O O . ALA B 1 76 ? 9.828 45.5 35.25 1 90.81 76 ALA B O 1
ATOM 5727 N N . PRO B 1 77 ? 7.66 45.281 35.844 1 89.56 77 PRO B N 1
ATOM 5728 C CA . PRO B 1 77 ? 7.324 44.688 34.531 1 89.56 77 PRO B CA 1
ATOM 5729 C C . PRO B 1 77 ? 7.473 45.688 33.375 1 89.56 77 PRO B C 1
ATOM 5731 O O . PRO B 1 77 ? 7.352 46.875 33.594 1 89.56 77 PRO B O 1
ATOM 5734 N N . VAL B 1 78 ? 7.773 45.219 32.25 1 91.5 78 VAL B N 1
ATOM 5735 C CA . VAL B 1 78 ? 7.855 46 31.016 1 91.5 78 VAL B CA 1
ATOM 5736 C C . VAL B 1 78 ? 6.531 45.938 30.266 1 91.5 78 VAL B C 1
ATOM 5738 O O . VAL B 1 78 ? 5.906 44.875 30.188 1 91.5 78 VAL B O 1
ATOM 5741 N N . GLU B 1 79 ? 6.156 47.062 29.734 1 90.19 79 GLU B N 1
ATOM 5742 C CA . GLU B 1 79 ? 4.91 47.156 28.984 1 90.19 79 GLU B CA 1
ATOM 5743 C C . GLU B 1 79 ? 5.184 47.344 27.484 1 90.19 79 GLU B C 1
ATOM 5745 O O . GLU B 1 79 ? 5.922 48.25 27.109 1 90.19 79 GLU B O 1
ATOM 5750 N N . LEU B 1 80 ? 4.586 46.469 26.75 1 92.06 80 LEU B N 1
ATOM 5751 C CA . LEU B 1 80 ? 4.688 46.594 25.297 1 92.06 80 LEU B CA 1
ATOM 5752 C C . LEU B 1 80 ? 3.322 46.875 24.688 1 92.06 80 LEU B C 1
ATOM 5754 O O . LEU B 1 80 ? 2.316 46.281 25.109 1 92.06 80 LEU B O 1
ATOM 5758 N N . GLU B 1 81 ? 3.338 47.812 23.719 1 90.75 81 GLU B N 1
ATOM 5759 C CA . GLU B 1 81 ? 2.096 48.062 22.984 1 90.75 81 GLU B CA 1
ATOM 5760 C C . GLU B 1 81 ? 1.757 46.906 22.062 1 90.75 81 GLU B C 1
ATOM 5762 O O . GLU B 1 81 ? 2.635 46.375 21.375 1 90.75 81 GLU B O 1
ATOM 5767 N N . PHE B 1 82 ? 0.527 46.562 22.156 1 85.25 82 PHE B N 1
ATOM 5768 C CA . PHE B 1 82 ? 0.062 45.375 21.422 1 85.25 82 PHE B CA 1
ATOM 5769 C C . PHE B 1 82 ? -0.896 45.781 20.312 1 85.25 82 PHE B C 1
ATOM 5771 O O . PHE B 1 82 ? -1.761 46.656 20.516 1 85.25 82 PHE B O 1
ATOM 5778 N N . GLN B 1 83 ? -0.621 45.219 19.078 1 80.25 83 GLN B N 1
ATOM 5779 C CA . GLN B 1 83 ? -1.534 45.438 17.953 1 80.25 83 GLN B CA 1
ATOM 5780 C C . GLN B 1 83 ? -1.947 44.094 17.344 1 80.25 83 GLN B C 1
ATOM 5782 O O . GLN B 1 83 ? -1.203 43.094 17.422 1 80.25 83 GLN B O 1
ATOM 5787 N N . PHE B 1 84 ? -3.176 44.062 16.859 1 77.31 84 PHE B N 1
ATOM 5788 C CA . PHE B 1 84 ? -3.656 42.875 16.156 1 77.31 84 PHE B CA 1
ATOM 5789 C C . PHE B 1 84 ? -3.201 42.875 14.703 1 77.31 84 PHE B C 1
ATOM 5791 O O . PHE B 1 84 ? -3.199 43.906 14.047 1 77.31 84 PHE B O 1
ATOM 5798 N N . SER B 1 85 ? -2.619 41.781 14.281 1 74.94 85 SER B N 1
ATOM 5799 C CA . SER B 1 85 ? -2.119 41.656 12.922 1 74.94 85 SER B CA 1
ATOM 5800 C C . SER B 1 85 ? -2.998 40.75 12.086 1 74.94 85 SER B C 1
ATOM 5802 O O . SER B 1 85 ? -2.623 40.344 10.977 1 74.94 85 SER B O 1
ATOM 5804 N N . ARG B 1 86 ? -4.129 40.469 12.516 1 74.88 86 ARG B N 1
ATOM 5805 C CA . ARG B 1 86 ? -4.941 39.406 11.914 1 74.88 86 ARG B CA 1
ATOM 5806 C C . ARG B 1 86 ? -5.305 39.75 10.477 1 74.88 86 ARG B C 1
ATOM 5808 O O . ARG B 1 86 ? -5.23 38.906 9.586 1 74.88 86 ARG B O 1
ATOM 5815 N N . ARG B 1 87 ? -5.617 40.969 10.234 1 77.38 87 ARG B N 1
ATOM 5816 C CA . ARG B 1 87 ? -6.023 41.344 8.891 1 77.38 87 ARG B CA 1
ATOM 5817 C C . ARG B 1 87 ? -4.852 41.281 7.918 1 77.38 87 ARG B C 1
ATOM 5819 O O . ARG B 1 87 ? -5.02 40.844 6.77 1 77.38 87 ARG B O 1
ATOM 5826 N N . ALA B 1 88 ? -3.715 41.594 8.43 1 81.88 88 ALA B N 1
ATOM 5827 C CA . ALA B 1 88 ? -2.533 41.562 7.57 1 81.88 88 ALA B CA 1
ATOM 5828 C C . ALA B 1 88 ? -2.133 40.156 7.234 1 81.88 88 ALA B C 1
ATOM 5830 O O . ALA B 1 88 ? -1.633 39.875 6.141 1 81.88 88 ALA B O 1
ATOM 5831 N N . LEU B 1 89 ? -2.404 39.281 8.141 1 85.12 89 LEU B N 1
ATOM 5832 C CA . LEU B 1 89 ? -2.072 37.875 7.926 1 85.12 89 LEU B CA 1
ATOM 5833 C C . LEU B 1 89 ? -2.994 37.25 6.887 1 85.12 89 LEU B C 1
ATOM 5835 O O . LEU B 1 89 ? -2.607 36.312 6.191 1 85.12 89 LEU B O 1
ATOM 5839 N N . ALA B 1 90 ? -4.188 37.781 6.844 1 85.25 90 ALA B N 1
ATOM 5840 C CA . ALA B 1 90 ? -5.188 37.281 5.906 1 85.25 90 ALA B CA 1
ATOM 5841 C C . ALA B 1 90 ? -5.152 38.062 4.598 1 85.25 90 ALA B C 1
ATOM 5843 O O . ALA B 1 90 ? -6.188 38.531 4.121 1 85.25 90 ALA B O 1
ATOM 5844 N N . SER B 1 91 ? -3.938 38.281 4.141 1 85.56 91 SER B N 1
ATOM 5845 C CA . SER B 1 91 ? -3.715 39.062 2.92 1 85.56 91 SER B CA 1
ATOM 5846 C C . SER B 1 91 ? -2.439 38.625 2.211 1 85.56 91 SER B C 1
ATOM 5848 O O . SER B 1 91 ? -1.467 38.219 2.859 1 85.56 91 SER B O 1
ATOM 5850 N N . PRO B 1 92 ? -2.486 38.625 0.859 1 81.69 92 PRO B N 1
ATOM 5851 C CA . PRO B 1 92 ? -1.254 38.344 0.122 1 81.69 92 PRO B CA 1
ATOM 5852 C C . PRO B 1 92 ? -0.142 39.344 0.407 1 81.69 92 PRO B C 1
ATOM 5854 O O . PRO B 1 92 ? 1.023 39.094 0.096 1 81.69 92 PRO B O 1
ATOM 5857 N N . ALA B 1 93 ? -0.484 40.438 0.997 1 77.69 93 ALA B N 1
ATOM 5858 C CA . ALA B 1 93 ? 0.486 41.5 1.299 1 77.69 93 ALA B CA 1
ATOM 5859 C C . ALA B 1 93 ? 1.048 41.344 2.709 1 77.69 93 ALA B C 1
ATOM 5861 O O . ALA B 1 93 ? 1.739 42.219 3.213 1 77.69 93 ALA B O 1
ATOM 5862 N N . GLY B 1 94 ? 0.795 40.219 3.273 1 80.31 94 GLY B N 1
ATOM 5863 C CA . GLY B 1 94 ? 1.167 40.031 4.664 1 80.31 94 GLY B CA 1
ATOM 5864 C C . GLY B 1 94 ? 2.59 39.531 4.84 1 80.31 94 GLY B C 1
ATOM 5865 O O . GLY B 1 94 ? 2.842 38.625 5.641 1 80.31 94 GLY B O 1
ATOM 5866 N N . SER B 1 95 ? 3.555 40.188 4.121 1 87.44 95 SER B N 1
ATOM 5867 C CA . SER B 1 95 ? 4.965 39.812 4.242 1 87.44 95 SER B CA 1
ATOM 5868 C C . SER B 1 95 ? 5.531 40.25 5.59 1 87.44 95 SER B C 1
ATOM 5870 O O . SER B 1 95 ? 4.973 41.125 6.254 1 87.44 95 SER B O 1
ATOM 5872 N N . PRO B 1 96 ? 6.539 39.531 5.984 1 91.12 96 PRO B N 1
ATOM 5873 C CA . PRO B 1 96 ? 7.195 39.938 7.227 1 91.12 96 PRO B CA 1
ATOM 5874 C C . PRO B 1 96 ? 7.582 41.406 7.219 1 91.12 96 PRO B C 1
ATOM 5876 O O . PRO B 1 96 ? 7.449 42.094 8.242 1 91.12 96 PRO B O 1
ATOM 5879 N N . ALA B 1 97 ? 7.965 41.906 6.094 1 90.75 97 ALA B N 1
ATOM 5880 C CA . ALA B 1 97 ? 8.359 43.312 5.969 1 90.75 97 ALA B CA 1
ATOM 5881 C C . ALA B 1 97 ? 7.152 44.219 6.133 1 90.75 97 ALA B C 1
ATOM 5883 O O . ALA B 1 97 ? 7.25 45.281 6.758 1 90.75 97 ALA B O 1
ATOM 5884 N N . ALA B 1 98 ? 6.059 43.844 5.562 1 88.5 98 ALA B N 1
ATOM 5885 C CA . ALA B 1 98 ? 4.836 44.656 5.641 1 88.5 98 ALA B CA 1
ATOM 5886 C C . ALA B 1 98 ? 4.277 44.656 7.062 1 88.5 98 ALA B C 1
ATOM 5888 O O . ALA B 1 98 ? 3.578 45.594 7.453 1 88.5 98 ALA B O 1
ATOM 5889 N N . ARG B 1 99 ? 4.664 43.656 7.84 1 90 99 ARG B N 1
ATOM 5890 C CA . ARG B 1 99 ? 4.168 43.531 9.211 1 90 99 ARG B CA 1
ATOM 5891 C C . ARG B 1 99 ? 5.258 43.906 10.219 1 90 99 ARG B C 1
ATOM 5893 O O . ARG B 1 99 ? 5.176 43.5 11.383 1 90 99 ARG B O 1
ATOM 5900 N N . ALA B 1 100 ? 6.188 44.594 9.789 1 92.62 100 ALA B N 1
ATOM 5901 C CA . ALA B 1 100 ? 7.328 44.938 10.641 1 92.62 100 ALA B CA 1
ATOM 5902 C C . ALA B 1 100 ? 6.883 45.625 11.914 1 92.62 100 ALA B C 1
ATOM 5904 O O . ALA B 1 100 ? 5.984 46.469 11.883 1 92.62 100 ALA B O 1
ATOM 5905 N N . ILE B 1 101 ? 7.551 45.312 13.039 1 93.75 101 ILE B N 1
ATOM 5906 C CA . ILE B 1 101 ? 7.172 45.938 14.297 1 93.75 101 ILE B CA 1
ATOM 5907 C C . ILE B 1 101 ? 8.242 46.906 14.727 1 93.75 101 ILE B C 1
ATOM 5909 O O . ILE B 1 101 ? 9.422 46.75 14.414 1 93.75 101 ILE B O 1
ATOM 5913 N N . GLY B 1 102 ? 7.793 47.969 15.398 1 91.94 102 GLY B N 1
ATOM 5914 C CA . GLY B 1 102 ? 8.711 48.938 15.992 1 91.94 102 GLY B CA 1
ATOM 5915 C C . GLY B 1 102 ? 9.141 48.562 17.391 1 91.94 102 GLY B C 1
ATOM 5916 O O . GLY B 1 102 ? 8.836 47.469 17.875 1 91.94 102 GLY B O 1
ATOM 5917 N N . ALA B 1 103 ? 9.898 49.469 18.016 1 92.94 103 ALA B N 1
ATOM 5918 C CA . ALA B 1 103 ? 10.344 49.25 19.391 1 92.94 103 ALA B CA 1
ATOM 5919 C C . ALA B 1 103 ? 9.156 49.25 20.344 1 92.94 103 ALA B C 1
ATOM 5921 O O . ALA B 1 103 ? 8.188 50 20.172 1 92.94 103 ALA B O 1
ATOM 5922 N N . GLN B 1 104 ? 9.219 48.375 21.359 1 93.25 104 GLN B N 1
ATOM 5923 C CA . GLN B 1 104 ? 8.234 48.281 22.438 1 93.25 104 GLN B CA 1
ATOM 5924 C C . GLN B 1 104 ? 6.855 47.938 21.891 1 93.25 104 GLN B C 1
ATOM 5926 O O . GLN B 1 104 ? 5.844 48.438 22.375 1 93.25 104 GLN B O 1
ATOM 5931 N N . CYS B 1 105 ? 6.887 47.25 20.812 1 92.81 105 CYS B N 1
ATOM 5932 C CA . CYS B 1 105 ? 5.637 46.812 20.203 1 92.81 105 CYS B CA 1
ATOM 5933 C C . CYS B 1 105 ? 5.586 45.281 20.094 1 92.81 105 CYS B C 1
ATOM 5935 O O . CYS B 1 105 ? 6.617 44.625 19.922 1 92.81 105 CYS B O 1
ATOM 5937 N N . ALA B 1 106 ? 4.414 44.719 20.234 1 93.06 106 ALA B N 1
ATOM 5938 C CA . ALA B 1 106 ? 4.156 43.281 20.047 1 93.06 106 ALA B CA 1
ATOM 5939 C C . ALA B 1 106 ? 2.957 43.062 19.125 1 93.06 106 ALA B C 1
ATOM 5941 O O . ALA B 1 106 ? 2.061 43.906 19.047 1 93.06 106 ALA B O 1
ATOM 5942 N N . VAL B 1 107 ? 3.016 42.031 18.422 1 91.38 107 VAL B N 1
ATOM 5943 C CA . VAL B 1 107 ? 1.907 41.688 17.531 1 91.38 107 VAL B CA 1
ATOM 5944 C C . VAL B 1 107 ? 1.544 40.219 17.703 1 91.38 107 VAL B C 1
ATOM 5946 O O . VAL B 1 107 ? 2.408 39.406 18 1 91.38 107 VAL B O 1
ATOM 5949 N N . ASP B 1 108 ? 0.273 39.906 17.5 1 89.5 108 ASP B N 1
ATOM 5950 C CA . ASP B 1 108 ? -0.152 38.531 17.594 1 89.5 108 ASP B CA 1
ATOM 5951 C C . ASP B 1 108 ? 0.284 37.75 16.359 1 89.5 108 ASP B C 1
ATOM 5953 O O . ASP B 1 108 ? 0.309 38.281 15.25 1 89.5 108 ASP B O 1
ATOM 5957 N N . VAL B 1 109 ? 0.617 36.438 16.531 1 90.44 109 VAL B N 1
ATOM 5958 C CA . VAL B 1 109 ? 1.07 35.594 15.43 1 90.44 109 VAL B CA 1
ATOM 5959 C C . VAL B 1 109 ? 0.611 34.156 15.664 1 90.44 109 VAL B C 1
ATOM 5961 O O . VAL B 1 109 ? 0.691 33.656 16.797 1 90.44 109 VAL B O 1
ATOM 5964 N N . PRO B 1 110 ? 0.014 33.531 14.641 1 89.19 110 PRO B N 1
ATOM 5965 C CA . PRO B 1 110 ? -0.313 32.125 14.758 1 89.19 110 PRO B CA 1
ATOM 5966 C C . PRO B 1 110 ? 0.919 31.219 14.664 1 89.19 110 PRO B C 1
ATOM 5968 O O . PRO B 1 110 ? 1.993 31.672 14.266 1 89.19 110 PRO B O 1
ATOM 5971 N N . PRO B 1 111 ? 0.711 29.938 15.078 1 88.88 111 PRO B N 1
ATOM 5972 C CA . PRO B 1 111 ? 1.844 29.016 14.969 1 88.88 111 PRO B CA 1
ATOM 5973 C C . PRO B 1 111 ? 2.277 28.781 13.523 1 88.88 111 PRO B C 1
ATOM 5975 O O . PRO B 1 111 ? 1.434 28.719 12.625 1 88.88 111 PRO B O 1
ATOM 5978 N N . TYR B 1 112 ? 3.594 28.672 13.32 1 89.56 112 TYR B N 1
ATOM 5979 C CA . TYR B 1 112 ? 4.262 28.266 12.086 1 89.56 112 TYR B CA 1
ATOM 5980 C C . TYR B 1 112 ? 4.141 29.344 11.016 1 89.56 112 TYR B C 1
ATOM 5982 O O . TYR B 1 112 ? 4.359 29.078 9.836 1 89.56 112 TYR B O 1
ATOM 5990 N N . PHE B 1 113 ? 3.768 30.531 11.398 1 90.75 113 PHE B N 1
ATOM 5991 C CA . PHE B 1 113 ? 3.758 31.672 10.477 1 90.75 113 PHE B CA 1
ATOM 5992 C C . PHE B 1 113 ? 5.055 32.469 10.57 1 90.75 113 PHE B C 1
ATOM 5994 O O . PHE B 1 113 ? 5.688 32.5 11.633 1 90.75 113 PHE B O 1
ATOM 6001 N N . PRO B 1 114 ? 5.422 33.125 9.492 1 92.88 114 PRO B N 1
ATOM 6002 C CA . PRO B 1 114 ? 6.629 33.969 9.547 1 92.88 114 PRO B CA 1
ATOM 6003 C C . PRO B 1 114 ? 6.527 35.094 10.578 1 92.88 114 PRO B C 1
ATOM 6005 O O . PRO B 1 114 ? 5.469 35.688 10.719 1 92.88 114 PRO B O 1
ATOM 6008 N N . LEU B 1 115 ? 7.621 35.312 11.219 1 95.06 115 LEU B N 1
ATOM 6009 C CA . LEU B 1 115 ? 7.676 36.438 12.164 1 95.06 115 LEU B CA 1
ATOM 6010 C C . LEU B 1 115 ? 7.711 37.781 11.43 1 95.06 115 LEU B C 1
ATOM 6012 O O . LEU B 1 115 ? 8.312 37.875 10.359 1 95.06 115 LEU B O 1
ATOM 6016 N N . PRO B 1 116 ? 7.023 38.719 12.055 1 94.88 116 PRO B N 1
ATOM 6017 C CA . PRO B 1 116 ? 7.219 40.062 11.5 1 94.88 116 PRO B CA 1
ATOM 6018 C C . PRO B 1 116 ? 8.672 40.531 11.562 1 94.88 116 PRO B C 1
ATOM 6020 O O . PRO B 1 116 ? 9.406 40.125 12.469 1 94.88 116 PRO B O 1
ATOM 6023 N N . GLU B 1 117 ? 8.992 41.344 10.57 1 94.5 117 GLU B N 1
ATOM 6024 C CA . GLU B 1 117 ? 10.352 41.875 10.562 1 94.5 117 GLU B CA 1
ATOM 6025 C C . GLU B 1 117 ? 10.695 42.562 11.883 1 94.5 117 GLU B C 1
ATOM 6027 O O . GLU B 1 117 ? 9.859 43.25 12.453 1 94.5 117 GLU B O 1
ATOM 6032 N N . ASN B 1 118 ? 11.836 42.312 12.453 1 95.5 118 ASN B N 1
ATOM 6033 C CA . ASN B 1 118 ? 12.422 42.875 13.664 1 95.5 118 ASN B CA 1
ATOM 6034 C C . ASN B 1 118 ? 12.008 42.094 14.906 1 95.5 118 ASN B C 1
ATOM 6036 O O . ASN B 1 118 ? 12.508 42.344 16 1 95.5 118 ASN B O 1
ATOM 6040 N N . ALA B 1 119 ? 11.062 41.219 14.781 1 96.12 119 ALA B N 1
ATOM 6041 C CA . ALA B 1 119 ? 10.734 40.344 15.906 1 96.12 119 ALA B CA 1
ATOM 6042 C C . ALA B 1 119 ? 11.664 39.156 15.961 1 96.12 119 ALA B C 1
ATOM 6044 O O . ALA B 1 119 ? 12.008 38.594 14.922 1 96.12 119 ALA B O 1
ATOM 6045 N N . ASP B 1 120 ? 12.062 38.75 17.203 1 96.69 120 ASP B N 1
ATOM 6046 C CA . ASP B 1 120 ? 12.969 37.594 17.312 1 96.69 120 ASP B CA 1
ATOM 6047 C C . ASP B 1 120 ? 12.586 36.688 18.484 1 96.69 120 ASP B C 1
ATOM 6049 O O . ASP B 1 120 ? 13.352 35.812 18.875 1 96.69 120 ASP B O 1
ATOM 6053 N N . ALA B 1 121 ? 11.445 36.969 19.031 1 96.06 121 ALA B N 1
ATOM 6054 C CA . ALA B 1 121 ? 10.922 36.125 20.109 1 96.06 121 ALA B CA 1
ATOM 6055 C C . ALA B 1 121 ? 9.398 36.094 20.094 1 96.06 121 ALA B C 1
ATOM 6057 O O . ALA B 1 121 ? 8.758 37.031 19.578 1 96.06 121 ALA B O 1
ATOM 6058 N N . VAL B 1 122 ? 8.867 35.031 20.594 1 95.19 122 VAL B N 1
ATOM 6059 C CA . VAL B 1 122 ? 7.422 34.906 20.719 1 95.19 122 VAL B CA 1
ATOM 6060 C C . VAL B 1 122 ? 7.059 34.5 22.141 1 95.19 122 VAL B C 1
ATOM 6062 O O . VAL B 1 122 ? 7.695 33.594 22.703 1 95.19 122 VAL B O 1
ATOM 6065 N N . VAL B 1 123 ? 6.125 35.125 22.719 1 92.62 123 VAL B N 1
ATOM 6066 C CA . VAL B 1 123 ? 5.582 34.719 24.016 1 92.62 123 VAL B CA 1
ATOM 6067 C C . VAL B 1 123 ? 4.23 34.031 23.812 1 92.62 123 VAL B C 1
ATOM 6069 O O . VAL B 1 123 ? 3.354 34.562 23.125 1 92.62 123 VAL B O 1
ATOM 6072 N N . PRO B 1 124 ? 4.074 32.875 24.422 1 90.56 124 PRO B N 1
ATOM 6073 C CA . PRO B 1 124 ? 2.803 32.188 24.266 1 90.56 124 PRO B CA 1
ATOM 6074 C C . PRO B 1 124 ? 1.616 32.969 24.812 1 90.56 124 PRO B C 1
ATOM 6076 O O . PRO B 1 124 ? 1.749 33.656 25.812 1 90.56 124 PRO B O 1
ATOM 6079 N N . LYS B 1 125 ? 0.483 32.812 24.172 1 84 125 LYS B N 1
ATOM 6080 C CA . LYS B 1 125 ? -0.737 33.531 24.531 1 84 125 LYS B CA 1
ATOM 6081 C C . LYS B 1 125 ? -1.179 33.188 25.938 1 84 125 LYS B C 1
ATOM 6083 O O . LYS B 1 125 ? -1.725 34.031 26.656 1 84 125 LYS B O 1
ATOM 6088 N N . SER B 1 126 ? -1.004 31.953 26.359 1 76.38 126 SER B N 1
ATOM 6089 C CA . SER B 1 126 ? -1.452 31.484 27.656 1 76.38 126 SER B CA 1
ATOM 6090 C C . SER B 1 126 ? -0.695 32.188 28.781 1 76.38 126 SER B C 1
ATOM 6092 O O . SER B 1 126 ? -1.2 32.281 29.906 1 76.38 126 SER B O 1
ATOM 6094 N N . ASP B 1 127 ? 0.318 32.812 28.547 1 68.44 127 ASP B N 1
ATOM 6095 C CA . ASP B 1 127 ? 1.22 33.312 29.594 1 68.44 127 ASP B CA 1
ATOM 6096 C C . ASP B 1 127 ? 1.053 34.812 29.797 1 68.44 127 ASP B C 1
ATOM 6098 O O . ASP B 1 127 ? 1.76 35.438 30.594 1 68.44 127 ASP B O 1
ATOM 6102 N N . LEU B 1 128 ? 0.172 35.375 29.141 1 72.38 128 LEU B N 1
ATOM 6103 C CA . LEU B 1 128 ? 0.328 36.844 29.188 1 72.38 128 LEU B CA 1
ATOM 6104 C C . LEU B 1 128 ? -0.981 37.5 29.594 1 72.38 128 LEU B C 1
ATOM 6106 O O . LEU B 1 128 ? -2.062 37.031 29.25 1 72.38 128 LEU B O 1
ATOM 6110 N N . GLU B 1 129 ? -0.741 38.531 30.391 1 73 129 GLU B N 1
ATOM 6111 C CA . GLU B 1 129 ? -1.806 39.438 30.812 1 73 129 GLU B CA 1
ATOM 6112 C C . GLU B 1 129 ? -1.914 40.625 29.859 1 73 129 GLU B C 1
ATOM 6114 O O . GLU B 1 129 ? -0.906 41.25 29.516 1 73 129 GLU B O 1
ATOM 6119 N N . VAL B 1 130 ? -3.076 40.812 29.266 1 76.94 130 VAL B N 1
ATOM 6120 C CA . VAL B 1 130 ? -3.309 41.969 28.406 1 76.94 130 VAL B CA 1
ATOM 6121 C C . VAL B 1 130 ? -4.02 43.062 29.203 1 76.94 130 VAL B C 1
ATOM 6123 O O . VAL B 1 130 ? -4.984 42.781 29.922 1 76.94 130 VAL B O 1
ATOM 6126 N N . SER B 1 131 ? -3.434 44.188 29.25 1 78.81 131 SER B N 1
ATOM 6127 C CA . SER B 1 131 ? -4.078 45.344 29.875 1 78.81 131 SER B CA 1
ATOM 6128 C C . SER B 1 131 ? -4.562 46.344 28.812 1 78.81 131 SER B C 1
ATOM 6130 O O . SER B 1 131 ? -3.986 46.438 27.734 1 78.81 131 SER B O 1
ATOM 6132 N N . TYR B 1 132 ? -5.648 46.969 29.094 1 79.81 132 TYR B N 1
ATOM 6133 C CA . TYR B 1 132 ? -6.242 47.906 28.156 1 79.81 132 TYR B CA 1
ATOM 6134 C C . TYR B 1 132 ? -6.219 49.312 28.719 1 79.81 132 TYR B C 1
ATOM 6136 O O . TYR B 1 132 ? -6.457 49.531 29.906 1 79.81 132 TYR B O 1
ATOM 6144 N N . ARG B 1 133 ? -5.645 50.219 27.922 1 78.69 133 ARG B N 1
ATOM 6145 C CA . ARG B 1 133 ? -5.734 51.656 28.219 1 78.69 133 ARG B CA 1
ATOM 6146 C C . ARG B 1 133 ? -6.371 52.406 27.062 1 78.69 133 ARG B C 1
ATOM 6148 O O . ARG B 1 133 ? -5.695 52.75 26.094 1 78.69 133 ARG B O 1
ATOM 6155 N N . GLY B 1 134 ? -7.586 52.781 27.141 1 72.38 134 GLY B N 1
ATOM 6156 C CA . GLY B 1 134 ? -8.312 53.375 26.031 1 72.38 134 GLY B CA 1
ATOM 6157 C C . GLY B 1 134 ? -8.445 52.438 24.844 1 72.38 134 GLY B C 1
ATOM 6158 O O . GLY B 1 134 ? -8.93 51.312 24.984 1 72.38 134 GLY B O 1
ATOM 6159 N N . ALA B 1 135 ? -7.957 53 23.781 1 76.94 135 ALA B N 1
ATOM 6160 C CA . ALA B 1 135 ? -8.031 52.219 22.547 1 76.94 135 ALA B CA 1
ATOM 6161 C C . ALA B 1 135 ? -6.77 51.406 22.328 1 76.94 135 ALA B C 1
ATOM 6163 O O . ALA B 1 135 ? -6.664 50.656 21.344 1 76.94 135 ALA B O 1
ATOM 6164 N N . ARG B 1 136 ? -5.895 51.562 23.344 1 81.25 136 ARG B N 1
ATOM 6165 C CA . ARG B 1 136 ? -4.613 50.906 23.188 1 81.25 136 ARG B CA 1
ATOM 6166 C C . ARG B 1 136 ? -4.512 49.688 24.109 1 81.25 136 ARG B C 1
ATOM 6168 O O . ARG B 1 136 ? -5.098 49.688 25.203 1 81.25 136 ARG B O 1
ATOM 6175 N N . SER B 1 137 ? -3.938 48.625 23.578 1 85.88 137 SER B N 1
ATOM 6176 C CA . SER B 1 137 ? -3.713 47.406 24.359 1 85.88 137 SER B CA 1
ATOM 6177 C C . SER B 1 137 ? -2.232 47.219 24.672 1 85.88 137 SER B C 1
ATOM 6179 O O . SER B 1 137 ? -1.372 47.531 23.844 1 85.88 137 SER B O 1
ATOM 6181 N N . PHE B 1 138 ? -1.994 46.75 25.922 1 88.69 138 PHE B N 1
ATOM 6182 C CA . PHE B 1 138 ? -0.61 46.594 26.344 1 88.69 138 PHE B CA 1
ATOM 6183 C C . PHE B 1 138 ? -0.394 45.188 26.906 1 88.69 138 PHE B C 1
ATOM 6185 O O . PHE B 1 138 ? -1.286 44.625 27.531 1 88.69 138 PHE B O 1
ATOM 6192 N N . LEU B 1 139 ? 0.788 44.594 26.609 1 90.19 139 LEU B N 1
ATOM 6193 C CA . LEU B 1 139 ? 1.242 43.344 27.188 1 90.19 139 LEU B CA 1
ATOM 6194 C C . LEU B 1 139 ? 2.232 43.594 28.312 1 90.19 139 LEU B C 1
ATOM 6196 O O . LEU B 1 139 ? 3.145 44.406 28.172 1 90.19 139 LEU B O 1
ATOM 6200 N N . LEU B 1 140 ? 1.984 42.938 29.422 1 89.31 140 LEU B N 1
ATOM 6201 C CA . LEU B 1 140 ? 2.881 43.062 30.562 1 89.31 140 LEU B CA 1
ATOM 6202 C C . LEU B 1 140 ? 3.799 41.875 30.688 1 89.31 140 LEU B C 1
ATOM 6204 O O . LEU B 1 140 ? 3.33 40.719 30.75 1 89.31 140 LEU B O 1
ATOM 6208 N N . LEU B 1 141 ? 5.09 42.156 30.656 1 91 141 LEU B N 1
ATOM 6209 C CA . LEU B 1 141 ? 6.074 41.062 30.797 1 91 141 LEU B CA 1
ATOM 6210 C C . LEU B 1 141 ? 6.828 41.219 32.125 1 91 141 LEU B C 1
ATOM 6212 O O . LEU B 1 141 ? 7.363 42.281 32.438 1 91 141 LEU B O 1
ATOM 6216 N N . HIS B 1 142 ? 6.922 40.125 32.844 1 90.44 142 HIS B N 1
ATOM 6217 C CA . HIS B 1 142 ? 7.52 40.125 34.156 1 90.44 142 HIS B CA 1
ATOM 6218 C C . HIS B 1 142 ? 8.93 39.531 34.156 1 90.44 142 HIS B C 1
ATOM 6220 O O . HIS B 1 142 ? 9.594 39.469 35.188 1 90.44 142 HIS B O 1
ATOM 6226 N N . ALA B 1 143 ? 9.383 39.062 33.094 1 90.88 143 ALA B N 1
ATOM 6227 C CA . ALA B 1 143 ? 10.719 38.5 32.906 1 90.88 143 ALA B CA 1
ATOM 6228 C C . ALA B 1 143 ? 11.227 38.75 31.5 1 90.88 143 ALA B C 1
ATOM 6230 O O . ALA B 1 143 ? 10.438 38.844 30.547 1 90.88 143 ALA B O 1
ATOM 6231 N N . PRO B 1 144 ? 12.531 38.906 31.359 1 93.12 144 PRO B N 1
ATOM 6232 C CA . PRO B 1 144 ? 13.078 39.094 30.016 1 93.12 144 PRO B CA 1
ATOM 6233 C C . PRO B 1 144 ? 12.969 37.812 29.156 1 93.12 144 PRO B C 1
ATOM 6235 O O . PRO B 1 144 ? 12.953 36.719 29.688 1 93.12 144 PRO B O 1
ATOM 6238 N N . LEU B 1 145 ? 12.82 38.094 27.859 1 92.88 145 LEU B N 1
ATOM 6239 C CA . LEU B 1 145 ? 12.836 37 26.875 1 92.88 145 LEU B CA 1
ATOM 6240 C C . LEU B 1 145 ? 14.188 36.906 26.188 1 92.88 145 LEU B C 1
ATOM 6242 O O . LEU B 1 145 ? 14.859 37.938 25.984 1 92.88 145 LEU B O 1
ATOM 6246 N N . SER B 1 146 ? 14.562 35.719 25.859 1 94.19 146 SER B N 1
ATOM 6247 C CA . SER B 1 146 ? 15.781 35.5 25.078 1 94.19 146 SER B CA 1
ATOM 6248 C C . SER B 1 146 ? 15.484 35.531 23.578 1 94.19 146 SER B C 1
ATOM 6250 O O . SER B 1 146 ? 14.445 35.062 23.141 1 94.19 146 SER B O 1
ATOM 6252 N N . ALA B 1 147 ? 16.453 36.125 22.891 1 94.81 147 ALA B N 1
ATOM 6253 C CA . ALA B 1 147 ? 16.328 36.031 21.438 1 94.81 147 ALA B CA 1
ATOM 6254 C C . ALA B 1 147 ? 16.25 34.594 20.969 1 94.81 147 ALA B C 1
ATOM 6256 O O . ALA B 1 147 ? 17.031 33.75 21.406 1 94.81 147 ALA B O 1
ATOM 6257 N N . GLY B 1 148 ? 15.219 34.281 20.094 1 94.69 148 GLY B N 1
ATOM 6258 C CA . GLY B 1 148 ? 15.055 32.906 19.578 1 94.69 148 GLY B CA 1
ATOM 6259 C C . GLY B 1 148 ? 14.062 32.094 20.375 1 94.69 148 GLY B C 1
ATOM 6260 O O . GLY B 1 148 ? 13.703 30.984 19.984 1 94.69 148 GLY B O 1
ATOM 6261 N N . GLN B 1 149 ? 13.641 32.688 21.438 1 94.31 149 GLN B N 1
ATOM 6262 C CA . GLN B 1 149 ? 12.688 31.953 22.266 1 94.31 149 GLN B CA 1
ATOM 6263 C C . GLN B 1 149 ? 11.383 31.703 21.516 1 94.31 149 GLN B C 1
ATOM 6265 O O . GLN B 1 149 ? 10.766 32.656 21.016 1 94.31 149 GLN B O 1
ATOM 6270 N N . HIS B 1 150 ? 10.992 30.422 21.406 1 94.06 150 HIS B N 1
ATOM 6271 C CA . HIS B 1 150 ? 9.781 29.969 20.734 1 94.06 150 HIS B CA 1
ATOM 6272 C C . HIS B 1 150 ? 9.789 30.406 19.266 1 94.06 150 HIS B C 1
ATOM 6274 O O . HIS B 1 150 ? 8.766 30.875 18.75 1 94.06 150 HIS B O 1
ATOM 6280 N N . VAL B 1 151 ? 10.945 30.406 18.703 1 95.31 151 VAL B N 1
ATOM 6281 C CA . VAL B 1 151 ? 11.125 30.703 17.297 1 95.31 151 VAL B CA 1
ATOM 6282 C C . VAL B 1 151 ? 11.727 29.484 16.578 1 95.31 151 VAL B C 1
ATOM 6284 O O . VAL B 1 151 ? 12.633 28.844 17.109 1 95.31 151 VAL B O 1
ATOM 6287 N N . ILE B 1 152 ? 11.148 29.141 15.492 1 94.38 152 ILE B N 1
ATOM 6288 C CA . ILE B 1 152 ? 11.734 28.125 14.617 1 94.38 152 ILE B CA 1
ATOM 6289 C C . ILE B 1 152 ? 12.742 28.781 13.672 1 94.38 152 ILE B C 1
ATOM 6291 O O . ILE B 1 152 ? 12.359 29.562 12.797 1 94.38 152 ILE B O 1
ATOM 6295 N N . ALA B 1 153 ? 13.977 28.453 13.859 1 94.5 153 ALA B N 1
ATOM 6296 C CA . ALA B 1 153 ? 15.055 29.109 13.117 1 94.5 153 ALA B CA 1
ATOM 6297 C C . ALA B 1 153 ? 15.062 28.656 11.664 1 94.5 153 ALA B C 1
ATOM 6299 O O . ALA B 1 153 ? 14.688 27.531 11.352 1 94.5 153 ALA B O 1
ATOM 6300 N N . PRO B 1 154 ? 15.492 29.594 10.742 1 94.5 154 PRO B N 1
ATOM 6301 C CA . PRO B 1 154 ? 15.672 29.156 9.352 1 94.5 154 PRO B CA 1
ATOM 6302 C C . PRO B 1 154 ? 16.609 27.953 9.227 1 94.5 154 PRO B C 1
ATOM 6304 O O . PRO B 1 154 ? 17.641 27.906 9.906 1 94.5 154 PRO B O 1
ATOM 6307 N N . GLY B 1 155 ? 16.172 26.922 8.422 1 94.12 155 GLY B N 1
ATOM 6308 C CA . GLY B 1 155 ? 17.031 25.781 8.164 1 94.12 155 GLY B CA 1
ATOM 6309 C C . GLY B 1 155 ? 17 24.75 9.273 1 94.12 155 GLY B C 1
ATOM 6310 O O . GLY B 1 155 ? 17.766 23.766 9.242 1 94.12 155 GLY B O 1
ATOM 6311 N N . SER B 1 156 ? 16.203 24.984 10.25 1 91.75 156 SER B N 1
ATOM 6312 C CA . SER B 1 156 ? 16.141 24.078 11.391 1 91.75 156 SER B CA 1
ATOM 6313 C C . SER B 1 156 ? 15.664 22.688 10.977 1 91.75 156 SER B C 1
ATOM 6315 O O . SER B 1 156 ? 16.062 21.688 11.562 1 91.75 156 SER B O 1
ATOM 6317 N N . GLU B 1 157 ? 14.836 22.625 9.992 1 92.38 157 GLU B N 1
ATOM 6318 C CA . GLU B 1 157 ? 14.352 21.328 9.5 1 92.38 157 GLU B CA 1
ATOM 6319 C C . GLU B 1 157 ? 15.289 20.75 8.445 1 92.38 157 GLU B C 1
ATOM 6321 O O . GLU B 1 157 ? 15.734 19.609 8.562 1 92.38 157 GLU B O 1
ATOM 6326 N N . PHE B 1 158 ? 15.477 21.5 7.406 1 93.81 158 PHE B N 1
ATOM 6327 C CA . PHE B 1 158 ? 16.438 21.172 6.363 1 93.81 158 PHE B CA 1
ATOM 6328 C C . PHE B 1 158 ? 17.359 22.344 6.07 1 93.81 158 PHE B C 1
ATOM 6330 O O . PHE B 1 158 ? 16.891 23.438 5.762 1 93.81 158 PHE B O 1
ATOM 6337 N N . ARG B 1 159 ? 18.578 22.078 6.129 1 95.25 159 ARG B N 1
ATOM 6338 C CA . ARG B 1 159 ? 19.547 23.141 5.926 1 95.25 159 ARG B CA 1
ATOM 6339 C C . ARG B 1 159 ? 19.969 23.234 4.461 1 95.25 159 ARG B C 1
ATOM 6341 O O . ARG B 1 159 ? 20.172 22.203 3.807 1 95.25 159 ARG B O 1
ATOM 6348 N N . GLN B 1 160 ? 20.047 24.5 4.012 1 96.19 160 GLN B N 1
ATOM 6349 C CA . GLN B 1 160 ? 20.562 24.703 2.66 1 96.19 160 GLN B CA 1
ATOM 6350 C C . GLN B 1 160 ? 21.906 24.016 2.467 1 96.19 160 GLN B C 1
ATOM 6352 O O . GLN B 1 160 ? 22.797 24.141 3.305 1 96.19 160 GLN B O 1
ATOM 6357 N N . GLY B 1 161 ? 21.922 23.219 1.442 1 95.44 161 GLY B N 1
ATOM 6358 C CA . GLY B 1 161 ? 23.156 22.5 1.158 1 95.44 161 GLY B CA 1
ATOM 6359 C C . GLY B 1 161 ? 23.203 21.109 1.791 1 95.44 161 GLY B C 1
ATOM 6360 O O . GLY B 1 161 ? 24.062 20.297 1.46 1 95.44 161 GLY B O 1
ATOM 6361 N N . GLY B 1 162 ? 22.266 20.859 2.668 1 94.69 162 GLY B N 1
ATOM 6362 C CA . GLY B 1 162 ? 22.219 19.562 3.299 1 94.69 162 GLY B CA 1
ATOM 6363 C C . GLY B 1 162 ? 21.688 18.469 2.383 1 94.69 162 GLY B C 1
ATOM 6364 O O . GLY B 1 162 ? 20.938 18.75 1.451 1 94.69 162 GLY B O 1
ATOM 6365 N N . LEU B 1 163 ? 22.078 17.203 2.604 1 94.81 163 LEU B N 1
ATOM 6366 C CA . LEU B 1 163 ? 21.594 16.062 1.839 1 94.81 163 LEU B CA 1
ATOM 6367 C C . LEU B 1 163 ? 20.141 15.727 2.203 1 94.81 163 LEU B C 1
ATOM 6369 O O . LEU B 1 163 ? 19.828 15.5 3.375 1 94.81 163 LEU B O 1
ATOM 6373 N N . LEU B 1 164 ? 19.266 15.812 1.243 1 95.88 164 LEU B N 1
ATOM 6374 C CA . LEU B 1 164 ? 17.875 15.461 1.467 1 95.88 164 LEU B CA 1
ATOM 6375 C C . LEU B 1 164 ? 17.641 13.969 1.242 1 95.88 164 LEU B C 1
ATOM 6377 O O . LEU B 1 164 ? 17.078 13.281 2.1 1 95.88 164 LEU B O 1
ATOM 6381 N N . LEU B 1 165 ? 18.078 13.453 0.047 1 95.81 165 LEU B N 1
ATOM 6382 C CA . LEU B 1 165 ? 17.969 12.047 -0.319 1 95.81 165 LEU B CA 1
ATOM 6383 C C . LEU B 1 165 ? 19.234 11.562 -1.013 1 95.81 165 LEU B C 1
ATOM 6385 O O . LEU B 1 165 ? 19.734 12.211 -1.93 1 95.81 165 LEU B O 1
ATOM 6389 N N . PRO B 1 166 ? 19.719 10.461 -0.588 1 94.12 166 PRO B N 1
ATOM 6390 C CA . PRO B 1 166 ? 20.859 9.883 -1.301 1 94.12 166 PRO B CA 1
ATOM 6391 C C . PRO B 1 166 ? 20.469 9.227 -2.619 1 94.12 166 PRO B C 1
ATOM 6393 O O . PRO B 1 166 ? 19.281 8.945 -2.842 1 94.12 166 PRO B O 1
ATOM 6396 N N . ARG B 1 167 ? 21.422 9.055 -3.402 1 94.38 167 ARG B N 1
ATOM 6397 C CA . ARG B 1 167 ? 21.25 8.273 -4.625 1 94.38 167 ARG B CA 1
ATOM 6398 C C . ARG B 1 167 ? 20.703 6.883 -4.312 1 94.38 167 ARG B C 1
ATOM 6400 O O . ARG B 1 167 ? 21.125 6.246 -3.346 1 94.38 167 ARG B O 1
ATOM 6407 N N . GLY B 1 168 ? 19.703 6.402 -5.129 1 94.88 168 GLY B N 1
ATOM 6408 C CA . GLY B 1 168 ? 19.141 5.066 -4.957 1 94.88 168 GLY B CA 1
ATOM 6409 C C . GLY B 1 168 ? 17.969 5.023 -3.996 1 94.88 168 GLY B C 1
ATOM 6410 O O . GLY B 1 168 ? 17.516 3.945 -3.623 1 94.88 168 GLY B O 1
ATOM 6411 N N . SER B 1 169 ? 17.469 6.211 -3.59 1 94.25 169 SER B N 1
ATOM 6412 C CA . SER B 1 169 ? 16.344 6.277 -2.658 1 94.25 169 SER B CA 1
ATOM 6413 C C . SER B 1 169 ? 15.016 6.305 -3.4 1 94.25 169 SER B C 1
ATOM 6415 O O . SER B 1 169 ? 14.852 7.062 -4.359 1 94.25 169 SER B O 1
ATOM 6417 N N . ARG B 1 170 ? 14.172 5.438 -2.949 1 94.56 170 ARG B N 1
ATOM 6418 C CA . ARG B 1 170 ? 12.82 5.512 -3.482 1 94.56 170 ARG B CA 1
ATOM 6419 C C . ARG B 1 170 ? 12.07 6.711 -2.914 1 94.56 170 ARG B C 1
ATOM 6421 O O . ARG B 1 170 ? 12.07 6.934 -1.701 1 94.56 170 ARG B O 1
ATOM 6428 N N . ILE B 1 171 ? 11.422 7.469 -3.725 1 95.62 171 ILE B N 1
ATOM 6429 C CA . ILE B 1 171 ? 10.734 8.695 -3.32 1 95.62 171 ILE B CA 1
ATOM 6430 C C . ILE B 1 171 ? 9.305 8.367 -2.889 1 95.62 171 ILE B C 1
ATOM 6432 O O . ILE B 1 171 ? 8.43 8.148 -3.729 1 95.62 171 ILE B O 1
ATOM 6436 N N . THR B 1 172 ? 9.125 8.367 -1.597 1 93.5 172 THR B N 1
ATOM 6437 C CA . THR B 1 172 ? 7.797 8.188 -1.021 1 93.5 172 THR B CA 1
ATOM 6438 C C . THR B 1 172 ? 7.059 9.516 -0.943 1 93.5 172 THR B C 1
ATOM 6440 O O . THR B 1 172 ? 7.617 10.562 -1.279 1 93.5 172 THR B O 1
ATOM 6443 N N . ALA B 1 173 ? 5.781 9.469 -0.554 1 94.25 173 ALA B N 1
ATOM 6444 C CA . ALA B 1 173 ? 5.004 10.695 -0.385 1 94.25 173 ALA B CA 1
ATOM 6445 C C . ALA B 1 173 ? 5.668 11.633 0.618 1 94.25 173 ALA B C 1
ATOM 6447 O O . ALA B 1 173 ? 5.734 12.844 0.397 1 94.25 173 ALA B O 1
ATOM 6448 N N . GLU B 1 174 ? 6.195 11.07 1.664 1 94.38 174 GLU B N 1
ATOM 6449 C CA . GLU B 1 174 ? 6.859 11.828 2.723 1 94.38 174 GLU B CA 1
ATOM 6450 C C . GLU B 1 174 ? 8.156 12.461 2.221 1 94.38 174 GLU B C 1
ATOM 6452 O O . GLU B 1 174 ? 8.406 13.641 2.471 1 94.38 174 GLU B O 1
ATOM 6457 N N . ARG B 1 175 ? 8.867 11.734 1.471 1 95 175 ARG B N 1
ATOM 6458 C CA . ARG B 1 175 ? 10.141 12.234 0.953 1 95 175 ARG B CA 1
ATOM 6459 C C . ARG B 1 175 ? 9.906 13.281 -0.136 1 95 175 ARG B C 1
ATOM 6461 O O . ARG B 1 175 ? 10.688 14.234 -0.263 1 95 175 ARG B O 1
ATOM 6468 N N . GLN B 1 176 ? 8.891 13.109 -0.886 1 95.69 176 GLN B N 1
ATOM 6469 C CA . GLN B 1 176 ? 8.562 14.062 -1.938 1 95.69 176 GLN B CA 1
ATOM 6470 C C . GLN B 1 176 ? 8.273 15.445 -1.355 1 95.69 176 GLN B C 1
ATOM 6472 O O . GLN B 1 176 ? 8.672 16.469 -1.924 1 95.69 176 GLN B O 1
ATOM 6477 N N . ILE B 1 177 ? 7.574 15.492 -0.261 1 94 177 ILE B N 1
ATOM 6478 C CA . ILE B 1 177 ? 7.223 16.797 0.278 1 94 177 ILE B CA 1
ATOM 6479 C C . ILE B 1 177 ? 8.461 17.453 0.897 1 94 177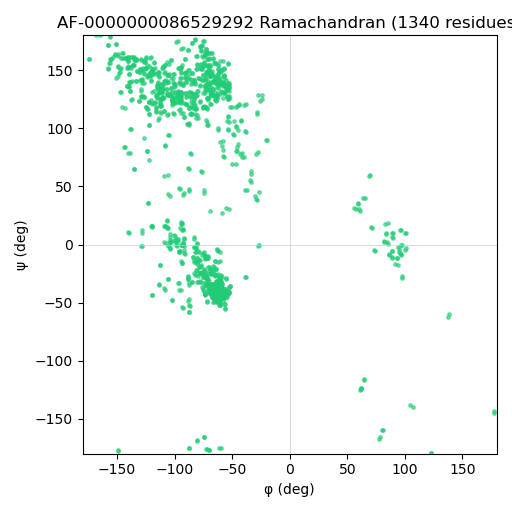 ILE B C 1
ATOM 6481 O O . ILE B 1 177 ? 8.586 18.672 0.912 1 94 177 ILE B O 1
ATOM 6485 N N . ALA B 1 178 ? 9.414 16.625 1.405 1 95.44 178 ALA B N 1
ATOM 6486 C CA . ALA B 1 178 ? 10.688 17.172 1.85 1 95.44 178 ALA B CA 1
ATOM 6487 C C . ALA B 1 178 ? 11.414 17.859 0.7 1 95.44 178 ALA B C 1
ATOM 6489 O O . ALA B 1 178 ? 11.922 18.969 0.856 1 95.44 178 ALA B O 1
ATOM 6490 N N . LEU B 1 179 ? 11.43 17.203 -0.437 1 96.56 179 LEU B N 1
ATOM 6491 C CA . LEU B 1 179 ? 12.055 17.766 -1.629 1 96.56 179 LEU B CA 1
ATOM 6492 C C . LEU B 1 179 ? 11.375 19.062 -2.037 1 96.56 179 LEU B C 1
ATOM 6494 O O . LEU B 1 179 ? 12.039 20.078 -2.281 1 96.56 179 LEU B O 1
ATOM 6498 N N . THR B 1 180 ? 10.062 19.047 -2.021 1 94.75 180 THR B N 1
ATOM 6499 C CA . THR B 1 180 ? 9.281 20.219 -2.41 1 94.75 180 THR B CA 1
ATOM 6500 C C . THR B 1 180 ? 9.516 21.375 -1.443 1 94.75 180 THR B C 1
ATOM 6502 O O . THR B 1 180 ? 9.734 22.516 -1.867 1 94.75 180 THR B O 1
ATOM 6505 N N . ALA B 1 181 ? 9.484 21.062 -0.189 1 94.12 181 ALA B N 1
ATOM 6506 C CA . ALA B 1 181 ? 9.664 22.078 0.842 1 94.12 181 ALA B CA 1
ATOM 6507 C C . ALA B 1 181 ? 11.023 22.766 0.719 1 94.12 181 ALA B C 1
ATOM 6509 O O . ALA B 1 181 ? 11.148 23.969 0.956 1 94.12 181 ALA B O 1
ATOM 6510 N N . ALA B 1 182 ? 11.984 21.969 0.36 1 95.06 182 ALA B N 1
ATOM 6511 C CA . ALA B 1 182 ? 13.352 22.484 0.285 1 95.06 182 ALA B CA 1
ATOM 6512 C C . ALA B 1 182 ? 13.594 23.219 -1.026 1 95.06 182 ALA B C 1
ATOM 6514 O O . ALA B 1 182 ? 14.703 23.703 -1.281 1 95.06 182 ALA B O 1
ATOM 6515 N N . GLY B 1 183 ? 12.625 23.25 -1.895 1 93.31 183 GLY B N 1
ATOM 6516 C CA . GLY B 1 183 ? 12.719 24.062 -3.096 1 93.31 183 GLY B CA 1
ATOM 6517 C C . GLY B 1 183 ? 13.211 23.297 -4.305 1 93.31 183 GLY B C 1
ATOM 6518 O O . GLY B 1 183 ? 13.586 23.891 -5.316 1 93.31 183 GLY B O 1
ATOM 6519 N N . VAL B 1 184 ? 13.242 22 -4.219 1 95.56 184 VAL B N 1
ATOM 6520 C CA . VAL B 1 184 ? 13.641 21.188 -5.363 1 95.56 184 VAL B CA 1
ATOM 6521 C C . VAL B 1 184 ? 12.547 21.219 -6.43 1 95.56 184 VAL B C 1
ATOM 6523 O O . VAL B 1 184 ? 11.391 20.922 -6.152 1 95.56 184 VAL B O 1
ATOM 6526 N N . ARG B 1 185 ? 12.898 21.578 -7.645 1 93.94 185 ARG B N 1
ATOM 6527 C CA . ARG B 1 185 ? 11.922 21.688 -8.727 1 93.94 185 ARG B CA 1
ATOM 6528 C C . ARG B 1 185 ? 12 20.469 -9.656 1 93.94 185 ARG B C 1
ATOM 6530 O O . ARG B 1 185 ? 10.977 19.875 -10 1 93.94 185 ARG B O 1
ATOM 6537 N N . ASP B 1 186 ? 13.219 20.203 -9.992 1 96 186 ASP B N 1
ATOM 6538 C CA . ASP B 1 186 ? 13.508 19.047 -10.844 1 96 186 ASP B CA 1
ATOM 6539 C C . ASP B 1 186 ? 14.43 18.062 -10.141 1 96 186 ASP B C 1
ATOM 6541 O O . ASP B 1 186 ? 15.242 18.453 -9.289 1 96 186 ASP B O 1
ATOM 6545 N N . ILE B 1 187 ? 14.289 16.859 -10.453 1 97.12 187 ILE B N 1
ATOM 6546 C CA . ILE B 1 187 ? 15.07 15.82 -9.797 1 97.12 187 ILE B CA 1
ATOM 6547 C C . ILE B 1 187 ? 15.516 14.781 -10.82 1 97.12 187 ILE B C 1
ATOM 6549 O O . ILE B 1 187 ? 14.766 14.438 -11.734 1 97.12 187 ILE B O 1
ATOM 6553 N N . GLU B 1 188 ? 16.703 14.328 -10.695 1 97.75 188 GLU B N 1
ATOM 6554 C CA . GLU B 1 188 ? 17.219 13.25 -11.531 1 97.75 188 GLU B CA 1
ATOM 6555 C C . GLU B 1 188 ? 16.859 11.883 -10.953 1 97.75 188 GLU B C 1
ATOM 6557 O O . GLU B 1 188 ? 17.25 11.562 -9.828 1 97.75 188 GLU B O 1
ATOM 6562 N N . VAL B 1 189 ? 16.109 11.086 -11.695 1 97.94 189 VAL B N 1
ATOM 6563 C CA . VAL B 1 189 ? 15.656 9.766 -11.25 1 97.94 189 VAL B CA 1
ATOM 6564 C C . VAL B 1 189 ? 16.078 8.711 -12.273 1 97.94 189 VAL B C 1
ATOM 6566 O O . VAL B 1 189 ? 16.406 9.039 -13.406 1 97.94 189 VAL B O 1
ATOM 6569 N N . THR B 1 190 ? 16.078 7.488 -11.828 1 96.25 190 THR B N 1
ATOM 6570 C CA . THR B 1 190 ? 16.344 6.383 -12.75 1 96.25 190 THR B CA 1
ATOM 6571 C C . THR B 1 190 ? 15.195 6.215 -13.742 1 96.25 190 THR B C 1
ATOM 6573 O O . THR B 1 190 ? 14.039 6.48 -13.414 1 96.25 190 THR B O 1
ATOM 6576 N N . LYS B 1 191 ? 15.578 5.82 -14.93 1 94.44 191 LYS B N 1
ATOM 6577 C CA . LYS B 1 191 ? 14.539 5.574 -15.93 1 94.44 191 LYS B CA 1
ATOM 6578 C C . LYS B 1 191 ? 13.625 4.434 -15.5 1 94.44 191 LYS B C 1
ATOM 6580 O O . LYS B 1 191 ? 14.094 3.387 -15.055 1 94.44 191 LYS B O 1
ATOM 6585 N N . ARG B 1 192 ? 12.398 4.691 -15.531 1 94.44 192 ARG B N 1
ATOM 6586 C CA . ARG B 1 192 ? 11.406 3.68 -15.188 1 94.44 192 ARG B CA 1
ATOM 6587 C C . ARG B 1 192 ? 11.164 2.73 -16.359 1 94.44 192 ARG B C 1
ATOM 6589 O O . ARG B 1 192 ? 10.93 3.172 -17.484 1 94.44 192 ARG B O 1
ATOM 6596 N N . PRO B 1 193 ? 11.172 1.45 -16.141 1 95.56 193 PRO B N 1
ATOM 6597 C CA . PRO B 1 193 ? 10.969 0.504 -17.234 1 95.56 193 PRO B CA 1
ATOM 6598 C C . PRO B 1 193 ? 9.516 0.459 -17.719 1 95.56 193 PRO B C 1
ATOM 6600 O O . PRO B 1 193 ? 8.594 0.513 -16.906 1 95.56 193 PRO B O 1
ATOM 6603 N N . ARG B 1 194 ? 9.328 0.436 -19.047 1 96.62 194 ARG B N 1
ATOM 6604 C CA . ARG B 1 194 ? 8.039 0.075 -19.625 1 96.62 194 ARG B CA 1
ATOM 6605 C C . ARG B 1 194 ? 7.766 -1.418 -19.469 1 96.62 194 ARG B C 1
ATOM 6607 O O . ARG B 1 194 ? 8.5 -2.248 -20 1 96.62 194 ARG B O 1
ATOM 6614 N N . ILE B 1 195 ? 6.668 -1.755 -18.703 1 98.06 195 ILE B N 1
ATOM 6615 C CA . ILE B 1 195 ? 6.445 -3.145 -18.328 1 98.06 195 ILE B CA 1
ATOM 6616 C C . ILE B 1 195 ? 5.328 -3.742 -19.172 1 98.06 195 ILE B C 1
ATOM 6618 O O . ILE B 1 195 ? 4.27 -3.133 -19.344 1 98.06 195 ILE B O 1
ATOM 6622 N N . GLY B 1 196 ? 5.566 -4.891 -19.781 1 97.81 196 GLY B N 1
ATOM 6623 C CA . GLY B 1 196 ? 4.559 -5.707 -20.438 1 97.81 196 GLY B CA 1
ATOM 6624 C C . GLY B 1 196 ? 4.336 -7.043 -19.766 1 97.81 196 GLY B C 1
ATOM 6625 O O . GLY B 1 196 ? 5.285 -7.672 -19.281 1 97.81 196 GLY B O 1
ATOM 6626 N N . VAL B 1 197 ? 3.076 -7.422 -19.625 1 97.88 197 VAL B N 1
ATOM 6627 C CA . VAL B 1 197 ? 2.717 -8.734 -19.094 1 97.88 197 VAL B CA 1
ATOM 6628 C C . VAL B 1 197 ? 2.334 -9.664 -20.234 1 97.88 197 VAL B C 1
ATOM 6630 O O . VAL B 1 197 ? 1.47 -9.336 -21.047 1 97.88 197 VAL B O 1
ATOM 6633 N N . VAL B 1 198 ? 2.971 -10.828 -20.297 1 96.44 198 VAL B N 1
ATOM 6634 C CA . VAL B 1 198 ? 2.775 -11.75 -21.406 1 96.44 198 VAL B CA 1
ATOM 6635 C C . VAL B 1 198 ? 2.42 -13.141 -20.875 1 96.44 198 VAL B C 1
ATOM 6637 O O . VAL B 1 198 ? 3.129 -13.688 -20.031 1 96.44 198 VAL B O 1
ATOM 6640 N N . ILE B 1 199 ? 1.378 -13.68 -21.359 1 95.69 199 ILE B N 1
ATOM 6641 C CA . ILE B 1 199 ? 0.954 -15.031 -20.984 1 95.69 199 ILE B CA 1
ATOM 6642 C C . ILE B 1 199 ? 1.095 -15.953 -22.203 1 95.69 199 ILE B C 1
ATOM 6644 O O . ILE B 1 199 ? 0.531 -15.688 -23.266 1 95.69 199 ILE B O 1
ATOM 6648 N N . ALA B 1 200 ? 1.896 -16.953 -22.078 1 92.44 200 ALA B N 1
ATOM 6649 C CA . ALA B 1 200 ? 2.07 -17.969 -23.109 1 92.44 200 ALA B CA 1
ATOM 6650 C C . ALA B 1 200 ? 1.553 -19.328 -22.641 1 92.44 200 ALA B C 1
ATOM 6652 O O . ALA B 1 200 ? 2.137 -19.953 -21.75 1 92.44 200 ALA B O 1
ATOM 6653 N N . GLY B 1 201 ? 0.494 -19.766 -23.156 1 87.69 201 GLY B N 1
ATOM 6654 C CA . GLY B 1 201 ? -0.09 -21.047 -22.781 1 87.69 201 GLY B CA 1
ATOM 6655 C C . GLY B 1 201 ? -1.188 -21.5 -23.719 1 87.69 201 GLY B C 1
ATOM 6656 O O . GLY B 1 201 ? -1.436 -20.859 -24.75 1 87.69 201 GLY B O 1
ATOM 6657 N N . TYR B 1 202 ? -1.754 -22.703 -23.391 1 83.94 202 TYR B N 1
ATOM 6658 C CA . TYR B 1 202 ? -2.789 -23.281 -24.234 1 83.94 202 TYR B CA 1
ATOM 6659 C C . TYR B 1 202 ? -4.148 -23.234 -23.547 1 83.94 202 TYR B C 1
ATOM 6661 O O . TYR B 1 202 ? -5.176 -23.047 -24.203 1 83.94 202 TYR B O 1
ATOM 6669 N N . GLU B 1 203 ? -4.074 -23.453 -22.281 1 83.75 203 GLU B N 1
ATOM 6670 C CA . GLU B 1 203 ? -5.305 -23.625 -21.516 1 83.75 203 GLU B CA 1
ATOM 6671 C C . GLU B 1 203 ? -5.848 -22.281 -21.031 1 83.75 203 GLU B C 1
ATOM 6673 O O . GLU B 1 203 ? -7.059 -22.125 -20.859 1 83.75 203 GLU B O 1
ATOM 6678 N N . GLN B 1 204 ? -5.012 -21.422 -20.75 1 85.62 204 GLN B N 1
ATOM 6679 C CA . GLN B 1 204 ? -5.41 -20.125 -20.203 1 85.62 204 GLN B CA 1
ATOM 6680 C C . GLN B 1 204 ? -5.777 -19.156 -21.312 1 85.62 204 GLN B C 1
ATOM 6682 O O . GLN B 1 204 ? -5.008 -18.953 -22.266 1 85.62 204 GLN B O 1
ATOM 6687 N N . CYS B 1 205 ? -6.969 -18.578 -21.156 1 88.44 205 CYS B N 1
ATOM 6688 C CA . CYS B 1 205 ? -7.477 -17.688 -22.203 1 88.44 205 CYS B CA 1
ATOM 6689 C C . CYS B 1 205 ? -7.684 -16.281 -21.656 1 88.44 205 CYS B C 1
ATOM 6691 O O . CYS B 1 205 ? -7.898 -16.094 -20.453 1 88.44 205 CYS B O 1
ATOM 6693 N N . ALA B 1 206 ? -7.527 -15.375 -22.641 1 87.5 206 ALA B N 1
ATOM 6694 C CA . ALA B 1 206 ? -7.852 -13.992 -22.266 1 87.5 206 ALA B CA 1
ATOM 6695 C C . ALA B 1 206 ? -9.281 -13.883 -21.75 1 87.5 206 ALA B C 1
ATOM 6697 O O . ALA B 1 206 ? -10.164 -14.633 -22.172 1 87.5 206 ALA B O 1
ATOM 6698 N N . PRO B 1 207 ? -9.367 -12.859 -20.875 1 78 207 PRO B N 1
ATOM 6699 C CA . PRO B 1 207 ? -10.742 -12.664 -20.391 1 78 207 PRO B CA 1
ATOM 6700 C C . PRO B 1 207 ? -11.711 -12.281 -21.516 1 78 207 PRO B C 1
ATOM 6702 O O . PRO B 1 207 ? -11.32 -11.609 -22.469 1 78 207 PRO B O 1
ATOM 6705 N N . ARG B 1 208 ? -12.859 -12.742 -21.625 1 79.56 208 ARG B N 1
ATOM 6706 C CA . ARG B 1 208 ? -13.953 -12.391 -22.531 1 79.56 208 ARG B CA 1
ATOM 6707 C C . ARG B 1 208 ? -13.797 -13.109 -23.875 1 79.56 208 ARG B C 1
ATOM 6709 O O . ARG B 1 208 ? -14.406 -12.703 -24.859 1 79.56 208 ARG B O 1
ATOM 6716 N N . THR B 1 209 ? -12.938 -13.977 -23.969 1 82.56 209 THR B N 1
ATOM 6717 C CA . THR B 1 209 ? -12.812 -14.773 -25.188 1 82.56 209 THR B CA 1
ATOM 6718 C C . THR B 1 209 ? -13.664 -16.047 -25.094 1 82.56 209 THR B C 1
ATOM 6720 O O . THR B 1 209 ? -13.922 -16.547 -24 1 82.56 209 THR B O 1
ATOM 6723 N N . VAL B 1 210 ? -14.102 -16.391 -26.219 1 84 210 VAL B N 1
ATOM 6724 C CA . VAL B 1 210 ? -14.82 -17.672 -26.297 1 84 210 VAL B CA 1
ATOM 6725 C C . VAL B 1 210 ? -13.859 -18.828 -26.031 1 84 210 VAL B C 1
ATOM 6727 O O . VAL B 1 210 ? -12.742 -18.844 -26.547 1 84 210 VAL B O 1
ATOM 6730 N N . ARG B 1 211 ? -14.312 -19.656 -25.109 1 85.69 211 ARG B N 1
ATOM 6731 C CA . ARG B 1 211 ? -13.43 -20.75 -24.719 1 85.69 211 ARG B CA 1
ATOM 6732 C C . ARG B 1 211 ? -14.211 -22.047 -24.578 1 85.69 211 ARG B C 1
ATOM 6734 O O . ARG B 1 211 ? -15.422 -22.031 -24.328 1 85.69 211 ARG B O 1
ATOM 6741 N N . GLU B 1 212 ? -13.469 -23.141 -24.812 1 87.19 212 GLU B N 1
ATOM 6742 C CA . GLU B 1 212 ? -14.039 -24.438 -24.469 1 87.19 212 GLU B CA 1
ATOM 6743 C C . GLU B 1 212 ? -14.109 -24.641 -22.953 1 87.19 212 GLU B C 1
ATOM 6745 O O . GLU B 1 212 ? -13.445 -23.938 -22.203 1 87.19 212 GLU B O 1
ATOM 6750 N N . ARG B 1 213 ? -14.836 -25.562 -22.562 1 84.38 213 ARG B N 1
ATOM 6751 C CA . ARG B 1 213 ? -15.086 -25.766 -21.141 1 84.38 213 ARG B CA 1
ATOM 6752 C C . ARG B 1 213 ? -13.789 -26.078 -20.391 1 84.38 213 ARG B C 1
ATOM 6754 O O . ARG B 1 213 ? -13.633 -25.719 -19.234 1 84.38 213 ARG B O 1
ATOM 6761 N N . TRP B 1 214 ? -12.938 -26.781 -21.125 1 87.5 214 TRP B N 1
ATOM 6762 C CA . TRP B 1 214 ? -11.719 -27.203 -20.438 1 87.5 214 TRP B CA 1
ATOM 6763 C C . TRP B 1 214 ? -10.703 -26.078 -20.375 1 87.5 214 TRP B C 1
ATOM 6765 O O . TRP B 1 214 ? -9.734 -26.141 -19.609 1 87.5 214 TRP B O 1
ATOM 6775 N N . GLN B 1 215 ? -10.969 -25.078 -21.203 1 89.56 215 GLN B N 1
ATOM 6776 C CA . GLN B 1 215 ? -10.133 -23.891 -21.141 1 89.56 215 GLN B CA 1
ATOM 6777 C C . GLN B 1 215 ? -10.594 -22.953 -20.016 1 89.56 215 GLN B C 1
ATOM 6779 O O . GLN B 1 215 ? -11.797 -22.797 -19.781 1 89.56 215 GLN B O 1
ATOM 6784 N N . ARG B 1 216 ? -9.672 -22.406 -19.312 1 89.88 216 ARG B N 1
ATOM 6785 C CA . ARG B 1 216 ? -9.977 -21.562 -18.172 1 89.88 216 ARG B CA 1
ATOM 6786 C C . ARG B 1 216 ? -9.562 -20.125 -18.422 1 89.88 216 ARG B C 1
ATOM 6788 O O . ARG B 1 216 ? -8.594 -19.875 -19.156 1 89.88 216 ARG B O 1
ATOM 6795 N N . PRO B 1 217 ? -10.312 -19.188 -17.828 1 92.5 217 PRO B N 1
ATOM 6796 C CA . PRO B 1 217 ? -9.836 -17.797 -17.891 1 92.5 217 PRO B CA 1
ATOM 6797 C C . PRO B 1 217 ? -8.469 -17.609 -17.25 1 92.5 217 PRO B C 1
ATOM 6799 O O . PRO B 1 217 ? -8.203 -18.188 -16.188 1 92.5 217 PRO B O 1
ATOM 6802 N N . ASP B 1 218 ? -7.672 -16.828 -17.906 1 94 218 ASP B N 1
ATOM 6803 C CA . ASP B 1 218 ? -6.352 -16.547 -17.344 1 94 218 ASP B CA 1
ATOM 6804 C C . ASP B 1 218 ? -6.461 -15.719 -16.062 1 94 218 ASP B C 1
ATOM 6806 O O . ASP B 1 218 ? -7.121 -14.68 -16.047 1 94 218 ASP B O 1
ATOM 6810 N N . THR B 1 219 ? -5.812 -16.203 -15.039 1 94.38 219 THR B N 1
ATOM 6811 C CA . THR B 1 219 ? -5.797 -15.484 -13.773 1 94.38 219 THR B CA 1
ATOM 6812 C C . THR B 1 219 ? -4.398 -14.961 -13.461 1 94.38 219 THR B C 1
ATOM 6814 O O . THR B 1 219 ? -4.238 -14.039 -12.656 1 94.38 219 THR B O 1
ATOM 6817 N N . SER B 1 220 ? -3.41 -15.469 -14.086 1 95.56 220 SER B N 1
ATOM 6818 C CA . SER B 1 220 ? -2.035 -15.07 -13.797 1 95.56 220 SER B CA 1
ATOM 6819 C C . SER B 1 220 ? -1.746 -13.664 -14.312 1 95.56 220 SER B C 1
ATOM 6821 O O . SER B 1 220 ? -1.206 -12.828 -13.586 1 95.56 220 SER B O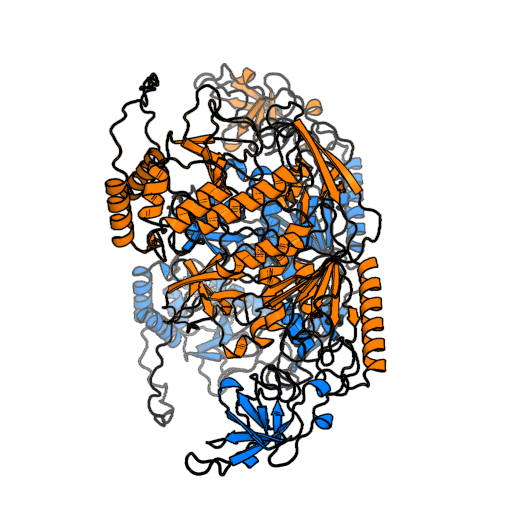 1
ATOM 6823 N N . GLY B 1 221 ? -2.105 -13.445 -15.547 1 96 221 GLY B N 1
ATOM 6824 C CA . GLY B 1 221 ? -1.877 -12.148 -16.156 1 96 221 GLY B CA 1
ATOM 6825 C C . GLY B 1 221 ? -2.508 -11.008 -15.375 1 96 221 GLY B C 1
ATOM 6826 O O . GLY B 1 221 ? -1.813 -10.086 -14.938 1 96 221 GLY B O 1
ATOM 6827 N N . PRO B 1 222 ? -3.777 -11.102 -15.148 1 94.81 222 PRO B N 1
ATOM 6828 C CA . PRO B 1 222 ? -4.453 -10.062 -14.367 1 94.81 222 PRO B CA 1
ATOM 6829 C C . PRO B 1 222 ? -3.854 -9.891 -12.977 1 94.81 222 PRO B C 1
ATOM 6831 O O . PRO B 1 222 ? -3.771 -8.766 -12.469 1 94.81 222 PRO B O 1
ATOM 6834 N N . TYR B 1 223 ? -3.5 -10.969 -12.328 1 96.19 223 TYR B N 1
ATOM 6835 C CA . TYR B 1 223 ? -2.895 -10.859 -11 1 96.19 223 TYR B CA 1
ATOM 6836 C C . TYR B 1 223 ? -1.586 -10.078 -11.062 1 96.19 223 TYR B C 1
ATOM 6838 O O . TYR B 1 223 ? -1.359 -9.172 -10.266 1 96.19 223 TYR B O 1
ATOM 6846 N N . ILE B 1 224 ? -0.747 -10.453 -11.992 1 97.5 224 ILE B N 1
ATOM 6847 C CA . ILE B 1 224 ? 0.528 -9.773 -12.172 1 97.5 224 ILE B CA 1
ATOM 6848 C C . ILE B 1 224 ? 0.286 -8.281 -12.414 1 97.5 224 ILE B C 1
ATOM 6850 O O . ILE B 1 224 ? 0.901 -7.434 -11.766 1 97.5 224 ILE B O 1
ATOM 6854 N N . ARG B 1 225 ? -0.571 -8 -13.344 1 96.44 225 ARG B N 1
ATOM 6855 C CA . ARG B 1 225 ? -0.89 -6.621 -13.688 1 96.44 225 ARG B CA 1
ATOM 6856 C C . ARG B 1 225 ? -1.386 -5.852 -12.469 1 96.44 225 ARG B C 1
ATOM 6858 O O . ARG B 1 225 ? -0.921 -4.742 -12.195 1 96.44 225 ARG B O 1
ATOM 6865 N N . ALA B 1 226 ? -2.252 -6.449 -11.742 1 94.5 226 ALA B N 1
ATOM 6866 C CA . ALA B 1 226 ? -2.859 -5.793 -10.586 1 94.5 226 ALA B CA 1
ATOM 6867 C C . ALA B 1 226 ? -1.816 -5.504 -9.516 1 94.5 226 ALA B C 1
ATOM 6869 O O . ALA B 1 226 ? -1.811 -4.422 -8.922 1 94.5 226 ALA B O 1
ATOM 6870 N N . VAL B 1 227 ? -0.978 -6.457 -9.211 1 95.12 227 VAL B N 1
ATOM 6871 C CA . VAL B 1 227 ? 0.035 -6.301 -8.172 1 95.12 227 VAL B CA 1
ATOM 6872 C C . VAL B 1 227 ? 1.04 -5.227 -8.586 1 95.12 227 VAL B C 1
ATOM 6874 O O . VAL B 1 227 ? 1.443 -4.395 -7.77 1 95.12 227 VAL B O 1
ATOM 6877 N N . LEU B 1 228 ? 1.426 -5.188 -9.867 1 95.81 228 LEU B N 1
ATOM 6878 C CA . LEU B 1 228 ? 2.334 -4.164 -10.375 1 95.81 228 LEU B CA 1
ATOM 6879 C C . LEU B 1 228 ? 1.704 -2.777 -10.258 1 95.81 228 LEU B C 1
ATOM 6881 O O . LEU B 1 228 ? 2.379 -1.814 -9.883 1 95.81 228 LEU B O 1
ATOM 6885 N N . GLN B 1 229 ? 0.452 -2.686 -10.555 1 92.06 229 GLN B N 1
ATOM 6886 C CA . GLN B 1 229 ? -0.257 -1.418 -10.414 1 92.06 229 GLN B CA 1
ATOM 6887 C C . GLN B 1 229 ? -0.295 -0.96 -8.961 1 92.06 229 GLN B C 1
ATOM 6889 O O . GLN B 1 229 ? -0.087 0.219 -8.672 1 92.06 229 GLN B O 1
ATOM 6894 N N . ARG B 1 230 ? -0.525 -1.87 -8.141 1 89.06 230 ARG B N 1
ATOM 6895 C CA . ARG B 1 230 ? -0.509 -1.559 -6.719 1 89.06 230 ARG B CA 1
ATOM 6896 C C . ARG B 1 230 ? 0.851 -1.016 -6.293 1 89.06 230 ARG B C 1
ATOM 6898 O O . ARG B 1 230 ? 0.933 -0.146 -5.422 1 89.06 230 ARG B O 1
ATOM 6905 N N . TRP B 1 231 ? 1.861 -1.533 -6.887 1 91 231 TRP B N 1
ATOM 6906 C CA . TRP B 1 231 ? 3.219 -1.117 -6.551 1 91 231 TRP B CA 1
ATOM 6907 C C . TRP B 1 231 ? 3.576 0.191 -7.25 1 91 231 TRP B C 1
ATOM 6909 O O . TRP B 1 231 ? 4.707 0.671 -7.141 1 91 231 TRP B O 1
ATOM 6919 N N . GLY B 1 232 ? 2.674 0.796 -8.023 1 88 232 GLY B N 1
ATOM 6920 C CA . GLY B 1 232 ? 2.848 2.135 -8.57 1 88 232 GLY B CA 1
ATOM 6921 C C . GLY B 1 232 ? 3.293 2.139 -10.016 1 88 232 GLY B C 1
ATOM 6922 O O . GLY B 1 232 ? 3.631 3.189 -10.562 1 88 232 GLY B O 1
ATOM 6923 N N . TYR B 1 233 ? 3.293 1.012 -10.703 1 93.69 233 TYR B N 1
ATOM 6924 C CA . TYR B 1 233 ? 3.729 0.951 -12.094 1 93.69 233 TYR B CA 1
ATOM 6925 C C . TYR B 1 233 ? 2.543 1.076 -13.047 1 93.69 233 TYR B C 1
ATOM 6927 O O . TYR B 1 233 ? 1.427 0.675 -12.711 1 93.69 233 TYR B O 1
ATOM 6935 N N . GLU B 1 234 ? 2.834 1.668 -14.164 1 91.56 234 GLU B N 1
ATOM 6936 C CA . GLU B 1 234 ? 1.857 1.685 -15.25 1 91.56 234 GLU B CA 1
ATOM 6937 C C . GLU B 1 234 ? 1.984 0.441 -16.125 1 91.56 234 GLU B C 1
ATOM 6939 O O . GLU B 1 234 ? 3.051 0.175 -16.688 1 91.56 234 GLU B O 1
ATOM 6944 N N . VAL B 1 235 ? 0.895 -0.316 -16.125 1 94.81 235 VAL B N 1
ATOM 6945 C CA . VAL B 1 235 ? 0.92 -1.56 -16.891 1 94.81 235 VAL B CA 1
ATOM 6946 C C . VAL B 1 235 ? -0.272 -1.604 -17.844 1 94.81 235 VAL B C 1
ATOM 6948 O O . VAL B 1 235 ? -1.416 -1.403 -17.422 1 94.81 235 VAL B O 1
ATOM 6951 N N . GLY B 1 236 ? -0.001 -1.838 -19.141 1 91.88 236 GLY B N 1
ATOM 6952 C CA . GLY B 1 236 ? -1.055 -1.965 -20.141 1 91.88 236 GLY B CA 1
ATOM 6953 C C . GLY B 1 236 ? -1.79 -3.289 -20.062 1 91.88 236 GLY B C 1
ATOM 6954 O O . GLY B 1 236 ? -1.692 -4.004 -19.062 1 91.88 236 GLY B O 1
ATOM 6955 N N . SER B 1 237 ? -2.514 -3.584 -21.062 1 93.06 237 SER B N 1
ATOM 6956 C CA . SER B 1 237 ? -3.275 -4.828 -21.125 1 93.06 237 SER B CA 1
ATOM 6957 C C . SER B 1 237 ? -2.352 -6.031 -21.281 1 93.06 237 SER B C 1
ATOM 6959 O O . SER B 1 237 ? -1.248 -5.914 -21.812 1 93.06 237 SER B O 1
ATOM 6961 N N . VAL B 1 238 ? -2.84 -7.18 -20.828 1 95.38 238 VAL B N 1
ATOM 6962 C CA . VAL B 1 238 ? -2.074 -8.422 -20.891 1 95.38 238 VAL B CA 1
ATOM 6963 C C . VAL B 1 238 ? -1.981 -8.898 -22.328 1 95.38 238 VAL B C 1
ATOM 6965 O O . VAL B 1 238 ? -2.965 -8.844 -23.078 1 95.38 238 VAL B O 1
ATOM 6968 N N . GLU B 1 239 ? -0.767 -9.281 -22.734 1 94.62 239 GLU B N 1
ATOM 6969 C CA . GLU B 1 239 ? -0.527 -9.867 -24.062 1 94.62 239 GLU B CA 1
ATOM 6970 C C . GLU B 1 239 ? -0.562 -11.391 -24 1 94.62 239 GLU B C 1
ATOM 6972 O O . GLU B 1 239 ? 0.071 -12 -23.141 1 94.62 239 GLU B O 1
ATOM 6977 N N . TYR B 1 240 ? -1.312 -11.938 -24.906 1 93.19 240 TYR B N 1
ATOM 6978 C CA . TYR B 1 240 ? -1.398 -13.391 -24.984 1 93.19 240 TYR B CA 1
ATOM 6979 C C . TYR B 1 240 ? -0.73 -13.914 -26.25 1 93.19 240 TYR B C 1
ATOM 6981 O O . TYR B 1 240 ? -1.046 -13.461 -27.359 1 93.19 240 TYR B O 1
ATOM 6989 N N . ILE B 1 241 ? 0.206 -14.859 -26.062 1 91.75 241 ILE B N 1
ATOM 6990 C CA . ILE B 1 241 ? 0.877 -15.461 -27.219 1 91.75 241 ILE B CA 1
ATOM 6991 C C . ILE B 1 241 ? 0.801 -16.984 -27.125 1 91.75 241 ILE B C 1
ATOM 6993 O O . ILE B 1 241 ? 0.795 -17.547 -26.031 1 91.75 241 ILE B O 1
ATOM 6997 N N . GLU B 1 242 ? 0.799 -17.625 -28.25 1 88.94 242 GLU B N 1
ATOM 6998 C CA . GLU B 1 242 ? 0.712 -19.078 -28.297 1 88.94 242 GLU B CA 1
ATOM 6999 C C . GLU B 1 242 ? 2.096 -19.719 -28.406 1 88.94 242 GLU B C 1
ATOM 7001 O O . GLU B 1 242 ? 2.873 -19.359 -29.297 1 88.94 242 GLU B O 1
ATOM 7006 N N . PRO B 1 243 ? 2.316 -20.609 -27.5 1 90.69 243 PRO B N 1
ATOM 7007 C CA . PRO B 1 243 ? 3.576 -21.344 -27.656 1 90.69 243 PRO B CA 1
ATOM 7008 C C . PRO B 1 243 ? 3.561 -22.297 -28.859 1 90.69 243 PRO B C 1
ATOM 7010 O O . PRO B 1 243 ? 2.496 -22.562 -29.422 1 90.69 243 PRO B O 1
ATOM 7013 N N . PRO B 1 244 ? 4.75 -22.75 -29.234 1 90.06 244 PRO B N 1
ATOM 7014 C CA . PRO B 1 244 ? 4.812 -23.688 -30.344 1 90.06 244 PRO B CA 1
ATOM 7015 C C . PRO B 1 244 ? 3.994 -24.953 -30.094 1 90.06 244 PRO B C 1
ATOM 7017 O O . PRO B 1 244 ? 4.02 -25.5 -29 1 90.06 244 PRO B O 1
ATOM 7020 N N . ASP B 1 245 ? 3.246 -25.391 -31.125 1 90.31 245 ASP B N 1
ATOM 7021 C CA . ASP B 1 245 ? 2.436 -26.609 -31.062 1 90.31 245 ASP B CA 1
ATOM 7022 C C . ASP B 1 245 ? 3.289 -27.844 -31.281 1 90.31 245 ASP B C 1
ATOM 7024 O O . ASP B 1 245 ? 3.637 -28.172 -32.438 1 90.31 245 ASP B O 1
ATOM 7028 N N . MET B 1 246 ? 3.439 -28.609 -30.266 1 87.19 246 MET B N 1
ATOM 7029 C CA . MET B 1 246 ? 4.371 -29.734 -30.312 1 87.19 246 MET B CA 1
ATOM 7030 C C . MET B 1 246 ? 3.713 -30.953 -30.938 1 87.19 246 MET B C 1
ATOM 7032 O O . MET B 1 246 ? 4.387 -31.938 -31.25 1 87.19 246 MET B O 1
ATOM 7036 N N . ALA B 1 247 ? 2.379 -30.859 -31.109 1 85.25 247 ALA B N 1
ATOM 7037 C CA . ALA B 1 247 ? 1.676 -31.984 -31.719 1 85.25 247 ALA B CA 1
ATOM 7038 C C . ALA B 1 247 ? 1.839 -31.984 -33.219 1 85.25 247 ALA B C 1
ATOM 7040 O O . ALA B 1 247 ? 1.528 -32.969 -33.906 1 85.25 247 ALA B O 1
ATOM 7041 N N . ARG B 1 248 ? 2.443 -30.953 -33.812 1 88.19 248 ARG B N 1
ATOM 7042 C CA . ARG B 1 248 ? 2.602 -30.812 -35.25 1 88.19 248 ARG B CA 1
ATOM 7043 C C . ARG B 1 248 ? 3.883 -31.484 -35.719 1 88.19 248 ARG B C 1
ATOM 7045 O O . ARG B 1 248 ? 4.75 -31.828 -34.938 1 88.19 248 ARG B O 1
ATOM 7052 N N . PRO B 1 249 ? 3.945 -31.609 -37.031 1 90.31 249 PRO B N 1
ATOM 7053 C CA . PRO B 1 249 ? 5.191 -32.156 -37.562 1 90.31 249 PRO B CA 1
ATOM 7054 C C . PRO B 1 249 ? 6.395 -31.25 -37.312 1 90.31 249 PRO B C 1
ATOM 7056 O O . PRO B 1 249 ? 6.234 -30.047 -37.125 1 90.31 249 PRO B O 1
ATOM 7059 N N . PRO B 1 250 ? 7.547 -31.828 -37.312 1 89.88 250 PRO B N 1
ATOM 7060 C CA . PRO B 1 250 ? 8.766 -31.125 -36.906 1 89.88 250 PRO B CA 1
ATOM 7061 C C . PRO B 1 250 ? 8.977 -29.812 -37.656 1 89.88 250 PRO B C 1
ATOM 7063 O O . PRO B 1 250 ? 9.352 -28.812 -37.062 1 89.88 250 PRO B O 1
ATOM 7066 N N . LEU B 1 251 ? 8.711 -29.844 -39 1 91 251 LEU B N 1
ATOM 7067 C CA . LEU B 1 251 ? 8.914 -28.625 -39.781 1 91 251 LEU B CA 1
ATOM 7068 C C . LEU B 1 251 ? 7.965 -27.516 -39.344 1 91 251 LEU B C 1
ATOM 7070 O O . LEU B 1 251 ? 8.352 -26.344 -39.281 1 91 251 LEU B O 1
ATOM 7074 N N . GLU B 1 252 ? 6.754 -27.938 -39.031 1 91.06 252 GLU B N 1
ATOM 7075 C CA . GLU B 1 252 ? 5.77 -26.969 -38.562 1 91.06 252 GLU B CA 1
ATOM 7076 C C . GLU B 1 252 ? 6.098 -26.484 -37.156 1 91.06 252 GLU B C 1
ATOM 7078 O O . GLU B 1 252 ? 5.859 -25.328 -36.812 1 91.06 252 GLU B O 1
ATOM 7083 N N . VAL B 1 253 ? 6.609 -27.359 -36.344 1 89.44 253 VAL B N 1
ATOM 7084 C CA . VAL B 1 253 ? 7.039 -26.969 -35 1 89.44 253 VAL B CA 1
ATOM 7085 C C . VAL B 1 253 ? 8.141 -25.922 -35.094 1 89.44 253 VAL B C 1
ATOM 7087 O O . VAL B 1 253 ? 8.133 -24.938 -34.344 1 89.44 253 VAL B O 1
ATOM 7090 N N . GLN B 1 254 ? 9.016 -26.109 -36 1 90.31 254 GLN B N 1
ATOM 7091 C CA . GLN B 1 254 ? 10.102 -25.172 -36.188 1 90.31 254 GLN B CA 1
ATOM 7092 C C . GLN B 1 254 ? 9.57 -23.812 -36.656 1 90.31 254 GLN B C 1
ATOM 7094 O O . GLN B 1 254 ? 10.07 -22.766 -36.219 1 90.31 254 GLN B O 1
ATOM 7099 N N . GLN B 1 255 ? 8.578 -23.891 -37.5 1 92.12 255 GLN B N 1
ATOM 7100 C CA . GLN B 1 255 ? 7.953 -22.656 -37.938 1 92.12 255 GLN B CA 1
ATOM 7101 C C . GLN B 1 255 ? 7.25 -21.953 -36.812 1 92.12 255 GLN B C 1
ATOM 7103 O O . GLN B 1 255 ? 7.309 -20.719 -36.688 1 92.12 255 GLN B O 1
ATOM 7108 N N . ASN B 1 256 ? 6.637 -22.734 -35.938 1 90.81 256 ASN B N 1
ATOM 7109 C CA . ASN B 1 256 ? 5.992 -22.156 -34.781 1 90.81 256 ASN B CA 1
ATOM 7110 C C . ASN B 1 256 ? 7.008 -21.531 -33.812 1 90.81 256 ASN B C 1
ATOM 7112 O O . ASN B 1 256 ? 6.75 -20.484 -33.219 1 90.81 256 ASN B O 1
ATOM 7116 N N . GLU B 1 257 ? 8.07 -22.188 -33.656 1 88.81 257 GLU B N 1
ATOM 7117 C CA . GLU B 1 257 ? 9.125 -21.688 -32.812 1 88.81 257 GLU B CA 1
ATOM 7118 C C . GLU B 1 257 ? 9.664 -20.344 -33.312 1 88.81 257 GLU B C 1
ATOM 7120 O O . GLU B 1 257 ? 9.891 -19.422 -32.531 1 88.81 257 GLU B O 1
ATOM 7125 N N . TYR B 1 258 ? 9.867 -20.312 -34.562 1 90.31 258 TYR B N 1
ATOM 7126 C CA . TYR B 1 258 ? 10.336 -19.078 -35.188 1 90.31 258 TYR B CA 1
ATOM 7127 C C . TYR B 1 258 ? 9.32 -17.953 -34.969 1 90.31 258 TYR B C 1
ATOM 7129 O O . TYR B 1 258 ? 9.688 -16.828 -34.656 1 90.31 258 TYR B O 1
ATOM 7137 N N . ALA B 1 259 ? 8.102 -18.266 -35.188 1 92.38 259 ALA B N 1
ATOM 7138 C CA . ALA B 1 259 ? 7.039 -17.281 -35.031 1 92.38 259 ALA B CA 1
ATOM 7139 C C . ALA B 1 259 ? 6.973 -16.797 -33.562 1 92.38 259 ALA B C 1
ATOM 7141 O O . ALA B 1 259 ? 6.746 -15.602 -33.312 1 92.38 259 ALA B O 1
ATOM 7142 N N . PHE B 1 260 ? 7.141 -17.641 -32.75 1 92.44 260 PHE B N 1
ATOM 7143 C CA . PHE B 1 260 ? 7.121 -17.312 -31.312 1 92.44 260 PHE B CA 1
ATOM 7144 C C . PHE B 1 260 ? 8.258 -16.359 -30.969 1 92.44 260 PHE B C 1
ATOM 7146 O O . PHE B 1 260 ? 8.047 -15.367 -30.281 1 92.44 260 PHE B O 1
ATOM 7153 N N . LYS B 1 261 ? 9.406 -16.656 -31.375 1 88.81 261 LYS B N 1
ATOM 7154 C CA . LYS B 1 261 ? 10.57 -15.828 -31.125 1 88.81 261 LYS B CA 1
ATOM 7155 C C . LYS B 1 261 ? 10.406 -14.445 -31.75 1 88.81 261 LYS B C 1
ATOM 7157 O O . LYS B 1 261 ? 10.828 -13.438 -31.172 1 88.81 261 LYS B O 1
ATOM 7162 N N . LYS B 1 262 ? 9.883 -14.445 -32.906 1 91.62 262 LYS B N 1
ATOM 7163 C CA . LYS B 1 262 ? 9.625 -13.172 -33.594 1 91.62 262 LYS B CA 1
ATOM 7164 C C . LYS B 1 262 ? 8.672 -12.305 -32.781 1 91.62 262 LYS B C 1
ATOM 7166 O O . LYS B 1 262 ? 8.875 -11.094 -32.656 1 91.62 262 LYS B O 1
ATOM 7171 N N . LYS B 1 263 ? 7.66 -12.898 -32.281 1 93.81 263 LYS B N 1
ATOM 7172 C CA . LYS B 1 263 ? 6.711 -12.172 -31.438 1 93.81 263 LYS B CA 1
ATOM 7173 C C . LYS B 1 263 ? 7.387 -11.625 -30.188 1 93.81 263 LYS B C 1
ATOM 7175 O O . LYS B 1 263 ? 7.117 -10.492 -29.781 1 93.81 263 LYS B O 1
ATOM 7180 N N . LEU B 1 264 ? 8.195 -12.383 -29.594 1 91.75 264 LEU B N 1
ATOM 7181 C CA . LEU B 1 264 ? 8.93 -11.945 -28.406 1 91.75 264 LEU B CA 1
ATOM 7182 C C . LEU B 1 264 ? 9.852 -10.781 -28.734 1 91.75 264 LEU B C 1
ATOM 7184 O O . LEU B 1 264 ? 10.016 -9.859 -27.938 1 91.75 264 LEU B O 1
ATOM 7188 N N . ALA B 1 265 ? 10.461 -10.859 -29.891 1 92.12 265 ALA B N 1
ATOM 7189 C CA . ALA B 1 265 ? 11.32 -9.766 -30.328 1 92.12 265 ALA B CA 1
ATOM 7190 C C . ALA B 1 265 ? 10.523 -8.477 -30.5 1 92.12 265 ALA B C 1
ATOM 7192 O O . ALA B 1 265 ? 11.008 -7.391 -30.188 1 92.12 265 ALA B O 1
ATOM 7193 N N . GLU B 1 266 ? 9.352 -8.633 -31.047 1 95.06 266 GLU B N 1
ATOM 7194 C CA . GLU B 1 266 ? 8.469 -7.484 -31.203 1 95.06 266 GLU B CA 1
ATOM 7195 C C . GLU B 1 266 ? 8.094 -6.883 -29.844 1 95.06 266 GLU B C 1
ATOM 7197 O O . GLU B 1 266 ? 8.086 -5.66 -29.688 1 95.06 266 GLU B O 1
ATOM 7202 N N . LEU B 1 267 ? 7.797 -7.719 -28.938 1 94.81 267 LEU B N 1
ATOM 7203 C CA . LEU B 1 267 ? 7.453 -7.262 -27.594 1 94.81 267 LEU B CA 1
ATOM 7204 C C . LEU B 1 267 ? 8.656 -6.594 -26.922 1 94.81 267 LEU B C 1
ATOM 7206 O O . LEU B 1 267 ? 8.492 -5.617 -26.188 1 94.81 267 LEU B O 1
ATOM 7210 N N . ALA B 1 268 ? 9.82 -7.082 -27.203 1 93.19 268 ALA B N 1
ATOM 7211 C CA . ALA B 1 268 ? 11.047 -6.52 -26.641 1 93.19 268 ALA B CA 1
ATOM 7212 C C . ALA B 1 268 ? 11.281 -5.098 -27.141 1 93.19 268 ALA B C 1
ATOM 7214 O O . ALA B 1 268 ? 11.984 -4.316 -26.5 1 93.19 268 ALA B O 1
ATOM 7215 N N . GLN B 1 269 ? 10.758 -4.777 -28.312 1 94.94 269 GLN B N 1
ATOM 7216 C CA . GLN B 1 269 ? 10.875 -3.424 -28.844 1 94.94 269 GLN B CA 1
ATOM 7217 C C . GLN B 1 269 ? 9.93 -2.469 -28.125 1 94.94 269 GLN B C 1
ATOM 7219 O O . GLN B 1 269 ? 10.195 -1.271 -28.031 1 94.94 269 GLN B O 1
ATOM 7224 N N . ARG B 1 270 ? 8.914 -3.02 -27.562 1 95.75 270 ARG B N 1
ATOM 7225 C CA . ARG B 1 270 ? 7.863 -2.201 -26.969 1 95.75 270 ARG B CA 1
ATOM 7226 C C . ARG B 1 270 ? 8.078 -2.031 -25.469 1 95.75 270 ARG B C 1
ATOM 7228 O O . ARG B 1 270 ? 7.715 -1.003 -24.891 1 95.75 270 ARG B O 1
ATOM 7235 N N . TYR B 1 271 ? 8.625 -3.029 -24.844 1 96.5 271 TYR B N 1
ATOM 7236 C CA . TYR B 1 271 ? 8.727 -3.043 -23.391 1 96.5 271 TYR B CA 1
ATOM 7237 C C . TYR B 1 271 ? 10.188 -3.162 -22.953 1 96.5 271 TYR B C 1
ATOM 7239 O O . TYR B 1 271 ? 11.008 -3.746 -23.656 1 96.5 271 TYR B O 1
ATOM 7247 N N . ASP B 1 272 ? 10.508 -2.557 -21.797 1 95.56 272 ASP B N 1
ATOM 7248 C CA . ASP B 1 272 ? 11.828 -2.693 -21.188 1 95.56 272 ASP B CA 1
ATOM 7249 C C . ASP B 1 272 ? 11.883 -3.906 -20.266 1 95.56 272 ASP B C 1
ATOM 7251 O O . ASP B 1 272 ? 12.953 -4.473 -20.031 1 95.56 272 ASP B O 1
ATOM 7255 N N . LEU B 1 273 ? 10.781 -4.258 -19.688 1 96.44 273 LEU B N 1
ATOM 7256 C CA . LEU B 1 273 ? 10.609 -5.445 -18.859 1 96.44 273 LEU B CA 1
ATOM 7257 C C . LEU B 1 273 ? 9.375 -6.234 -19.281 1 96.44 273 LEU B C 1
ATOM 7259 O O . LEU B 1 273 ? 8.281 -5.684 -19.359 1 96.44 273 LEU B O 1
ATOM 7263 N N . ILE B 1 274 ? 9.562 -7.461 -19.594 1 96 274 ILE B N 1
ATOM 7264 C CA . ILE B 1 274 ? 8.477 -8.383 -19.891 1 96 274 ILE B CA 1
ATOM 7265 C C . ILE B 1 274 ? 8.328 -9.406 -18.766 1 96 274 ILE B C 1
ATOM 7267 O O . ILE B 1 274 ? 9.266 -10.148 -18.469 1 96 274 ILE B O 1
ATOM 7271 N N . VAL B 1 275 ? 7.211 -9.359 -18.094 1 97.25 275 VAL B N 1
ATOM 7272 C CA . VAL B 1 275 ? 6.887 -10.367 -17.094 1 97.25 275 VAL B CA 1
ATOM 7273 C C . VAL B 1 275 ? 6.004 -11.445 -17.703 1 97.25 275 VAL B C 1
ATOM 7275 O O . VAL B 1 275 ? 4.871 -11.18 -18.109 1 97.25 275 VAL B O 1
ATOM 7278 N N . GLY B 1 276 ? 6.527 -12.617 -17.75 1 95.12 276 GLY B N 1
ATOM 7279 C CA . GLY B 1 276 ? 5.832 -13.711 -18.406 1 95.12 276 GLY B CA 1
ATOM 7280 C C . GLY B 1 276 ? 5.309 -14.766 -17.453 1 95.12 276 GLY B C 1
ATOM 7281 O O . GLY B 1 276 ? 5.836 -14.922 -16.344 1 95.12 276 GLY B O 1
ATOM 7282 N N . ALA B 1 277 ? 4.258 -15.43 -17.844 1 94.94 277 ALA B N 1
ATOM 7283 C CA . ALA B 1 277 ? 3.684 -16.594 -17.172 1 94.94 277 ALA B CA 1
ATOM 7284 C C . ALA B 1 277 ? 2.881 -17.453 -18.141 1 94.94 277 ALA B C 1
ATOM 7286 O O . ALA B 1 277 ? 2.85 -17.172 -19.344 1 94.94 277 ALA B O 1
ATOM 7287 N N . GLY B 1 278 ? 2.311 -18.594 -17.609 1 90.62 278 GLY B N 1
ATOM 7288 C CA . GLY B 1 278 ? 1.427 -19.391 -18.438 1 90.62 278 GLY B CA 1
ATOM 7289 C C . GLY B 1 278 ? 1.65 -20.875 -18.297 1 90.62 278 GLY B C 1
ATOM 7290 O O . GLY B 1 278 ? 0.713 -21.625 -18 1 90.62 278 GLY B O 1
ATOM 7291 N N . LEU B 1 279 ? 2.854 -21.344 -18.656 1 87.44 279 LEU B N 1
ATOM 7292 C CA . LEU B 1 279 ? 3.15 -22.781 -18.562 1 87.44 279 LEU B CA 1
ATOM 7293 C C . LEU B 1 279 ? 3.975 -23.078 -17.328 1 87.44 279 LEU B C 1
ATOM 7295 O O . LEU B 1 279 ? 4.848 -22.297 -16.938 1 87.44 279 LEU B O 1
ATOM 7299 N N . PRO B 1 280 ? 3.678 -24.219 -16.75 1 86.31 280 PRO B N 1
ATOM 7300 C CA . PRO B 1 280 ? 4.543 -24.609 -15.641 1 86.31 280 PRO B CA 1
ATOM 7301 C C . PRO B 1 280 ? 5.918 -25.078 -16.094 1 86.31 280 PRO B C 1
ATOM 7303 O O . PRO B 1 280 ? 6.125 -25.328 -17.281 1 86.31 280 PRO B O 1
ATOM 7306 N N . ALA B 1 281 ? 6.801 -25.109 -15.172 1 83.38 281 ALA B N 1
ATOM 7307 C CA . ALA B 1 281 ? 8.156 -25.547 -15.484 1 83.38 281 ALA B CA 1
ATOM 7308 C C . ALA B 1 281 ? 8.336 -27.031 -15.18 1 83.38 281 ALA B C 1
ATOM 7310 O O . ALA B 1 281 ? 9.258 -27.422 -14.461 1 83.38 281 ALA B O 1
ATOM 7311 N N . VAL B 1 282 ? 7.453 -27.781 -15.602 1 79 282 VAL B N 1
ATOM 7312 C CA . VAL B 1 282 ? 7.5 -29.234 -15.453 1 79 282 VAL B CA 1
ATOM 7313 C C . VAL B 1 282 ? 7.418 -29.906 -16.828 1 79 282 VAL B C 1
ATOM 7315 O O . VAL B 1 282 ? 6.965 -29.297 -17.797 1 79 282 VAL B O 1
ATOM 7318 N N . PRO B 1 283 ? 7.961 -31.078 -16.906 1 75.75 283 PRO B N 1
ATOM 7319 C CA . PRO B 1 283 ? 7.781 -31.781 -18.172 1 75.75 283 PRO B CA 1
ATOM 7320 C C . PRO B 1 283 ? 6.312 -31.922 -18.562 1 75.75 283 PRO B C 1
ATOM 7322 O O . PRO B 1 283 ? 5.453 -32.125 -17.703 1 75.75 283 PRO B O 1
ATOM 7325 N N . PRO B 1 284 ? 6.047 -31.688 -19.797 1 77.5 284 PRO B N 1
ATOM 7326 C CA . PRO B 1 284 ? 6.902 -31.453 -20.953 1 77.5 284 PRO B CA 1
ATOM 7327 C C . PRO B 1 284 ? 7.137 -29.969 -21.234 1 77.5 284 PRO B C 1
ATOM 7329 O O . PRO B 1 284 ? 7.66 -29.609 -22.281 1 77.5 284 PRO B O 1
ATOM 7332 N N . PHE B 1 285 ? 6.816 -29.172 -20.312 1 84.25 285 PHE B N 1
ATOM 7333 C CA . PHE B 1 285 ? 6.762 -27.75 -20.578 1 84.25 285 PHE B CA 1
ATOM 7334 C C . PHE B 1 285 ? 8.086 -27.078 -20.219 1 84.25 285 PHE B C 1
ATOM 7336 O O . PHE B 1 285 ? 8.25 -25.875 -20.422 1 84.25 285 PHE B O 1
ATOM 7343 N N . ARG B 1 286 ? 9.008 -27.781 -19.75 1 77.81 286 ARG B N 1
ATOM 7344 C CA . ARG B 1 286 ? 10.234 -27.219 -19.188 1 77.81 286 ARG B CA 1
ATOM 7345 C C . ARG B 1 286 ? 10.984 -26.391 -20.234 1 77.81 286 ARG B C 1
ATOM 7347 O O . ARG B 1 286 ? 11.641 -25.406 -19.891 1 77.81 286 ARG B O 1
ATOM 7354 N N . ASN B 1 287 ? 10.883 -26.781 -21.453 1 80.56 287 ASN B N 1
ATOM 7355 C CA . ASN B 1 287 ? 11.586 -26.078 -22.531 1 80.56 287 ASN B CA 1
ATOM 7356 C C . ASN B 1 287 ? 10.625 -25.594 -23.609 1 80.56 287 ASN B C 1
ATOM 7358 O O . ASN B 1 287 ? 10.945 -25.641 -24.797 1 80.56 287 ASN B O 1
ATOM 7362 N N . LEU B 1 288 ? 9.516 -25.219 -23.125 1 85.38 288 LEU B N 1
ATOM 7363 C CA . LEU B 1 288 ? 8.492 -24.766 -24.062 1 85.38 288 LEU B CA 1
ATOM 7364 C C . LEU B 1 288 ? 8.055 -23.344 -23.719 1 85.38 288 LEU B C 1
ATOM 7366 O O . LEU B 1 288 ? 8.008 -22.953 -22.547 1 85.38 288 LEU B O 1
ATOM 7370 N N . GLY B 1 289 ? 7.723 -22.562 -24.766 1 86.69 289 GLY B N 1
ATOM 7371 C CA . GLY B 1 289 ? 7.246 -21.203 -24.562 1 86.69 289 GLY B CA 1
ATOM 7372 C C . GLY B 1 289 ? 8.266 -20.312 -23.891 1 86.69 289 GLY B C 1
ATOM 7373 O O . GLY B 1 289 ? 9.422 -20.234 -24.312 1 86.69 289 GLY B O 1
ATOM 7374 N N . LEU B 1 290 ? 7.852 -19.703 -22.766 1 87.19 290 LEU B N 1
ATOM 7375 C CA . LEU B 1 290 ? 8.719 -18.766 -22.062 1 87.19 290 LEU B CA 1
ATOM 7376 C C . LEU B 1 290 ? 9.695 -19.5 -21.156 1 87.19 290 LEU B C 1
ATOM 7378 O O . LEU B 1 290 ? 10.609 -18.891 -20.609 1 87.19 290 LEU B O 1
ATOM 7382 N N . ASN B 1 291 ? 9.5 -20.781 -21.078 1 82.19 291 ASN B N 1
ATOM 7383 C CA . ASN B 1 291 ? 10.414 -21.594 -20.297 1 82.19 291 ASN B CA 1
ATOM 7384 C C . ASN B 1 291 ? 11.664 -21.969 -21.094 1 82.19 291 ASN B C 1
ATOM 7386 O O . ASN B 1 291 ? 12.602 -22.562 -20.547 1 82.19 291 ASN B O 1
ATOM 7390 N N . MET B 1 292 ? 11.664 -21.531 -22.328 1 78.38 292 MET B N 1
ATOM 7391 C CA . MET B 1 292 ? 12.789 -21.875 -23.188 1 78.38 292 MET B CA 1
ATOM 7392 C C . MET B 1 292 ? 14.062 -21.172 -22.719 1 78.38 292 MET B C 1
ATOM 7394 O O . MET B 1 292 ? 14.031 -19.984 -22.391 1 78.38 292 MET B O 1
ATOM 7398 N N . PRO B 1 293 ? 15.078 -21.906 -22.562 1 64.38 293 PRO B N 1
ATOM 7399 C CA . PRO B 1 293 ? 16.328 -21.281 -22.109 1 64.38 293 PRO B CA 1
ATOM 7400 C C . PRO B 1 293 ? 16.781 -20.141 -23.031 1 64.38 293 PRO B C 1
ATOM 7402 O O . PRO B 1 293 ? 17.297 -19.125 -22.562 1 64.38 293 PRO B O 1
ATOM 7405 N N . LEU B 1 294 ? 16.719 -20.328 -24.297 1 62.84 294 LEU B N 1
ATOM 7406 C CA . LEU B 1 294 ? 17.281 -19.344 -25.203 1 62.84 294 LEU B CA 1
ATOM 7407 C C . LEU B 1 294 ? 16.188 -18.531 -25.875 1 62.84 294 LEU B C 1
ATOM 7409 O O . LEU B 1 294 ? 16.016 -18.609 -27.094 1 62.84 294 LEU B O 1
ATOM 7413 N N . VAL B 1 295 ? 15.477 -17.906 -24.906 1 64.75 295 VAL B N 1
ATOM 7414 C CA . VAL B 1 295 ? 14.469 -17.031 -25.5 1 64.75 295 VAL B CA 1
ATOM 7415 C C . VAL B 1 295 ? 15.125 -15.773 -26.062 1 64.75 295 VAL B C 1
ATOM 7417 O O . VAL B 1 295 ? 14.773 -15.305 -27.156 1 64.75 295 VAL B O 1
ATOM 7420 N N . TYR B 1 296 ? 16.094 -15.273 -25.297 1 67.94 296 TYR B N 1
ATOM 7421 C CA . TYR B 1 296 ? 16.891 -14.125 -25.734 1 67.94 296 TYR B CA 1
ATOM 7422 C C . TYR B 1 296 ? 18.375 -14.469 -25.797 1 67.94 296 TYR B C 1
ATOM 7424 O O . TYR B 1 296 ? 18.781 -15.523 -25.312 1 67.94 296 TYR B O 1
ATOM 7432 N N . ALA B 1 297 ? 19.094 -13.703 -26.5 1 54.25 297 ALA B N 1
ATOM 7433 C CA . ALA B 1 297 ? 20.484 -13.938 -26.859 1 54.25 297 ALA B CA 1
ATOM 7434 C C . ALA B 1 297 ? 21.344 -14.07 -25.594 1 54.25 297 ALA B C 1
ATOM 7436 O O . ALA B 1 297 ? 22.344 -14.805 -25.594 1 54.25 297 ALA B O 1
ATOM 7437 N N . TYR B 1 298 ? 21.094 -13.289 -24.594 1 55.88 298 TYR B N 1
ATOM 7438 C CA . TYR B 1 298 ? 21.969 -13.25 -23.422 1 55.88 298 TYR B CA 1
ATOM 7439 C C . TYR B 1 298 ? 21.359 -13.984 -22.25 1 55.88 298 TYR B C 1
ATOM 7441 O O . TYR B 1 298 ? 21.156 -13.398 -21.172 1 55.88 298 TYR B O 1
ATOM 7449 N N . ASP B 1 299 ? 20.625 -15.344 -22.438 1 57.84 299 ASP B N 1
ATOM 7450 C CA . ASP B 1 299 ? 19.562 -15.977 -21.656 1 57.84 299 ASP B CA 1
ATOM 7451 C C . ASP B 1 299 ? 20.141 -16.938 -20.625 1 57.84 299 ASP B C 1
ATOM 7453 O O . ASP B 1 299 ? 19.406 -17.5 -19.812 1 57.84 299 ASP B O 1
ATOM 7457 N N . GLU B 1 300 ? 21.281 -17.469 -20.453 1 54.78 300 GLU B N 1
ATOM 7458 C CA . GLU B 1 300 ? 21.094 -18.828 -19.938 1 54.78 300 GLU B CA 1
ATOM 7459 C C . GLU B 1 300 ? 20.328 -18.812 -18.625 1 54.78 300 GLU B C 1
ATOM 7461 O O . GLU B 1 300 ? 20.188 -19.844 -17.969 1 54.78 300 GLU B O 1
ATOM 7466 N N . THR B 1 301 ? 19.391 -18.016 -17.953 1 69.06 301 THR B N 1
ATOM 7467 C CA . THR B 1 301 ? 19.594 -18.234 -16.516 1 69.06 301 THR B CA 1
ATOM 7468 C C . THR B 1 301 ? 18.312 -18.734 -15.852 1 69.06 301 THR B C 1
ATOM 7470 O O . THR B 1 301 ? 17.297 -18.047 -15.852 1 69.06 301 THR B O 1
ATOM 7473 N N . THR B 1 302 ? 17.969 -20.016 -16.125 1 81.06 302 THR B N 1
ATOM 7474 C CA . THR B 1 302 ? 17 -20.641 -15.227 1 81.06 302 THR B CA 1
ATOM 7475 C C . THR B 1 302 ? 17.516 -20.625 -13.789 1 81.06 302 THR B C 1
ATOM 7477 O O . THR B 1 302 ? 18.656 -21 -13.531 1 81.06 302 THR B O 1
ATOM 7480 N N . VAL B 1 303 ? 16.703 -20.094 -12.969 1 87.62 303 VAL B N 1
ATOM 7481 C CA . VAL B 1 303 ? 17.047 -20.031 -11.547 1 87.62 303 VAL B CA 1
ATOM 7482 C C . VAL B 1 303 ? 16.203 -21.047 -10.766 1 87.62 303 VAL B C 1
ATOM 7484 O O . VAL B 1 303 ? 14.977 -20.906 -10.68 1 87.62 303 VAL B O 1
ATOM 7487 N N . ASP B 1 304 ? 16.859 -22.062 -10.266 1 89 304 ASP B N 1
ATOM 7488 C CA . ASP B 1 304 ? 16.188 -23.047 -9.406 1 89 304 ASP B CA 1
ATOM 7489 C C . ASP B 1 304 ? 16.203 -22.594 -7.945 1 89 304 ASP B C 1
ATOM 7491 O O . ASP B 1 304 ? 17.234 -22.141 -7.445 1 89 304 ASP B O 1
ATOM 7495 N N . ILE B 1 305 ? 15.086 -22.656 -7.352 1 93.12 305 ILE B N 1
ATOM 7496 C CA . ILE B 1 305 ? 14.945 -22.344 -5.938 1 93.12 305 ILE B CA 1
ATOM 7497 C C . ILE B 1 305 ? 14.633 -23.609 -5.148 1 93.12 305 ILE B C 1
ATOM 7499 O O . ILE B 1 305 ? 13.719 -24.359 -5.504 1 93.12 305 ILE B O 1
ATOM 7503 N N . LYS B 1 306 ? 15.297 -23.891 -4.098 1 91.31 306 LYS B N 1
ATOM 7504 C CA . LYS B 1 306 ? 15.078 -25.078 -3.291 1 91.31 306 LYS B CA 1
ATOM 7505 C C . LYS B 1 306 ? 13.828 -24.953 -2.428 1 91.31 306 LYS B C 1
ATOM 7507 O O . LYS B 1 306 ? 13.922 -24.922 -1.197 1 91.31 306 LYS B O 1
ATOM 7512 N N . GLN B 1 307 ? 12.734 -24.828 -3.141 1 93 307 GLN B N 1
ATOM 7513 C CA . GLN B 1 307 ? 11.461 -24.703 -2.449 1 93 307 GLN B CA 1
ATOM 7514 C C . GLN B 1 307 ? 10.328 -25.312 -3.268 1 93 307 GLN B C 1
ATOM 7516 O O . GLN B 1 307 ? 10.5 -25.609 -4.445 1 93 307 GLN B O 1
ATOM 7521 N N . THR B 1 308 ? 9.203 -25.547 -2.58 1 87.44 308 THR B N 1
ATOM 7522 C CA . THR B 1 308 ? 7.945 -25.922 -3.215 1 87.44 308 THR B CA 1
ATOM 7523 C C . THR B 1 308 ? 6.773 -25.203 -2.559 1 87.44 308 THR B C 1
ATOM 7525 O O . THR B 1 308 ? 6.75 -25.016 -1.338 1 87.44 308 THR B O 1
ATOM 7528 N N . PRO B 1 309 ? 5.738 -24.703 -3.297 1 89.12 309 PRO B N 1
ATOM 7529 C CA . PRO B 1 309 ? 5.742 -24.516 -4.75 1 89.12 309 PRO B CA 1
ATOM 7530 C C . PRO B 1 309 ? 6.625 -23.359 -5.191 1 89.12 309 PRO B C 1
ATOM 7532 O O . PRO B 1 309 ? 7.312 -22.75 -4.367 1 89.12 309 PRO B O 1
ATOM 7535 N N . ALA B 1 310 ? 6.645 -23.031 -6.512 1 89.88 310 ALA B N 1
ATOM 7536 C CA . ALA B 1 310 ? 7.344 -21.875 -7.07 1 89.88 310 ALA B CA 1
ATOM 7537 C C . ALA B 1 310 ? 8.859 -22.062 -6.969 1 89.88 310 ALA B C 1
ATOM 7539 O O . ALA B 1 310 ? 9.555 -21.172 -6.457 1 89.88 310 ALA B O 1
ATOM 7540 N N . ASP B 1 311 ? 9.344 -23.109 -7.578 1 91.19 311 ASP B N 1
ATOM 7541 C CA . ASP B 1 311 ? 10.719 -23.547 -7.34 1 91.19 311 ASP B CA 1
ATOM 7542 C C . ASP B 1 311 ? 11.641 -23.078 -8.461 1 91.19 311 ASP B C 1
ATOM 7544 O O . ASP B 1 311 ? 12.82 -23.438 -8.484 1 91.19 311 ASP B O 1
ATOM 7548 N N . ARG B 1 312 ? 11.062 -22.359 -9.328 1 90.19 312 ARG B N 1
ATOM 7549 C CA . ARG B 1 312 ? 11.922 -21.969 -10.445 1 90.19 312 ARG B CA 1
ATOM 7550 C C . ARG B 1 312 ? 11.375 -20.719 -11.141 1 90.19 312 ARG B C 1
ATOM 7552 O O . ARG B 1 312 ? 10.172 -20.484 -11.148 1 90.19 312 ARG B O 1
ATOM 7559 N N . PHE B 1 313 ? 12.297 -19.969 -11.711 1 90.5 313 PHE B N 1
ATOM 7560 C CA . PHE B 1 313 ? 11.953 -18.938 -12.68 1 90.5 313 PHE B CA 1
ATOM 7561 C C . PHE B 1 313 ? 13.094 -18.719 -13.664 1 90.5 313 PHE B C 1
ATOM 7563 O O . PHE B 1 313 ? 14.195 -19.25 -13.477 1 90.5 313 PHE B O 1
ATOM 7570 N N . ASN B 1 314 ? 12.867 -18.109 -14.727 1 87.12 314 ASN B N 1
ATOM 7571 C CA . ASN B 1 314 ? 13.945 -17.859 -15.68 1 87.12 314 ASN B CA 1
ATOM 7572 C C . ASN B 1 314 ? 13.898 -16.438 -16.219 1 87.12 314 ASN B C 1
ATOM 7574 O O . ASN B 1 314 ? 12.875 -15.758 -16.109 1 87.12 314 ASN B O 1
ATOM 7578 N N . PHE B 1 315 ? 15.023 -16 -16.625 1 87.25 315 PHE B N 1
ATOM 7579 C CA . PHE B 1 315 ? 15.102 -14.648 -17.172 1 87.25 315 PHE B CA 1
ATOM 7580 C C . PHE B 1 315 ? 16.031 -14.602 -18.375 1 87.25 315 PHE B C 1
ATOM 7582 O O . PHE B 1 315 ? 16.812 -15.531 -18.594 1 87.25 315 PHE B O 1
ATOM 7589 N N . GLY B 1 316 ? 15.828 -13.617 -19.156 1 86.81 316 GLY B N 1
ATOM 7590 C CA . GLY B 1 316 ? 16.641 -13.359 -20.344 1 86.81 316 GLY B CA 1
ATOM 7591 C C . GLY B 1 316 ? 16.641 -11.906 -20.766 1 86.81 316 GLY B C 1
ATOM 7592 O O . GLY B 1 316 ? 15.797 -11.125 -20.297 1 86.81 316 GLY B O 1
ATOM 7593 N N . ARG B 1 317 ? 17.672 -11.547 -21.562 1 89.25 317 ARG B N 1
ATOM 7594 C CA . ARG B 1 317 ? 17.766 -10.188 -22.094 1 89.25 317 ARG B CA 1
ATOM 7595 C C . ARG B 1 317 ? 17.766 -10.203 -23.625 1 89.25 317 ARG B C 1
ATOM 7597 O O . ARG B 1 317 ? 18.391 -11.07 -24.234 1 89.25 317 ARG B O 1
ATOM 7604 N N . SER B 1 318 ? 17.109 -9.281 -24.203 1 89.88 318 SER B N 1
ATOM 7605 C CA . SER B 1 318 ? 17 -9.188 -25.656 1 89.88 318 SER B CA 1
ATOM 7606 C C . SER B 1 318 ? 18.297 -8.688 -26.281 1 89.88 318 SER B C 1
ATOM 7608 O O . SER B 1 318 ? 19.234 -8.32 -25.562 1 89.88 318 SER B O 1
ATOM 7610 N N . ASP B 1 319 ? 18.188 -8.711 -27.578 1 87.81 319 ASP B N 1
ATOM 7611 C CA . ASP B 1 319 ? 19.234 -8.008 -28.312 1 87.81 319 ASP B CA 1
ATOM 7612 C C . ASP B 1 319 ? 19.172 -6.5 -28.062 1 87.81 319 ASP B C 1
ATOM 7614 O O . ASP B 1 319 ? 18.141 -5.984 -27.625 1 87.81 319 ASP B O 1
ATOM 7618 N N . ASN B 1 320 ? 20.344 -5.836 -28.344 1 90.12 320 ASN B N 1
ATOM 7619 C CA . ASN B 1 320 ? 20.375 -4.383 -28.219 1 90.12 320 ASN B CA 1
ATOM 7620 C C . ASN B 1 320 ? 19.422 -3.703 -29.188 1 90.12 320 ASN B C 1
ATOM 7622 O O . ASN B 1 320 ? 19.438 -3.988 -30.391 1 90.12 320 ASN B O 1
ATOM 7626 N N . ARG B 1 321 ? 18.547 -2.83 -28.656 1 91.44 321 ARG B N 1
ATOM 7627 C CA . ARG B 1 321 ? 17.656 -2.053 -29.516 1 91.44 321 ARG B CA 1
ATOM 7628 C C . ARG B 1 321 ? 18.391 -0.887 -30.156 1 91.44 321 ARG B C 1
ATOM 7630 O O . ARG B 1 321 ? 18.016 -0.426 -31.234 1 91.44 321 ARG B O 1
ATOM 7637 N N . SER B 1 322 ? 19.391 -0.333 -29.469 1 91.19 322 SER B N 1
ATOM 7638 C CA . SER B 1 322 ? 20.297 0.734 -29.906 1 91.19 322 SER B CA 1
ATOM 7639 C C . SER B 1 322 ? 21.719 0.484 -29.438 1 91.19 322 SER B C 1
ATOM 7641 O O . SER B 1 322 ? 21.953 -0.357 -28.562 1 91.19 322 SER B O 1
ATOM 7643 N N . PRO B 1 323 ? 22.688 1.083 -30 1 90.19 323 PRO B N 1
ATOM 7644 C CA . PRO B 1 323 ? 24.062 0.867 -29.562 1 90.19 323 PRO B CA 1
ATOM 7645 C C . PRO B 1 323 ? 24.266 1.201 -28.078 1 90.19 323 PRO B C 1
ATOM 7647 O O . PRO B 1 323 ? 23.672 2.152 -27.578 1 90.19 323 PRO B O 1
ATOM 7650 N N . PRO B 1 324 ? 25.016 0.375 -27.422 1 89.12 324 PRO B N 1
ATOM 7651 C CA . PRO B 1 324 ? 25.297 0.632 -26.016 1 89.12 324 PRO B CA 1
ATOM 7652 C C . PRO B 1 324 ? 25.844 2.035 -25.766 1 89.12 324 PRO B C 1
ATOM 7654 O O . PRO B 1 324 ? 26.609 2.557 -26.578 1 89.12 324 PRO B O 1
ATOM 7657 N N . LYS B 1 325 ? 25.391 2.672 -24.703 1 85.75 325 LYS B N 1
ATOM 7658 C CA . LYS B 1 325 ? 25.875 3.992 -24.312 1 85.75 325 LYS B CA 1
ATOM 7659 C C . LYS B 1 325 ? 26.953 3.887 -23.25 1 85.75 325 LYS B C 1
ATOM 7661 O O . LYS B 1 325 ? 26.781 3.213 -22.234 1 85.75 325 LYS B O 1
ATOM 7666 N N . LYS B 1 326 ? 28.062 4.625 -23.469 1 82.44 326 LYS B N 1
ATOM 7667 C CA . LYS B 1 326 ? 29.203 4.617 -22.547 1 82.44 326 LYS B CA 1
ATOM 7668 C C . LYS B 1 326 ? 29.344 5.965 -21.844 1 82.44 326 LYS B C 1
ATOM 7670 O O . LYS B 1 326 ? 29.297 7.012 -22.5 1 82.44 326 LYS B O 1
ATOM 7675 N N . THR B 1 327 ? 29.109 5.93 -20.578 1 77.81 327 THR B N 1
ATOM 7676 C CA . THR B 1 327 ? 29.266 7.148 -19.797 1 77.81 327 THR B CA 1
ATOM 7677 C C . THR B 1 327 ? 30.453 7.031 -18.844 1 77.81 327 THR B C 1
ATOM 7679 O O . THR B 1 327 ? 30.609 6.02 -18.156 1 77.81 327 THR B O 1
ATOM 7682 N N . MET B 1 328 ? 31.203 8.109 -18.875 1 73.69 328 MET B N 1
ATOM 7683 C CA . MET B 1 328 ? 32.375 8.156 -17.984 1 73.69 328 MET B CA 1
ATOM 7684 C C . MET B 1 328 ? 32 8.797 -16.656 1 73.69 328 MET B C 1
ATOM 7686 O O . MET B 1 328 ? 31.438 9.891 -16.609 1 73.69 328 MET B O 1
ATOM 7690 N N . LEU B 1 329 ? 31.953 8.062 -15.648 1 68.62 329 LEU B N 1
ATOM 7691 C CA . LEU B 1 329 ? 31.688 8.625 -14.328 1 68.62 329 LEU B CA 1
ATOM 7692 C C . LEU B 1 329 ? 33 8.922 -13.602 1 68.62 329 LEU B C 1
ATOM 7694 O O . LEU B 1 329 ? 33.906 8.086 -13.555 1 68.62 329 LEU B O 1
ATOM 7698 N N . THR B 1 330 ? 33.062 10.258 -13.273 1 65.75 330 THR B N 1
ATOM 7699 C CA . THR B 1 330 ? 34.219 10.688 -12.5 1 65.75 330 THR B CA 1
ATOM 7700 C C . THR B 1 330 ? 34.031 10.352 -11.023 1 65.75 330 THR B C 1
ATOM 7702 O O . THR B 1 330 ? 33 10.703 -10.422 1 65.75 330 THR B O 1
ATOM 7705 N N . LEU B 1 331 ? 34.719 9.453 -10.57 1 57.84 331 LEU B N 1
ATOM 7706 C CA . LEU B 1 331 ? 34.625 9.086 -9.164 1 57.84 331 LEU B CA 1
ATOM 7707 C C . LEU B 1 331 ? 35.281 10.148 -8.289 1 57.84 331 LEU B C 1
ATOM 7709 O O . LEU B 1 331 ? 36.344 10.672 -8.633 1 57.84 331 LEU B O 1
ATOM 7713 N N . THR B 1 332 ? 34.438 10.914 -7.602 1 58.12 332 THR B N 1
ATOM 7714 C CA . THR B 1 332 ? 35 11.867 -6.652 1 58.12 332 THR B CA 1
ATOM 7715 C C . THR B 1 332 ? 35.281 11.195 -5.312 1 58.12 332 THR B C 1
ATOM 7717 O O . THR B 1 332 ? 34.438 10.477 -4.785 1 58.12 332 THR B O 1
ATOM 7720 N N . ARG B 1 333 ? 36.438 11.242 -4.879 1 46.25 333 ARG B N 1
ATOM 7721 C CA . ARG B 1 333 ? 36.812 10.742 -3.559 1 46.25 333 ARG B CA 1
ATOM 7722 C C . ARG B 1 333 ? 36.062 11.484 -2.461 1 46.25 333 ARG B C 1
ATOM 7724 O O . ARG B 1 333 ? 35.562 12.602 -2.676 1 46.25 333 ARG B O 1
ATOM 7731 N N . PRO B 1 334 ? 35.594 10.836 -1.413 1 49.31 334 PRO B N 1
ATOM 7732 C CA . PRO B 1 334 ? 34.875 11.531 -0.335 1 49.31 334 PRO B CA 1
ATOM 7733 C C . PRO B 1 334 ? 35.5 12.891 -0.014 1 49.31 334 PRO B C 1
ATOM 7735 O O . PRO B 1 334 ? 34.781 13.805 0.416 1 49.31 334 PRO B O 1
ATOM 7738 N N . ASP B 1 335 ? 36.812 13.094 -0.233 1 46.56 335 ASP B N 1
ATOM 7739 C CA . ASP B 1 335 ? 37.469 14.352 0.093 1 46.56 335 ASP B CA 1
ATOM 7740 C C . ASP B 1 335 ? 37.281 15.383 -1.014 1 46.56 335 ASP B C 1
ATOM 7742 O O . ASP B 1 335 ? 37.781 16.5 -0.928 1 46.56 335 ASP B O 1
ATOM 7746 N N . GLY B 1 336 ? 36.562 15.117 -1.98 1 51.97 336 GLY B N 1
ATOM 7747 C CA . GLY B 1 336 ? 36.25 16.062 -3.039 1 51.97 336 GLY B CA 1
ATOM 7748 C C . GLY B 1 336 ? 37.188 15.945 -4.23 1 51.97 336 GLY B C 1
ATOM 7749 O O . GLY B 1 336 ? 37 16.625 -5.242 1 51.97 336 GLY B O 1
ATOM 7750 N N . THR B 1 337 ? 38.281 15.312 -3.988 1 56.03 337 THR B N 1
ATOM 7751 C CA . THR B 1 337 ? 39.25 15.234 -5.074 1 56.03 337 THR B CA 1
ATOM 7752 C C . THR B 1 337 ? 38.781 14.258 -6.148 1 56.03 337 THR B C 1
ATOM 7754 O O . THR B 1 337 ? 38.031 13.32 -5.859 1 56.03 337 THR B O 1
ATOM 7757 N N . GLN B 1 338 ? 38.969 14.711 -7.375 1 55.69 338 GLN B N 1
ATOM 7758 C CA . GLN B 1 338 ? 38.5 13.969 -8.547 1 55.69 338 GLN B CA 1
ATOM 7759 C C . GLN B 1 338 ? 39.188 12.602 -8.641 1 55.69 338 GLN B C 1
ATOM 7761 O O . GLN B 1 338 ? 40.406 12.508 -8.609 1 55.69 338 GLN B O 1
ATOM 7766 N N . GLY B 1 339 ? 38.594 11.516 -8.211 1 55.53 339 GLY B N 1
ATOM 7767 C CA . GLY B 1 339 ? 39.125 10.164 -8.406 1 55.53 339 GLY B CA 1
ATOM 7768 C C . GLY B 1 339 ? 39.062 9.695 -9.844 1 55.53 339 GLY B C 1
ATOM 7769 O O . GLY B 1 339 ? 38.812 10.492 -10.75 1 55.53 339 GLY B O 1
ATOM 7770 N N . GLY B 1 340 ? 39.5 8.344 -10.133 1 61 340 GLY B N 1
ATOM 7771 C CA . GLY B 1 340 ? 39.5 7.754 -11.461 1 61 340 GLY B CA 1
ATOM 7772 C C . GLY B 1 340 ? 38.125 7.742 -12.117 1 61 340 GLY B C 1
ATOM 7773 O O . GLY B 1 340 ? 37.188 8.328 -11.586 1 61 340 GLY B O 1
ATOM 7774 N N . THR B 1 341 ? 38.156 7.656 -13.461 1 65 341 THR B N 1
ATOM 7775 C CA . THR B 1 341 ? 36.938 7.578 -14.242 1 65 341 THR B CA 1
ATOM 7776 C C . THR B 1 341 ? 36.5 6.129 -14.43 1 65 341 THR B C 1
ATOM 7778 O O . THR B 1 341 ? 37.344 5.234 -14.547 1 65 341 THR B O 1
ATOM 7781 N N . THR B 1 342 ? 35.375 5.727 -14.008 1 68.06 342 THR B N 1
ATOM 7782 C CA . THR B 1 342 ? 34.812 4.418 -14.305 1 68.06 342 THR B CA 1
ATOM 7783 C C . THR B 1 342 ? 33.844 4.512 -15.484 1 68.06 342 THR B C 1
ATOM 7785 O O . THR B 1 342 ? 33.094 5.488 -15.602 1 68.06 342 THR B O 1
ATOM 7788 N N . LEU B 1 343 ? 34.188 3.514 -16.453 1 75.5 343 LEU B N 1
ATOM 7789 C CA . LEU B 1 343 ? 33.281 3.465 -17.594 1 75.5 343 LEU B CA 1
ATOM 7790 C C . LEU B 1 343 ? 32.031 2.682 -17.266 1 75.5 343 LEU B C 1
ATOM 7792 O O . LEU B 1 343 ? 32.094 1.535 -16.812 1 75.5 343 LEU B O 1
ATOM 7796 N N . LEU B 1 344 ? 30.969 3.326 -17.312 1 80.69 344 LEU B N 1
ATOM 7797 C CA . LEU B 1 344 ? 29.672 2.684 -17.141 1 80.69 344 LEU B CA 1
ATOM 7798 C C . LEU B 1 344 ? 28.984 2.49 -18.484 1 80.69 344 LEU B C 1
ATOM 7800 O O . LEU B 1 344 ? 28.953 3.408 -19.312 1 80.69 344 LEU B O 1
ATOM 7804 N N . THR B 1 345 ? 28.688 1.211 -18.828 1 84.19 345 THR B N 1
ATOM 7805 C CA . THR B 1 345 ? 27.984 0.917 -20.078 1 84.19 345 THR B CA 1
ATOM 7806 C C . THR B 1 345 ? 26.516 0.567 -19.812 1 84.19 345 THR B C 1
ATOM 7808 O O . THR B 1 345 ? 26.219 -0.211 -18.906 1 84.19 345 THR B O 1
ATOM 7811 N N . SER B 1 346 ? 25.656 1.23 -20.516 1 86.56 346 SER B N 1
ATOM 7812 C CA . SER B 1 346 ? 24.234 0.922 -20.469 1 86.56 346 SER B CA 1
ATOM 7813 C C . SER B 1 346 ? 23.75 0.309 -21.766 1 86.56 346 SER B C 1
ATOM 7815 O O . SER B 1 346 ? 24.156 0.739 -22.859 1 86.56 346 SER B O 1
ATOM 7817 N N . TYR B 1 347 ? 22.984 -0.772 -21.641 1 87.56 347 TYR B N 1
ATOM 7818 C CA . TYR B 1 347 ? 22.438 -1.459 -22.812 1 87.56 347 TYR B CA 1
ATOM 7819 C C . TYR B 1 347 ? 20.938 -1.193 -22.938 1 87.56 347 TYR B C 1
ATOM 7821 O O . TYR B 1 347 ? 20.219 -1.203 -21.938 1 87.56 347 TYR B O 1
ATOM 7829 N N . ASP B 1 348 ? 20.562 -0.879 -24.156 1 90.62 348 ASP B N 1
ATOM 7830 C CA . ASP B 1 348 ? 19.141 -0.737 -24.453 1 90.62 348 ASP B CA 1
ATOM 7831 C C . ASP B 1 348 ? 18.516 -2.082 -24.812 1 90.62 348 ASP B C 1
ATOM 7833 O O . ASP B 1 348 ? 18.328 -2.387 -26 1 90.62 348 ASP B O 1
ATOM 7837 N N . GLN B 1 349 ? 18.25 -2.852 -23.797 1 91.12 349 GLN B N 1
ATOM 7838 C CA . GLN B 1 349 ? 17.703 -4.203 -23.922 1 91.12 349 GLN B CA 1
ATOM 7839 C C . GLN B 1 349 ? 16.422 -4.367 -23.109 1 91.12 349 GLN B C 1
ATOM 7841 O O . GLN B 1 349 ? 16.219 -3.65 -22.141 1 91.12 349 GLN B O 1
ATOM 7846 N N . ALA B 1 350 ? 15.664 -5.258 -23.625 1 92.31 350 ALA B N 1
ATOM 7847 C CA . ALA B 1 350 ? 14.523 -5.695 -22.812 1 92.31 350 ALA B CA 1
ATOM 7848 C C . ALA B 1 350 ? 14.898 -6.883 -21.938 1 92.31 350 ALA B C 1
ATOM 7850 O O . ALA B 1 350 ? 15.648 -7.766 -22.359 1 92.31 350 ALA B O 1
ATOM 7851 N N . THR B 1 351 ? 14.414 -6.836 -20.781 1 92.25 351 THR B N 1
ATOM 7852 C CA . THR B 1 351 ? 14.57 -7.961 -19.875 1 92.25 351 THR B CA 1
ATOM 7853 C C . THR B 1 351 ? 13.273 -8.766 -19.781 1 92.25 351 THR B C 1
ATOM 7855 O O . THR B 1 351 ? 12.188 -8.195 -19.703 1 92.25 351 THR B O 1
ATOM 7858 N N . LEU B 1 352 ? 13.398 -10.102 -19.844 1 93 352 LEU B N 1
ATOM 7859 C CA . LEU B 1 352 ? 12.273 -11.008 -19.656 1 93 352 LEU B CA 1
ATOM 7860 C C . LEU B 1 352 ? 12.414 -11.781 -18.344 1 93 352 LEU B C 1
ATOM 7862 O O . LEU B 1 352 ? 13.484 -12.336 -18.062 1 93 352 LEU B O 1
ATOM 7866 N N . ILE B 1 353 ? 11.414 -11.711 -17.516 1 93.88 353 ILE B N 1
ATOM 7867 C CA . ILE B 1 353 ? 11.297 -12.57 -16.344 1 93.88 353 ILE B CA 1
ATOM 7868 C C . ILE B 1 353 ? 10.062 -13.469 -16.484 1 93.88 353 ILE B C 1
ATOM 7870 O O . ILE B 1 353 ? 8.938 -12.969 -16.562 1 93.88 353 ILE B O 1
ATOM 7874 N N . ASN B 1 354 ? 10.297 -14.734 -16.516 1 94.12 354 ASN B N 1
ATOM 7875 C CA . ASN B 1 354 ? 9.203 -15.695 -16.625 1 94.12 354 ASN B CA 1
ATOM 7876 C C . ASN B 1 354 ? 8.906 -16.344 -15.273 1 94.12 354 ASN B C 1
ATOM 7878 O O . ASN B 1 354 ? 9.797 -16.891 -14.625 1 94.12 354 ASN B O 1
ATOM 7882 N N . LEU B 1 355 ? 7.672 -16.25 -14.891 1 95.31 355 LEU B N 1
ATOM 7883 C CA . LEU B 1 355 ? 7.188 -16.859 -13.656 1 95.31 355 LEU B CA 1
ATOM 7884 C C . LEU B 1 355 ? 6.352 -18.094 -13.945 1 95.31 355 LEU B C 1
ATOM 7886 O O . LEU B 1 355 ? 5.129 -18.016 -14.078 1 95.31 355 LEU B O 1
ATOM 7890 N N . PRO B 1 356 ? 6.949 -19.25 -13.93 1 91.94 356 PRO B N 1
ATOM 7891 C CA . PRO B 1 356 ? 6.223 -20.469 -14.32 1 91.94 356 PRO B CA 1
ATOM 7892 C C . PRO B 1 356 ? 5.273 -20.969 -13.242 1 91.94 356 PRO B C 1
ATOM 7894 O O . PRO B 1 356 ? 5.504 -20.719 -12.055 1 91.94 356 PRO B O 1
ATOM 7897 N N . GLY B 1 357 ? 4.223 -21.641 -13.711 1 86.62 357 GLY B N 1
ATOM 7898 C CA . GLY B 1 357 ? 3.346 -22.312 -12.766 1 86.62 357 GLY B CA 1
ATOM 7899 C C . GLY B 1 357 ? 1.901 -21.859 -12.867 1 86.62 357 GLY B C 1
ATOM 7900 O O . GLY B 1 357 ? 1.545 -21.094 -13.773 1 86.62 357 GLY B O 1
ATOM 7901 N N . HIS B 1 358 ? 1.162 -22.516 -11.945 1 88.94 358 HIS B N 1
ATOM 7902 C CA . HIS B 1 358 ? -0.218 -22.062 -11.797 1 88.94 358 HIS B CA 1
ATOM 7903 C C . HIS B 1 358 ? -0.291 -20.766 -11.016 1 88.94 358 HIS B C 1
ATOM 7905 O O . HIS B 1 358 ? 0.725 -20.281 -10.508 1 88.94 358 HIS B O 1
ATOM 7911 N N . THR B 1 359 ? -1.437 -20.203 -10.977 1 92.44 359 THR B N 1
ATOM 7912 C CA . THR B 1 359 ? -1.611 -18.844 -10.453 1 92.44 359 THR B CA 1
ATOM 7913 C C . THR B 1 359 ? -1.004 -18.719 -9.062 1 92.44 359 THR B C 1
ATOM 7915 O O . THR B 1 359 ? -0.393 -17.703 -8.734 1 92.44 359 THR B O 1
ATOM 7918 N N . SER B 1 360 ? -1.175 -19.688 -8.234 1 93.81 360 SER B N 1
ATOM 7919 C CA . SER B 1 360 ? -0.62 -19.625 -6.887 1 93.81 360 SER B CA 1
ATOM 7920 C C . SER B 1 360 ? 0.9 -19.531 -6.918 1 93.81 360 SER B C 1
ATOM 7922 O O . SER B 1 360 ? 1.485 -18.703 -6.203 1 93.81 360 SER B O 1
ATOM 7924 N N . ALA B 1 361 ? 1.511 -20.344 -7.715 1 94.31 361 ALA B N 1
ATOM 7925 C CA . ALA B 1 361 ? 2.963 -20.297 -7.848 1 94.31 361 ALA B CA 1
ATOM 7926 C C . ALA B 1 361 ? 3.41 -18.953 -8.414 1 94.31 361 ALA B C 1
ATOM 7928 O O . ALA B 1 361 ? 4.406 -18.375 -7.969 1 94.31 361 ALA B O 1
ATOM 7929 N N . VAL B 1 362 ? 2.701 -18.516 -9.406 1 96.25 362 VAL B N 1
ATOM 7930 C CA . VAL B 1 362 ? 2.988 -17.219 -10 1 96.25 362 VAL B CA 1
ATOM 7931 C C . VAL B 1 362 ? 2.912 -16.125 -8.922 1 96.25 362 VAL B C 1
ATOM 7933 O O . VAL B 1 362 ? 3.793 -15.273 -8.828 1 96.25 362 VAL B O 1
ATOM 7936 N N . ALA B 1 363 ? 1.893 -16.188 -8.086 1 96.81 363 ALA B N 1
ATOM 7937 C CA . ALA B 1 363 ? 1.709 -15.203 -7.02 1 96.81 363 ALA B CA 1
ATOM 7938 C C . ALA B 1 363 ? 2.861 -15.258 -6.023 1 96.81 363 ALA B C 1
ATOM 7940 O O . ALA B 1 363 ? 3.355 -14.219 -5.574 1 96.81 363 ALA B O 1
ATOM 7941 N N . MET B 1 364 ? 3.281 -16.422 -5.711 1 96.81 364 MET B N 1
ATOM 7942 C CA . MET B 1 364 ? 4.387 -16.594 -4.773 1 96.81 364 MET B CA 1
ATOM 7943 C C . MET B 1 364 ? 5.668 -15.969 -5.328 1 96.81 364 MET B C 1
ATOM 7945 O O . MET B 1 364 ? 6.371 -15.25 -4.621 1 96.81 364 MET B O 1
ATOM 7949 N N . LEU B 1 365 ? 5.906 -16.219 -6.543 1 96.94 365 LEU B N 1
ATOM 7950 C CA . LEU B 1 365 ? 7.098 -15.656 -7.176 1 96.94 365 LEU B CA 1
ATOM 7951 C C . LEU B 1 365 ? 6.98 -14.148 -7.328 1 96.94 365 LEU B C 1
ATOM 7953 O O . LEU B 1 365 ? 7.973 -13.422 -7.203 1 96.94 365 LEU B O 1
ATOM 7957 N N . MET B 1 366 ? 5.773 -13.688 -7.602 1 96.88 366 MET B N 1
ATOM 7958 C CA . MET B 1 366 ? 5.527 -12.258 -7.703 1 96.88 366 MET B CA 1
ATOM 7959 C C . MET B 1 366 ? 5.941 -11.539 -6.422 1 96.88 366 MET B C 1
ATOM 7961 O O . MET B 1 366 ? 6.605 -10.5 -6.469 1 96.88 366 MET B O 1
ATOM 7965 N N . HIS B 1 367 ? 5.617 -12.07 -5.348 1 96.56 367 HIS B N 1
ATOM 7966 C CA . HIS B 1 367 ? 5.867 -11.398 -4.074 1 96.56 367 HIS B CA 1
ATOM 7967 C C . HIS B 1 367 ? 7.281 -11.664 -3.578 1 96.56 367 HIS B C 1
ATOM 7969 O O . HIS B 1 367 ? 7.914 -10.781 -2.992 1 96.56 367 HIS B O 1
ATOM 7975 N N . ALA B 1 368 ? 7.82 -12.82 -3.861 1 96.38 368 ALA B N 1
ATOM 7976 C CA . ALA B 1 368 ? 9.109 -13.203 -3.287 1 96.38 368 ALA B CA 1
ATOM 7977 C C . ALA B 1 368 ? 10.258 -12.734 -4.168 1 96.38 368 ALA B C 1
ATOM 7979 O O . ALA B 1 368 ? 11.367 -12.484 -3.678 1 96.38 368 ALA B O 1
ATOM 7980 N N . ILE B 1 369 ? 10.07 -12.602 -5.445 1 96.12 369 ILE B N 1
ATOM 7981 C CA . ILE B 1 369 ? 11.203 -12.414 -6.348 1 96.12 369 ILE B CA 1
ATOM 7982 C C . ILE B 1 369 ? 11.07 -11.078 -7.074 1 96.12 369 ILE B C 1
ATOM 7984 O O . ILE B 1 369 ? 12.039 -10.328 -7.18 1 96.12 369 ILE B O 1
ATOM 7988 N N . MET B 1 370 ? 9.93 -10.703 -7.555 1 96.44 370 MET B N 1
ATOM 7989 C CA . MET B 1 370 ? 9.719 -9.602 -8.492 1 96.44 370 MET B CA 1
ATOM 7990 C C . MET B 1 370 ? 10.148 -8.273 -7.883 1 96.44 370 MET B C 1
ATOM 7992 O O . MET B 1 370 ? 10.711 -7.422 -8.57 1 96.44 370 MET B O 1
ATOM 7996 N N . PRO B 1 371 ? 9.883 -8.07 -6.562 1 95.75 371 PRO B N 1
ATOM 7997 C CA . PRO B 1 371 ? 10.367 -6.812 -5.996 1 95.75 371 PRO B CA 1
ATOM 7998 C C . PRO B 1 371 ? 11.883 -6.645 -6.152 1 95.7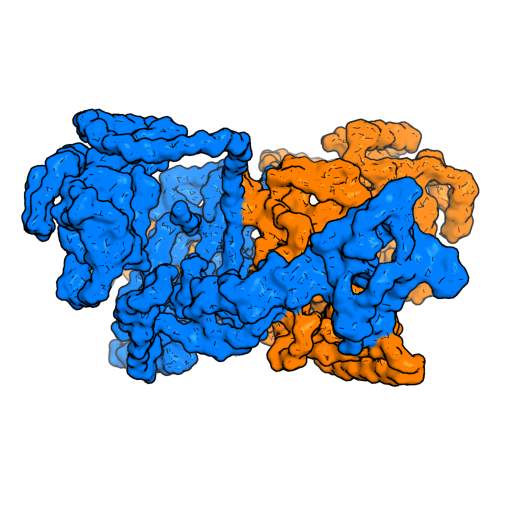5 371 PRO B C 1
ATOM 8000 O O . PRO B 1 371 ? 12.359 -5.539 -6.426 1 95.75 371 PRO B O 1
ATOM 8003 N N . ARG B 1 372 ? 12.602 -7.703 -5.984 1 94.25 372 ARG B N 1
ATOM 8004 C CA . ARG B 1 372 ? 14.047 -7.668 -6.137 1 94.25 372 ARG B CA 1
ATOM 8005 C C . ARG B 1 372 ? 14.438 -7.297 -7.562 1 94.25 372 ARG B C 1
ATOM 8007 O O . ARG B 1 372 ? 15.359 -6.5 -7.773 1 94.25 372 ARG B O 1
ATOM 8014 N N . VAL B 1 373 ? 13.75 -7.855 -8.5 1 94.62 373 VAL B N 1
ATOM 8015 C CA . VAL B 1 373 ? 14.008 -7.598 -9.914 1 94.62 373 VAL B CA 1
ATOM 8016 C C . VAL B 1 373 ? 13.734 -6.129 -10.227 1 94.62 373 VAL B C 1
ATOM 8018 O O . VAL B 1 373 ? 14.57 -5.445 -10.82 1 94.62 373 VAL B O 1
ATOM 8021 N N . LEU B 1 374 ? 12.633 -5.645 -9.805 1 95.88 374 LEU B N 1
ATOM 8022 C CA . LEU B 1 374 ? 12.227 -4.273 -10.086 1 95.88 374 LEU B CA 1
ATOM 8023 C C . LEU B 1 374 ? 13.188 -3.275 -9.453 1 95.88 374 LEU B C 1
ATOM 8025 O O . LEU B 1 374 ? 13.625 -2.324 -10.102 1 95.88 374 LEU B O 1
ATOM 8029 N N . ASP B 1 375 ? 13.492 -3.498 -8.195 1 94.56 375 ASP B N 1
ATOM 8030 C CA . ASP B 1 375 ? 14.414 -2.615 -7.484 1 94.56 375 ASP B CA 1
ATOM 8031 C C . ASP B 1 375 ? 15.797 -2.627 -8.133 1 94.56 375 ASP B C 1
ATOM 8033 O O . ASP B 1 375 ? 16.469 -1.597 -8.188 1 94.56 375 ASP B O 1
ATOM 8037 N N . SER B 1 376 ? 16.188 -3.781 -8.609 1 93.44 376 SER B N 1
ATOM 8038 C CA . SER B 1 376 ? 17.469 -3.883 -9.297 1 93.44 376 SER B CA 1
ATOM 8039 C C . SER B 1 376 ? 17.453 -3.104 -10.609 1 93.44 376 SER B C 1
ATOM 8041 O O . SER B 1 376 ? 18.391 -2.365 -10.906 1 93.44 376 SER B O 1
ATOM 8043 N N . LEU B 1 377 ? 16.438 -3.244 -11.383 1 94.31 377 LEU B N 1
ATOM 8044 C CA . LEU B 1 377 ? 16.312 -2.555 -12.664 1 94.31 377 LEU B CA 1
ATOM 8045 C C . LEU B 1 377 ? 16.312 -1.042 -12.469 1 94.31 377 LEU B C 1
ATOM 8047 O O . LEU B 1 377 ? 16.812 -0.304 -13.312 1 94.31 377 LEU B O 1
ATOM 8051 N N . GLU B 1 378 ? 15.812 -0.631 -11.32 1 94.75 378 GLU B N 1
ATOM 8052 C CA . GLU B 1 378 ? 15.719 0.8 -11.047 1 94.75 378 GLU B CA 1
ATOM 8053 C C . GLU B 1 378 ? 16.891 1.269 -10.188 1 94.75 378 GLU B C 1
ATOM 8055 O O . GLU B 1 378 ? 16.953 2.434 -9.789 1 94.75 378 GLU B O 1
ATOM 8060 N N . HIS B 1 379 ? 17.75 0.394 -9.828 1 93.5 379 HIS B N 1
ATOM 8061 C CA . HIS B 1 379 ? 18.984 0.681 -9.102 1 93.5 379 HIS B CA 1
ATOM 8062 C C . HIS B 1 379 ? 18.703 1.244 -7.719 1 93.5 379 HIS B C 1
ATOM 8064 O O . HIS B 1 379 ? 19.344 2.209 -7.289 1 93.5 379 HIS B O 1
ATOM 8070 N N . ALA B 1 380 ? 17.703 0.684 -7.102 1 93.12 380 ALA B N 1
ATOM 8071 C CA . ALA B 1 380 ? 17.453 1.049 -5.711 1 93.12 380 ALA B CA 1
ATOM 8072 C C . ALA B 1 380 ? 18.594 0.583 -4.801 1 93.12 380 ALA B C 1
ATOM 8074 O O . ALA B 1 380 ? 19.109 -0.524 -4.965 1 93.12 380 ALA B O 1
ATOM 8075 N N . SER B 1 381 ? 18.969 1.384 -3.822 1 89.5 381 SER B N 1
ATOM 8076 C CA . SER B 1 381 ? 20.109 1.083 -2.955 1 89.5 381 SER B CA 1
ATOM 8077 C C . SER B 1 381 ? 19.75 -0.012 -1.952 1 89.5 381 SER B C 1
ATOM 8079 O O . SER B 1 381 ? 20.641 -0.751 -1.504 1 89.5 381 SER B O 1
ATOM 8081 N N . THR B 1 382 ? 18.5 -0.137 -1.582 1 86.75 382 THR B N 1
ATOM 8082 C CA . THR B 1 382 ? 18.016 -1.159 -0.661 1 86.75 382 THR B CA 1
ATOM 8083 C C . THR B 1 382 ? 16.891 -1.973 -1.296 1 86.75 382 THR B C 1
ATOM 8085 O O . THR B 1 382 ? 15.719 -1.765 -0.986 1 86.75 382 THR B O 1
ATOM 8088 N N . PRO B 1 383 ? 17.281 -2.902 -2.104 1 89.56 383 PRO B N 1
ATOM 8089 C CA . PRO B 1 383 ? 16.266 -3.645 -2.834 1 89.56 383 PRO B CA 1
ATOM 8090 C C . PRO B 1 383 ? 15.445 -4.57 -1.932 1 89.56 383 PRO B C 1
ATOM 8092 O O . PRO B 1 383 ? 15.992 -5.164 -1 1 89.56 383 PRO B O 1
ATOM 8095 N N . GLY B 1 384 ? 14.219 -4.578 -2.139 1 89.5 384 GLY B N 1
ATOM 8096 C CA . GLY B 1 384 ? 13.336 -5.504 -1.455 1 89.5 384 GLY B CA 1
ATOM 8097 C C . GLY B 1 384 ? 13.328 -6.891 -2.072 1 89.5 384 GLY B C 1
ATOM 8098 O O . GLY B 1 384 ? 14.219 -7.234 -2.852 1 89.5 384 GLY B O 1
ATOM 8099 N N . PRO B 1 385 ? 12.344 -7.77 -1.636 1 91.75 385 PRO B N 1
ATOM 8100 C CA . PRO B 1 385 ? 11.328 -7.492 -0.623 1 91.75 385 PRO B CA 1
ATOM 8101 C C . PRO B 1 385 ? 11.867 -7.57 0.802 1 91.75 385 PRO B C 1
ATOM 8103 O O . PRO B 1 385 ? 12.859 -8.258 1.05 1 91.75 385 PRO B O 1
ATOM 8106 N N . HIS B 1 386 ? 11.211 -6.871 1.656 1 86.44 386 HIS B N 1
ATOM 8107 C CA . HIS B 1 386 ? 11.562 -6.902 3.07 1 86.44 386 HIS B CA 1
ATOM 8108 C C . HIS B 1 386 ? 10.625 -7.812 3.855 1 86.44 386 HIS B C 1
ATOM 8110 O O . HIS B 1 386 ? 9.438 -7.523 3.986 1 86.44 386 HIS B O 1
ATOM 8116 N N . TRP B 1 387 ? 11.188 -8.891 4.336 1 90.19 387 TRP B N 1
ATOM 8117 C CA . TRP B 1 387 ? 10.414 -9.898 5.055 1 90.19 387 TRP B CA 1
ATOM 8118 C C . TRP B 1 387 ? 10.227 -9.508 6.516 1 90.19 387 TRP B C 1
ATOM 8120 O O . TRP B 1 387 ? 11.133 -8.938 7.133 1 90.19 387 TRP B O 1
ATOM 8130 N N . GLU B 1 388 ? 9.062 -9.773 7.027 1 84.38 388 GLU B N 1
ATOM 8131 C CA . GLU B 1 388 ? 8.758 -9.531 8.438 1 84.38 388 GLU B CA 1
ATOM 8132 C C . GLU B 1 388 ? 8.773 -10.836 9.234 1 84.38 388 GLU B C 1
ATOM 8134 O O . GLU B 1 388 ? 8.617 -11.922 8.664 1 84.38 388 GLU B O 1
ATOM 8139 N N . SER B 1 389 ? 8.945 -10.688 10.5 1 83.5 389 SER B N 1
ATOM 8140 C CA . SER B 1 389 ? 8.961 -11.859 11.375 1 83.5 389 SER B CA 1
ATOM 8141 C C . SER B 1 389 ? 7.676 -11.969 12.188 1 83.5 389 SER B C 1
ATOM 8143 O O . SER B 1 389 ? 7.109 -10.961 12.602 1 83.5 389 SER B O 1
ATOM 8145 N N . GLY B 1 390 ? 7.199 -13.148 12.328 1 83.81 390 GLY B N 1
ATOM 8146 C CA . GLY B 1 390 ? 6.082 -13.516 13.18 1 83.81 390 GLY B CA 1
ATOM 8147 C C . GLY B 1 390 ? 6.184 -14.922 13.734 1 83.81 390 GLY B C 1
ATOM 8148 O O . GLY B 1 390 ? 7.215 -15.578 13.586 1 83.81 390 GLY B O 1
ATOM 8149 N N . ILE B 1 391 ? 5.113 -15.328 14.508 1 84.88 391 ILE B N 1
ATOM 8150 C CA . ILE B 1 391 ? 5.117 -16.672 15.062 1 84.88 391 ILE B CA 1
ATOM 8151 C C . ILE B 1 391 ? 3.928 -17.469 14.516 1 84.88 391 ILE B C 1
ATOM 8153 O O . ILE B 1 391 ? 2.875 -16.891 14.227 1 84.88 391 ILE B O 1
ATOM 8157 N N . VAL B 1 392 ? 4.137 -18.75 14.367 1 89.12 392 VAL B N 1
ATOM 8158 C CA . VAL B 1 392 ? 3.033 -19.594 13.938 1 89.12 392 VAL B CA 1
ATOM 8159 C C . VAL B 1 392 ? 2.207 -20.016 15.156 1 89.12 392 VAL B C 1
ATOM 8161 O O . VAL B 1 392 ? 2.75 -20.219 16.234 1 89.12 392 VAL B O 1
ATOM 8164 N N . ASP B 1 393 ? 0.935 -20.172 14.914 1 83.31 393 ASP B N 1
ATOM 8165 C CA . ASP B 1 393 ? 0.06 -20.453 16.047 1 83.31 393 ASP B CA 1
ATOM 8166 C C . ASP B 1 393 ? -0.182 -21.953 16.203 1 83.31 393 ASP B C 1
ATOM 8168 O O . ASP B 1 393 ? -0.915 -22.391 17.094 1 83.31 393 ASP B O 1
ATOM 8172 N N . HIS B 1 394 ? 0.308 -22.797 15.273 1 89.12 394 HIS B N 1
ATOM 8173 C CA . HIS B 1 394 ? 0.12 -24.25 15.289 1 89.12 394 HIS B CA 1
ATOM 8174 C C . HIS B 1 394 ? 1.35 -24.969 14.742 1 89.12 394 HIS B C 1
ATOM 8176 O O . HIS B 1 394 ? 2.271 -24.328 14.227 1 89.12 394 HIS B O 1
ATOM 8182 N N . GLY B 1 395 ? 1.292 -26.266 15.062 1 90.88 395 GLY B N 1
ATOM 8183 C CA . GLY B 1 395 ? 2.354 -27.062 14.469 1 90.88 395 GLY B CA 1
ATOM 8184 C C . GLY B 1 395 ? 2.279 -27.125 12.961 1 90.88 395 GLY B C 1
ATOM 8185 O O . GLY B 1 395 ? 1.19 -27.203 12.391 1 90.88 395 GLY B O 1
ATOM 8186 N N . VAL B 1 396 ? 3.496 -27.031 12.391 1 92.56 396 VAL B N 1
ATOM 8187 C CA . VAL B 1 396 ? 3.543 -27.031 10.93 1 92.56 396 VAL B CA 1
ATOM 8188 C C . VAL B 1 396 ? 4.418 -28.172 10.438 1 92.56 396 VAL B C 1
ATOM 8190 O O . VAL B 1 396 ? 5.594 -28.266 10.797 1 92.56 396 VAL B O 1
ATOM 8193 N N . GLU B 1 397 ? 3.789 -29.016 9.609 1 90.81 397 GLU B N 1
ATOM 8194 C CA . GLU B 1 397 ? 4.57 -30.078 8.984 1 90.81 397 GLU B CA 1
ATOM 8195 C C . GLU B 1 397 ? 5.586 -29.516 7.996 1 90.81 397 GLU B C 1
ATOM 8197 O O . GLU B 1 397 ? 5.293 -28.547 7.281 1 90.81 397 GLU B O 1
ATOM 8202 N N . ARG B 1 398 ? 6.75 -30.141 8.039 1 90.88 398 ARG B N 1
ATOM 8203 C CA . ARG B 1 398 ? 7.832 -29.688 7.176 1 90.88 398 ARG B CA 1
ATOM 8204 C C . ARG B 1 398 ? 8.344 -30.812 6.289 1 90.88 398 ARG B C 1
ATOM 8206 O O . ARG B 1 398 ? 8.289 -31.984 6.668 1 90.88 398 ARG B O 1
ATOM 8213 N N . ASP B 1 399 ? 8.703 -30.391 5.113 1 90.44 399 ASP B N 1
ATOM 8214 C CA . ASP B 1 399 ? 9.445 -31.312 4.25 1 90.44 399 ASP B CA 1
ATOM 8215 C C . ASP B 1 399 ? 10.922 -31.359 4.648 1 90.44 399 ASP B C 1
ATOM 8217 O O . ASP B 1 399 ? 11.508 -30.344 5.004 1 90.44 399 ASP B O 1
ATOM 8221 N N . ALA B 1 400 ? 11.484 -32.562 4.547 1 89.19 400 ALA B N 1
ATOM 8222 C CA . ALA B 1 400 ? 12.867 -32.75 5 1 89.19 400 ALA B CA 1
ATOM 8223 C C . ALA B 1 400 ? 13.852 -32.125 4.004 1 89.19 400 ALA B C 1
ATOM 8225 O O . ALA B 1 400 ? 14.953 -31.719 4.387 1 89.19 400 ALA B O 1
ATOM 8226 N N . ARG B 1 401 ? 13.453 -32.031 2.82 1 88.81 401 ARG B N 1
ATOM 8227 C CA . ARG B 1 401 ? 14.43 -31.688 1.788 1 88.81 401 ARG B CA 1
ATOM 8228 C C . ARG B 1 401 ? 14.133 -30.312 1.201 1 88.81 401 ARG B C 1
ATOM 8230 O O . ARG B 1 401 ? 15.047 -29.578 0.84 1 88.81 401 ARG B O 1
ATOM 8237 N N . LEU B 1 402 ? 12.922 -29.984 1.098 1 93.12 402 LEU B N 1
ATOM 8238 C CA . LEU B 1 402 ? 12.547 -28.766 0.395 1 93.12 402 LEU B CA 1
ATOM 8239 C C . LEU B 1 402 ? 11.914 -27.766 1.353 1 93.12 402 LEU B C 1
ATOM 8241 O O . LEU B 1 402 ? 11.141 -28.141 2.234 1 93.12 402 LEU B O 1
ATOM 8245 N N . ASN B 1 403 ? 12.406 -26.5 1.177 1 95.56 403 ASN B N 1
ATOM 8246 C CA . ASN B 1 403 ? 11.703 -25.406 1.85 1 95.56 403 ASN B CA 1
ATOM 8247 C C . ASN B 1 403 ? 10.312 -25.188 1.259 1 95.56 403 ASN B C 1
ATOM 8249 O O . ASN B 1 403 ? 9.992 -25.719 0.192 1 95.56 403 ASN B O 1
ATOM 8253 N N . ALA B 1 404 ? 9.508 -24.438 2.039 1 94.81 404 ALA B N 1
ATOM 8254 C CA . ALA B 1 404 ? 8.133 -24.281 1.551 1 94.81 404 ALA B CA 1
ATOM 8255 C C . ALA B 1 404 ? 7.688 -22.828 1.618 1 94.81 404 ALA B C 1
ATOM 8257 O O . ALA B 1 404 ? 8.07 -22.094 2.535 1 94.81 404 ALA B O 1
ATOM 8258 N N . MET B 1 405 ? 6.98 -22.453 0.61 1 95.5 405 MET B N 1
ATOM 8259 C CA . MET B 1 405 ? 6.18 -21.234 0.618 1 95.5 405 MET B CA 1
ATOM 8260 C C . MET B 1 405 ? 4.703 -21.547 0.831 1 95.5 405 MET B C 1
ATOM 8262 O O . MET B 1 405 ? 4.109 -22.312 0.064 1 95.5 405 MET B O 1
ATOM 8266 N N . ARG B 1 406 ? 4.129 -20.906 1.883 1 95.62 406 ARG B N 1
ATOM 8267 C CA . ARG B 1 406 ? 2.75 -21.219 2.244 1 95.62 406 ARG B CA 1
ATOM 8268 C C . ARG B 1 406 ? 1.92 -19.953 2.398 1 95.62 406 ARG B C 1
ATOM 8270 O O . ARG B 1 406 ? 2.451 -18.891 2.748 1 95.62 406 ARG B O 1
ATOM 8277 N N . TRP B 1 407 ? 0.651 -20.141 2.129 1 95.75 407 TRP B N 1
ATOM 8278 C CA . TRP B 1 407 ? -0.281 -19.047 2.359 1 95.75 407 TRP B CA 1
ATOM 8279 C C . TRP B 1 407 ? -0.783 -19.047 3.801 1 95.75 407 TRP B C 1
ATOM 8281 O O . TRP B 1 407 ? -1.015 -20.125 4.379 1 95.75 407 TRP B O 1
ATOM 8291 N N . GLY B 1 408 ? -0.945 -17.828 4.359 1 94.56 408 GLY B N 1
ATOM 8292 C CA . GLY B 1 408 ? -1.437 -17.75 5.727 1 94.56 408 GLY B CA 1
ATOM 8293 C C . GLY B 1 408 ? -2.221 -16.484 6 1 94.56 408 GLY B C 1
ATOM 8294 O O . GLY B 1 408 ? -2.398 -15.648 5.105 1 94.56 408 GLY B O 1
ATOM 8295 N N . ASN B 1 409 ? -2.789 -16.453 7.156 1 92.94 409 ASN B N 1
ATOM 8296 C CA . ASN B 1 409 ? -3.494 -15.281 7.676 1 92.94 409 ASN B CA 1
ATOM 8297 C C . ASN B 1 409 ? -2.775 -14.68 8.883 1 92.94 409 ASN B C 1
ATOM 8299 O O . ASN B 1 409 ? -2.141 -15.406 9.656 1 92.94 409 ASN B O 1
ATOM 8303 N N . LEU B 1 410 ? -2.859 -13.367 8.922 1 88.25 410 LEU B N 1
ATOM 8304 C CA . LEU B 1 410 ? -2.197 -12.641 10 1 88.25 410 LEU B CA 1
ATOM 8305 C C . LEU B 1 410 ? -3.18 -12.32 11.125 1 88.25 410 LEU B C 1
ATOM 8307 O O . LEU B 1 410 ? -4.27 -11.805 10.867 1 88.25 410 LEU B O 1
ATOM 8311 N N . HIS B 1 411 ? -2.783 -12.68 12.281 1 82.75 411 HIS B N 1
ATOM 8312 C CA . HIS B 1 411 ? -3.574 -12.414 13.477 1 82.75 411 HIS B CA 1
ATOM 8313 C C . HIS B 1 411 ? -2.748 -11.68 14.531 1 82.75 411 HIS B C 1
ATOM 8315 O O . HIS B 1 411 ? -1.518 -11.672 14.469 1 82.75 411 HIS B O 1
ATOM 8321 N N . ARG B 1 412 ? -3.51 -11.016 15.367 1 74.81 412 ARG B N 1
ATOM 8322 C CA . ARG B 1 412 ? -2.85 -10.375 16.5 1 74.81 412 ARG B CA 1
ATOM 8323 C C . ARG B 1 412 ? -2.99 -11.227 17.766 1 74.81 412 ARG B C 1
ATOM 8325 O O . ARG B 1 412 ? -4.102 -11.578 18.156 1 74.81 412 ARG B O 1
ATOM 8332 N N . GLY B 1 413 ? -1.837 -11.516 18.234 1 65.25 413 GLY B N 1
ATOM 8333 C CA . GLY B 1 413 ? -1.836 -12.281 19.469 1 65.25 413 GLY B CA 1
ATOM 8334 C C . GLY B 1 413 ? -2.139 -11.438 20.688 1 65.25 413 GLY B C 1
ATOM 8335 O O . GLY B 1 413 ? -2.168 -10.211 20.609 1 65.25 413 GLY B O 1
ATOM 8336 N N . VAL B 1 414 ? -2.445 -12.102 21.875 1 57.31 414 VAL B N 1
ATOM 8337 C CA . VAL B 1 414 ? -2.76 -11.461 23.141 1 57.31 414 VAL B CA 1
ATOM 8338 C C . VAL B 1 414 ? -1.577 -10.617 23.609 1 57.31 414 VAL B C 1
ATOM 8340 O O . VAL B 1 414 ? -1.763 -9.539 24.188 1 57.31 414 VAL B O 1
ATOM 8343 N N . ASP B 1 415 ? -0.422 -11.117 23.203 1 55.19 415 ASP B N 1
ATOM 8344 C CA . ASP B 1 415 ? 0.792 -10.43 23.641 1 55.19 415 ASP B CA 1
ATOM 8345 C C . ASP B 1 415 ? 1.219 -9.375 22.625 1 55.19 415 ASP B C 1
ATOM 8347 O O . ASP B 1 415 ? 2.271 -8.75 22.766 1 55.19 415 ASP B O 1
ATOM 8351 N N . GLY B 1 416 ? 0.424 -9.164 21.609 1 63.25 416 GLY B N 1
ATOM 8352 C CA . GLY B 1 416 ? 0.765 -8.172 20.594 1 63.25 416 GLY B CA 1
ATOM 8353 C C . GLY B 1 416 ? 1.604 -8.742 19.469 1 63.25 416 GLY B C 1
ATOM 8354 O O . GLY B 1 416 ? 1.903 -8.039 18.5 1 63.25 416 GLY B O 1
ATOM 8355 N N . ASN B 1 417 ? 1.975 -9.953 19.641 1 67.69 417 ASN B N 1
ATOM 8356 C CA . ASN B 1 417 ? 2.764 -10.578 18.594 1 67.69 417 ASN B CA 1
ATOM 8357 C C . ASN B 1 417 ? 1.934 -10.812 17.328 1 67.69 417 ASN B C 1
ATOM 8359 O O . ASN B 1 417 ? 0.72 -11.008 17.406 1 67.69 417 ASN B O 1
ATOM 8363 N N . LEU B 1 418 ? 2.707 -10.641 16.25 1 80.44 418 LEU B N 1
ATOM 8364 C CA . LEU B 1 418 ? 2.059 -11.031 14.992 1 80.44 418 LEU B CA 1
ATOM 8365 C C . LEU B 1 418 ? 2.01 -12.555 14.859 1 80.44 418 LEU B C 1
ATOM 8367 O O . LEU B 1 418 ? 3.047 -13.219 14.914 1 80.44 418 LEU B O 1
ATOM 8371 N N . VAL B 1 419 ? 0.855 -13.062 14.82 1 85.62 419 VAL B N 1
ATOM 8372 C CA . VAL B 1 419 ? 0.646 -14.5 14.75 1 85.62 419 VAL B CA 1
ATOM 8373 C C . VAL B 1 419 ? 0.187 -14.883 13.344 1 85.62 419 VAL B C 1
ATOM 8375 O O . VAL B 1 419 ? -0.75 -14.289 12.805 1 85.62 419 VAL B O 1
ATOM 8378 N N . VAL B 1 420 ? 0.889 -15.875 12.828 1 91.25 420 VAL B N 1
ATOM 8379 C CA . VAL B 1 420 ? 0.565 -16.375 11.492 1 91.25 420 VAL B CA 1
ATOM 8380 C C . VAL B 1 420 ? -0.159 -17.703 11.594 1 91.25 420 VAL B C 1
ATOM 8382 O O . VAL B 1 420 ? 0.301 -18.625 12.289 1 91.25 420 VAL B O 1
ATOM 8385 N N . ARG B 1 421 ? -1.281 -17.828 10.953 1 91.94 421 ARG B N 1
ATOM 8386 C CA . ARG B 1 421 ? -1.998 -19.078 10.797 1 91.94 421 ARG B CA 1
ATOM 8387 C C . ARG B 1 421 ? -1.995 -19.531 9.336 1 91.94 421 ARG B C 1
ATOM 8389 O O . ARG B 1 421 ? -2.502 -18.844 8.461 1 91.94 421 ARG B O 1
ATOM 8396 N N . LEU B 1 422 ? -1.48 -20.719 9.125 1 93.88 422 LEU B N 1
ATOM 8397 C CA . LEU B 1 422 ? -1.398 -21.219 7.754 1 93.88 422 LEU B CA 1
ATOM 8398 C C . LEU B 1 422 ? -2.758 -21.719 7.273 1 93.88 422 LEU B C 1
ATOM 8400 O O . LEU B 1 422 ? -3.518 -22.297 8.047 1 93.88 422 LEU B O 1
ATOM 8404 N N . LEU B 1 423 ? -2.994 -21.453 6.059 1 91.38 423 LEU B N 1
ATOM 8405 C CA . LEU B 1 423 ? -4.145 -22.062 5.414 1 91.38 423 LEU B CA 1
ATOM 8406 C C . LEU B 1 423 ? -3.904 -23.547 5.18 1 91.38 423 LEU B C 1
ATOM 8408 O O . LEU B 1 423 ? -2.762 -24.016 5.207 1 91.38 423 LEU B O 1
ATOM 8412 N N . PRO B 1 424 ? -5.031 -24.234 5.008 1 84 424 PRO B N 1
ATOM 8413 C CA . PRO B 1 424 ? -4.836 -25.656 4.711 1 84 424 PRO B CA 1
ATOM 8414 C C . PRO B 1 424 ? -3.98 -25.891 3.469 1 84 424 PRO B C 1
ATOM 8416 O O . PRO B 1 424 ? -4.062 -25.125 2.506 1 84 424 PRO B O 1
ATOM 8419 N N . SER B 1 425 ? -3.205 -26.953 3.527 1 72.81 425 SER B N 1
ATOM 8420 C CA . SER B 1 425 ? -2.188 -27.219 2.514 1 72.81 425 SER B CA 1
ATOM 8421 C C . SER B 1 425 ? -2.812 -27.375 1.132 1 72.81 425 SER B C 1
ATOM 8423 O O . SER B 1 425 ? -2.189 -27.047 0.122 1 72.81 425 SER B O 1
ATOM 8425 N N . ASP B 1 426 ? -3.912 -27.953 1.128 1 69.19 426 ASP B N 1
ATOM 8426 C CA . ASP B 1 426 ? -4.551 -28.156 -0.168 1 69.19 426 ASP B CA 1
ATOM 8427 C C . ASP B 1 426 ? -4.883 -26.828 -0.833 1 69.19 426 ASP B C 1
ATOM 8429 O O . ASP B 1 426 ? -5.137 -26.766 -2.039 1 69.19 426 ASP B O 1
ATOM 8433 N N . ALA B 1 427 ? -4.613 -25.844 -0.084 1 70.12 427 ALA B N 1
ATOM 8434 C CA . ALA B 1 427 ? -4.953 -24.516 -0.592 1 70.12 427 ALA B CA 1
ATOM 8435 C C . ALA B 1 427 ? -3.742 -23.859 -1.252 1 70.12 427 ALA B C 1
ATOM 8437 O O . ALA B 1 427 ? -3.887 -22.875 -1.995 1 70.12 427 ALA B O 1
ATOM 8438 N N . ASP B 1 428 ? -2.615 -24.422 -1.195 1 73.81 428 ASP B N 1
ATOM 8439 C CA . ASP B 1 428 ? -1.4 -23.703 -1.595 1 73.81 428 ASP B CA 1
ATOM 8440 C C . ASP B 1 428 ? -1.261 -23.672 -3.115 1 73.81 428 ASP B C 1
ATOM 8442 O O . ASP B 1 428 ? -0.593 -22.797 -3.662 1 73.81 428 ASP B O 1
ATOM 8446 N N . GLY B 1 429 ? -1.944 -24.547 -3.738 1 74.88 429 GLY B N 1
ATOM 8447 C CA . GLY B 1 429 ? -1.824 -24.562 -5.188 1 74.88 429 GLY B CA 1
ATOM 8448 C C . GLY B 1 429 ? -3.037 -23.984 -5.895 1 74.88 429 GLY B C 1
ATOM 8449 O O . GLY B 1 429 ? -3.041 -23.844 -7.117 1 74.88 429 GLY B O 1
ATOM 8450 N N . LEU B 1 430 ? -3.957 -23.609 -5.117 1 85.62 430 LEU B N 1
ATOM 8451 C CA . LEU B 1 430 ? -5.242 -23.234 -5.699 1 85.62 430 LEU B CA 1
ATOM 8452 C C . LEU B 1 430 ? -5.453 -21.719 -5.621 1 85.62 430 LEU B C 1
ATOM 8454 O O . LEU B 1 430 ? -4.801 -21.047 -4.828 1 85.62 430 LEU B O 1
ATOM 8458 N N . ILE B 1 431 ? -6.23 -21.234 -6.492 1 91 431 ILE B N 1
ATOM 8459 C CA . ILE B 1 431 ? -6.562 -19.828 -6.559 1 91 431 ILE B CA 1
ATOM 8460 C C . ILE B 1 431 ? -7.199 -19.375 -5.242 1 91 431 ILE B C 1
ATOM 8462 O O . ILE B 1 431 ? -6.957 -18.266 -4.773 1 91 431 ILE B O 1
ATOM 8466 N N . SER B 1 432 ? -7.934 -20.281 -4.668 1 89.31 432 SER B N 1
ATOM 8467 C CA . SER B 1 432 ? -8.625 -19.969 -3.424 1 89.31 432 SER B CA 1
ATOM 8468 C C . SER B 1 432 ? -7.641 -19.672 -2.299 1 89.31 432 SER B C 1
ATOM 8470 O O . SER B 1 432 ? -7.922 -18.859 -1.414 1 89.31 432 SER B O 1
ATOM 8472 N N . GLY B 1 433 ? -6.535 -20.359 -2.303 1 91.06 433 GLY B N 1
ATOM 8473 C CA . GLY B 1 433 ? -5.5 -20.062 -1.321 1 91.06 433 GLY B CA 1
ATOM 8474 C C . GLY B 1 433 ? -4.988 -18.641 -1.391 1 91.06 433 GLY B C 1
ATOM 8475 O O . GLY B 1 433 ? -4.852 -17.984 -0.362 1 91.06 433 GLY B O 1
ATOM 8476 N N . VAL B 1 434 ? -4.75 -18.156 -2.564 1 93.81 434 VAL B N 1
ATOM 8477 C CA . VAL B 1 434 ? -4.281 -16.797 -2.783 1 93.81 434 VAL B CA 1
ATOM 8478 C C . VAL B 1 434 ? -5.344 -15.805 -2.316 1 93.81 434 VAL B C 1
ATOM 8480 O O . VAL B 1 434 ? -5.027 -14.82 -1.644 1 93.81 434 VAL B O 1
ATOM 8483 N N . VAL B 1 435 ? -6.543 -16.094 -2.633 1 92.38 435 VAL B N 1
ATOM 8484 C CA . VAL B 1 435 ? -7.664 -15.195 -2.373 1 92.38 435 VAL B CA 1
ATOM 8485 C C . VAL B 1 435 ? -7.883 -15.07 -0.867 1 92.38 435 VAL B C 1
ATOM 8487 O O . VAL B 1 435 ? -8.211 -13.984 -0.372 1 92.38 435 VAL B O 1
ATOM 8490 N N . ARG B 1 436 ? -7.652 -16.078 -0.149 1 90.44 436 ARG B N 1
ATOM 8491 C CA . ARG B 1 436 ? -7.938 -16.094 1.282 1 90.44 436 ARG B CA 1
ATOM 8492 C C . ARG B 1 436 ? -6.723 -15.648 2.09 1 90.44 436 ARG B C 1
ATOM 8494 O O . ARG B 1 436 ? -6.828 -15.422 3.297 1 90.44 436 ARG B O 1
ATOM 8501 N N . ALA B 1 437 ? -5.645 -15.469 1.472 1 93.69 437 ALA B N 1
ATOM 8502 C CA . ALA B 1 437 ? -4.391 -15.234 2.182 1 93.69 437 ALA B CA 1
ATOM 8503 C C . ALA B 1 437 ? -4.191 -13.75 2.467 1 93.69 437 ALA B C 1
ATOM 8505 O O . ALA B 1 437 ? -4.602 -12.898 1.673 1 93.69 437 ALA B O 1
ATOM 8506 N N . ASP B 1 438 ? -3.455 -13.5 3.625 1 91.5 438 ASP B N 1
ATOM 8507 C CA . ASP B 1 438 ? -2.953 -12.172 3.943 1 91.5 438 ASP B CA 1
ATOM 8508 C C . ASP B 1 438 ? -1.448 -12.078 3.703 1 91.5 438 ASP B C 1
ATOM 8510 O O . ASP B 1 438 ? -0.919 -10.992 3.459 1 91.5 438 ASP B O 1
ATOM 8514 N N . VAL B 1 439 ? -0.889 -13.219 3.887 1 94.25 439 VAL B N 1
ATOM 8515 C CA . VAL B 1 439 ? 0.57 -13.203 3.875 1 94.25 439 VAL B CA 1
ATOM 8516 C C . VAL B 1 439 ? 1.099 -14.43 3.145 1 94.25 439 VAL B C 1
ATOM 8518 O O . VAL B 1 439 ? 0.4 -15.445 3.033 1 94.25 439 VAL B O 1
ATOM 8521 N N . LEU B 1 440 ? 2.268 -14.312 2.586 1 96.44 440 LEU B N 1
ATOM 8522 C CA . LEU B 1 440 ? 3.111 -15.414 2.129 1 96.44 440 LEU B CA 1
ATOM 8523 C C . LEU B 1 440 ? 4.137 -15.789 3.191 1 96.44 440 LEU B C 1
ATOM 8525 O O . LEU B 1 440 ? 4.906 -14.945 3.648 1 96.44 440 LEU B O 1
ATOM 8529 N N . VAL B 1 441 ? 4.191 -17.062 3.605 1 95.88 441 VAL B N 1
ATOM 8530 C CA . VAL B 1 441 ? 5.008 -17.5 4.73 1 95.88 441 VAL B CA 1
ATOM 8531 C C . VAL B 1 441 ? 6.113 -18.422 4.238 1 95.88 441 VAL B C 1
ATOM 8533 O O . VAL B 1 441 ? 5.859 -19.344 3.453 1 95.88 441 VAL B O 1
ATOM 8536 N N . ALA B 1 442 ? 7.285 -18.172 4.711 1 96.75 442 ALA B N 1
ATOM 8537 C CA . ALA B 1 442 ? 8.43 -19.031 4.398 1 96.75 442 ALA B CA 1
ATOM 8538 C C . ALA B 1 442 ? 8.648 -20.078 5.488 1 96.75 442 ALA B C 1
ATOM 8540 O O . ALA B 1 442 ? 8.852 -19.734 6.652 1 96.75 442 ALA B O 1
ATOM 8541 N N . ILE B 1 443 ? 8.641 -21.344 5.09 1 95.75 443 ILE B N 1
ATOM 8542 C CA . ILE B 1 443 ? 8.852 -22.453 6.016 1 95.75 443 ILE B CA 1
ATOM 8543 C C . ILE B 1 443 ? 10.133 -23.188 5.652 1 95.75 443 ILE B C 1
ATOM 8545 O O . ILE B 1 443 ? 10.203 -23.859 4.621 1 95.75 443 ILE B O 1
ATOM 8549 N N . PRO B 1 444 ? 11.062 -23.141 6.48 1 94.75 444 PRO B N 1
ATOM 8550 C CA . PRO B 1 444 ? 12.305 -23.844 6.184 1 94.75 444 PRO B CA 1
ATOM 8551 C C . PRO B 1 444 ? 12.148 -25.359 6.277 1 94.75 444 PRO B C 1
ATOM 8553 O O . PRO B 1 444 ? 11.352 -25.859 7.078 1 94.75 444 PRO B O 1
ATOM 8556 N N . SER B 1 445 ? 12.906 -26.016 5.445 1 94.12 445 SER B N 1
ATOM 8557 C CA . SER B 1 445 ? 12.922 -27.469 5.504 1 94.12 445 SER B CA 1
ATOM 8558 C C . SER B 1 445 ? 13.445 -27.969 6.852 1 94.12 445 SER B C 1
ATOM 8560 O O . SER B 1 445 ? 14.117 -27.234 7.57 1 94.12 445 SER B O 1
ATOM 8562 N N . GLY B 1 446 ? 12.891 -29.203 7.188 1 91.19 446 GLY B N 1
ATOM 8563 C CA . GLY B 1 446 ? 13.297 -29.797 8.453 1 91.19 446 GLY B CA 1
ATOM 8564 C C . GLY B 1 446 ? 12.75 -31.188 8.664 1 91.19 446 GLY B C 1
ATOM 8565 O O . GLY B 1 446 ? 11.742 -31.562 8.062 1 91.19 446 GLY B O 1
ATOM 8566 N N . GLU B 1 447 ? 13.391 -31.922 9.547 1 88.31 447 GLU B N 1
ATOM 8567 C CA . GLU B 1 447 ? 13.008 -33.312 9.82 1 88.31 447 GLU B CA 1
ATOM 8568 C C . GLU B 1 447 ? 11.805 -33.375 10.758 1 88.31 447 GLU B C 1
ATOM 8570 O O . GLU B 1 447 ? 11.023 -34.312 10.703 1 88.31 447 GLU B O 1
ATOM 8575 N N . PHE B 1 448 ? 11.672 -32.375 11.562 1 89.94 448 PHE B N 1
ATOM 8576 C CA . PHE B 1 448 ? 10.57 -32.344 12.516 1 89.94 448 PHE B CA 1
ATOM 8577 C C . PHE B 1 448 ? 9.656 -31.156 12.273 1 89.94 448 PHE B C 1
ATOM 8579 O O . PHE B 1 448 ? 10.094 -30.125 11.734 1 89.94 448 PHE B O 1
ATOM 8586 N N . PRO B 1 449 ? 8.414 -31.344 12.633 1 92.25 449 PRO B N 1
ATOM 8587 C CA . PRO B 1 449 ? 7.484 -30.219 12.461 1 92.25 449 PRO B CA 1
ATOM 8588 C C . PRO B 1 449 ? 7.883 -28.984 13.266 1 92.25 449 PRO B C 1
ATOM 8590 O O . PRO B 1 449 ? 8.555 -29.109 14.297 1 92.25 449 PRO B O 1
ATOM 8593 N N . LEU B 1 450 ? 7.559 -27.812 12.711 1 91.81 450 LEU B N 1
ATOM 8594 C CA . LEU B 1 450 ? 7.711 -26.578 13.469 1 91.81 450 LEU B CA 1
ATOM 8595 C C . LEU B 1 450 ? 6.711 -26.516 14.617 1 91.81 450 LEU B C 1
ATOM 8597 O O . LEU B 1 450 ? 5.516 -26.75 14.422 1 91.81 450 LEU B O 1
ATOM 8601 N N . ALA B 1 451 ? 7.184 -26.219 15.773 1 89.94 451 ALA B N 1
ATOM 8602 C CA . ALA B 1 451 ? 6.316 -26.141 16.938 1 89.94 451 ALA B CA 1
ATOM 8603 C C . ALA B 1 451 ? 5.52 -24.828 16.938 1 89.94 451 ALA B C 1
ATOM 8605 O O . ALA B 1 451 ? 5.949 -23.828 16.359 1 89.94 451 ALA B O 1
ATOM 8606 N N . ALA B 1 452 ? 4.371 -24.953 17.547 1 88.81 452 ALA B N 1
ATOM 8607 C CA . ALA B 1 452 ? 3.627 -23.719 17.781 1 88.81 452 ALA B CA 1
ATOM 8608 C C . ALA B 1 452 ? 4.484 -22.703 18.516 1 88.81 452 ALA B C 1
ATOM 8610 O O . ALA B 1 452 ? 5.215 -23.047 19.453 1 88.81 452 ALA B O 1
ATOM 8611 N N . GLY B 1 453 ? 4.438 -21.484 18.016 1 83.19 453 GLY B N 1
ATOM 8612 C CA . GLY B 1 453 ? 5.234 -20.438 18.625 1 83.19 453 GLY B CA 1
ATOM 8613 C C . GLY B 1 453 ? 6.559 -20.203 17.922 1 83.19 453 GLY B C 1
ATOM 8614 O O . GLY B 1 453 ? 7.254 -19.219 18.203 1 83.19 453 GLY B O 1
ATOM 8615 N N . ALA B 1 454 ? 6.852 -21.047 17.047 1 86.56 454 ALA B N 1
ATOM 8616 C CA . ALA B 1 454 ? 8.109 -20.891 16.312 1 86.56 454 ALA B CA 1
ATOM 8617 C C . ALA B 1 454 ? 8.078 -19.656 15.422 1 86.56 454 ALA B C 1
ATOM 8619 O O . ALA B 1 454 ? 7.023 -19.281 14.891 1 86.56 454 ALA B O 1
ATOM 8620 N N . SER B 1 455 ? 9.281 -19.031 15.273 1 86.06 455 SER B N 1
ATOM 8621 C CA . SER B 1 455 ? 9.406 -17.828 14.438 1 86.06 455 SER B CA 1
ATOM 8622 C C . SER B 1 455 ? 9.445 -18.203 12.953 1 86.06 455 SER B C 1
ATOM 8624 O O . SER B 1 455 ? 10.078 -19.172 12.57 1 86.06 455 SER B O 1
ATOM 8626 N N . VAL B 1 456 ? 8.695 -17.406 12.18 1 91.38 456 VAL B N 1
ATOM 8627 C CA . VAL B 1 456 ? 8.695 -17.578 10.734 1 91.38 456 VAL B CA 1
ATOM 8628 C C . VAL B 1 456 ? 8.789 -16.219 10.055 1 91.38 456 VAL B C 1
ATOM 8630 O O . VAL B 1 456 ? 8.492 -15.188 10.672 1 91.38 456 VAL B O 1
ATOM 8633 N N . LEU B 1 457 ? 9.305 -16.234 8.852 1 91.88 457 LEU B N 1
ATOM 8634 C CA . LEU B 1 457 ? 9.336 -15.031 8.023 1 91.88 457 LEU B CA 1
ATOM 8635 C C . LEU B 1 457 ? 8.141 -14.992 7.082 1 91.88 457 LEU B C 1
ATOM 8637 O O . LEU B 1 457 ? 7.734 -16.031 6.543 1 91.88 457 LEU B O 1
ATOM 8641 N N . PHE B 1 458 ? 7.555 -13.773 6.949 1 93.06 458 PHE B N 1
ATOM 8642 C CA . PHE B 1 458 ? 6.422 -13.672 6.043 1 93.06 458 PHE B CA 1
ATOM 8643 C C . PHE B 1 458 ? 6.441 -12.336 5.301 1 93.06 458 PHE B C 1
ATOM 8645 O O . PHE B 1 458 ? 7.156 -11.414 5.699 1 93.06 458 PHE B O 1
ATOM 8652 N N . LEU B 1 459 ? 5.719 -12.25 4.156 1 94 459 LEU B N 1
ATOM 8653 C CA . LEU B 1 459 ? 5.469 -11.055 3.361 1 94 459 LEU B CA 1
ATOM 8654 C C . LEU B 1 459 ? 3.98 -10.719 3.338 1 94 459 LEU B C 1
ATOM 8656 O O . LEU B 1 459 ? 3.15 -11.57 3.025 1 94 459 LEU B O 1
ATOM 8660 N N . ARG B 1 460 ? 3.684 -9.477 3.672 1 91.56 460 ARG B N 1
ATOM 8661 C CA . ARG B 1 460 ? 2.297 -9.039 3.523 1 91.56 460 ARG B CA 1
ATOM 8662 C C . ARG B 1 460 ? 1.933 -8.875 2.053 1 91.56 460 ARG B C 1
ATOM 8664 O O . ARG B 1 460 ? 2.73 -8.359 1.265 1 91.56 460 ARG B O 1
ATOM 8671 N N . LEU B 1 461 ? 0.739 -9.32 1.704 1 91.81 461 LEU B N 1
ATOM 8672 C CA . LEU B 1 461 ? 0.313 -9.219 0.312 1 91.81 461 LEU B CA 1
ATOM 8673 C C . LEU B 1 461 ? -0.13 -7.801 -0.019 1 91.81 461 LEU B C 1
ATOM 8675 O O . LEU B 1 461 ? -0.051 -7.371 -1.174 1 91.81 461 LEU B O 1
ATOM 8679 N N . ASP B 1 462 ? -0.542 -7.023 0.939 1 85.19 462 ASP B N 1
ATOM 8680 C CA . ASP B 1 462 ? -1.061 -5.68 0.708 1 85.19 462 ASP B CA 1
ATOM 8681 C C . ASP B 1 462 ? 0.044 -4.633 0.837 1 85.19 462 ASP B C 1
ATOM 8683 O O . ASP B 1 462 ? -0.234 -3.436 0.919 1 85.19 462 ASP B O 1
ATOM 8687 N N . ARG B 1 463 ? 1.232 -4.988 0.777 1 80.19 463 ARG B N 1
ATOM 8688 C CA . ARG B 1 463 ? 2.357 -4.082 0.988 1 80.19 463 ARG B CA 1
ATOM 8689 C C . ARG B 1 463 ? 2.643 -3.264 -0.267 1 80.19 463 ARG B C 1
ATOM 8691 O O . ARG B 1 463 ? 2.305 -3.682 -1.377 1 80.19 463 ARG B O 1
ATOM 8698 N N . ASP B 1 464 ? 3.248 -2.113 0.029 1 74.44 464 ASP B N 1
ATOM 8699 C CA . ASP B 1 464 ? 3.83 -1.32 -1.051 1 74.44 464 ASP B CA 1
ATOM 8700 C C . ASP B 1 464 ? 5.293 -1.694 -1.279 1 74.44 464 ASP B C 1
ATOM 8702 O O . ASP B 1 464 ? 5.914 -2.334 -0.43 1 74.44 464 ASP B O 1
ATOM 8706 N N . LEU B 1 465 ? 5.785 -1.359 -2.477 1 67.56 465 LEU B N 1
ATOM 8707 C CA . LEU B 1 465 ? 7.168 -1.684 -2.807 1 67.56 465 LEU B CA 1
ATOM 8708 C C . LEU B 1 465 ? 8.133 -0.941 -1.89 1 67.56 465 LEU B C 1
ATOM 8710 O O . LEU B 1 465 ? 9.25 -1.411 -1.642 1 67.56 465 LEU B O 1
ATOM 8714 N N . ALA B 1 466 ? 7.703 0.204 -1.375 1 67.62 466 ALA B N 1
ATOM 8715 C CA . ALA B 1 466 ? 8.594 1.044 -0.579 1 67.62 466 ALA B CA 1
ATOM 8716 C C . ALA B 1 466 ? 8.477 0.713 0.906 1 67.62 466 ALA B C 1
ATOM 8718 O O . ALA B 1 466 ? 9.203 1.275 1.732 1 67.62 466 ALA B O 1
ATOM 8719 N N . SER B 1 467 ? 7.645 -0.212 1.208 1 69.69 467 SER B N 1
ATOM 8720 C CA . SER B 1 467 ? 7.414 -0.52 2.615 1 69.69 467 SER B CA 1
ATOM 8721 C C . SER B 1 467 ? 8.641 -1.162 3.252 1 69.69 467 SER B C 1
ATOM 8723 O O . SER B 1 467 ? 9.25 -2.064 2.67 1 69.69 467 SER B O 1
ATOM 8725 N N . GLU B 1 468 ? 9.117 -0.465 4.285 1 65.06 468 GLU B N 1
ATOM 8726 C CA . GLU B 1 468 ? 10.219 -1.031 5.062 1 65.06 468 GLU B CA 1
ATOM 8727 C C . GLU B 1 468 ? 9.703 -1.676 6.348 1 65.06 468 GLU B C 1
ATOM 8729 O O . GLU B 1 468 ? 8.742 -1.193 6.953 1 65.06 468 GLU B O 1
ATOM 8734 N N . PRO B 1 469 ? 10.211 -2.834 6.652 1 58.66 469 PRO B N 1
ATOM 8735 C CA . PRO B 1 469 ? 9.812 -3.453 7.918 1 58.66 469 PRO B CA 1
ATOM 8736 C C . PRO B 1 469 ? 10.219 -2.629 9.133 1 58.66 469 PRO B C 1
ATOM 8738 O O . PRO B 1 469 ? 11.125 -1.792 9.039 1 58.66 469 PRO B O 1
ATOM 8741 N N . PRO B 1 470 ? 9.461 -2.84 10.203 1 59.78 470 PRO B N 1
ATOM 8742 C CA . PRO B 1 470 ? 9.867 -2.178 11.438 1 59.78 470 PRO B CA 1
ATOM 8743 C C . PRO B 1 470 ? 11.328 -2.449 11.805 1 59.78 470 PRO B C 1
ATOM 8745 O O . PRO B 1 470 ? 11.828 -3.559 11.594 1 59.78 470 PRO B O 1
ATOM 8748 N N . ARG B 1 471 ? 12.047 -1.385 12.211 1 64.19 471 ARG B N 1
ATOM 8749 C CA . ARG B 1 471 ? 13.445 -1.451 12.602 1 64.19 471 ARG B CA 1
ATOM 8750 C C . ARG B 1 471 ? 13.609 -2.172 13.938 1 64.19 471 ARG B C 1
ATOM 8752 O O . ARG B 1 471 ? 12.719 -2.135 14.781 1 64.19 471 ARG B O 1
ATOM 8759 N N . PRO B 1 472 ? 14.633 -3 14.102 1 53.38 472 PRO B N 1
ATOM 8760 C CA . PRO B 1 472 ? 14.844 -3.617 15.414 1 53.38 472 PRO B CA 1
ATOM 8761 C C . PRO B 1 472 ? 15.07 -2.588 16.516 1 53.38 472 PRO B C 1
ATOM 8763 O O . PRO B 1 472 ? 15.625 -1.516 16.266 1 53.38 472 PRO B O 1
ATOM 8766 N N . VAL B 1 473 ? 14.383 -2.664 17.734 1 49.84 473 VAL B N 1
ATOM 8767 C CA . VAL B 1 473 ? 14.609 -1.769 18.875 1 49.84 473 VAL B CA 1
ATOM 8768 C C . VAL B 1 473 ? 16.094 -1.758 19.234 1 49.84 473 VAL B C 1
ATOM 8770 O O . VAL B 1 473 ? 16.703 -2.814 19.422 1 49.84 473 VAL B O 1
ATOM 8773 N N . ALA B 1 474 ? 16.875 -0.741 19.047 1 41 474 ALA B N 1
ATOM 8774 C CA . ALA B 1 474 ? 18.219 -0.699 19.594 1 41 474 ALA B CA 1
ATOM 8775 C C . ALA B 1 474 ? 18.219 -0.927 21.094 1 41 474 ALA B C 1
ATOM 8777 O O . ALA B 1 474 ? 17.359 -0.4 21.812 1 41 474 ALA B O 1
ATOM 8778 N N . ALA B 1 475 ? 18.922 -1.799 21.844 1 34.5 475 ALA B N 1
ATOM 8779 C CA . ALA B 1 475 ? 19.156 -1.838 23.281 1 34.5 475 ALA B CA 1
ATOM 8780 C C . ALA B 1 475 ? 19.484 -0.448 23.812 1 34.5 475 ALA B C 1
ATOM 8782 O O . ALA B 1 475 ? 20.312 0.268 23.25 1 34.5 475 ALA B O 1
ATOM 8783 N N . ALA B 1 476 ? 18.734 0.13 24.75 1 31.03 476 ALA B N 1
ATOM 8784 C CA . ALA B 1 476 ? 19.078 1.341 25.5 1 31.03 476 ALA B CA 1
ATOM 8785 C C . ALA B 1 476 ? 20.547 1.359 25.859 1 31.03 476 ALA B C 1
ATOM 8787 O O . ALA B 1 476 ? 21.031 0.494 26.594 1 31.03 476 ALA B O 1
ATOM 8788 N N . VAL B 1 477 ? 21.438 1.922 25.297 1 27.81 477 VAL B N 1
ATOM 8789 C CA . VAL B 1 477 ? 22.703 2.268 25.938 1 27.81 477 VAL B CA 1
ATOM 8790 C C . VAL B 1 477 ? 22.453 3.062 27.219 1 27.81 477 VAL B C 1
ATOM 8792 O O . VAL B 1 477 ? 21.719 4.055 27.203 1 27.81 477 VAL B O 1
ATOM 8795 N N . GLU B 1 478 ? 22.453 2.553 28.438 1 28.69 478 GLU B N 1
ATOM 8796 C CA . GLU B 1 478 ? 22.656 3.305 29.672 1 28.69 478 GLU B CA 1
ATOM 8797 C C . GLU B 1 478 ? 23.531 4.539 29.438 1 28.69 478 GLU B C 1
ATOM 8799 O O . GLU B 1 478 ? 24.594 4.445 28.828 1 28.69 478 GLU B O 1
ATOM 8804 N N . ALA B 1 479 ? 22.953 5.68 29.609 1 29.52 479 ALA B N 1
ATOM 8805 C CA . ALA B 1 479 ? 23.734 6.914 29.703 1 29.52 479 ALA B CA 1
ATOM 8806 C C . ALA B 1 479 ? 24.969 6.723 30.578 1 29.52 479 ALA B C 1
ATOM 8808 O O . ALA B 1 479 ? 24.844 6.527 31.797 1 29.52 479 ALA B O 1
ATOM 8809 N N . ALA B 1 480 ? 26.047 6.172 30.297 1 27.25 480 ALA B N 1
ATOM 8810 C CA . ALA B 1 480 ? 27.312 6.34 31.016 1 27.25 480 ALA B CA 1
ATOM 8811 C C . ALA B 1 480 ? 27.547 7.801 31.391 1 27.25 480 ALA B C 1
ATOM 8813 O O . ALA B 1 480 ? 27.281 8.695 30.578 1 27.25 480 ALA B O 1
ATOM 8814 N N . THR B 1 481 ? 27.406 8.227 32.656 1 28.75 481 THR B N 1
ATOM 8815 C CA . THR B 1 481 ? 28 9.406 33.281 1 28.75 481 THR B CA 1
ATOM 8816 C C . THR B 1 481 ? 29.281 9.812 32.531 1 28.75 481 THR B C 1
ATOM 8818 O O . THR B 1 481 ? 30.047 8.953 32.125 1 28.75 481 THR B O 1
ATOM 8821 N N . PRO B 1 482 ? 29.297 11.125 32.188 1 26.19 482 PRO B N 1
ATOM 8822 C CA . PRO B 1 482 ? 30.5 11.578 31.484 1 26.19 482 PRO B CA 1
ATOM 8823 C C . PRO B 1 482 ? 31.781 11.148 32.219 1 26.19 482 PRO B C 1
ATOM 8825 O O . PRO B 1 482 ? 31.969 11.469 33.375 1 26.19 482 PRO B O 1
ATOM 8828 N N . SER B 1 483 ? 32.125 9.969 32.281 1 26.59 483 SER B N 1
ATOM 8829 C CA . SER B 1 483 ? 33.438 9.742 32.938 1 26.59 483 SER B CA 1
ATOM 8830 C C . SER B 1 483 ? 34.438 10.812 32.531 1 26.59 483 SER B C 1
ATOM 8832 O O . SER B 1 483 ? 34.375 11.344 31.406 1 26.59 483 SER B O 1
ATOM 8834 N N . PRO B 1 484 ? 35 11.617 33.531 1 27.12 484 PRO B N 1
ATOM 8835 C CA . PRO B 1 484 ? 36.031 12.633 33.25 1 27.12 484 PRO B CA 1
ATOM 8836 C C . PRO B 1 484 ? 36.875 12.312 32.031 1 27.12 484 PRO B C 1
ATOM 8838 O O . PRO B 1 484 ? 37 11.148 31.656 1 27.12 484 PRO B O 1
ATOM 8841 N N . VAL B 1 485 ? 36.906 13.297 31.234 1 26 485 VAL B N 1
ATOM 8842 C CA . VAL B 1 485 ? 37.812 13.32 30.078 1 26 485 VAL B CA 1
ATOM 8843 C C . VAL B 1 485 ? 39.156 12.719 30.453 1 26 485 VAL B C 1
ATOM 8845 O O . VAL B 1 485 ? 39.906 13.312 31.219 1 26 485 VAL B O 1
ATOM 8848 N N . VAL B 1 486 ? 39.188 11.594 31.109 1 24.06 486 VAL B N 1
ATOM 8849 C CA . VAL B 1 486 ? 40.562 11.125 31.25 1 24.06 486 VAL B CA 1
ATOM 8850 C C . VAL B 1 486 ? 41.281 11.219 29.922 1 24.06 486 VAL B C 1
ATOM 8852 O O . VAL B 1 486 ? 40.75 10.852 28.875 1 24.06 486 VAL B O 1
ATOM 8855 N N . ASP B 1 487 ? 42.156 12.297 29.75 1 23.55 487 ASP B N 1
ATOM 8856 C CA . ASP B 1 487 ? 43.25 12.508 28.781 1 23.55 487 ASP B CA 1
ATOM 8857 C C . ASP B 1 487 ? 43.875 11.188 28.375 1 23.55 487 ASP B C 1
ATOM 8859 O O . ASP B 1 487 ? 44.781 10.695 29.062 1 23.55 487 ASP B O 1
ATOM 8863 N N . ALA B 1 488 ? 43.125 10.25 28.219 1 24.48 488 ALA B N 1
ATOM 8864 C CA . ALA B 1 488 ? 43.906 9.047 27.938 1 24.48 488 ALA B CA 1
ATOM 8865 C C . ALA B 1 488 ? 44.781 9.234 26.719 1 24.48 488 ALA B C 1
ATOM 8867 O O . ALA B 1 488 ? 44.281 9.406 25.594 1 24.48 488 ALA B O 1
ATOM 8868 N N . ARG B 1 489 ? 45.906 9.867 26.938 1 24.36 489 ARG B N 1
ATOM 8869 C CA . ARG B 1 489 ? 47.094 9.648 26.156 1 24.36 489 ARG B CA 1
ATOM 8870 C C . ARG B 1 489 ? 47.156 8.227 25.609 1 24.36 489 ARG B C 1
ATOM 8872 O O . ARG B 1 489 ? 47.156 7.262 26.375 1 24.36 489 ARG B O 1
ATOM 8879 N N . VAL B 1 490 ? 46.438 8.055 24.641 1 23.84 490 VAL B N 1
ATOM 8880 C CA . VAL B 1 490 ? 46.656 6.906 23.766 1 23.84 490 VAL B CA 1
ATOM 8881 C C . VAL B 1 490 ? 48.125 6.594 23.688 1 23.84 490 VAL B C 1
ATOM 8883 O O . VAL B 1 490 ? 48.906 7.398 23.156 1 23.84 490 VAL B O 1
ATOM 8886 N N . THR B 1 491 ? 48.594 6.254 24.859 1 23.42 491 THR B N 1
ATOM 8887 C CA . THR B 1 491 ? 49.875 5.566 24.734 1 23.42 491 THR B CA 1
ATOM 8888 C C . THR B 1 491 ? 49.844 4.52 23.625 1 23.42 491 THR B C 1
ATOM 8890 O O . THR B 1 491 ? 48.875 3.73 23.547 1 23.42 491 THR B O 1
ATOM 8893 N N . THR B 1 492 ? 50.344 4.848 22.453 1 25.8 492 THR B N 1
ATOM 8894 C CA . THR B 1 492 ? 50.906 3.963 21.438 1 25.8 492 THR B CA 1
ATOM 8895 C C . THR B 1 492 ? 51.469 2.701 22.078 1 25.8 492 THR B C 1
ATOM 8897 O O . THR B 1 492 ? 52.594 2.719 22.609 1 25.8 492 THR B O 1
ATOM 8900 N N . ARG B 1 493 ? 50.688 2.166 22.969 1 25.64 493 ARG B N 1
ATOM 8901 C CA . ARG B 1 493 ? 51.312 0.948 23.484 1 25.64 493 ARG B CA 1
ATOM 8902 C C . ARG B 1 493 ? 51.844 0.073 22.359 1 25.64 493 ARG B C 1
ATOM 8904 O O . ARG B 1 493 ? 51.219 -0.03 21.297 1 25.64 493 ARG B O 1
ATOM 8911 N N . ASN B 1 494 ? 53.125 -0.113 22.406 1 27.8 494 ASN B N 1
ATOM 8912 C CA . ASN B 1 494 ? 53.906 -1.04 21.594 1 27.8 494 ASN B CA 1
ATOM 8913 C C . ASN B 1 494 ? 53.188 -2.365 21.391 1 27.8 494 ASN B C 1
ATOM 8915 O O . ASN B 1 494 ? 52.906 -3.068 22.359 1 27.8 494 ASN B O 1
ATOM 8919 N N . ILE B 1 495 ? 52.25 -2.43 20.609 1 30.44 495 ILE B N 1
ATOM 8920 C CA . ILE B 1 495 ? 51.594 -3.59 20.031 1 30.44 495 ILE B CA 1
ATOM 8921 C C . ILE B 1 495 ? 52.562 -4.762 19.953 1 30.44 495 ILE B C 1
ATOM 8923 O O . ILE B 1 495 ? 52.281 -5.789 19.344 1 30.44 495 ILE B O 1
ATOM 8927 N N . ASP B 1 496 ? 53.875 -4.434 20.438 1 30.09 496 ASP B N 1
ATOM 8928 C CA . ASP B 1 496 ? 54.844 -5.496 20.266 1 30.09 496 ASP B CA 1
ATOM 8929 C C . ASP B 1 496 ? 54.625 -6.629 21.25 1 30.09 496 ASP B C 1
ATOM 8931 O O . ASP B 1 496 ? 55.531 -7.461 21.469 1 30.09 496 ASP B O 1
ATOM 8935 N N . ASP B 1 497 ? 53.812 -6.465 22.219 1 32.66 497 ASP B N 1
ATOM 8936 C CA . ASP B 1 497 ? 54.031 -7.641 23.062 1 32.66 497 ASP B CA 1
ATOM 8937 C C . ASP B 1 497 ? 53.719 -8.922 22.281 1 32.66 497 ASP B C 1
ATOM 8939 O O . ASP B 1 497 ? 52.562 -9.297 22.125 1 32.66 497 ASP B O 1
ATOM 8943 N N . ALA B 1 498 ? 54.625 -9.484 21.594 1 34.72 498 ALA B N 1
ATOM 8944 C CA . ALA B 1 498 ? 54.781 -10.758 20.891 1 34.72 498 ALA B CA 1
ATOM 8945 C C . ALA B 1 498 ? 54.469 -11.938 21.828 1 34.72 498 ALA B C 1
ATOM 8947 O O . ALA B 1 498 ? 55.406 -12.555 22.359 1 34.72 498 ALA B O 1
ATOM 8948 N N . ARG B 1 499 ? 53.625 -11.836 22.781 1 38.5 499 ARG B N 1
ATOM 8949 C CA . ARG B 1 499 ? 53.406 -13.156 23.359 1 38.5 499 ARG B CA 1
ATOM 8950 C C . ARG B 1 499 ? 53.094 -14.172 22.266 1 38.5 499 ARG B C 1
ATOM 8952 O O . ARG B 1 499 ? 52.406 -13.852 21.297 1 38.5 499 ARG B O 1
ATOM 8959 N N . SER B 1 500 ? 53.812 -15.141 22.062 1 53.97 500 SER B N 1
ATOM 8960 C CA . SER B 1 500 ? 53.688 -16.266 21.141 1 53.97 500 SER B CA 1
ATOM 8961 C C . SER B 1 500 ? 52.281 -16.844 21.156 1 53.97 500 SER B C 1
ATOM 8963 O O . SER B 1 500 ? 51.844 -17.375 22.172 1 53.97 500 SER B O 1
ATOM 8965 N N . ILE B 1 501 ? 51.312 -16.281 20.484 1 67.12 501 ILE B N 1
ATOM 8966 C CA . ILE B 1 501 ? 49.969 -16.828 20.344 1 67.12 501 ILE B CA 1
ATOM 8967 C C . ILE B 1 501 ? 50.062 -18.25 19.797 1 67.12 501 ILE B C 1
ATOM 8969 O O . ILE B 1 501 ? 50.625 -18.469 18.719 1 67.12 501 ILE B O 1
ATOM 8973 N N . ASP B 1 502 ? 49.812 -19.125 20.719 1 77.69 502 ASP B N 1
ATOM 8974 C CA . ASP B 1 502 ? 49.75 -20.531 20.328 1 77.69 502 ASP B CA 1
ATOM 8975 C C . ASP B 1 502 ? 48.5 -20.812 19.516 1 77.69 502 ASP B C 1
ATOM 8977 O O . ASP B 1 502 ? 47.406 -20.797 20.062 1 77.69 502 ASP B O 1
ATOM 8981 N N . LEU B 1 503 ? 48.625 -20.938 18.25 1 84.94 503 LEU B N 1
ATOM 8982 C CA . LEU B 1 503 ? 47.531 -21.156 17.297 1 84.94 503 LEU B CA 1
ATOM 8983 C C . LEU B 1 503 ? 46.688 -22.359 17.703 1 84.94 503 LEU B C 1
ATOM 8985 O O . LEU B 1 503 ? 45.469 -22.312 17.594 1 84.94 503 LEU B O 1
ATOM 8989 N N . ARG B 1 504 ? 47.281 -23.375 18.203 1 84.12 504 ARG B N 1
ATOM 8990 C CA . ARG B 1 504 ? 46.562 -24.594 18.594 1 84.12 504 ARG B CA 1
ATOM 8991 C C . ARG B 1 504 ? 45.656 -24.328 19.797 1 84.12 504 ARG B C 1
ATOM 8993 O O . ARG B 1 504 ? 44.531 -24.828 19.859 1 84.12 504 ARG B O 1
ATOM 9000 N N . ASP B 1 505 ? 46.219 -23.594 20.672 1 82.75 505 ASP B N 1
ATOM 9001 C CA . ASP B 1 505 ? 45.406 -23.25 21.844 1 82.75 505 ASP B CA 1
ATOM 9002 C C . ASP B 1 505 ? 44.219 -22.375 21.438 1 82.75 505 ASP B C 1
ATOM 9004 O O . ASP B 1 505 ? 43.125 -22.547 21.969 1 82.75 505 ASP B O 1
ATOM 9008 N N . THR B 1 506 ? 44.469 -21.469 20.547 1 85.5 506 THR B N 1
ATOM 9009 C CA . THR B 1 506 ? 43.375 -20.609 20.078 1 85.5 506 THR B CA 1
ATOM 9010 C C . THR B 1 506 ? 42.281 -21.438 19.406 1 85.5 506 THR B C 1
ATOM 9012 O O . THR B 1 506 ? 41.094 -21.219 19.656 1 85.5 506 THR B O 1
ATOM 9015 N N . TRP B 1 507 ? 42.625 -22.359 18.578 1 90.19 507 TRP B N 1
ATOM 9016 C CA . TRP B 1 507 ? 41.625 -23.203 17.906 1 90.19 507 TRP B CA 1
ATOM 9017 C C . TRP B 1 507 ? 40.906 -24.094 18.922 1 90.19 507 TRP B C 1
ATOM 9019 O O . TRP B 1 507 ? 39.719 -24.328 18.797 1 90.19 507 TRP B O 1
ATOM 9029 N N . ARG B 1 508 ? 41.625 -24.594 19.906 1 85 508 ARG B N 1
ATOM 9030 C CA . ARG B 1 508 ? 40.969 -25.375 20.953 1 85 508 ARG B CA 1
ATOM 9031 C C . ARG B 1 508 ? 39.906 -24.562 21.672 1 85 508 ARG B C 1
ATOM 9033 O O . ARG B 1 508 ? 38.812 -25.062 21.984 1 85 508 ARG B O 1
ATOM 9040 N N . GLN B 1 509 ? 40.25 -23.344 21.906 1 83.56 509 GLN B N 1
ATOM 9041 C CA . GLN B 1 509 ? 39.281 -22.453 22.531 1 83.56 509 GLN B CA 1
ATOM 9042 C C . GLN B 1 509 ? 38.062 -22.25 21.625 1 83.56 509 GLN B C 1
ATOM 9044 O O . GLN B 1 509 ? 36.938 -22.297 22.094 1 83.56 509 GLN B O 1
ATOM 9049 N N . LEU B 1 510 ? 38.25 -22.047 20.391 1 86.88 510 LEU B N 1
ATOM 9050 C CA . LEU B 1 510 ? 37.156 -21.844 19.438 1 86.88 510 LEU B CA 1
ATOM 9051 C C . LEU B 1 510 ? 36.344 -23.125 19.297 1 86.88 510 LEU B C 1
ATOM 9053 O O . LEU B 1 510 ? 35.094 -23.062 19.281 1 86.88 510 LEU B O 1
ATOM 9057 N N . GLU B 1 511 ? 37.031 -24.219 19.219 1 85.69 511 GLU B N 1
ATOM 9058 C CA . GLU B 1 511 ? 36.344 -25.5 19.141 1 85.69 511 GLU B CA 1
ATOM 9059 C C . GLU B 1 511 ? 35.469 -25.734 20.359 1 85.69 511 GLU B C 1
ATOM 9061 O O . GLU B 1 511 ? 34.312 -26.188 20.25 1 85.69 511 GLU B O 1
ATOM 9066 N N . ALA B 1 512 ? 36.031 -25.406 21.453 1 81.06 512 ALA B N 1
ATOM 9067 C CA . ALA B 1 512 ? 35.25 -25.531 22.703 1 81.06 512 ALA B CA 1
ATOM 9068 C C . ALA B 1 512 ? 34.031 -24.609 22.703 1 81.06 512 ALA B C 1
ATOM 9070 O O . ALA B 1 512 ? 32.969 -25 23.141 1 81.06 512 ALA B O 1
ATOM 9071 N N . ALA B 1 513 ? 34.25 -23.469 22.234 1 81.12 513 ALA B N 1
ATOM 9072 C CA . ALA B 1 513 ? 33.156 -22.5 22.172 1 81.12 513 ALA B CA 1
ATOM 9073 C C . ALA B 1 513 ? 32.062 -22.984 21.219 1 81.12 513 ALA B C 1
ATOM 9075 O O . ALA B 1 513 ? 30.859 -22.875 21.531 1 81.12 513 ALA B O 1
ATOM 9076 N N . PHE B 1 514 ? 32.438 -23.531 20.094 1 81.12 514 PHE B N 1
ATOM 9077 C CA . PHE B 1 514 ? 31.469 -24.031 19.125 1 81.12 514 PHE B CA 1
ATOM 9078 C C . PHE B 1 514 ? 30.781 -25.281 19.625 1 81.12 514 PHE B C 1
ATOM 9080 O O . PHE B 1 514 ? 29.609 -25.531 19.328 1 81.12 514 PHE B O 1
ATOM 9087 N N . ALA B 1 515 ? 31.531 -26.031 20.359 1 78.25 515 ALA B N 1
ATOM 9088 C CA . ALA B 1 515 ? 30.969 -27.234 20.969 1 78.25 515 ALA B CA 1
ATOM 9089 C C . ALA B 1 515 ? 29.984 -26.875 22.078 1 78.25 515 ALA B C 1
ATOM 9091 O O . ALA B 1 515 ? 28.969 -27.547 22.266 1 78.25 515 ALA B O 1
ATOM 9092 N N . ALA B 1 516 ? 30.266 -25.812 22.75 1 78.12 516 ALA B N 1
ATOM 9093 C CA . ALA B 1 516 ? 29.406 -25.375 23.844 1 78.12 516 ALA B CA 1
ATOM 9094 C C . ALA B 1 516 ? 28.109 -24.766 23.312 1 78.12 516 ALA B C 1
ATOM 9096 O O . ALA B 1 516 ? 27.062 -24.906 23.938 1 78.12 516 ALA B O 1
ATOM 9097 N N . ASP B 1 517 ? 28.25 -24.125 22.172 1 75.81 517 ASP B N 1
ATOM 9098 C CA . ASP B 1 517 ? 27.078 -23.516 21.547 1 75.81 517 ASP B CA 1
ATOM 9099 C C . ASP B 1 517 ? 27.094 -23.75 20.031 1 75.81 517 ASP B C 1
ATOM 9101 O O . ASP B 1 517 ? 27.703 -22.984 19.297 1 75.81 517 ASP B O 1
ATOM 9105 N N . ALA B 1 518 ? 26.391 -24.656 19.641 1 70.75 518 ALA B N 1
ATOM 9106 C CA . ALA B 1 518 ? 26.391 -25.078 18.234 1 70.75 518 ALA B CA 1
ATOM 9107 C C . ALA B 1 518 ? 25.719 -24.031 17.359 1 70.75 518 ALA B C 1
ATOM 9109 O O . ALA B 1 518 ? 25.922 -24.016 16.141 1 70.75 518 ALA B O 1
ATOM 9110 N N . SER B 1 519 ? 24.984 -23.234 17.938 1 72.69 519 SER B N 1
ATOM 9111 C CA . SER B 1 519 ? 24.297 -22.219 17.172 1 72.69 519 SER B CA 1
ATOM 9112 C C . SER B 1 519 ? 25.25 -21.141 16.672 1 72.69 519 SER B C 1
ATOM 9114 O O . SER B 1 519 ? 24.953 -20.406 15.734 1 72.69 519 SER B O 1
ATOM 9116 N N . ARG B 1 520 ? 26.391 -21.172 17.156 1 75.69 520 ARG B N 1
ATOM 9117 C CA . ARG B 1 520 ? 27.391 -20.172 16.797 1 75.69 520 ARG B CA 1
ATOM 9118 C C . ARG B 1 520 ? 27.953 -20.438 15.398 1 75.69 520 ARG B C 1
ATOM 9120 O O . ARG B 1 520 ? 28.234 -19.5 14.648 1 75.69 520 ARG B O 1
ATOM 9127 N N . LEU B 1 521 ? 28.109 -21.688 15.094 1 78.5 521 LEU B N 1
ATOM 9128 C CA . LEU B 1 521 ? 28.547 -22.094 13.766 1 78.5 521 LEU B CA 1
ATOM 9129 C C . LEU B 1 521 ? 27.875 -23.391 13.336 1 78.5 521 LEU B C 1
ATOM 9131 O O . LEU B 1 521 ? 28.438 -24.469 13.484 1 78.5 521 LEU B O 1
ATOM 9135 N N . PRO B 1 522 ? 26.719 -23.109 12.828 1 73.44 522 PRO B N 1
ATOM 9136 C CA . PRO B 1 522 ? 26 -24.312 12.383 1 73.44 522 PRO B CA 1
ATOM 9137 C C . PRO B 1 522 ? 26.75 -25.062 11.273 1 73.44 522 PRO B C 1
ATOM 9139 O O . PRO B 1 522 ? 27.234 -24.438 10.32 1 73.44 522 PRO B O 1
ATOM 9142 N N . GLY B 1 523 ? 26.969 -26.438 11.375 1 76.75 523 GLY B N 1
ATOM 9143 C CA . GLY B 1 523 ? 27.719 -27.266 10.445 1 76.75 523 GLY B CA 1
ATOM 9144 C C . GLY B 1 523 ? 29.156 -27.516 10.891 1 76.75 523 GLY B C 1
ATOM 9145 O O . GLY B 1 523 ? 29.797 -28.469 10.422 1 76.75 523 GLY B O 1
ATOM 9146 N N . GLY B 1 524 ? 29.625 -26.531 11.633 1 81.56 524 GLY B N 1
ATOM 9147 C CA . GLY B 1 524 ? 30.922 -26.719 12.25 1 81.56 524 GLY B CA 1
ATOM 9148 C C . GLY B 1 524 ? 32.062 -26.438 11.289 1 81.56 524 GLY B C 1
ATOM 9149 O O . GLY B 1 524 ? 31.906 -25.734 10.297 1 81.56 524 GLY B O 1
ATOM 9150 N N . LEU B 1 525 ? 33.281 -27 11.641 1 86.94 525 LEU B N 1
ATOM 9151 C CA . LEU B 1 525 ? 34.531 -26.766 10.914 1 86.94 525 LEU B CA 1
ATOM 9152 C C . LEU B 1 525 ? 34.906 -28 10.102 1 86.94 525 LEU B C 1
ATOM 9154 O O . LEU B 1 525 ? 34.594 -29.125 10.484 1 86.94 525 LEU B O 1
ATOM 9158 N N . ASN B 1 526 ? 35.5 -27.75 8.977 1 88 526 ASN B N 1
ATOM 9159 C CA . ASN B 1 526 ? 36.031 -28.844 8.172 1 88 526 ASN B CA 1
ATOM 9160 C C . ASN B 1 526 ? 37.25 -29.5 8.828 1 88 526 ASN B C 1
ATOM 9162 O O . ASN B 1 526 ? 37.875 -28.891 9.68 1 88 526 ASN B O 1
ATOM 9166 N N . GLY B 1 527 ? 37.438 -30.75 8.516 1 83.75 527 GLY B N 1
ATOM 9167 C CA . GLY B 1 527 ? 38.688 -31.391 8.914 1 83.75 527 GLY B CA 1
ATOM 9168 C C . GLY B 1 527 ? 39.906 -30.719 8.336 1 83.75 527 GLY B C 1
ATOM 9169 O O . GLY B 1 527 ? 39.812 -29.688 7.664 1 83.75 527 GLY B O 1
ATOM 9170 N N . PRO B 1 528 ? 41.094 -31.281 8.547 1 85.5 528 PRO B N 1
ATOM 9171 C CA . PRO B 1 528 ? 42.344 -30.672 8.086 1 85.5 528 PRO B CA 1
ATOM 9172 C C . PRO B 1 528 ? 42.531 -30.766 6.574 1 85.5 528 PRO B C 1
ATOM 9174 O O . PRO B 1 528 ? 42.062 -31.719 5.945 1 85.5 528 PRO B O 1
ATOM 9177 N N . ALA B 1 529 ? 43.125 -29.781 6.035 1 90.19 529 ALA B N 1
ATOM 9178 C CA . ALA B 1 529 ? 43.594 -29.844 4.656 1 90.19 529 ALA B CA 1
ATOM 9179 C C . ALA B 1 529 ? 44.844 -30.75 4.543 1 90.19 529 ALA B C 1
ATOM 9181 O O . ALA B 1 529 ? 45.688 -30.75 5.426 1 90.19 529 ALA B O 1
ATOM 9182 N N . SER B 1 530 ? 44.969 -31.516 3.492 1 87.25 530 SER B N 1
ATOM 9183 C CA . SER B 1 530 ? 46.125 -32.375 3.27 1 87.25 530 SER B CA 1
ATOM 9184 C C . SER B 1 530 ? 47.344 -31.547 2.836 1 87.25 530 SER B C 1
ATOM 9186 O O . SER B 1 530 ? 47.188 -30.438 2.326 1 87.25 530 SER B O 1
ATOM 9188 N N . ASP B 1 531 ? 48.5 -32.094 3.062 1 85 531 ASP B N 1
ATOM 9189 C CA . ASP B 1 531 ? 49.719 -31.422 2.648 1 85 531 ASP B CA 1
ATOM 9190 C C . ASP B 1 531 ? 49.75 -31.203 1.138 1 85 531 ASP B C 1
ATOM 9192 O O . ASP B 1 531 ? 50.25 -30.188 0.661 1 85 531 ASP B O 1
ATOM 9196 N N . ASP B 1 532 ? 49.156 -32.156 0.406 1 84.06 532 ASP B N 1
ATOM 9197 C CA . ASP B 1 532 ? 49.062 -32 -1.046 1 84.06 532 ASP B CA 1
ATOM 9198 C C . ASP B 1 532 ? 48.188 -30.844 -1.446 1 84.06 532 ASP B C 1
ATOM 9200 O O . ASP B 1 532 ? 48.5 -30.094 -2.379 1 84.06 532 ASP B O 1
ATOM 9204 N N . GLU B 1 533 ? 47.094 -30.719 -0.743 1 85.5 533 GLU B N 1
ATOM 9205 C CA . GLU B 1 533 ? 46.188 -29.625 -1.027 1 85.5 533 GLU B CA 1
ATOM 9206 C C . GLU B 1 533 ? 46.812 -28.281 -0.731 1 85.5 533 GLU B C 1
ATOM 9208 O O . GLU B 1 533 ? 46.656 -27.328 -1.495 1 85.5 533 GLU B O 1
ATOM 9213 N N . ILE B 1 534 ? 47.531 -28.219 0.331 1 90.12 534 ILE B N 1
ATOM 9214 C CA . ILE B 1 534 ? 48.188 -26.984 0.744 1 90.12 534 ILE B CA 1
ATOM 9215 C C . ILE B 1 534 ? 49.312 -26.641 -0.227 1 90.12 534 ILE B C 1
ATOM 9217 O O . ILE B 1 534 ? 49.469 -25.484 -0.624 1 90.12 534 ILE B O 1
ATOM 9221 N N . ALA B 1 535 ? 50.031 -27.688 -0.654 1 87.44 535 ALA B N 1
ATOM 9222 C CA . ALA B 1 535 ? 51.094 -27.5 -1.641 1 87.44 535 ALA B CA 1
ATOM 9223 C C . ALA B 1 535 ? 50.531 -27.016 -2.973 1 87.44 535 ALA B C 1
ATOM 9225 O O . ALA B 1 535 ? 51.094 -26.125 -3.609 1 87.44 535 ALA B O 1
ATOM 9226 N N . ALA B 1 536 ? 49.438 -27.641 -3.361 1 83.62 536 ALA B N 1
ATOM 9227 C CA . ALA B 1 536 ? 48.781 -27.25 -4.598 1 83.62 536 ALA B CA 1
ATOM 9228 C C . ALA B 1 536 ? 48.312 -25.797 -4.531 1 83.62 536 ALA B C 1
ATOM 9230 O O . ALA B 1 536 ? 48.438 -25.047 -5.508 1 83.62 536 ALA B O 1
ATOM 9231 N N . LEU B 1 537 ? 47.844 -25.391 -3.4 1 91.19 537 LEU B N 1
ATOM 9232 C CA . LEU B 1 537 ? 47.375 -24.016 -3.195 1 91.19 537 LEU B CA 1
ATOM 9233 C C . LEU B 1 537 ? 48.531 -23.031 -3.314 1 91.19 537 LEU B C 1
ATOM 9235 O O . LEU B 1 537 ? 48.469 -22.062 -4.059 1 91.19 537 LEU B O 1
ATOM 9239 N N . GLN B 1 538 ? 49.625 -23.297 -2.633 1 90.94 538 GLN B N 1
ATOM 9240 C CA . GLN B 1 538 ? 50.781 -22.406 -2.641 1 90.94 538 GLN B CA 1
ATOM 9241 C C . GLN B 1 538 ? 51.406 -22.328 -4.031 1 90.94 538 GLN B C 1
ATOM 9243 O O . GLN B 1 538 ? 51.844 -21.25 -4.457 1 90.94 538 GLN B O 1
ATOM 9248 N N . THR B 1 539 ? 51.375 -23.438 -4.766 1 88.12 539 THR B N 1
ATOM 9249 C CA . THR B 1 539 ? 51.875 -23.453 -6.137 1 88.12 539 THR B CA 1
ATOM 9250 C C . THR B 1 539 ? 50.969 -22.594 -7.043 1 88.12 539 THR B C 1
ATOM 9252 O O . THR B 1 539 ? 51.5 -21.797 -7.844 1 88.12 539 THR B O 1
ATOM 9255 N N . ALA B 1 540 ? 49.656 -22.766 -6.891 1 85 540 ALA B N 1
ATOM 9256 C CA . ALA B 1 540 ? 48.719 -22.016 -7.723 1 85 540 ALA B CA 1
ATOM 9257 C C . ALA B 1 540 ? 48.812 -20.531 -7.441 1 85 540 ALA B C 1
ATOM 9259 O O . ALA B 1 540 ? 48.719 -19.703 -8.359 1 85 540 ALA B O 1
ATOM 9260 N N . LEU B 1 541 ? 49.031 -20.141 -6.219 1 89.44 541 LEU B N 1
ATOM 9261 C CA . LEU B 1 541 ? 49.094 -18.75 -5.809 1 89.44 541 LEU B CA 1
ATOM 9262 C C . LEU B 1 541 ? 50.469 -18.156 -6.129 1 89.44 541 LEU B C 1
ATOM 9264 O O . LEU B 1 541 ? 50.656 -16.938 -6.109 1 89.44 541 LEU B O 1
ATOM 9268 N N . ARG B 1 542 ? 51.438 -18.969 -6.434 1 82.31 542 ARG B N 1
ATOM 9269 C CA . ARG B 1 542 ? 52.844 -18.609 -6.719 1 82.31 542 ARG B CA 1
ATOM 9270 C C . ARG B 1 542 ? 53.438 -17.828 -5.559 1 82.31 542 ARG B C 1
ATOM 9272 O O . ARG B 1 542 ? 54.188 -16.875 -5.77 1 82.31 542 ARG B O 1
ATOM 9279 N N . THR B 1 543 ? 52.969 -18.141 -4.352 1 85 543 THR B N 1
ATOM 9280 C CA . THR B 1 543 ? 53.5 -17.5 -3.154 1 85 543 THR B CA 1
ATOM 9281 C C . THR B 1 543 ? 53.469 -18.453 -1.967 1 85 543 THR B C 1
ATOM 9283 O O . THR B 1 543 ? 52.688 -19.422 -1.97 1 85 543 THR B O 1
ATOM 9286 N N . GLN B 1 544 ? 54.406 -18.266 -1.042 1 83.88 544 GLN B N 1
ATOM 9287 C CA . GLN B 1 544 ? 54.375 -19.031 0.205 1 83.88 544 GLN B CA 1
ATOM 9288 C C . GLN B 1 544 ? 53.5 -18.359 1.245 1 83.88 544 GLN B C 1
ATOM 9290 O O . GLN B 1 544 ? 53.594 -17.156 1.487 1 83.88 544 GLN B O 1
ATOM 9295 N N . LEU B 1 545 ? 52.594 -19.141 1.777 1 91.94 545 LEU B N 1
ATOM 9296 C CA . LEU B 1 545 ? 51.688 -18.641 2.818 1 91.94 545 LEU B CA 1
ATOM 9297 C C . LEU B 1 545 ? 52.375 -18.656 4.18 1 91.94 545 LEU B C 1
ATOM 9299 O O . LEU B 1 545 ? 53.312 -19.453 4.41 1 91.94 545 LEU B O 1
ATOM 9303 N N . PRO B 1 546 ? 52 -17.734 5.109 1 90.5 546 PRO B N 1
ATOM 9304 C CA . PRO B 1 546 ? 52.594 -17.719 6.449 1 90.5 546 PRO B CA 1
ATOM 9305 C C . PRO B 1 546 ? 52.406 -19.047 7.188 1 90.5 546 PRO B C 1
ATOM 9307 O O . PRO B 1 546 ? 51.344 -19.688 7.066 1 90.5 546 PRO B O 1
ATOM 9310 N N . ASP B 1 547 ? 53.344 -19.406 7.949 1 87.31 547 ASP B N 1
ATOM 9311 C CA . ASP B 1 547 ? 53.375 -20.688 8.641 1 87.31 547 ASP B CA 1
ATOM 9312 C C . ASP B 1 547 ? 52.125 -20.844 9.531 1 87.31 547 ASP B C 1
ATOM 9314 O O . ASP B 1 547 ? 51.531 -21.906 9.57 1 87.31 547 ASP B O 1
ATOM 9318 N N . ALA B 1 548 ? 51.844 -19.766 10.211 1 87.31 548 ALA B N 1
ATOM 9319 C CA . ALA B 1 548 ? 50.688 -19.844 11.109 1 87.31 548 ALA B CA 1
ATOM 9320 C C . ALA B 1 548 ? 49.406 -20.156 10.352 1 87.31 548 ALA B C 1
ATOM 9322 O O . ALA B 1 548 ? 48.562 -20.906 10.836 1 87.31 548 ALA B O 1
ATOM 9323 N N . PHE B 1 549 ? 49.281 -19.625 9.141 1 93.38 549 PHE B N 1
ATOM 9324 C CA . PHE B 1 549 ? 48.094 -19.875 8.352 1 93.38 549 PHE B CA 1
ATOM 9325 C C . PHE B 1 549 ? 48.094 -21.297 7.801 1 93.38 549 PHE B C 1
ATOM 9327 O O . PHE B 1 549 ? 47.062 -21.969 7.836 1 93.38 549 PHE B O 1
ATOM 9334 N N . VAL B 1 550 ? 49.188 -21.703 7.34 1 92.12 550 VAL B N 1
ATOM 9335 C CA . VAL B 1 550 ? 49.312 -23.062 6.844 1 92.12 550 VAL B CA 1
ATOM 9336 C C . VAL B 1 550 ? 49 -24.047 7.965 1 92.12 550 VAL B C 1
ATOM 9338 O O . VAL B 1 550 ? 48.281 -25.031 7.754 1 92.12 550 VAL B O 1
ATOM 9341 N N . ASP B 1 551 ? 49.469 -23.797 9.18 1 90.19 551 ASP B N 1
ATOM 9342 C CA . ASP B 1 551 ? 49.188 -24.641 10.336 1 90.19 551 ASP B CA 1
ATOM 9343 C C . ASP B 1 551 ? 47.688 -24.641 10.648 1 90.19 551 ASP B C 1
ATOM 9345 O O . ASP B 1 551 ? 47.125 -25.672 11.023 1 90.19 551 ASP B O 1
ATOM 9349 N N . SER B 1 552 ? 47.125 -23.422 10.461 1 91.62 552 SER B N 1
ATOM 9350 C CA . SER B 1 552 ? 45.688 -23.328 10.695 1 91.62 552 SER B CA 1
ATOM 9351 C C . SER B 1 552 ? 44.906 -24.203 9.719 1 91.62 552 SER B C 1
ATOM 9353 O O . SER B 1 552 ? 43.969 -24.891 10.109 1 91.62 552 SER B O 1
ATOM 9355 N N . LEU B 1 553 ? 45.25 -24.203 8.461 1 93.19 553 LEU B N 1
ATOM 9356 C CA . LEU B 1 553 ? 44.625 -25.031 7.445 1 93.19 553 LEU B CA 1
ATOM 9357 C C . LEU B 1 553 ? 44.781 -26.516 7.762 1 93.19 553 LEU B C 1
ATOM 9359 O O . LEU B 1 553 ? 43.906 -27.328 7.438 1 93.19 553 LEU B O 1
ATOM 9363 N N . ARG B 1 554 ? 45.844 -26.844 8.492 1 90.5 554 ARG B N 1
ATOM 9364 C CA . ARG B 1 554 ? 46.094 -28.234 8.891 1 90.5 554 ARG B CA 1
ATOM 9365 C C . ARG B 1 554 ? 45.25 -28.641 10.078 1 90.5 554 ARG B C 1
ATOM 9367 O O . ARG B 1 554 ? 45.125 -29.828 10.383 1 90.5 554 ARG B O 1
ATOM 9374 N N . ILE B 1 555 ? 44.688 -27.688 10.711 1 90.75 555 ILE B N 1
ATOM 9375 C CA . ILE B 1 555 ? 43.781 -27.969 11.805 1 90.75 555 ILE B CA 1
ATOM 9376 C C . ILE B 1 555 ? 42.344 -28.016 11.273 1 90.75 555 ILE B C 1
ATOM 9378 O O . ILE B 1 555 ? 41.625 -29.016 11.445 1 90.75 555 ILE B O 1
ATOM 9382 N N . HIS B 1 556 ? 41.938 -26.906 10.57 1 91.06 556 HIS B N 1
ATOM 9383 C CA . HIS B 1 556 ? 40.625 -26.828 9.914 1 91.06 556 HIS B CA 1
ATOM 9384 C C . HIS B 1 556 ? 40.75 -26.203 8.531 1 91.06 556 HIS B C 1
ATOM 9386 O O . HIS B 1 556 ? 41.281 -25.094 8.383 1 91.06 556 HIS B O 1
ATOM 9392 N N . ASP B 1 557 ? 40.281 -26.906 7.574 1 92.38 557 ASP B N 1
ATOM 9393 C CA . ASP B 1 557 ? 40.25 -26.406 6.203 1 92.38 557 ASP B CA 1
ATOM 9394 C C . ASP B 1 557 ? 38.938 -25.625 5.945 1 92.38 557 ASP B C 1
ATOM 9396 O O . ASP B 1 557 ? 38.125 -26.047 5.137 1 92.38 557 ASP B O 1
ATOM 9400 N N . GLY B 1 558 ? 38.875 -24.5 6.672 1 89.12 558 GLY B N 1
ATOM 9401 C CA . GLY B 1 558 ? 37.688 -23.688 6.555 1 89.12 558 GLY B CA 1
ATOM 9402 C C . GLY B 1 558 ? 36.5 -24.234 7.336 1 89.12 558 GLY B C 1
ATOM 9403 O O . GLY B 1 558 ? 36.656 -25.047 8.25 1 89.12 558 GLY B O 1
ATOM 9404 N N . GLN B 1 559 ? 35.375 -23.672 7.027 1 86.31 559 GLN B N 1
ATOM 9405 C CA . GLN B 1 559 ? 34.125 -24.109 7.695 1 86.31 559 GLN B CA 1
ATOM 9406 C C . GLN B 1 559 ? 33.281 -24.969 6.773 1 86.31 559 GLN B C 1
ATOM 9408 O O . GLN B 1 559 ? 33.469 -24.953 5.555 1 86.31 559 GLN B O 1
ATOM 9413 N N . ALA B 1 560 ? 32.438 -25.812 7.355 1 80.75 560 ALA B N 1
ATOM 9414 C CA . ALA B 1 560 ? 31.656 -26.797 6.605 1 80.75 560 ALA B CA 1
ATOM 9415 C C . ALA B 1 560 ? 30.578 -26.109 5.754 1 80.75 560 ALA B C 1
ATOM 9417 O O . ALA B 1 560 ? 30.344 -26.516 4.609 1 80.75 560 ALA B O 1
ATOM 9418 N N . ASP B 1 561 ? 30.047 -25.141 6.281 1 75.88 561 ASP B N 1
ATOM 9419 C CA . ASP B 1 561 ? 28.984 -24.406 5.586 1 75.88 561 ASP B CA 1
ATOM 9420 C C . ASP B 1 561 ? 29.359 -22.938 5.414 1 75.88 561 ASP B C 1
ATOM 9422 O O . ASP B 1 561 ? 29.391 -22.172 6.387 1 75.88 561 ASP B O 1
ATOM 9426 N N . SER B 1 562 ? 29.578 -22.562 4.137 1 73.19 562 SER B N 1
ATOM 9427 C CA . SER B 1 562 ? 30.062 -21.219 3.824 1 73.19 562 SER B CA 1
ATOM 9428 C C . SER B 1 562 ? 28.969 -20.172 4.016 1 73.19 562 SER B C 1
ATOM 9430 O O . SER B 1 562 ? 29.234 -18.969 3.979 1 73.19 562 SER B O 1
ATOM 9432 N N . GLY B 1 563 ? 27.859 -20.594 4.211 1 69.19 563 GLY B N 1
ATOM 9433 C CA . GLY B 1 563 ? 26.766 -19.672 4.465 1 69.19 563 GLY B CA 1
ATOM 9434 C C . GLY B 1 563 ? 26.719 -19.188 5.898 1 69.19 563 GLY B C 1
ATOM 9435 O O . GLY B 1 563 ? 26.047 -18.188 6.195 1 69.19 563 GLY B O 1
ATOM 9436 N N . ASN B 1 564 ? 27.469 -19.797 6.746 1 75.44 564 ASN B N 1
ATOM 9437 C CA . ASN B 1 564 ? 27.531 -19.422 8.156 1 75.44 564 ASN B CA 1
ATOM 9438 C C . ASN B 1 564 ? 28.688 -18.453 8.43 1 75.44 564 ASN B C 1
ATOM 9440 O O . ASN B 1 564 ? 29.688 -18.469 7.727 1 75.44 564 ASN B O 1
ATOM 9444 N N . GLU B 1 565 ? 28.469 -17.625 9.477 1 79.56 565 GLU B N 1
ATOM 9445 C CA . GLU B 1 565 ? 29.484 -16.641 9.844 1 79.56 565 GLU B CA 1
ATOM 9446 C C . GLU B 1 565 ? 30.469 -17.203 10.867 1 79.56 565 GLU B C 1
ATOM 9448 O O . GLU B 1 565 ? 30.047 -17.75 11.891 1 79.56 565 GLU B O 1
ATOM 9453 N N . PHE B 1 566 ? 31.703 -17.109 10.562 1 86.44 566 PHE B N 1
ATOM 9454 C CA . PHE B 1 566 ? 32.781 -17.516 11.461 1 86.44 566 PHE B CA 1
ATOM 9455 C C . PHE B 1 566 ? 33.188 -16.375 12.398 1 86.44 566 PHE B C 1
ATOM 9457 O O . PHE B 1 566 ? 33.25 -16.562 13.609 1 86.44 566 PHE B O 1
ATOM 9464 N N . SER B 1 567 ? 33.344 -15.234 11.789 1 78.06 567 SER B N 1
ATOM 9465 C CA . SER B 1 567 ? 33.656 -14.008 12.508 1 78.06 567 SER B CA 1
ATOM 9466 C C . SER B 1 567 ? 33 -12.797 11.867 1 78.06 567 SER B C 1
ATOM 9468 O O . SER B 1 567 ? 33.25 -12.508 10.688 1 78.06 567 SER B O 1
ATOM 9470 N N . GLY B 1 568 ? 32.156 -12.195 12.656 1 71.75 568 GLY B N 1
ATOM 9471 C CA . GLY B 1 568 ? 31.406 -11.109 12.055 1 71.75 568 GLY B CA 1
ATOM 9472 C C . GLY B 1 568 ? 30.484 -11.57 10.945 1 71.75 568 GLY B C 1
ATOM 9473 O O . GLY B 1 568 ? 29.609 -12.414 11.164 1 71.75 568 GLY B O 1
ATOM 9474 N N . SER B 1 569 ? 30.781 -11.07 9.727 1 73.38 569 SER B N 1
ATOM 9475 C CA . SER B 1 569 ? 30 -11.445 8.555 1 73.38 569 SER B CA 1
ATOM 9476 C C . SER B 1 569 ? 30.797 -12.352 7.629 1 73.38 569 SER B C 1
ATOM 9478 O O . SER B 1 569 ? 30.328 -12.711 6.547 1 73.38 569 SER B O 1
ATOM 9480 N N . ASP B 1 570 ? 31.812 -12.883 8.125 1 85.56 570 ASP B N 1
ATOM 9481 C CA . ASP B 1 570 ? 32.719 -13.586 7.227 1 85.56 570 ASP B CA 1
ATOM 9482 C C . ASP B 1 570 ? 32.688 -15.094 7.453 1 85.56 570 ASP B C 1
ATOM 9484 O O . ASP B 1 570 ? 32.594 -15.547 8.594 1 85.56 570 ASP B O 1
ATOM 9488 N N . ALA B 1 571 ? 32.688 -15.781 6.422 1 89.19 571 ALA B N 1
ATOM 9489 C CA . ALA B 1 571 ? 32.906 -17.234 6.453 1 89.19 571 ALA B CA 1
ATOM 9490 C C . ALA B 1 571 ? 34.344 -17.594 6.215 1 89.19 571 ALA B C 1
ATOM 9492 O O . ALA B 1 571 ? 35.031 -16.969 5.391 1 89.19 571 ALA B O 1
ATOM 9493 N N . LEU B 1 572 ? 34.75 -18.609 6.906 1 91.81 572 LEU B N 1
ATOM 9494 C CA . LEU B 1 572 ? 36.125 -19.094 6.754 1 91.81 572 LEU B CA 1
ATOM 9495 C C . LEU B 1 572 ? 36.25 -19.984 5.527 1 91.81 572 LEU B C 1
ATOM 9497 O O . LEU B 1 572 ? 35.5 -20.953 5.383 1 91.81 572 LEU B O 1
ATOM 9501 N N . LEU B 1 573 ? 37.188 -19.688 4.68 1 90.94 573 LEU B N 1
ATOM 9502 C CA . LEU B 1 573 ? 37.344 -20.375 3.406 1 90.94 573 LEU B CA 1
ATOM 9503 C C . LEU B 1 573 ? 38.25 -21.594 3.543 1 90.94 573 LEU B C 1
ATOM 9505 O O . LEU B 1 573 ? 39.219 -21.562 4.305 1 90.94 573 LEU B O 1
ATOM 9509 N N . SER B 1 574 ? 37.906 -22.656 2.787 1 90 574 SER B N 1
ATOM 9510 C CA . SER B 1 574 ? 38.812 -23.781 2.619 1 90 574 SER B CA 1
ATOM 9511 C C . SER B 1 574 ? 39.906 -23.469 1.609 1 90 574 SER B C 1
ATOM 9513 O O . SER B 1 574 ? 39.844 -22.469 0.894 1 90 574 SER B O 1
ATOM 9515 N N . ALA B 1 575 ? 40.875 -24.375 1.542 1 90.94 575 ALA B N 1
ATOM 9516 C CA . ALA B 1 575 ? 41.969 -24.203 0.584 1 90.94 575 ALA B CA 1
ATOM 9517 C C . ALA B 1 575 ? 41.438 -24.109 -0.843 1 90.94 575 ALA B C 1
ATOM 9519 O O . ALA B 1 575 ? 41.875 -23.281 -1.626 1 90.94 575 ALA B O 1
ATOM 9520 N N . HIS B 1 576 ? 40.469 -24.938 -1.057 1 87 576 HIS B N 1
ATOM 9521 C CA . HIS B 1 576 ? 39.875 -24.938 -2.387 1 87 576 HIS B CA 1
ATOM 9522 C C . HIS B 1 576 ? 39.125 -23.625 -2.65 1 87 576 HIS B C 1
ATOM 9524 O O . HIS B 1 576 ? 39.25 -23.047 -3.732 1 87 576 HIS B O 1
ATOM 9530 N N . GLU B 1 577 ? 38.438 -23.188 -1.687 1 87.44 577 GLU B N 1
ATOM 9531 C CA . GLU B 1 577 ? 37.656 -21.969 -1.825 1 87.44 577 GLU B CA 1
ATOM 9532 C C . GLU B 1 577 ? 38.562 -20.734 -1.914 1 87.44 577 GLU B C 1
ATOM 9534 O O . GLU B 1 577 ? 38.25 -19.781 -2.627 1 87.44 577 GLU B O 1
ATOM 9539 N N . ILE B 1 578 ? 39.594 -20.75 -1.229 1 92.06 578 ILE B N 1
ATOM 9540 C CA . ILE B 1 578 ? 40.594 -19.672 -1.295 1 92.06 578 ILE B CA 1
ATOM 9541 C C . ILE B 1 578 ? 41.094 -19.531 -2.727 1 92.06 578 ILE B C 1
ATOM 9543 O O . ILE B 1 578 ? 41.125 -18.422 -3.275 1 92.06 578 ILE B O 1
ATOM 9547 N N . LEU B 1 579 ? 41.438 -20.594 -3.287 1 88.06 579 LEU B N 1
ATOM 9548 C CA . LEU B 1 579 ? 41.938 -20.578 -4.656 1 88.06 579 LEU B CA 1
ATOM 9549 C C . LEU B 1 579 ? 40.875 -20.094 -5.621 1 88.06 579 LEU B C 1
ATOM 9551 O O . LEU B 1 579 ? 41.156 -19.297 -6.527 1 88.06 579 LEU B O 1
ATOM 9555 N N . ALA B 1 580 ? 39.688 -20.562 -5.398 1 84.44 580 ALA B N 1
ATOM 9556 C CA . ALA B 1 580 ? 38.562 -20.156 -6.266 1 84.44 580 ALA B CA 1
ATOM 9557 C C . ALA B 1 580 ? 38.344 -18.656 -6.211 1 84.44 580 ALA B C 1
ATOM 9559 O O . ALA B 1 580 ? 38.188 -18 -7.246 1 84.44 580 ALA B O 1
ATOM 9560 N N . GLN B 1 581 ? 38.312 -18.125 -5.027 1 86.62 581 GLN B N 1
ATOM 9561 C CA . GLN B 1 581 ? 38.094 -16.688 -4.859 1 86.62 581 GLN B CA 1
ATOM 9562 C C . GLN B 1 581 ? 39.281 -15.891 -5.438 1 86.62 581 GLN B C 1
ATOM 9564 O O . GLN B 1 581 ? 39.062 -14.867 -6.098 1 86.62 581 GLN B O 1
ATOM 9569 N N . TRP B 1 582 ? 40.438 -16.344 -5.238 1 89.56 582 TRP B N 1
ATOM 9570 C CA . TRP B 1 582 ? 41.625 -15.688 -5.746 1 89.56 582 TRP B CA 1
ATOM 9571 C C . TRP B 1 582 ? 41.656 -15.672 -7.27 1 89.56 582 TRP B C 1
ATOM 9573 O O . TRP B 1 582 ? 42.031 -14.672 -7.887 1 89.56 582 TRP B O 1
ATOM 9583 N N . ARG B 1 583 ? 41.188 -16.688 -7.852 1 84.5 583 ARG B N 1
ATOM 9584 C CA . ARG B 1 583 ? 41.188 -16.781 -9.312 1 84.5 583 ARG B CA 1
ATOM 9585 C C . ARG B 1 583 ? 40.219 -15.766 -9.914 1 84.5 583 ARG B C 1
ATOM 9587 O O . ARG B 1 583 ? 40.469 -15.219 -10.984 1 84.5 583 ARG B O 1
ATOM 9594 N N . ILE B 1 584 ? 39.156 -15.602 -9.203 1 81.94 584 ILE B N 1
ATOM 9595 C CA . ILE B 1 584 ? 38.219 -14.594 -9.656 1 81.94 584 ILE B CA 1
ATOM 9596 C C . ILE B 1 584 ? 38.875 -13.227 -9.703 1 81.94 584 ILE B C 1
ATOM 9598 O O . ILE B 1 584 ? 38.812 -12.523 -10.719 1 81.94 584 ILE B O 1
ATOM 9602 N N . TRP B 1 585 ? 39.594 -12.875 -8.703 1 86.38 585 TRP B N 1
ATOM 9603 C CA . TRP B 1 585 ? 40.281 -11.594 -8.633 1 86.38 585 TRP B CA 1
ATOM 9604 C C . TRP B 1 585 ? 41.438 -11.555 -9.625 1 86.38 585 TRP B C 1
ATOM 9606 O O . TRP B 1 585 ? 41.688 -10.523 -10.258 1 86.38 585 TRP B O 1
ATOM 9616 N N . LYS B 1 586 ? 42.094 -12.641 -9.758 1 85.56 586 LYS B N 1
ATOM 9617 C CA . LYS B 1 586 ? 43.188 -12.711 -10.742 1 85.56 586 LYS B CA 1
ATOM 9618 C C . LYS B 1 586 ? 42.656 -12.445 -12.148 1 85.56 586 LYS B C 1
ATOM 9620 O O . LYS B 1 586 ? 43.25 -11.727 -12.93 1 85.56 586 LYS B O 1
ATOM 9625 N N . GLY B 1 587 ? 41.562 -13.094 -12.422 1 79 587 GLY B N 1
ATOM 9626 C CA . GLY B 1 587 ? 40.938 -12.844 -13.711 1 79 587 GLY B CA 1
ATOM 9627 C C . GLY B 1 587 ? 40.625 -11.375 -13.945 1 79 587 GLY B C 1
ATOM 9628 O O . GLY B 1 587 ? 40.875 -10.852 -15.039 1 79 587 GLY B O 1
ATOM 9629 N N . LEU B 1 588 ? 40.219 -10.758 -12.938 1 79.88 588 LEU B N 1
ATOM 9630 C CA . LEU B 1 588 ? 39.875 -9.344 -13.023 1 79.88 588 LEU B CA 1
ATOM 9631 C C . LEU B 1 588 ? 41.125 -8.492 -13.18 1 79.88 588 LEU B C 1
ATOM 9633 O O . LEU B 1 588 ? 41.156 -7.555 -13.977 1 79.88 588 LEU B O 1
ATOM 9637 N N . VAL B 1 589 ? 42.156 -8.797 -12.492 1 82.19 589 VAL B N 1
ATOM 9638 C CA . VAL B 1 589 ? 43.438 -8.078 -12.547 1 82.19 589 VAL B CA 1
ATOM 9639 C C . VAL B 1 589 ? 44.094 -8.305 -13.898 1 82.19 589 VAL B C 1
ATOM 9641 O O . VAL B 1 589 ? 44.562 -7.359 -14.547 1 82.19 589 VAL B O 1
ATOM 9644 N N . ASP B 1 590 ? 44 -9.562 -14.281 1 80 590 ASP B N 1
ATOM 9645 C CA . ASP B 1 590 ? 44.625 -9.891 -15.57 1 80 590 ASP B CA 1
ATOM 9646 C C . ASP B 1 590 ? 43.844 -9.258 -16.719 1 80 590 ASP B C 1
ATOM 9648 O O . ASP B 1 590 ? 44.438 -8.953 -17.766 1 80 590 ASP B O 1
ATOM 9652 N N . GLY B 1 591 ? 42.625 -9.227 -16.531 1 71.88 591 GLY B N 1
ATOM 9653 C CA . GLY B 1 591 ? 41.75 -8.625 -17.531 1 71.88 591 GLY B CA 1
ATOM 9654 C C . GLY B 1 591 ? 41.875 -7.117 -17.594 1 71.88 591 GLY B C 1
ATOM 9655 O O . GLY B 1 591 ? 41.281 -6.48 -18.469 1 71.88 591 GLY B O 1
ATOM 9656 N N . GLY B 1 592 ? 42.562 -6.523 -16.609 1 73 592 GLY B N 1
ATOM 9657 C CA . GLY B 1 592 ? 42.812 -5.09 -16.578 1 73 592 GLY B CA 1
ATOM 9658 C C . GLY B 1 592 ? 41.656 -4.316 -15.953 1 73 592 GLY B C 1
ATOM 9659 O O . GLY B 1 592 ? 41.531 -3.107 -16.156 1 73 592 GLY B O 1
ATOM 9660 N N . ASP B 1 593 ? 40.906 -5.043 -15.258 1 70 593 ASP B N 1
ATOM 9661 C CA . ASP B 1 593 ? 39.688 -4.445 -14.719 1 70 593 ASP B CA 1
ATOM 9662 C C . ASP B 1 593 ? 40 -3.367 -13.688 1 70 593 ASP B C 1
ATOM 9664 O O . ASP B 1 593 ? 39.188 -2.459 -13.461 1 70 593 ASP B O 1
ATOM 9668 N N . PHE B 1 594 ? 41.25 -3.449 -13.188 1 75.5 594 PHE B N 1
ATOM 9669 C CA . PHE B 1 594 ? 41.625 -2.531 -12.109 1 75.5 594 PHE B CA 1
ATOM 9670 C C . PHE B 1 594 ? 42.812 -1.656 -12.523 1 75.5 594 PHE B C 1
ATOM 9672 O O . PHE B 1 594 ? 43.438 -1.033 -11.68 1 75.5 594 PHE B O 1
ATOM 9679 N N . ASP B 1 595 ? 43.031 -1.658 -13.789 1 71.25 595 ASP B N 1
ATOM 9680 C CA . ASP B 1 595 ? 44.156 -0.834 -14.266 1 71.25 595 ASP B CA 1
ATOM 9681 C C . ASP B 1 595 ? 43.875 0.646 -14 1 71.25 595 ASP B C 1
ATOM 9683 O O . ASP B 1 595 ? 42.812 1.16 -14.312 1 71.25 595 ASP B O 1
ATOM 9687 N N . GLY B 1 596 ? 44.781 1.323 -13.312 1 71.12 596 GLY B N 1
ATOM 9688 C CA . GLY B 1 596 ? 44.688 2.74 -13.008 1 71.12 596 GLY B CA 1
ATOM 9689 C C . GLY B 1 596 ? 43.875 3.021 -11.758 1 71.12 596 GLY B C 1
ATOM 9690 O O . GLY B 1 596 ? 43.656 4.18 -11.391 1 71.12 596 GLY B O 1
ATOM 9691 N N . MET B 1 597 ? 43.375 1.989 -11.117 1 76.88 597 MET B N 1
ATOM 9692 C CA . MET B 1 597 ? 42.594 2.139 -9.898 1 76.88 597 MET B CA 1
ATOM 9693 C C . MET B 1 597 ? 43.5 2.01 -8.664 1 76.88 597 MET B C 1
ATOM 9695 O O . MET B 1 597 ? 44.344 1.137 -8.602 1 76.88 597 MET B O 1
ATOM 9699 N N . GLU B 1 598 ? 43.344 3.025 -7.77 1 80.44 598 GLU B N 1
ATOM 9700 C CA . GLU B 1 598 ? 44.062 2.949 -6.504 1 80.44 598 GLU B CA 1
ATOM 9701 C C . GLU B 1 598 ? 43.125 2.859 -5.32 1 80.44 598 GLU B C 1
ATOM 9703 O O . GLU B 1 598 ? 41.969 3.301 -5.414 1 80.44 598 GLU B O 1
ATOM 9708 N N . SER B 1 599 ? 43.531 2.158 -4.312 1 81.94 599 SER B N 1
ATOM 9709 C CA . SER B 1 599 ? 42.781 2.039 -3.066 1 81.94 599 SER B CA 1
ATOM 9710 C C . SER B 1 599 ? 43.219 3.088 -2.053 1 81.94 599 SER B C 1
ATOM 9712 O O . SER B 1 599 ? 44.125 3.887 -2.332 1 81.94 599 SER B O 1
ATOM 9714 N N . GLU B 1 600 ? 42.469 3.268 -0.922 1 79.56 600 GLU B N 1
ATOM 9715 C CA . GLU B 1 600 ? 42.812 4.086 0.236 1 79.56 600 GLU B CA 1
ATOM 9716 C C . GLU B 1 600 ? 43.156 3.221 1.443 1 79.56 600 GLU B C 1
ATOM 9718 O O . GLU B 1 600 ? 42.344 3.055 2.352 1 79.56 600 GLU B O 1
ATOM 9723 N N . PRO B 1 601 ? 44.312 2.877 1.425 1 86.38 601 PRO B N 1
ATOM 9724 C CA . PRO B 1 601 ? 44.719 1.905 2.453 1 86.38 601 PRO B CA 1
ATOM 9725 C C . PRO B 1 601 ? 45.156 2.568 3.754 1 86.38 601 PRO B C 1
ATOM 9727 O O . PRO B 1 601 ? 45.656 3.695 3.738 1 86.38 601 PRO B O 1
ATOM 9730 N N . ASP B 1 602 ? 44.906 1.936 4.867 1 85.88 602 ASP B N 1
ATOM 9731 C CA . ASP B 1 602 ? 45.625 2.25 6.105 1 85.88 602 ASP B CA 1
ATOM 9732 C C . ASP B 1 602 ? 47.125 2.182 5.91 1 85.88 602 ASP B C 1
ATOM 9734 O O . ASP B 1 602 ? 47.625 1.525 4.988 1 85.88 602 ASP B O 1
ATOM 9738 N N . PRO B 1 603 ? 47.812 2.926 6.797 1 82.5 603 PRO B N 1
ATOM 9739 C CA . PRO B 1 603 ? 49.25 2.836 6.703 1 82.5 603 PRO B CA 1
ATOM 9740 C C . PRO B 1 603 ? 49.781 1.397 6.746 1 82.5 603 PRO B C 1
ATOM 9742 O O . PRO B 1 603 ? 49.281 0.587 7.531 1 82.5 603 PRO B O 1
ATOM 9745 N N . GLY B 1 604 ? 50.688 1.056 5.801 1 88.12 604 GLY B N 1
ATOM 9746 C CA . GLY B 1 604 ? 51.281 -0.271 5.781 1 88.12 604 GLY B CA 1
ATOM 9747 C C . GLY B 1 604 ? 50.656 -1.192 4.75 1 88.12 604 GLY B C 1
ATOM 9748 O O . GLY B 1 604 ? 51.094 -2.338 4.594 1 88.12 604 GLY B O 1
ATOM 9749 N N . ILE B 1 605 ? 49.625 -0.728 4.051 1 91 605 ILE B N 1
ATOM 9750 C CA . ILE B 1 605 ? 48.938 -1.489 3.008 1 91 605 ILE B CA 1
ATOM 9751 C C . ILE B 1 605 ? 49.156 -0.825 1.651 1 91 605 ILE B C 1
ATOM 9753 O O . ILE B 1 605 ? 49.125 0.403 1.54 1 91 605 ILE B O 1
ATOM 9757 N N . ARG B 1 606 ? 49.438 -1.642 0.661 1 90.94 606 ARG B N 1
ATOM 9758 C CA . ARG B 1 606 ? 49.656 -1.112 -0.685 1 90.94 606 ARG B CA 1
ATOM 9759 C C . ARG B 1 606 ? 48.375 -0.479 -1.22 1 90.94 606 ARG B C 1
ATOM 9761 O O . ARG B 1 606 ? 47.25 -0.872 -0.834 1 90.94 606 ARG B O 1
ATOM 9768 N N . ASP B 1 607 ? 48.5 0.388 -2.113 1 86 607 ASP B N 1
ATOM 9769 C CA . ASP B 1 607 ? 47.375 1.164 -2.588 1 86 607 ASP B CA 1
ATOM 9770 C C . ASP B 1 607 ? 46.75 0.531 -3.834 1 86 607 ASP B C 1
ATOM 9772 O O . ASP B 1 607 ? 46 1.178 -4.555 1 86 607 ASP B O 1
ATOM 9776 N N . ASP B 1 608 ? 46.969 -0.658 -4.133 1 86.62 608 ASP B N 1
ATOM 9777 C CA . ASP B 1 608 ? 46.312 -1.401 -5.215 1 86.62 608 ASP B CA 1
ATOM 9778 C C . ASP B 1 608 ? 44.812 -1.55 -4.973 1 86.62 608 ASP B C 1
ATOM 9780 O O . ASP B 1 608 ? 44.375 -1.633 -3.828 1 86.62 608 ASP B O 1
ATOM 9784 N N . TRP B 1 609 ? 44.125 -1.515 -6.051 1 85.81 609 TRP B N 1
ATOM 9785 C CA . TRP B 1 609 ? 42.719 -1.893 -5.875 1 85.81 609 TRP B CA 1
ATOM 9786 C C . TRP B 1 609 ? 42.594 -3.338 -5.406 1 85.81 609 TRP B C 1
ATOM 9788 O O . TRP B 1 609 ? 41.844 -3.641 -4.496 1 85.81 609 TRP B O 1
ATOM 9798 N N . TYR B 1 610 ? 43.281 -4.168 -6.09 1 87.75 610 TYR B N 1
ATOM 9799 C CA . TYR B 1 610 ? 43.531 -5.52 -5.602 1 87.75 610 TYR B CA 1
ATOM 9800 C C . TYR B 1 610 ? 44.938 -5.977 -5.93 1 87.75 610 TYR B C 1
ATOM 9802 O O . TYR B 1 610 ? 45.469 -5.695 -7.016 1 87.75 610 TYR B O 1
ATOM 9810 N N . ASN B 1 611 ? 45.531 -6.57 -4.992 1 89.44 611 ASN B N 1
ATOM 9811 C CA . ASN B 1 611 ? 46.875 -7.117 -5.078 1 89.44 611 ASN B CA 1
ATOM 9812 C C . ASN B 1 611 ? 46.875 -8.641 -5.023 1 89.44 611 ASN B C 1
ATOM 9814 O O . ASN B 1 611 ? 46.312 -9.234 -4.102 1 89.44 611 ASN B O 1
ATOM 9818 N N . LEU B 1 612 ? 47.406 -9.172 -6.094 1 88.5 612 LEU B N 1
ATOM 9819 C CA . LEU B 1 612 ? 47.312 -10.625 -6.203 1 88.5 612 LEU B CA 1
ATOM 9820 C C . LEU B 1 612 ? 48.062 -11.289 -5.051 1 88.5 612 LEU B C 1
ATOM 9822 O O . LEU B 1 612 ? 47.938 -12.5 -4.832 1 88.5 612 LEU B O 1
ATOM 9826 N N . LYS B 1 613 ? 48.75 -10.531 -4.234 1 91.12 613 LYS B N 1
ATOM 9827 C CA . LYS B 1 613 ? 49.406 -11.062 -3.051 1 91.12 613 LYS B CA 1
ATOM 9828 C C . LYS B 1 613 ? 48.562 -10.859 -1.799 1 91.12 613 LYS B C 1
ATOM 9830 O O . LYS B 1 613 ? 49.031 -11.141 -0.686 1 91.12 613 LYS B O 1
ATOM 9835 N N . TRP B 1 614 ? 47.406 -10.32 -1.986 1 92.62 614 TRP B N 1
ATOM 9836 C CA . TRP B 1 614 ? 46.375 -10.336 -0.963 1 92.62 614 TRP B CA 1
ATOM 9837 C C . TRP B 1 614 ? 45.531 -11.609 -1.058 1 92.62 614 TRP B C 1
ATOM 9839 O O . TRP B 1 614 ? 44.656 -11.719 -1.908 1 92.62 614 TRP B O 1
ATOM 9849 N N . ILE B 1 615 ? 45.781 -12.531 -0.182 1 93.25 615 ILE B N 1
ATOM 9850 C CA . ILE B 1 615 ? 45.156 -13.852 -0.263 1 93.25 615 ILE B CA 1
ATOM 9851 C C . ILE B 1 615 ? 43.875 -13.867 0.568 1 93.25 615 ILE B C 1
ATOM 9853 O O . ILE B 1 615 ? 43.938 -13.773 1.797 1 93.25 615 ILE B O 1
ATOM 9857 N N . PRO B 1 616 ? 42.75 -13.984 -0.056 1 93 616 PRO B N 1
ATOM 9858 C CA . PRO B 1 616 ? 41.5 -14.031 0.711 1 93 616 PRO B CA 1
ATOM 9859 C C . PRO B 1 616 ? 41.375 -15.312 1.529 1 93 616 PRO B C 1
ATOM 9861 O O . PRO B 1 616 ? 41.656 -16.406 1.032 1 93 616 PRO B O 1
ATOM 9864 N N . PHE B 1 617 ? 40.938 -15.109 2.822 1 93.75 617 PHE B N 1
ATOM 9865 C CA . PHE B 1 617 ? 40.719 -16.312 3.617 1 93.75 617 PHE B CA 1
ATOM 9866 C C . PHE B 1 617 ? 39.344 -16.297 4.266 1 93.75 617 PHE B C 1
ATOM 9868 O O . PHE B 1 617 ? 38.969 -17.25 4.941 1 93.75 617 PHE B O 1
ATOM 9875 N N . THR B 1 618 ? 38.656 -15.273 4.043 1 92.25 618 THR B N 1
ATOM 9876 C CA . THR B 1 618 ? 37.25 -15.219 4.406 1 92.25 618 THR B CA 1
ATOM 9877 C C . THR B 1 618 ? 36.438 -14.609 3.275 1 92.25 618 THR B C 1
ATOM 9879 O O . THR B 1 618 ? 36.969 -14.031 2.338 1 92.25 618 THR B O 1
ATOM 9882 N N . HIS B 1 619 ? 35.219 -14.82 3.273 1 86.5 619 HIS B N 1
ATOM 9883 C CA . HIS B 1 619 ? 34.281 -14.219 2.346 1 86.5 619 HIS B CA 1
ATOM 9884 C C . HIS B 1 619 ? 33 -13.836 3.055 1 86.5 619 HIS B C 1
ATOM 9886 O O . HIS B 1 619 ? 32.469 -14.602 3.883 1 86.5 619 HIS B O 1
ATOM 9892 N N . ASP B 1 620 ? 32.531 -12.688 2.766 1 78.69 620 ASP B N 1
ATOM 9893 C CA . ASP B 1 620 ? 31.344 -12.242 3.488 1 78.69 620 ASP B CA 1
ATOM 9894 C C . ASP B 1 620 ? 30.094 -12.43 2.645 1 78.69 620 ASP B C 1
ATOM 9896 O O . ASP B 1 620 ? 29.031 -11.891 2.977 1 78.69 620 ASP B O 1
ATOM 9900 N N . GLY B 1 621 ? 30.234 -13.086 1.518 1 71.5 621 GLY B N 1
ATOM 9901 C CA . GLY B 1 621 ? 29.109 -13.367 0.641 1 71.5 621 GLY B CA 1
ATOM 9902 C C . GLY B 1 621 ? 28.812 -12.242 -0.329 1 71.5 621 GLY B C 1
ATOM 9903 O O . GLY B 1 621 ? 28 -12.398 -1.25 1 71.5 621 GLY B O 1
ATOM 9904 N N . SER B 1 622 ? 29.438 -11.078 -0.231 1 65.19 622 SER B N 1
ATOM 9905 C CA . SER B 1 622 ? 29.203 -9.898 -1.054 1 65.19 622 SER B CA 1
ATOM 9906 C C . SER B 1 622 ? 30.469 -9.492 -1.811 1 65.19 622 SER B C 1
ATOM 9908 O O . SER B 1 622 ? 30.609 -8.336 -2.211 1 65.19 622 SER B O 1
ATOM 9910 N N . GLY B 1 623 ? 31.359 -10.312 -1.888 1 74.38 623 GLY B N 1
ATOM 9911 C CA . GLY B 1 623 ? 32.594 -10.062 -2.631 1 74.38 623 GLY B CA 1
ATOM 9912 C C . GLY B 1 623 ? 33.656 -9.414 -1.791 1 74.38 623 GLY B C 1
ATOM 9913 O O . GLY B 1 623 ? 34.719 -9.047 -2.311 1 74.38 623 GLY B O 1
ATOM 9914 N N . ASN B 1 624 ? 33.438 -9.258 -0.518 1 82.69 624 ASN B N 1
ATOM 9915 C CA . ASN B 1 624 ? 34.469 -8.734 0.37 1 82.69 624 ASN B CA 1
ATOM 9916 C C . ASN B 1 624 ? 35.25 -9.852 1.077 1 82.69 624 ASN B C 1
ATOM 9918 O O . ASN B 1 624 ? 34.688 -10.93 1.31 1 82.69 624 ASN B O 1
ATOM 9922 N N . HIS B 1 625 ? 36.469 -9.477 1.371 1 91.06 625 HIS B N 1
ATOM 9923 C CA . HIS B 1 625 ? 37.344 -10.5 1.954 1 91.06 625 HIS B CA 1
ATOM 9924 C C . HIS B 1 625 ? 38.188 -9.922 3.072 1 91.06 625 HIS B C 1
ATOM 9926 O O . HIS B 1 625 ? 38.562 -8.742 3.047 1 91.06 625 HIS B O 1
ATOM 9932 N N . LEU B 1 626 ? 38.438 -10.797 4.062 1 91.88 626 LEU B N 1
ATOM 9933 C CA . LEU B 1 626 ? 39.688 -10.641 4.777 1 91.88 626 LEU B CA 1
ATOM 9934 C C . LEU B 1 626 ? 40.812 -11.344 4.039 1 91.88 626 LEU B C 1
ATOM 9936 O O . LEU B 1 626 ? 40.656 -12.477 3.58 1 91.88 626 LEU B O 1
ATOM 9940 N N . CYS B 1 627 ? 41.844 -10.594 3.881 1 93.69 627 CYS B N 1
ATOM 9941 C CA . CYS B 1 627 ? 42.969 -11.141 3.139 1 93.69 627 CYS B CA 1
ATOM 9942 C C . CYS B 1 627 ? 44.25 -11.141 3.996 1 93.69 627 CYS B C 1
ATOM 9944 O O . CYS B 1 627 ? 44.438 -10.266 4.84 1 93.69 627 CYS B O 1
ATOM 9946 N N . ILE B 1 628 ? 45.062 -12.141 3.799 1 93.44 628 ILE B N 1
ATOM 9947 C CA . ILE B 1 628 ? 46.438 -12.133 4.301 1 93.44 628 ILE B CA 1
ATOM 9948 C C . ILE B 1 628 ? 47.344 -11.359 3.338 1 93.44 628 ILE B C 1
ATOM 9950 O O . ILE B 1 628 ? 47.5 -11.742 2.176 1 93.44 628 ILE B O 1
ATOM 9954 N N . ASP B 1 629 ? 47.875 -10.312 3.824 1 93.06 629 ASP B N 1
ATOM 9955 C CA . ASP B 1 629 ? 48.719 -9.422 3.016 1 93.06 629 ASP B CA 1
ATOM 9956 C C . ASP B 1 629 ? 50.156 -9.906 2.979 1 93.06 629 ASP B C 1
ATOM 9958 O O . ASP B 1 629 ? 50.875 -9.82 3.98 1 93.06 629 ASP B O 1
ATOM 9962 N N . LEU B 1 630 ? 50.531 -10.328 1.809 1 92.38 630 LEU B N 1
ATOM 9963 C CA . LEU B 1 630 ? 51.875 -10.852 1.654 1 92.38 630 LEU B CA 1
ATOM 9964 C C . LEU B 1 630 ? 52.781 -9.836 0.964 1 92.38 630 LEU B C 1
ATOM 9966 O O . LEU B 1 630 ? 53.938 -10.117 0.676 1 92.38 630 LEU B O 1
ATOM 9970 N N . ASP B 1 631 ? 52.188 -8.688 0.685 1 90.69 631 ASP B N 1
ATOM 9971 C CA . ASP B 1 631 ? 52.938 -7.59 0.057 1 90.69 631 ASP B CA 1
ATOM 9972 C C . ASP B 1 631 ? 52.625 -6.258 0.732 1 90.69 631 ASP B C 1
ATOM 9974 O O . ASP B 1 631 ? 52.031 -5.367 0.114 1 90.69 631 ASP B O 1
ATOM 9978 N N . PRO B 1 632 ? 53.031 -6.18 2.012 1 90.44 632 PRO B N 1
ATOM 9979 C CA . PRO B 1 632 ? 52.719 -4.945 2.736 1 90.44 632 PRO B CA 1
ATOM 9980 C C . PRO B 1 632 ? 53.531 -3.752 2.258 1 90.44 632 PRO B C 1
ATOM 9982 O O . PRO B 1 632 ? 54.625 -3.936 1.689 1 90.44 632 PRO B O 1
ATOM 9985 N N . ALA B 1 633 ? 53.031 -2.59 2.404 1 86.81 633 ALA B N 1
ATOM 9986 C CA . ALA B 1 633 ? 53.75 -1.351 2.141 1 86.81 633 ALA B CA 1
ATOM 9987 C C . ALA B 1 633 ? 54.625 -0.97 3.326 1 86.81 633 ALA B C 1
ATOM 9989 O O . ALA B 1 633 ? 54.719 -1.704 4.316 1 86.81 633 ALA B O 1
ATOM 9990 N N . GLU B 1 634 ? 55.406 0.134 3.145 1 81.25 634 GLU B N 1
ATOM 9991 C CA . GLU B 1 634 ? 56.25 0.612 4.227 1 81.25 634 GLU B CA 1
ATOM 9992 C C . GLU B 1 634 ? 55.438 0.835 5.504 1 81.25 634 GLU B C 1
ATOM 9994 O O . GLU B 1 634 ? 54.375 1.431 5.473 1 81.25 634 GLU B O 1
ATOM 9999 N N . GLY B 1 635 ? 55.844 0.277 6.586 1 81.56 635 GLY B N 1
ATOM 10000 C CA . GLY B 1 635 ? 55.156 0.384 7.863 1 81.56 635 GLY B CA 1
ATOM 10001 C C . GLY B 1 635 ? 54.188 -0.764 8.125 1 81.56 635 GLY B C 1
ATOM 10002 O O . GLY B 1 635 ? 53.625 -0.863 9.211 1 81.56 635 GLY B O 1
ATOM 10003 N N . GLY B 1 636 ? 54.125 -1.62 7.125 1 86.38 636 GLY B N 1
ATOM 10004 C CA . GLY B 1 636 ? 53.281 -2.781 7.297 1 86.38 636 GLY B CA 1
ATOM 10005 C C . GLY B 1 636 ? 54.031 -4.031 7.695 1 86.38 636 GLY B C 1
ATOM 10006 O O . GLY B 1 636 ? 55.25 -4.008 7.812 1 86.38 636 GLY B O 1
ATOM 10007 N N . PHE B 1 637 ? 53.25 -5.152 7.988 1 86.56 637 PHE B N 1
ATOM 10008 C CA . PHE B 1 637 ? 53.781 -6.438 8.398 1 86.56 637 PHE B CA 1
ATOM 10009 C C . PHE B 1 637 ? 53.406 -7.531 7.41 1 86.56 637 PHE B C 1
ATOM 10011 O O . PHE B 1 637 ? 52.25 -7.645 7.031 1 86.56 637 PHE B O 1
ATOM 10018 N N . PRO B 1 638 ? 54.5 -8.141 6.902 1 86.75 638 PRO B N 1
ATOM 10019 C CA . PRO B 1 638 ? 54.125 -9.289 6.074 1 86.75 638 PRO B CA 1
ATOM 10020 C C . PRO B 1 638 ? 53.219 -10.273 6.816 1 86.75 638 PRO B C 1
ATOM 10022 O O . PRO B 1 638 ? 53.531 -10.711 7.922 1 86.75 638 PRO B O 1
ATOM 10025 N N . GLY B 1 639 ? 52.062 -10.578 6.25 1 90.75 639 GLY B N 1
ATOM 10026 C CA . GLY B 1 639 ? 51.125 -11.492 6.883 1 90.75 639 GLY B CA 1
ATOM 10027 C C . GLY B 1 639 ? 50.031 -10.773 7.648 1 90.75 639 GLY B C 1
ATOM 10028 O O . GLY B 1 639 ? 49.188 -11.414 8.281 1 90.75 639 GLY B O 1
ATOM 10029 N N . GLN B 1 640 ? 50.094 -9.484 7.633 1 92.19 640 GLN B N 1
ATOM 10030 C CA . GLN B 1 640 ? 49 -8.758 8.289 1 92.19 640 GLN B CA 1
ATOM 10031 C C . GLN B 1 640 ? 47.656 -9.078 7.652 1 92.19 640 GLN B C 1
ATOM 10033 O O . GLN B 1 640 ? 47.594 -9.484 6.488 1 92.19 640 GLN B O 1
ATOM 10038 N N . VAL B 1 641 ? 46.594 -9.008 8.445 1 93.38 641 VAL B N 1
ATOM 10039 C CA . VAL B 1 641 ? 45.25 -9.25 7.98 1 93.38 641 VAL B CA 1
ATOM 10040 C C . VAL B 1 641 ? 44.562 -7.93 7.617 1 93.38 641 VAL B C 1
ATOM 10042 O O . VAL B 1 641 ? 44.531 -7.008 8.43 1 93.38 641 VAL B O 1
ATOM 10045 N N . ILE B 1 642 ? 44.094 -7.914 6.391 1 93.12 642 ILE B N 1
ATOM 10046 C CA . ILE B 1 642 ? 43.5 -6.676 5.918 1 93.12 642 ILE B CA 1
ATOM 10047 C C . ILE B 1 642 ? 42.062 -6.957 5.402 1 93.12 642 ILE B C 1
ATOM 10049 O O . ILE B 1 642 ? 41.781 -8.07 4.965 1 93.12 642 ILE B O 1
ATOM 10053 N N . ARG B 1 643 ? 41.25 -5.965 5.508 1 90.88 643 ARG B N 1
ATOM 10054 C CA . ARG B 1 643 ? 39.906 -6.023 4.934 1 90.88 643 ARG B CA 1
ATOM 10055 C C . ARG B 1 643 ? 39.875 -5.406 3.537 1 90.88 643 ARG B C 1
ATOM 10057 O O . ARG B 1 643 ? 40.312 -4.277 3.346 1 90.88 643 ARG B O 1
ATOM 10064 N N . VAL B 1 644 ? 39.406 -6.191 2.57 1 90.06 644 VAL B N 1
ATOM 10065 C CA . VAL B 1 644 ? 39.312 -5.777 1.176 1 90.06 644 VAL B CA 1
ATOM 10066 C C . VAL B 1 644 ? 37.844 -5.77 0.755 1 90.06 644 VAL B C 1
ATOM 10068 O O . VAL B 1 644 ? 37.156 -6.785 0.862 1 90.06 644 VAL B O 1
ATOM 10071 N N . TRP B 1 645 ? 37.438 -4.656 0.333 1 82 645 TRP B N 1
ATOM 10072 C CA . TRP B 1 645 ? 36.094 -4.5 -0.169 1 82 645 TRP B CA 1
ATOM 10073 C C . TRP B 1 645 ? 36.062 -4.52 -1.693 1 82 645 TRP B C 1
ATOM 10075 O O . TRP B 1 645 ? 36.969 -3.967 -2.342 1 82 645 TRP B O 1
ATOM 10085 N N . HIS B 1 646 ? 35.094 -5.188 -2.227 1 75.81 646 HIS B N 1
ATOM 10086 C CA . HIS B 1 646 ? 35.031 -5.328 -3.678 1 75.81 646 HIS B CA 1
ATOM 10087 C C . HIS B 1 646 ? 34.594 -4.027 -4.34 1 75.81 646 HIS B C 1
ATOM 10089 O O . HIS B 1 646 ? 34.938 -3.754 -5.488 1 75.81 646 HIS B O 1
ATOM 10095 N N . ASP B 1 647 ? 33.906 -3.246 -3.604 1 67.38 647 ASP B N 1
ATOM 10096 C CA . ASP B 1 647 ? 33.312 -2.068 -4.223 1 67.38 647 ASP B CA 1
ATOM 10097 C C . ASP B 1 647 ? 33.656 -0.803 -3.441 1 67.38 647 ASP B C 1
ATOM 10099 O O . ASP B 1 647 ? 33 0.231 -3.611 1 67.38 647 ASP B O 1
ATOM 10103 N N . ASP B 1 648 ? 34.562 -0.888 -2.492 1 77.12 648 ASP B N 1
ATOM 10104 C CA . ASP B 1 648 ? 35.062 0.211 -1.668 1 77.12 648 ASP B CA 1
ATOM 10105 C C . ASP B 1 648 ? 36.594 0.297 -1.722 1 77.12 648 ASP B C 1
ATOM 10107 O O . ASP B 1 648 ? 37.281 -0.727 -1.717 1 77.12 648 ASP B O 1
ATOM 10111 N N . ALA B 1 649 ? 37.031 1.543 -1.794 1 78 649 ALA B N 1
ATOM 10112 C CA . ALA B 1 649 ? 38.469 1.745 -1.913 1 78 649 ALA B CA 1
ATOM 10113 C C . ALA B 1 649 ? 39.156 1.571 -0.563 1 78 649 ALA B C 1
ATOM 10115 O O . ALA B 1 649 ? 40.375 1.397 -0.501 1 78 649 ALA B O 1
ATOM 10116 N N . ARG B 1 650 ? 38.531 1.541 0.451 1 83.06 650 ARG B N 1
ATOM 10117 C CA . ARG B 1 650 ? 39.156 1.415 1.771 1 83.06 650 ARG B CA 1
ATOM 10118 C C . ARG B 1 650 ? 39.812 0.054 1.937 1 83.06 650 ARG B C 1
ATOM 10120 O O . ARG B 1 650 ? 39.281 -0.968 1.516 1 83.06 650 ARG B O 1
ATOM 10127 N N . ARG B 1 651 ? 40.969 0.194 2.422 1 89.31 651 ARG B N 1
ATOM 10128 C CA . ARG B 1 651 ? 41.688 -0.985 2.902 1 89.31 651 ARG B CA 1
ATOM 10129 C C . ARG B 1 651 ? 42.125 -0.813 4.355 1 89.31 651 ARG B C 1
ATOM 10131 O O . ARG B 1 651 ? 42.844 0.134 4.691 1 89.31 651 ARG B O 1
ATOM 10138 N N . GLU B 1 652 ? 41.594 -1.707 5.16 1 87.88 652 GLU B N 1
ATOM 10139 C CA . GLU B 1 652 ? 41.812 -1.556 6.594 1 87.88 652 GLU B CA 1
ATOM 10140 C C . GLU B 1 652 ? 42.656 -2.703 7.141 1 87.88 652 GLU B C 1
ATOM 10142 O O . GLU B 1 652 ? 42.469 -3.859 6.762 1 87.88 652 GLU B O 1
ATOM 10147 N N . ARG B 1 653 ? 43.562 -2.289 8.039 1 89.56 653 ARG B N 1
ATOM 10148 C CA . ARG B 1 653 ? 44.281 -3.318 8.773 1 89.56 653 ARG B CA 1
ATOM 10149 C C . ARG B 1 653 ? 43.469 -3.814 9.969 1 89.56 653 ARG B C 1
ATOM 10151 O O . ARG B 1 653 ? 43.125 -3.031 10.844 1 89.56 653 ARG B O 1
ATOM 10158 N N . ILE B 1 654 ? 43.219 -5.031 9.953 1 90.62 654 ILE B N 1
ATOM 10159 C CA . ILE B 1 654 ? 42.375 -5.645 10.984 1 90.62 654 ILE B CA 1
ATOM 10160 C C . ILE B 1 654 ? 43.25 -6.242 12.078 1 90.62 654 ILE B C 1
ATOM 10162 O O . ILE B 1 654 ? 42.906 -6.184 13.258 1 90.62 654 ILE B O 1
ATOM 10166 N N . ALA B 1 655 ? 44.375 -6.855 11.672 1 89.31 655 ALA B N 1
ATOM 10167 C CA . ALA B 1 655 ? 45.312 -7.492 12.609 1 89.31 655 ALA B CA 1
ATOM 10168 C C . ALA B 1 655 ? 46.719 -7.582 12.023 1 89.31 655 ALA B C 1
ATOM 10170 O O . ALA B 1 655 ? 46.875 -7.523 10.805 1 89.31 655 ALA B O 1
ATOM 10171 N N . GLY B 1 656 ? 47.625 -7.66 12.953 1 88.06 656 GLY B N 1
ATOM 10172 C CA . GLY B 1 656 ? 49.031 -7.75 12.516 1 88.06 656 GLY B CA 1
ATOM 10173 C C . GLY B 1 656 ? 49.375 -9.109 11.945 1 88.06 656 GLY B C 1
ATOM 10174 O O . GLY B 1 656 ? 50.375 -9.242 11.234 1 88.06 656 GLY B O 1
ATOM 10175 N N . SER B 1 657 ? 48.688 -10.117 12.258 1 90.06 657 SER B N 1
ATOM 10176 C CA . SER B 1 657 ? 48.875 -11.477 11.758 1 90.06 657 SER B CA 1
ATOM 10177 C C . SER B 1 657 ? 47.594 -12.289 11.828 1 90.06 657 SER B C 1
ATOM 10179 O O . SER B 1 657 ? 46.656 -11.898 12.508 1 90.06 657 SER B O 1
ATOM 10181 N N . PHE B 1 658 ? 47.625 -13.344 11.008 1 92.62 658 PHE B N 1
ATOM 10182 C CA . PHE B 1 658 ? 46.5 -14.25 11.062 1 92.62 658 PHE B CA 1
ATOM 10183 C C . PHE B 1 658 ? 46.281 -14.758 12.484 1 92.62 658 PHE B C 1
ATOM 10185 O O . PHE B 1 658 ? 45.125 -14.812 12.961 1 92.62 658 PHE B O 1
ATOM 10192 N N . SER B 1 659 ? 47.344 -15.117 13.18 1 89.38 659 SER B N 1
ATOM 10193 C CA . SER B 1 659 ? 47.25 -15.617 14.547 1 89.38 659 SER B CA 1
ATOM 10194 C C . SER B 1 659 ? 46.656 -14.562 15.469 1 89.38 659 SER B C 1
ATOM 10196 O O . SER B 1 659 ? 45.812 -14.891 16.344 1 89.38 659 SER B O 1
ATOM 10198 N N . ALA B 1 660 ? 47.094 -13.367 15.258 1 88.06 660 ALA B N 1
ATOM 10199 C CA . ALA B 1 660 ? 46.531 -12.289 16.062 1 88.06 660 ALA B CA 1
ATOM 10200 C C . ALA B 1 660 ? 45.031 -12.102 15.797 1 88.06 660 ALA B C 1
ATOM 10202 O O . ALA B 1 660 ? 44.25 -11.875 16.734 1 88.06 660 ALA B O 1
ATOM 10203 N N . TRP B 1 661 ? 44.656 -12.164 14.555 1 91.75 661 TRP B N 1
ATOM 10204 C CA . TRP B 1 661 ? 43.25 -12.047 14.188 1 91.75 661 TRP B CA 1
ATOM 10205 C C . TRP B 1 661 ? 42.438 -13.172 14.812 1 91.75 661 TRP B C 1
ATOM 10207 O O . TRP B 1 661 ? 41.375 -12.914 15.422 1 91.75 661 TRP B O 1
ATOM 10217 N N . LEU B 1 662 ? 42.844 -14.398 14.641 1 90.56 662 LEU B N 1
ATOM 10218 C CA . LEU B 1 662 ? 42.125 -15.547 15.148 1 90.56 662 LEU B CA 1
ATOM 10219 C C . LEU B 1 662 ? 42 -15.484 16.672 1 90.56 662 LEU B C 1
ATOM 10221 O O . LEU B 1 662 ? 40.938 -15.844 17.234 1 90.56 662 LEU B O 1
ATOM 10225 N N . ALA B 1 663 ? 42.969 -15.031 17.328 1 86.38 663 ALA B N 1
ATOM 10226 C CA . ALA B 1 663 ? 42.938 -14.859 18.781 1 86.38 663 ALA B CA 1
ATOM 10227 C C . ALA B 1 663 ? 41.844 -13.852 19.188 1 86.38 663 ALA B C 1
ATOM 10229 O O . ALA B 1 663 ? 41.156 -14.055 20.172 1 86.38 663 ALA B O 1
ATOM 10230 N N . ARG B 1 664 ? 41.781 -12.82 18.422 1 84.31 664 ARG B N 1
ATOM 10231 C CA . ARG B 1 664 ? 40.75 -11.82 18.672 1 84.31 664 ARG B CA 1
ATOM 10232 C C . ARG B 1 664 ? 39.344 -12.422 18.5 1 84.31 664 ARG B C 1
ATOM 10234 O O . ARG B 1 664 ? 38.438 -12.133 19.281 1 84.31 664 ARG B O 1
ATOM 10241 N N . VAL B 1 665 ? 39.188 -13.18 17.484 1 87 665 VAL B N 1
ATOM 10242 C CA . VAL B 1 665 ? 37.906 -13.844 17.25 1 87 665 VAL B CA 1
ATOM 10243 C C . VAL B 1 665 ? 37.562 -14.75 18.422 1 87 665 VAL B C 1
ATOM 10245 O O . VAL B 1 665 ? 36.438 -14.781 18.875 1 87 665 VAL B O 1
ATOM 10248 N N . ALA B 1 666 ? 38.5 -15.43 18.922 1 83.44 666 ALA B N 1
ATOM 10249 C CA . ALA B 1 666 ? 38.312 -16.328 20.047 1 83.44 666 ALA B CA 1
ATOM 10250 C C . ALA B 1 666 ? 37.969 -15.555 21.312 1 83.44 666 ALA B C 1
ATOM 10252 O O . ALA B 1 666 ? 37.125 -15.992 22.109 1 83.44 666 ALA B O 1
ATOM 10253 N N . ASP B 1 667 ? 38.5 -14.422 21.438 1 78.62 667 ASP B N 1
ATOM 10254 C CA . ASP B 1 667 ? 38.25 -13.594 22.609 1 78.62 667 ASP B CA 1
ATOM 10255 C C . ASP B 1 667 ? 36.844 -12.992 22.562 1 78.62 667 ASP B C 1
ATOM 10257 O O . ASP B 1 667 ? 36.188 -12.875 23.609 1 78.62 667 ASP B O 1
ATOM 10261 N N . GLU B 1 668 ? 36.5 -12.555 21.406 1 71.25 668 GLU B N 1
ATOM 10262 C CA . GLU B 1 668 ? 35.188 -11.977 21.234 1 71.25 668 GLU B CA 1
ATOM 10263 C C . GLU B 1 668 ? 34.094 -13.016 21.484 1 71.25 668 GLU B C 1
ATOM 10265 O O . GLU B 1 668 ? 33 -12.68 21.938 1 71.25 668 GLU B O 1
ATOM 10270 N N . GLY B 1 669 ? 34.219 -14.133 21.219 1 59.56 669 GLY B N 1
ATOM 10271 C CA . GLY B 1 669 ? 33.312 -15.234 21.469 1 59.56 669 GLY B CA 1
ATOM 10272 C C . GLY B 1 669 ? 33.188 -15.594 22.938 1 59.56 669 GLY B C 1
ATOM 10273 O O . GLY B 1 669 ? 32.219 -16.234 23.344 1 59.56 669 GLY B O 1
ATOM 10274 N N . GLN B 1 670 ? 34.125 -15.305 23.734 1 54.06 670 GLN B N 1
ATOM 10275 C CA . GLN B 1 670 ? 34.094 -15.594 25.156 1 54.06 670 GLN B CA 1
ATOM 10276 C C . GLN B 1 670 ? 33.281 -14.547 25.906 1 54.06 670 GLN B C 1
ATOM 10278 O O . GLN B 1 670 ? 32.719 -14.836 26.969 1 54.06 670 GLN B O 1
ATOM 10283 N N . SER B 1 671 ? 33.188 -13.312 25.578 1 45.94 671 SER B N 1
ATOM 10284 C CA . SER B 1 671 ? 32.438 -12.281 26.328 1 45.94 671 SER B CA 1
ATOM 10285 C C . SER B 1 671 ? 30.953 -12.32 26.016 1 45.94 671 SER B C 1
ATOM 10287 O O . SER B 1 671 ? 30.172 -11.586 26.625 1 45.94 671 SER B O 1
ATOM 10289 N N . SER B 1 672 ? 30.484 -12.773 25.078 1 37.41 672 SER B N 1
ATOM 10290 C CA . SER B 1 672 ? 29.031 -12.844 24.953 1 37.41 672 SER B CA 1
ATOM 10291 C C . SER B 1 672 ? 28.484 -14.125 25.578 1 37.41 672 SER B C 1
ATOM 10293 O O . SER B 1 672 ? 29.109 -15.18 25.484 1 37.41 672 SER B O 1
#

pLDDT: mean 84.16, std 15.4, range [22.22, 98.06]

Foldseek 3Di:
DPQPQPDDPLCPVVLVVLLVLAQFDFDKDKDFLVPQAQFFFQAWDFQQAWVVNAKWFAAWFKFDALVLQQPAAQVRWQKAWEDECVVLVVDPNNDLASVADDRSYIYTHHGGHHHRPNTFEGDHHVPWDWDDDVVIIMTIGRHGDDGNYRMDHTNNPHNGGHTLDGGQDGQHPVSSVVCVSSPNTMGMTTDAWFEAEEEEEDQEDDPPDDDDPSRDHDDQRVVLCVLVVLQPDDYDHHHYDYKFDPVDDPVSSVVRNVVLLVVVLVVFLVTQEYEYEHAACDPPCCCIRPNNQPSAPQWNDWDAGQAPDLGIKTKDKHDAPDDKDWDWDFDQDPVRRGFHTDIIIGGRIHMYIYRYAANLSSLLCSQQPVQSSSSSNRVRPDTDDRKDKFFEQAWADFAQGGKYKFFWEWDADPVRTTYTYTDDPVLSRDPVSVVPGQKIWIGGHRDDIDGGGDMTIIGGSSDHSNDHDDDPDDPPPPPPDPPPPPPPPPPPPPPPPPPPLDLVVLVVLLVVLCVVPVVQAPQFFAAADDPVLQVVLCVLLVHDADPSVNVVSRGTQWGRDQCHDLFDLKGFHGSVRQSVLLVVVVCCVVVCVQPSPFADEDAFAGGGLDDSQFGFGIDNSQSKGWTQHQDTDPPAARAFTWIHDNVHRYIYGDGNHPSRNSNVSSVVSVPD/DPLPQPDDLLCLVVLVVLLVLAQFDFDKDKDFLVPQAQFFFQAWDFQQAWVVNAKWFLAWFKFDALVLQQPAAQVRWQKAWEDECVVLVVDPNNDLASQADDRSYIYTDHGGHHHRPNTFEGDHHVPWDWDDDVVIIMTIGRHGDDGNYSMDHTNNVHNGGHTLDGGQDGQHPVSSVVCVSSPNTMGMTTDAWFEAEEEEEDQEDDPPDDDDPSRDHDDQRVVLCVLVVLQPDDYDHHHYDYKQDPVDDPVSSVVRNVVLLVVVLVVWLVTQEYEYEHAACDPPCCCIRPNNQPSADAWNDWDAGQAPDLGIKGKDKHDAPDDKDWDWDFDQDPVRHTHHTDIIIGGRIHMYIYRYAANLSSLLCSQQNVQSSSSSNRVRPDTDDRKDKFFEQAWADFAQGGKYKFFWEWDADPVRTTYTYTDDPVLSRDPVSVVPGQKIWIGGHRDDIDGGGDMTIIGGSSDHSNDHDDDPDDPPPPPPDPPPPPPPPPPPPPPPPPPPLDLVVLVVLVQVLCVVPVVQAPQFFAAADDPVLQVVLCVLLVHDADPSVNVVSRGTQWGRDQCHDLFDLKGFHGSVRQSVLLVVVVCCVVVCVQPSPFADEDAFAGGGLDDSQFGFGIDNSQSKGWTQHQDTDVVAARAFTWIHDNVHRYIYGDGNHPSRNSNVSSVVSVPD

Solvent-accessible surface area (backbone atoms only — not comparable to full-atom values): 70174 Å² total; per-residue (Å²): 130,80,79,73,75,53,62,68,75,76,47,49,64,61,58,57,57,37,56,71,60,39,52,58,37,90,51,67,45,75,41,50,46,89,72,37,68,74,36,22,28,59,42,67,38,59,22,77,31,31,22,44,66,44,45,20,24,63,44,47,20,35,35,22,40,21,76,66,26,63,76,19,27,80,92,47,55,34,74,25,42,44,47,86,39,49,44,45,65,41,21,82,70,43,42,34,72,72,49,46,55,61,86,54,31,31,31,52,43,51,56,69,34,72,43,34,34,76,40,41,21,40,45,52,55,91,75,53,54,76,45,74,59,88,95,43,37,30,38,55,33,47,53,50,50,53,75,48,36,54,42,40,51,54,23,69,71,38,36,55,70,34,79,72,42,56,50,17,37,66,27,42,52,43,50,43,31,52,40,33,45,17,61,46,53,65,42,50,21,30,49,77,71,44,45,38,40,38,33,32,39,66,49,56,32,65,81,88,55,92,68,58,72,82,39,41,47,43,36,47,54,59,34,53,48,40,52,42,40,62,53,70,46,77,62,74,77,71,40,78,46,65,44,48,40,56,67,47,56,69,70,56,26,52,50,31,43,50,51,40,48,51,52,52,53,54,48,40,75,72,19,37,30,36,42,30,34,51,46,38,74,42,83,72,31,42,68,37,54,77,47,25,54,75,70,24,84,64,8,84,43,73,46,78,38,75,34,42,65,52,31,46,36,34,38,26,26,44,64,70,76,46,80,67,46,80,44,75,40,70,38,59,40,98,86,67,48,81,43,54,70,44,82,37,49,26,46,46,38,16,28,37,41,28,36,27,29,51,52,25,24,29,51,50,41,48,62,66,44,43,41,30,40,53,24,44,63,37,49,35,71,76,53,39,59,57,37,38,73,32,24,28,72,47,70,37,86,43,42,67,79,38,21,33,56,39,37,17,34,49,19,35,37,97,80,44,23,42,27,35,43,70,52,63,71,84,26,52,69,29,65,58,27,54,46,71,34,44,27,44,33,50,42,70,46,24,89,56,59,44,50,56,61,38,78,35,44,32,36,65,70,67,58,39,75,80,53,70,58,56,44,69,61,73,78,79,75,75,80,71,68,82,65,73,82,66,80,64,70,75,66,79,64,72,82,62,76,72,68,82,76,52,60,66,59,42,50,50,52,40,51,48,50,38,70,75,35,50,83,63,37,58,77,42,66,27,61,51,46,50,71,66,56,52,50,51,45,31,58,74,65,72,44,86,72,55,66,68,54,54,52,43,30,49,59,33,27,20,37,57,36,68,88,34,40,72,54,85,64,22,10,41,39,24,65,67,49,26,52,54,56,45,46,54,52,46,50,37,55,73,70,47,72,48,68,86,44,67,29,52,38,37,90,17,44,51,43,48,61,74,49,90,48,45,44,44,47,28,37,48,86,73,66,26,27,42,19,39,26,64,59,43,28,82,86,40,44,73,35,15,24,31,39,42,42,70,89,47,50,54,29,42,75,76,24,70,24,57,58,56,40,53,43,49,53,42,51,59,60,64,75,104,128,79,80,73,75,52,60,66,75,78,47,50,63,60,57,59,55,37,54,69,60,39,53,58,39,88,50,68,44,75,40,49,48,91,71,38,69,73,35,20,26,58,42,68,39,60,22,77,31,31,23,43,66,46,45,20,23,62,44,47,20,33,36,21,40,21,76,65,25,62,75,19,27,80,93,46,57,33,74,24,42,44,47,84,40,49,46,44,65,42,22,80,70,42,42,34,72,72,50,46,54,63,86,53,31,30,31,54,40,50,56,71,34,70,44,32,34,75,40,41,19,39,45,51,55,90,75,54,54,76,45,77,59,88,95,42,37,31,37,54,34,48,53,51,52,52,75,49,36,53,42,40,52,54,24,69,73,38,36,55,69,35,81,72,42,55,50,17,37,67,27,41,52,42,51,43,31,52,41,33,46,17,60,47,54,65,43,50,21,28,49,77,71,43,45,38,43,38,35,31,38,67,48,55,32,62,81,87,54,91,70,57,73,81,39,40,47,44,36,48,52,59,34,53,48,40,53,43,41,63,52,71,46,77,62,74,75,71,40,77,45,64,43,48,40,57,67,47,57,70,72,56,26,51,50,32,43,51,52,41,50,50,50,51,53,53,48,40,73,72,20,38,30,35,44,30,33,51,46,38,75,42,82,72,31,42,67,37,56,78,45,26,56,74,72,22,83,70,8,78,47,70,44,78,39,75,35,42,65,53,31,46,36,35,40,27,25,44,64,69,78,49,81,66,46,77,43,76,40,71,39,58,41,96,86,66,48,78,43,60,70,47,81,37,50,26,45,46,38,15,27,36,41,28,36,28,28,52,52,26,24,30,50,49,41,48,61,68,44,44,42,31,39,54,24,44,63,39,50,34,71,76,54,38,59,59,37,39,74,32,22,29,73,46,71,38,87,43,44,66,81,38,21,34,55,38,38,17,37,49,19,34,38,97,80,44,22,42,27,35,43,69,54,64,72,84,25,52,67,30,64,60,28,54,46,68,34,46,27,46,32,50,42,69,45,26,89,58,59,44,51,55,62,39,79,36,43,32,36,64,68,66,58,38,76,81,51,70,57,56,44,70,62,74,79,80,73,74,82,72,68,81,65,72,82,67,79,68,70,72,65,79,64,70,83,62,76,71,68,83,76,54,62,66,58,42,49,50,51,41,50,49,50,38,70,74,35,49,83,62,36,56,77,42,65,27,62,50,46,51,71,65,56,53,50,51,44,31,59,73,65,72,44,85,73,54,65,68,55,54,53,43,30,50,58,32,27,20,37,58,37,68,87,36,39,71,53,85,65,22,10,41,39,24,67,67,49,27,53,54,55,46,47,53,52,45,50,37,54,74,68,46,75,46,68,88,45,64,27,53,39,37,89,16,44,51,42,47,62,74,48,90,50,45,43,43,46,27,37,48,87,73,67,27,26,41,19,39,26,66,60,44,30,82,85,38,44,75,35,17,23,29,39,43,41,70,87,47,49,53,27,42,73,76,27,69,23,57,62,56,42,52,44,49,52,41,52,58,61,65,74,104

Secondary structure (DSSP, 8-state):
--------GGGHHHHHHGGGGS-BSPPEEEEEGGG-TT-BBSS-EE-SS-BSSS-EESSSEEEE-GGGGTT--SSS-EEEEEE--HHHHTSTT--TTTT---TTEEEEE-TTPBPPTT--EEEEGGG-EEEEETTEEEEEESSPPPTTTTEE-TTSSB-TT-EEE-TT-B--HHHHHHHHHTT--EEEEEPPPPEEEEEE-SSEE-TT----TT-EE--HHHHHHHHHHHTT--B-PPEEEPPP-TTS-HHHHHHHHHHHHHHHHHHHHH-SEEEEESS-SSTTGGGSGGG-TTSSTT--EEEE-SEESS-EEEEEE---SSPPEEEEEEEE-TTS-EEEEEEEEE----EEEE--SSHHHHHHHHHHTHHHHHHHHTT-SS-S---EEEEESS-B---SS-EEEEEEEEEE-TTSBEEEEEPPGGGTTSHHHHHH-SEEEEE---SSPBPTT-EEEEEETT--TTPPPPEE----------------------TT------HHHHHHHHHHHHHH-GGGSTT-B--PPPHHHHHHHHHHHTSPPPHHHHHHHHH--SBS-TTS-SBTTBEEPPHHHHHHHHHHHHHHHHTTTTTT-B-EEPTTS--BSS-TTEEE-EE-SSS-EEEEESS--TT--TTEEEEE-SS--EEEEEESSHHHHHHHHHHHHH--/--------GGGHHHHHHGGGGS-BSPPEEEEEGGG-TT-BBSS-EE-SS-BSSS-EESSSEEEE-GGGGTT--SSS-EEEEEE--HHHHTSTT--TTTT---TTEEEEE-TTPBPPTT--EEEEGGG-EEEEETTEEEEEESSPPPTTTTEE-TTSSB-TT-EEE-TT-B--HHHHHHHHHTT--EEEEEPPPPEEEEEE-SSEE-TT----TT-EE--HHHHHHHHHHHTT--B-PPEEEPPP-TTS-HHHHHHHHHHHHHHHHHHHHH-SEEEEESS-SSTTGGGSGGG-TTSSTT--EEEE-SEESS-EEEEEE---SSPPEEEEEEEE-TTS-EEEEEEEEE----EEEE--SSHHHHHHHHHHTHHHHHHHHTT-SS-S---EEEEESS-B---SS-EEEEEEEEEE-TTSBEEEEEPPGGGTTSHHHHHH-SEEEEE---SSPBPTT-EEEEEETT--TTPPPPEE----------------------TT------HHHHHHHHHHHHHH-GGGSTT-B--PPPHHHHHHHHHHHTSPPPHHHHHHHHH--SBS-TTS-SBTTBEEPPHHHHHHHHHHHHHHHHTTTTTT-B-EEPTTS--BSS-TTEEE-EE-SSS-EEEEESS--TT--TTEEEEE-SS--EEEEEESSHHHHHHHHHHHHH--

Radius of gyration: 37.04 Å; Cα contacts (8 Å, |Δi|>4): 2942; chains: 2; bounding box: 107×114×84 Å

InterPro domains:
  IPR005110 MoeA, N-terminal and linker domain [PF03453] (26-183)
  IPR018958 Knr4/Smi1-like domain [PF09346] (528-664)
  IPR018958 Knr4/Smi1-like domain [SM00860] (528-664)
  IPR036135 MoeA, N-terminal and linker domain superfamily [SSF63882] (12-191)
  IPR036425 MoaB/Mog-like domain superfamily [G3DSA:3.40.980.10] (170-281)
  IPR036425 MoaB/Mog-like domain superfamily [SSF53218] (191-374)
  IPR036688 MoeA, C-terminal, domain IV superfamily [SSF63867] (391-463)
  IPR037883 Knr4/Smi1-like domain superfamily [G3DSA:3.40.1580.10] (516-671)
  IPR037883 Knr4/Smi1-like domain superfamily [SSF160631] (525-668)
  IPR038987 Molybdopterin biosynthesis protein MoeA-like [PTHR10192] (26-278)

Nearest PDB structures (foldseek):
  4tk3-assembly1_B  TM=8.420E-01  e=6.412E-30  Rattus norvegicus
  4tk4-assembly1_B  TM=8.368E-01  e=9.853E-29  Rattus norvegicus
  2fu3-assembly1_A  TM=8.263E-01  e=8.200E-28  Rattus norvegicus
  4tk2-assembly1_A  TM=8.183E-01  e=9.167E-28  Rattus norvegicus
  1t3e-assembly1_A  TM=7.821E-01  e=5.460E-27  Rattus norvegicus

Sequence (1344 aa):
MNDHENFPFWLDQPYKLCRRVVPGAMQSETIPVEDALTRVTAADVFAPENVPPVPLAAVEGYAMRASDTAHAAQGAPVELEFQFSRRALASPAGSPAARAIGAQCAVDVPPYFPLPENADAVVPKSDLEVSYRGARSFLLLHAPLSAGQHVIAPGSEFRQGGLLLPRGSRITAERQIALTAAGVRDIEVTKRPRIGVVIAGYEQCAPRTVRERWQRPDTSGPYIRAVLQRWGYEVGSVEYIEPPDMARPPLEVQQNEYAFKKKLAELAQRYDLIVGAGLPAVPPFRNLGLNMPLVYAYDETTVDIKQTPADRFNFGRSDNRSPPKKTMLTLTRPDGTQGGTTLLTSYDQATLINLPGHTSAVAMLMHAIMPRVLDSLEHASTPGPHWESGIVDHGVERDARLNAMRWGNLHRGVDGNLVVRLLPSDADGLISGVVRADVLVAIPSGEFPLAAGASVLFLRLDRDLASEPPRPVAAAVEAATPSPVVDARVTTRNIDDARSIDLRDTWRQLEAAFAADASRLPGGLNGPASDDEIAALQTALRTQLPDAFVDSLRIHDGQADSGNEFSGSDALLSAHEILAQWRIWKGLVDGGDFDGMESEPDPGIRDDWYNLKWIPFTHDGSGNHLCIDLDPAEGGFPGQVIRVWHDDARRERIAGSFSAWLARVADEGQSSMNDHENFPFWLDQPYKLCRRVVPGAMQSETIPVEDALTRVTAADVFAPENVPPVPLAAVEGYAMRASDTAHAAQGAPVELEFQFSRRALASPAGSPAARAIGAQCAVDVPPYFPLPENADAVVPKSDLEVSYRGARSFLLLHAPLSAGQHVIAPGSEFRQGGLLLPRGSRITAERQIALTAAGVRDIEVTKRPRIGVVIAGYEQCAPRTVRERWQRPDTSGPYIRAVLQRWGYEVGSVEYIEPPDMARPPLEVQQNEYAFKKKLAELAQRYDLIVGAGLPAVPPFRNLGLNMPLVYAYDETTVDIKQTPADRFNFGRSDNRSPPKKTMLTLTRPDGTQGGTTLLTSYDQATLINLPGHTSAVAMLMHAIMPRVLDSLEHASTPGPHWESGIVDHGVERDARLNAMRWGNLHRGVDGNLVVRLLPSDADGLISGVVRADVLVAIPSGEFPLAAGASVLFLRLDRDLASEPPRPVAAAVEAATPSPVVDARVTTRNIDDARSIDLRDTWRQLEAAFAADASRLPGGLNGPASDDEIAALQTALRTQLPDAFVDSLRIHDGQADSGNEFSGSDALLSAHEILAQWRIWKGLVDGGDFDGMESEPDPGIRDDWYNLKWIPFTHDGSGNHLCIDLDPAEGGFPGQVIRVWHDDARRERIAGSFSAWLARVADEGQSS

Organism: NCBI:txid488447